Protein AF-0000000085019873 (afdb_homodimer)

Organism: Micromonas commoda (strain RCC299 / NOUM17 / CCMP2709) (NCBI:txid296587)

Secondary structure (DSSP, 8-state):
----HHHHHHHHHGGGTTS-HHHHHHHHHHHHHHHHHTTT-B-TTSSBTTHHHHHHHHHHHHTT--HHHHHHHHHTTHHHH-SS--HHHHHHHH-HHHHHHHHHHHHHHHHHHGGGSS-TT---HHHHHHHHHHHHH-THHHHHHHHHHHHHHHTGGGS-HHHHHHHHHHIIIIIHHHHHHTT-HHHHHHHHHHHHHHH-HHHHHHHHHHHHHHHHHHHHHHHHHHHHHHHHHHH-HHHHHHEEEEEEEEEE--HHHHHHHHHHSS-TT-GGGGGG----EEEEEEEEETT--SS--------HHHHHHHHHHHHHHHHHHHHHSPBPTT--EETTTS--TT----EEEEE----GGGTT--TT--S---S----EEEEEEEHHHHHHHHHGGGG-HHHHHHHHHH-S---TTHHHHHHHHHT-------HHHHHHHHHHHHTTTTS-HHHHHHHIIIIISS-EEEEE-TTS-EEEEETT-BHHHHHHHTT-GGGEEEEEETTEE--TTPBP-TT-BEEEEETTTTT--TTTT--HHHHHHHHHHHHHHHHHHHHHHHHH--SHHHHHHHHHHHHHTT------/----HHHHHHHHHGGGTTS-HHHHHHHHHHHHHHHHHTTT-B-TTSSBTTHHHHHHHHHHHHTT--HHHHHHHHHTTHHHH-SS--HHHHHHHH-HHHHHHHHHHHHHHHHHHGGGSS-SS---HHHHHHHHHHHHH-THHHHHHHHHHHHHHHTGGGS-HHHHHHHHHHIIIIIHHHHHHTT-HHHHHHHHHHHHHHH-HHHHHHHHHHHHHHHHHHHHHHHHHHHHHHHHHHH-HHHHHHEEEEEEEEEE--HHHHHHHHHHSS-TT-GGGGGG----EEEEEEEEETT--SS--------HHHHHHHHHHHHHHHHHHHHHSPBPTT--EETTTS--TT----EEEEE----GGGTT--TT--S---S----EEEEEEEHHHHHHHHHGGGG-HHHHHHHHHH-SS--SSHHHHHHHHHT-------HHHHHHHHHHHHTTTTS-HHHHHHHIIIIISS-EEEEE-TTS-EEEEETT-BHHHHHHHTT-GGGEEEEEETTEE--TTPBP-TT-BEEEEETTTTT--TTTT--HHHHHHHHHHHHHHHHHHHHHHHHH--SHHHHHHHHHHHHHTT------

Radius of gyration: 35.86 Å; Cα contacts (8 Å, |Δi|>4): 1802; chains: 2; bounding box: 101×108×88 Å

Nearest PDB structures (foldseek):
  6s2t-assembly1_A  TM=8.062E-01  e=3.334E-24  Thermus thermophilus
  6s2u-assembly1_A  TM=7.457E-01  e=1.665E-24  Thermus thermophilus
  6s2v-assembly1_A  TM=8.146E-01  e=9.047E-24  Thermus thermophilus
  7qpr-assembly1_A  TM=5.699E-01  e=3.482E-24  Acinetobacter baumannii
  7qpr-assembly2_B  TM=5.809E-01  e=1.028E-22  Acinetobacter baumannii

Foldseek 3Di:
DDDALVNLLVVQVVLQVLADPVLSVLLSVLSNVLCVLQPPPADLVGHRPLNLLSQLLSLLSNLPAGSLLSSLSSCLCRCVPGPPDHLVNCCVRFRDVSSLLSVLLNLLVVLQPVPVPDDQDCSPLVSVLSNLVSCLVPVSSLVSVLSSLLSCLVVVVSDDLVVLQSSLVCLLQPNLLVCVLLLQVQSSLSSPLSSCCSNPVVLSVLLVVVQVVLCVQQVVLLVVLQVVLLVVCVPDPLLVVFFVDKHKDKDWDRSSVLVCVLPVPDDPDDSVSSVVDNATIEIEIATHTPPVPVRDLQPPDQDPVNLVSQVVSQVVSVVSVCVQFPWDPPAWDACSVPPDLLRQGWIKTKTWRDGPVVVDDDPPPPDDPSRDIDIYMYTYGYPLSVSCNNSGNSSDNLNSLLVVLPRPPPDDPCVVVSVVSVVCVVPPCSVLSVVLVVLCVVCPVPDDSNLSSCQCSQWPSADWAWEAEPVGDIDITGAFFFQLQVCVVVPNNLFFDWKDWPRHTDDRLHGDHHHIYIDTDGPVRVPPPVQPPDPPVRNVVVVVVVVVVSLVVLVVSLVSGDRSSSNSVSVVVCVVVVNDPPPD/DDDALVNLLVVQVVLQVLADPVLSVLLSVLSNVLCVLQPPPADLVGHRPLNLLSQLLSLCSNLPAGSLLSSLSSCLCRCVPGPPDHLVNCCVRFNDVSSLLSVLLNLLVVLVPVPVPDDQDPSPLQSVLSNLVSCLVPVSSLVSVLSSLLSCLVVVVSDDLSVLQSSLVCLLQPNLLVCVLLLQVQSSLSSPLSSCCSNPVVVSVLLVVVQVVLCVQQVVLLVVLQVVLLVVCVPDPLLVVFFVDKHKDKDWDRSSVLVCVLPVPDDPDDSVSSVVDNATIEIEIATHTPPVPVRDLQPPDQDPVNLVSFVVSQVVSVVSVCVQFPWDPPAWDACSVPPDLLRQGWIKTKTWRDGPVVPDDDPPPPDPPSRDIDIYMYTYGYPLSVSCNNSGNSSDNLNSLLVVLPRPPVPDPCVVVSVVSVVCVVPPCSVLSVVLVVLCVVCPVPDDSNLSSVQCSQWPSADWAWEAEPVGDIDITGAFFFQLQVCVVVPNNLFFDWKDWPRHTDDRLHGDHHHIHIDTAGPVRVPPPVQPPDDPVRNVVVVVVVVVVSLVVLVVSLVSGDRSSSNSVSVVVCVVVVNDPPPD

InterPro domains:
  IPR003607 HD/PDEase domain [SM00471] (45-162)
  IPR003607 HD/PDEase domain [cd00077] (47-175)
  IPR004095 TGS [PF02824] (465-522)
  IPR006674 HD domain [PS51831] (49-153)
  IPR007685 RelA/SpoT [PF04607] (251-396)
  IPR007685 RelA/SpoT [SM00954] (250-403)
  IPR007685 RelA/SpoT [cd05399] (223-390)
  IPR012675 Beta-grasp domain superfamily [G3DSA:3.10.20.30] (458-526)
  IPR012676 TGS-like [SSF81271] (452-522)
  IPR043519 Nucleotidyltransferase superfamily [G3DSA:3.30.460.10] (201-382)
  IPR043519 Nucleotidyltransferase superfamily [SSF81301] (190-469)

pLDDT: mean 79.36, std 18.25, range [31.19, 98.44]

Structure (mmCIF, N/CA/C/O backbone):
data_AF-0000000085019873-model_v1
#
loop_
_entity.id
_entity.type
_entity.pdbx_description
1 polymer 'GTP diphosphokinase'
#
loop_
_atom_site.group_PDB
_atom_site.id
_atom_site.type_symbol
_atom_site.label_atom_id
_atom_site.label_alt_id
_atom_site.label_comp_id
_atom_site.label_asym_id
_atom_site.label_entity_id
_atom_site.label_seq_id
_atom_site.pdbx_PDB_ins_code
_atom_site.Cartn_x
_atom_site.Cartn_y
_atom_site.Cartn_z
_atom_site.occupancy
_atom_site.B_iso_or_equiv
_atom_site.auth_seq_id
_atom_site.auth_comp_id
_atom_site.auth_asym_id
_atom_site.auth_atom_id
_atom_site.pdbx_PDB_model_num
ATOM 1 N N . SER A 1 1 ? -27.859 44.031 27.969 1 41.75 1 SER A N 1
ATOM 2 C CA . SER A 1 1 ? -27.375 43.312 29.141 1 41.75 1 SER A CA 1
ATOM 3 C C . SER A 1 1 ? -25.922 43.688 29.453 1 41.75 1 SER A C 1
ATOM 5 O O . SER A 1 1 ? -25.109 43.844 28.547 1 41.75 1 SER A O 1
ATOM 7 N N . HIS A 1 2 ? -25.625 44.25 30.547 1 56.72 2 HIS A N 1
ATOM 8 C CA . HIS A 1 2 ? -24.375 44.875 30.984 1 56.72 2 HIS A CA 1
ATOM 9 C C . HIS A 1 2 ? -23.25 43.812 31.047 1 56.72 2 HIS A C 1
ATOM 11 O O . HIS A 1 2 ? -23.344 42.844 31.797 1 56.72 2 HIS A O 1
ATOM 17 N N . VAL A 1 3 ? -22.547 43.688 29.922 1 72.75 3 VAL A N 1
ATOM 18 C CA . VAL A 1 3 ? -21.406 42.75 29.828 1 72.75 3 VAL A CA 1
ATOM 19 C C . VAL A 1 3 ? -20.25 43.281 30.703 1 72.75 3 VAL A C 1
ATOM 21 O O . VAL A 1 3 ? -19.75 44.375 30.469 1 72.75 3 VAL A O 1
ATOM 24 N N . ASP A 1 4 ? -20.109 42.75 31.984 1 84.94 4 ASP A N 1
ATOM 25 C CA . ASP A 1 4 ? -18.938 43.094 32.781 1 84.94 4 ASP A CA 1
ATOM 26 C C . ASP A 1 4 ? -17.875 42.031 32.719 1 84.94 4 ASP A C 1
ATOM 28 O O . ASP A 1 4 ? -18.031 41.031 32 1 84.94 4 ASP A O 1
ATOM 32 N N . ALA A 1 5 ? -16.812 42.25 33.312 1 88.12 5 ALA A N 1
ATOM 33 C CA . ALA A 1 5 ? -15.641 41.375 33.219 1 88.12 5 ALA A CA 1
ATOM 34 C C . ALA A 1 5 ? -15.953 40 33.781 1 88.12 5 ALA A C 1
ATOM 36 O O . ALA A 1 5 ? -15.492 38.969 33.25 1 88.12 5 ALA A O 1
ATOM 37 N N . ASP A 1 6 ? -16.734 39.938 34.844 1 89.81 6 ASP A N 1
ATOM 38 C CA . ASP A 1 6 ? -17.078 38.656 35.469 1 89.81 6 ASP A CA 1
ATOM 39 C C . ASP A 1 6 ? -17.969 37.812 34.562 1 89.81 6 ASP A C 1
ATOM 41 O O . ASP A 1 6 ? -17.828 36.594 34.5 1 89.81 6 ASP A O 1
ATOM 45 N N . PHE A 1 7 ? -18.844 38.469 33.906 1 89.38 7 PHE A N 1
ATOM 46 C CA . PHE A 1 7 ? -19.719 37.781 32.969 1 89.38 7 PHE A CA 1
ATOM 47 C C . PHE A 1 7 ? -18.891 37.156 31.844 1 89.38 7 PHE A C 1
ATOM 49 O O . PHE A 1 7 ? -19.141 36.031 31.438 1 89.38 7 PHE A O 1
ATOM 56 N N . LEU A 1 8 ? -18 37.906 31.328 1 91.88 8 LEU A N 1
ATOM 57 C CA . LEU A 1 8 ? -17.141 37.438 30.25 1 91.88 8 LEU A CA 1
ATOM 58 C C . LEU A 1 8 ? -16.297 36.25 30.688 1 91.88 8 LEU A C 1
ATOM 60 O O . LEU A 1 8 ? -16.141 35.281 29.953 1 91.88 8 LEU A O 1
ATOM 64 N N . TYR A 1 9 ? -15.789 36.344 31.875 1 93.56 9 TYR A N 1
ATOM 65 C CA . TYR A 1 9 ? -15 35.219 32.406 1 93.56 9 TYR A CA 1
ATOM 66 C C . TYR A 1 9 ? -15.859 33.969 32.594 1 93.56 9 TYR A C 1
ATOM 68 O O . TYR A 1 9 ? -15.406 32.875 32.312 1 93.56 9 TYR A O 1
ATOM 76 N N . ASP A 1 10 ? -17.047 34.156 33.031 1 92 10 ASP A N 1
ATOM 77 C CA . ASP A 1 10 ? -17.953 33.031 33.281 1 92 10 ASP A CA 1
ATOM 78 C C . ASP A 1 10 ? -18.281 32.312 31.984 1 92 10 ASP A C 1
ATOM 80 O O . ASP A 1 10 ? -18.516 31.094 32 1 92 10 ASP A O 1
ATOM 84 N N . SER A 1 11 ? -18.25 33 30.953 1 91.94 11 SER A N 1
ATOM 85 C CA . SER A 1 11 ? -18.578 32.406 29.672 1 91.94 11 SER A CA 1
ATOM 86 C C . SER A 1 11 ? -17.531 31.375 29.234 1 91.94 11 SER A C 1
ATOM 88 O O . SER A 1 11 ? -17.797 30.5 28.422 1 91.94 11 SER A O 1
ATOM 90 N N . ILE A 1 12 ? -16.297 31.453 29.734 1 93.81 12 ILE A N 1
ATOM 91 C CA . ILE A 1 12 ? -15.266 30.516 29.312 1 93.81 12 ILE A CA 1
ATOM 92 C C . ILE A 1 12 ? -14.812 29.672 30.516 1 93.81 12 ILE A C 1
ATOM 94 O O . ILE A 1 12 ? -13.992 28.766 30.359 1 93.81 12 ILE A O 1
ATOM 98 N N . ARG A 1 13 ? -15.391 29.922 31.703 1 93.94 13 ARG A N 1
ATOM 99 C CA . ARG A 1 13 ? -14.977 29.281 32.938 1 93.94 13 ARG A CA 1
ATOM 100 C C . ARG A 1 13 ? -15.07 27.766 32.844 1 93.94 13 ARG A C 1
ATOM 102 O O . ARG A 1 13 ? -14.188 27.047 33.312 1 93.94 13 ARG A O 1
ATOM 109 N N . ASP A 1 14 ? -16.078 27.344 32.219 1 93.75 14 ASP A N 1
ATOM 110 C CA . ASP A 1 14 ? -16.312 25.906 32.125 1 93.75 14 ASP A CA 1
ATOM 111 C C . ASP A 1 14 ? -15.219 25.234 31.281 1 93.75 14 ASP A C 1
ATOM 113 O O . ASP A 1 14 ? -14.922 24.047 31.484 1 93.75 14 ASP A O 1
ATOM 117 N N . LYS A 1 15 ? -14.633 25.938 30.391 1 95 15 LYS A N 1
ATOM 118 C CA . LYS A 1 15 ? -13.602 25.406 29.5 1 95 15 LYS A CA 1
ATOM 119 C C . LYS A 1 15 ? -12.242 25.391 30.188 1 95 15 LYS A C 1
ATOM 121 O O . LYS A 1 15 ? -11.305 24.75 29.719 1 95 15 LYS A O 1
ATOM 126 N N . LEU A 1 16 ? -12.164 25.984 31.359 1 95 16 LEU A N 1
ATOM 127 C CA . LEU A 1 16 ? -10.875 26.172 32.031 1 95 16 LEU A CA 1
ATOM 128 C C . LEU A 1 16 ? -10.688 25.156 33.156 1 95 16 LEU A C 1
ATOM 130 O O . LEU A 1 16 ? -9.773 25.297 33.969 1 95 16 LEU A O 1
ATOM 134 N N . GLY A 1 17 ? -11.531 24.188 33.188 1 91.88 17 GLY A N 1
ATOM 135 C CA . GLY A 1 17 ? -11.523 23.219 34.281 1 91.88 17 GLY A CA 1
ATOM 136 C C . GLY A 1 17 ? -10.219 22.438 34.375 1 91.88 17 GLY A C 1
ATOM 137 O O . GLY A 1 17 ? -9.883 21.906 35.438 1 91.88 17 GLY A O 1
ATOM 138 N N . TYR A 1 18 ? -9.469 22.359 33.344 1 87.88 18 TYR A N 1
ATOM 139 C CA . TYR A 1 18 ? -8.227 21.594 33.312 1 87.88 18 TYR A CA 1
ATOM 140 C C . TYR A 1 18 ? -7.09 22.391 33.938 1 87.88 18 TYR A C 1
ATOM 142 O O . TYR A 1 18 ? -6.031 21.844 34.25 1 87.88 18 TYR A O 1
ATOM 150 N N . LEU A 1 19 ? -7.273 23.641 34.25 1 90.62 19 LEU A N 1
ATOM 151 C CA . LEU A 1 19 ? -6.262 24.5 34.875 1 90.62 19 LEU A CA 1
ATOM 152 C C . LEU A 1 19 ? -6.359 24.469 36.375 1 90.62 19 LEU A C 1
ATOM 154 O O . LEU A 1 19 ? -7.426 24.188 36.938 1 90.62 19 LEU A O 1
ATOM 158 N N . THR A 1 20 ? -5.281 24.75 37.062 1 89.12 20 THR A N 1
ATOM 159 C CA . THR A 1 20 ? -5.277 24.844 38.531 1 89.12 20 THR A CA 1
ATOM 160 C C . THR A 1 20 ? -6.023 26.094 38.969 1 89.12 20 THR A C 1
ATOM 162 O O . THR A 1 20 ? -6.312 26.984 38.188 1 89.12 20 THR A O 1
ATOM 165 N N . ASP A 1 21 ? -6.281 26.188 40.219 1 91.31 21 ASP A N 1
ATOM 166 C CA . ASP A 1 21 ? -6.988 27.344 40.781 1 91.31 21 ASP A CA 1
ATOM 167 C C . ASP A 1 21 ? -6.191 28.625 40.594 1 91.31 21 ASP A C 1
ATOM 169 O O . ASP A 1 21 ? -6.762 29.688 40.281 1 91.31 21 ASP A O 1
ATOM 173 N N . TYR A 1 22 ? -5.012 28.516 40.812 1 89.25 22 TYR A N 1
ATOM 174 C CA . TYR A 1 22 ? -4.145 29.672 40.625 1 89.25 22 TYR A CA 1
ATOM 175 C C . TYR A 1 22 ? -4.191 30.156 39.188 1 89.25 22 TYR A C 1
ATOM 177 O O . TYR A 1 22 ? -4.344 31.344 38.906 1 89.25 22 TYR A O 1
ATOM 185 N N . GLU A 1 23 ? -4.07 29.234 38.281 1 91.88 23 GLU A N 1
ATOM 186 C CA . GLU A 1 23 ? -4.07 29.562 36.875 1 91.88 23 GLU A CA 1
ATOM 187 C C . GLU A 1 23 ? -5.398 30.188 36.438 1 91.88 23 GLU A C 1
ATOM 189 O O . GLU A 1 23 ? -5.422 31.125 35.656 1 91.88 23 GLU A O 1
ATOM 194 N N . ARG A 1 24 ? -6.422 29.703 36.938 1 95.31 24 ARG A N 1
ATOM 195 C CA . ARG A 1 24 ? -7.746 30.234 36.656 1 95.31 24 ARG A CA 1
ATOM 196 C C . ARG A 1 24 ? -7.887 31.672 37.156 1 95.31 24 ARG A C 1
ATOM 198 O O . ARG A 1 24 ? -8.508 32.5 36.5 1 95.31 24 ARG A O 1
ATOM 205 N N . SER A 1 25 ? -7.32 31.891 38.281 1 94.44 25 SER A N 1
ATOM 206 C CA . SER A 1 25 ? -7.348 33.25 38.844 1 94.44 25 SER A CA 1
ATOM 207 C C . SER A 1 25 ? -6.582 34.219 37.969 1 94.44 25 SER A C 1
ATOM 209 O O . SER A 1 25 ? -7.004 35.344 37.781 1 94.44 25 SER A O 1
ATOM 211 N N . GLU A 1 26 ? -5.484 33.781 37.438 1 94.56 26 GLU A N 1
ATOM 212 C CA . GLU A 1 26 ? -4.703 34.625 36.531 1 94.56 26 GLU A CA 1
ATOM 213 C C . GLU A 1 26 ? -5.488 34.938 35.281 1 94.56 26 GLU A C 1
ATOM 215 O O . GLU A 1 26 ? -5.434 36.062 34.781 1 94.56 26 GLU A O 1
ATOM 220 N N . VAL A 1 27 ? -6.199 33.938 34.812 1 96.81 27 VAL A N 1
ATOM 221 C CA . VAL A 1 27 ? -7.012 34.125 33.625 1 96.81 27 VAL A CA 1
ATOM 222 C C . VAL A 1 27 ? -8.125 35.125 33.906 1 96.81 27 VAL A C 1
ATOM 224 O O . VAL A 1 27 ? -8.453 35.969 33.062 1 96.81 27 VAL A O 1
ATOM 227 N N . LYS A 1 28 ? -8.641 35.062 35.062 1 96.69 28 LYS A N 1
ATOM 228 C CA . LYS A 1 28 ? -9.672 36 35.5 1 96.69 28 LYS A CA 1
ATOM 229 C C . LYS A 1 28 ? -9.141 37.438 35.531 1 96.69 28 LYS A C 1
ATOM 231 O O . LYS A 1 28 ? -9.789 38.344 35.031 1 96.69 28 LYS A O 1
ATOM 236 N N . ASP A 1 29 ? -8 37.594 36.094 1 95.75 29 ASP A N 1
ATOM 237 C CA . ASP A 1 29 ? -7.359 38.906 36.125 1 95.75 29 ASP A CA 1
ATOM 238 C C . ASP A 1 29 ? -7.105 39.438 34.719 1 95.75 29 ASP A C 1
ATOM 240 O O . ASP A 1 29 ? -7.285 40.625 34.469 1 95.75 29 ASP A O 1
ATOM 244 N N . ALA A 1 30 ? -6.656 38.562 33.875 1 96.69 30 ALA A N 1
ATOM 245 C CA . ALA A 1 30 ? -6.406 38.969 32.5 1 96.69 30 ALA A CA 1
ATOM 246 C C . ALA A 1 30 ? -7.699 39.375 31.797 1 96.69 30 ALA A C 1
ATOM 248 O O . ALA A 1 30 ? -7.707 40.281 30.953 1 96.69 30 ALA A O 1
ATOM 249 N N . THR A 1 31 ? -8.773 38.719 32.125 1 96.62 31 THR A N 1
ATOM 250 C CA . THR A 1 31 ? -10.07 39.094 31.562 1 96.62 31 THR A CA 1
ATOM 251 C C . THR A 1 31 ? -10.477 40.5 31.969 1 96.62 31 THR A C 1
ATOM 253 O O . THR A 1 31 ? -10.992 41.25 31.156 1 96.62 31 THR A O 1
ATOM 256 N N . ARG A 1 32 ? -10.203 40.781 33.156 1 95.06 32 ARG A N 1
ATOM 257 C CA . ARG A 1 32 ? -10.492 42.125 33.656 1 95.06 32 ARG A CA 1
ATOM 258 C C . ARG A 1 32 ? -9.641 43.188 32.969 1 95.06 32 ARG A C 1
ATOM 260 O O . ARG A 1 32 ? -10.125 44.25 32.594 1 95.06 32 ARG A O 1
ATOM 267 N N . MET A 1 33 ? -8.422 42.844 32.812 1 94.56 33 MET A N 1
ATOM 268 C CA . MET A 1 33 ? -7.52 43.75 32.125 1 94.56 33 MET A CA 1
ATOM 269 C C . MET A 1 33 ? -7.98 44 30.688 1 94.56 33 MET A C 1
ATOM 271 O O . MET A 1 33 ? -7.98 45.125 30.203 1 94.56 33 MET A O 1
ATOM 275 N N . ALA A 1 34 ? -8.344 42.938 29.969 1 95.12 34 ALA A N 1
ATOM 276 C CA . ALA A 1 34 ? -8.828 43.062 28.609 1 95.12 34 ALA A CA 1
ATOM 277 C C . ALA A 1 34 ? -10.117 43.875 28.547 1 95.12 34 ALA A C 1
ATOM 279 O O . ALA A 1 34 ? -10.289 44.688 27.641 1 95.12 34 ALA A O 1
ATOM 280 N N . PHE A 1 35 ? -11 43.625 29.484 1 93.69 35 PHE A N 1
ATOM 281 C CA . PHE A 1 35 ? -12.273 44.344 29.562 1 93.69 35 PHE A CA 1
ATOM 282 C C . PHE A 1 35 ? -12.039 45.844 29.719 1 93.69 35 PHE A C 1
ATOM 284 O O . PHE A 1 35 ? -12.641 46.656 29 1 93.69 35 PHE A O 1
ATOM 291 N N . ASN A 1 36 ? -11.172 46.188 30.609 1 92.94 36 ASN A N 1
ATOM 292 C CA . ASN A 1 36 ? -10.867 47.594 30.859 1 92.94 36 ASN A CA 1
ATOM 293 C C . ASN A 1 36 ? -10.164 48.25 29.656 1 92.94 36 ASN A C 1
ATOM 295 O O . ASN A 1 36 ? -10.43 49.406 29.328 1 92.94 36 ASN A O 1
ATOM 299 N N . ALA A 1 37 ? -9.328 47.469 29.062 1 92.56 37 ALA A N 1
ATOM 300 C CA . ALA A 1 37 ? -8.547 48 27.953 1 92.56 37 ALA A CA 1
ATOM 301 C C . ALA A 1 37 ? -9.438 48.312 26.75 1 92.56 37 ALA A C 1
ATOM 303 O O . ALA A 1 37 ? -9.203 49.281 26.016 1 92.56 37 ALA A O 1
ATOM 304 N N . HIS A 1 38 ? -10.422 47.531 26.453 1 91.19 38 HIS A N 1
ATOM 305 C CA . HIS A 1 38 ? -11.242 47.656 25.25 1 91.19 38 HIS A CA 1
ATOM 306 C C . HIS A 1 38 ? -12.57 48.344 25.562 1 91.19 38 HIS A C 1
ATOM 308 O O . HIS A 1 38 ? -13.508 48.281 24.766 1 91.19 38 HIS A O 1
ATOM 314 N N . ASP A 1 39 ? -12.625 48.938 26.688 1 87.88 39 ASP A N 1
ATOM 315 C CA . ASP A 1 39 ? -13.859 49.594 27.094 1 87.88 39 ASP A CA 1
ATOM 316 C C . ASP A 1 39 ? -14.273 50.656 26.062 1 87.88 39 ASP A C 1
ATOM 318 O O . ASP A 1 39 ? -13.461 51.469 25.672 1 87.88 39 ASP A O 1
ATOM 322 N N . GLY A 1 40 ? -15.477 50.562 25.578 1 85.88 40 GLY A N 1
ATOM 323 C CA . GLY A 1 40 ? -16.016 51.531 24.641 1 85.88 40 GLY A CA 1
ATOM 324 C C . GLY A 1 40 ? -15.734 51.156 23.188 1 85.88 40 GLY A C 1
ATOM 325 O O . GLY A 1 40 ? -16.297 51.75 22.266 1 85.88 40 GLY A O 1
ATOM 326 N N . GLN A 1 41 ? -14.898 50.25 22.953 1 88.94 41 GLN A N 1
ATOM 327 C CA . GLN A 1 41 ? -14.586 49.844 21.594 1 88.94 41 GLN A CA 1
ATOM 328 C C . GLN A 1 41 ? -15.602 48.812 21.094 1 88.94 41 GLN A C 1
ATOM 330 O O . GLN A 1 41 ? -16.047 47.938 21.859 1 88.94 41 GLN A O 1
ATOM 335 N N . LYS A 1 42 ? -15.984 48.938 19.844 1 89.31 42 LYS A N 1
ATOM 336 C CA . LYS A 1 42 ? -16.938 48.031 19.266 1 89.31 42 LYS A CA 1
ATOM 337 C C . LYS A 1 42 ? -16.344 47.344 18.031 1 89.31 42 LYS A C 1
ATOM 339 O O . LYS A 1 42 ? -15.477 47.875 17.359 1 89.31 42 LYS A O 1
ATOM 344 N N . ARG A 1 43 ? -16.828 46.125 17.719 1 89 43 ARG A N 1
ATOM 345 C CA . ARG A 1 43 ? -16.484 45.406 16.5 1 89 43 ARG A CA 1
ATOM 346 C C . ARG A 1 43 ? -17.312 45.938 15.32 1 89 43 ARG A C 1
ATOM 348 O O . ARG A 1 43 ? -18.281 46.656 15.508 1 89 43 ARG A O 1
ATOM 355 N N . LYS A 1 44 ? -16.859 45.562 14.188 1 82.44 44 LYS A N 1
ATOM 356 C CA . LYS A 1 44 ? -17.609 45.938 12.992 1 82.44 44 LYS A CA 1
ATOM 357 C C . LYS A 1 44 ? -19.016 45.344 13.016 1 82.44 44 LYS A C 1
ATOM 359 O O . LYS A 1 44 ? -19.922 45.875 12.367 1 82.44 44 LYS A O 1
ATOM 364 N N . SER A 1 45 ? -19.219 44.375 13.734 1 83.31 45 SER A N 1
ATOM 365 C CA . SER A 1 45 ? -20.531 43.719 13.883 1 83.31 45 SER A CA 1
ATOM 366 C C . SER A 1 45 ? -21.422 44.5 14.844 1 83.31 45 SER A C 1
ATOM 368 O O . SER A 1 45 ? -22.625 44.281 14.891 1 83.31 45 SER A O 1
ATOM 370 N N . GLY A 1 46 ? -20.781 45.438 15.688 1 85.25 46 GLY A N 1
ATOM 371 C CA . GLY A 1 46 ? -21.531 46.219 16.656 1 85.25 46 GLY A CA 1
ATOM 372 C C . GLY A 1 46 ? -21.375 45.75 18.078 1 85.25 46 GLY A C 1
ATOM 373 O O . GLY A 1 46 ? -21.672 46.469 19.031 1 85.25 46 GLY A O 1
ATOM 374 N N . GLU A 1 47 ? -20.859 44.562 18.234 1 87.75 47 GLU A N 1
ATOM 375 C CA . GLU A 1 47 ? -20.625 44.031 19.562 1 87.75 47 GLU A CA 1
ATOM 376 C C . GLU A 1 47 ? -19.406 44.656 20.219 1 87.75 47 GLU A C 1
ATOM 378 O O . GLU A 1 47 ? -18.531 45.156 19.531 1 87.75 47 GLU A O 1
ATOM 383 N N . PRO A 1 48 ? -19.484 44.594 21.547 1 90.56 48 PRO A N 1
ATOM 384 C CA . PRO A 1 48 ? -18.25 45.062 22.203 1 90.56 48 PRO A CA 1
ATOM 385 C C . PRO A 1 48 ? -17.016 44.312 21.75 1 90.56 48 PRO A C 1
ATOM 387 O O . PRO A 1 48 ? -17.047 43.094 21.594 1 90.56 48 PRO A O 1
ATOM 390 N N . PHE A 1 49 ? -16 44.969 21.547 1 91.81 49 PHE A N 1
ATOM 391 C CA . PHE A 1 49 ? -14.789 44.375 20.984 1 91.81 49 PHE A CA 1
ATOM 392 C C . PHE A 1 49 ? -14.234 43.281 21.891 1 91.81 49 PHE A C 1
ATOM 394 O O . PHE A 1 49 ? -13.68 42.281 21.406 1 91.81 49 PHE A O 1
ATOM 401 N N . VAL A 1 50 ? -14.391 43.438 23.203 1 92.69 50 VAL A N 1
ATOM 402 C CA . VAL A 1 50 ? -13.805 42.531 24.188 1 92.69 50 VAL A CA 1
ATOM 403 C C . VAL A 1 50 ? -14.375 41.125 24.016 1 92.69 50 VAL A C 1
ATOM 405 O O . VAL A 1 50 ? -13.75 40.125 24.438 1 92.69 50 VAL A O 1
ATOM 408 N N . THR A 1 51 ? -15.5 41 23.344 1 93.5 51 THR A N 1
ATOM 409 C CA . THR A 1 51 ? -16.078 39.688 23.109 1 93.5 51 THR A CA 1
ATOM 410 C C . THR A 1 51 ? -15.172 38.844 22.203 1 93.5 51 THR A C 1
ATOM 412 O O . THR A 1 51 ? -15.133 37.625 22.312 1 93.5 51 THR A O 1
ATOM 415 N N . HIS A 1 52 ? -14.414 39.531 21.344 1 94.25 52 HIS A N 1
ATOM 416 C CA . HIS A 1 52 ? -13.508 38.844 20.422 1 94.25 52 HIS A CA 1
ATOM 417 C C . HIS A 1 52 ? -12.344 38.188 21.188 1 94.25 52 HIS A C 1
ATOM 419 O O . HIS A 1 52 ? -12.125 36.969 21.078 1 94.25 52 HIS A O 1
ATOM 425 N N . PRO A 1 53 ? -11.617 38.938 22 1 95.69 53 PRO A N 1
ATOM 426 C CA . PRO A 1 53 ? -10.531 38.312 22.75 1 95.69 53 PRO A CA 1
ATOM 427 C C . PRO A 1 53 ? -11.031 37.188 23.672 1 95.69 53 PRO A C 1
ATOM 429 O O . PRO A 1 53 ? -10.328 36.188 23.859 1 95.69 53 PRO A O 1
ATOM 432 N N . VAL A 1 54 ? -12.211 37.344 24.219 1 96.31 54 VAL A N 1
ATOM 433 C CA . VAL A 1 54 ? -12.758 36.312 25.078 1 96.31 54 VAL A CA 1
ATOM 434 C C . VAL A 1 54 ? -13.07 35.062 24.266 1 96.31 54 VAL A C 1
ATOM 436 O O . VAL A 1 54 ? -12.828 33.938 24.719 1 96.31 54 VAL A O 1
ATOM 439 N N . ALA A 1 55 ? -13.609 35.25 23.109 1 96.38 55 ALA A N 1
ATOM 440 C CA . ALA A 1 55 ? -13.867 34.125 22.219 1 96.38 55 ALA A CA 1
ATOM 441 C C . ALA A 1 55 ? -12.57 33.406 21.828 1 96.38 55 ALA A C 1
ATOM 443 O O . ALA A 1 55 ? -12.523 32.188 21.734 1 96.38 55 ALA A O 1
ATOM 444 N N . VAL A 1 56 ? -11.547 34.188 21.516 1 97.5 56 VAL A N 1
ATOM 445 C CA . VAL A 1 56 ? -10.234 33.625 21.188 1 97.5 56 VAL A CA 1
ATOM 446 C C . VAL A 1 56 ? -9.711 32.781 22.344 1 97.5 56 VAL A C 1
ATOM 448 O O . VAL A 1 56 ? -9.219 31.688 22.141 1 97.5 56 VAL A O 1
ATOM 451 N N . ALA A 1 57 ? -9.836 33.344 23.531 1 97.56 57 ALA A N 1
ATOM 452 C CA . ALA A 1 57 ? -9.43 32.594 24.734 1 97.56 57 ALA A CA 1
ATOM 453 C C . ALA A 1 57 ? -10.227 31.297 24.859 1 97.56 57 ALA A C 1
ATOM 455 O O . ALA A 1 57 ? -9.68 30.266 25.281 1 97.56 57 ALA A O 1
ATOM 456 N N . GLY A 1 58 ? -11.477 31.406 24.578 1 96.88 58 GLY A N 1
ATOM 457 C CA . GLY A 1 58 ? -12.297 30.219 24.578 1 96.88 58 GLY A CA 1
ATOM 458 C C . GLY A 1 58 ? -11.812 29.156 23.625 1 96.88 58 GLY A C 1
ATOM 459 O O . GLY A 1 58 ? -11.812 27.953 23.953 1 96.88 58 GLY A O 1
ATOM 460 N N . ILE A 1 59 ? -11.445 29.5 22.391 1 96.94 59 ILE A N 1
ATOM 461 C CA . ILE A 1 59 ? -10.922 28.578 21.391 1 96.94 59 ILE A CA 1
ATOM 462 C C . ILE A 1 59 ? -9.648 27.922 21.906 1 96.94 59 ILE A C 1
ATOM 464 O O . ILE A 1 59 ? -9.453 26.719 21.734 1 96.94 59 ILE A O 1
ATOM 468 N N . LEU A 1 60 ? -8.781 28.688 22.531 1 97 60 LEU A N 1
ATOM 469 C CA . LEU A 1 60 ? -7.539 28.172 23.094 1 97 60 LEU A CA 1
ATOM 470 C C . LEU A 1 60 ? -7.82 27.203 24.234 1 97 60 LEU A C 1
ATOM 472 O O . LEU A 1 60 ? -7.141 26.188 24.375 1 97 60 LEU A O 1
ATOM 476 N N . ALA A 1 61 ? -8.805 27.531 25.016 1 95.88 61 ALA A N 1
ATOM 477 C CA . ALA A 1 61 ? -9.195 26.672 26.141 1 95.88 61 ALA A CA 1
ATOM 478 C C . ALA A 1 61 ? -9.773 25.359 25.641 1 95.88 61 ALA A C 1
ATOM 480 O O . ALA A 1 61 ? -9.555 24.312 26.25 1 95.88 61 ALA A O 1
ATOM 481 N N . ASP A 1 62 ? -10.461 25.469 24.594 1 93.88 62 ASP A N 1
ATOM 482 C CA . ASP A 1 62 ? -11 24.266 23.984 1 93.88 62 ASP A CA 1
ATOM 483 C C . ASP A 1 62 ? -9.883 23.312 23.562 1 93.88 62 ASP A C 1
ATOM 485 O O . ASP A 1 62 ? -10.062 22.094 23.578 1 93.88 62 ASP A O 1
ATOM 489 N N . GLN A 1 63 ? -8.781 23.859 23.234 1 92.38 63 GLN A N 1
ATOM 490 C CA . GLN A 1 63 ? -7.621 23.062 22.875 1 92.38 63 GLN A CA 1
ATOM 491 C C . GLN A 1 63 ? -6.777 22.719 24.094 1 92.38 63 GLN A C 1
ATOM 493 O O . GLN A 1 63 ? -5.703 22.125 23.969 1 92.38 63 GLN A O 1
ATOM 498 N N . ARG A 1 64 ? -7.223 23.188 25.25 1 90.69 64 ARG A N 1
ATOM 499 C CA . ARG A 1 64 ? -6.59 22.953 26.547 1 90.69 64 ARG A CA 1
ATOM 500 C C . ARG A 1 64 ? -5.176 23.516 26.578 1 90.69 64 ARG A C 1
ATOM 502 O O . ARG A 1 64 ? -4.242 22.844 27.016 1 90.69 64 ARG A O 1
ATOM 509 N N . MET A 1 65 ? -5.004 24.625 26.031 1 92.69 65 MET A N 1
ATOM 510 C CA . MET A 1 65 ? -3.719 25.312 26.078 1 92.69 65 MET A CA 1
ATOM 511 C C . MET A 1 65 ? -3.387 25.766 27.5 1 92.69 65 MET A C 1
ATOM 513 O O . MET A 1 65 ? -4.281 25.891 28.344 1 92.69 65 MET A O 1
ATOM 517 N N . ASP A 1 66 ? -2.105 25.969 27.766 1 90.75 66 ASP A N 1
ATOM 518 C CA . ASP A 1 66 ? -1.695 26.422 29.094 1 90.75 66 ASP A CA 1
ATOM 519 C C . ASP A 1 66 ? -2.25 27.812 29.391 1 90.75 66 ASP A C 1
ATOM 521 O O . ASP A 1 66 ? -2.658 28.531 28.484 1 90.75 66 ASP A O 1
ATOM 525 N N . HIS A 1 67 ? -2.252 28.156 30.672 1 93 67 HIS A N 1
ATOM 526 C CA . HIS A 1 67 ? -2.904 29.391 31.109 1 93 67 HIS A CA 1
ATOM 527 C C . HIS A 1 67 ? -2.234 30.609 30.484 1 93 67 HIS A C 1
ATOM 529 O O . HIS A 1 67 ? -2.904 31.609 30.188 1 93 67 HIS A O 1
ATOM 535 N N . GLU A 1 68 ? -0.912 30.562 30.312 1 94.81 68 GLU A N 1
ATOM 536 C CA . GLU A 1 68 ? -0.218 31.703 29.719 1 94.81 68 GLU A CA 1
ATOM 537 C C . GLU A 1 68 ? -0.697 31.969 28.281 1 94.81 68 GLU A C 1
ATOM 539 O O . GLU A 1 68 ? -0.867 33.125 27.875 1 94.81 68 GLU A O 1
ATOM 544 N N . THR A 1 69 ? -0.921 30.891 27.562 1 95.5 69 THR A N 1
ATOM 545 C CA . THR A 1 69 ? -1.422 31.016 26.203 1 95.5 69 THR A CA 1
ATOM 546 C C . THR A 1 69 ? -2.842 31.578 26.188 1 95.5 69 THR A C 1
ATOM 548 O O . THR A 1 69 ? -3.18 32.406 25.359 1 95.5 69 THR A O 1
ATOM 551 N N . VAL A 1 70 ? -3.631 31.109 27.078 1 97.06 70 VAL A N 1
ATOM 552 C CA . VAL A 1 70 ? -5.004 31.594 27.188 1 97.06 70 VAL A CA 1
ATOM 553 C C . VAL A 1 70 ? -5 33.094 27.531 1 97.06 70 VAL A C 1
ATOM 555 O O . VAL A 1 70 ? -5.75 33.875 26.938 1 97.06 70 VAL A O 1
ATOM 558 N N . ILE A 1 71 ? -4.152 33.469 28.453 1 97.25 71 ILE A N 1
ATOM 559 C CA . ILE A 1 71 ? -4.016 34.875 28.844 1 97.25 71 ILE A CA 1
ATOM 560 C C . ILE A 1 71 ? -3.564 35.719 27.641 1 97.25 71 ILE A C 1
ATOM 562 O O . ILE A 1 71 ? -4.09 36.781 27.406 1 97.25 71 ILE A O 1
ATOM 566 N N . ALA A 1 72 ? -2.609 35.188 26.938 1 96.62 72 ALA A N 1
ATOM 567 C CA . ALA A 1 72 ? -2.148 35.875 25.734 1 96.62 72 ALA A CA 1
ATOM 568 C C . ALA A 1 72 ? -3.289 36.062 24.734 1 96.62 72 ALA A C 1
ATOM 570 O O . ALA A 1 72 ? -3.355 37.062 24.047 1 96.62 72 ALA A O 1
ATOM 571 N N . GLY A 1 73 ? -4.152 35.094 24.609 1 97.5 73 GLY A N 1
ATOM 572 C CA . GLY A 1 73 ? -5.328 35.219 23.75 1 97.5 73 GLY A CA 1
ATOM 573 C C . GLY A 1 73 ? -6.25 36.375 24.172 1 97.5 73 GLY A C 1
ATOM 574 O O . GLY A 1 73 ? -6.781 37.094 23.328 1 97.5 73 GLY A O 1
ATOM 575 N N . LEU A 1 74 ? -6.367 36.562 25.453 1 97.25 74 LEU A N 1
ATOM 576 C CA . LEU A 1 74 ? -7.211 37.625 26 1 97.25 74 LEU A CA 1
ATOM 577 C C . LEU A 1 74 ? -6.602 39 25.734 1 97.25 74 LEU A C 1
ATOM 579 O O . LEU A 1 74 ? -7.324 39.969 25.531 1 97.25 74 LEU A O 1
ATOM 583 N N . LEU A 1 75 ? -5.301 39.062 25.672 1 96.5 75 LEU A N 1
ATOM 584 C CA . LEU A 1 75 ? -4.625 40.344 25.672 1 96.5 75 LEU A CA 1
ATOM 585 C C . LEU A 1 75 ? -3.994 40.625 24.312 1 96.5 75 LEU A C 1
ATOM 587 O O . LEU A 1 75 ? -3.348 41.656 24.109 1 96.5 75 LEU A O 1
ATOM 591 N N . HIS A 1 76 ? -4.176 39.75 23.281 1 93.88 76 HIS A N 1
ATOM 592 C CA . HIS A 1 76 ? -3.406 39.75 22.047 1 93.88 76 HIS A CA 1
ATOM 593 C C . HIS A 1 76 ? -3.637 41.062 21.281 1 93.88 76 HIS A C 1
ATOM 595 O O . HIS A 1 76 ? -2.75 41.531 20.562 1 93.88 76 HIS A O 1
ATOM 601 N N . ASP A 1 77 ? -4.75 41.719 21.375 1 91.38 77 ASP A N 1
ATOM 602 C CA . ASP A 1 77 ? -5.074 42.906 20.625 1 91.38 77 ASP A CA 1
ATOM 603 C C . ASP A 1 77 ? -5.043 44.156 21.531 1 91.38 77 ASP A C 1
ATOM 605 O O . ASP A 1 77 ? -5.367 45.25 21.094 1 91.38 77 ASP A O 1
ATOM 609 N N . THR A 1 78 ? -4.727 44.062 22.75 1 89.38 78 THR A N 1
ATOM 610 C CA . THR A 1 78 ? -4.848 45.156 23.719 1 89.38 78 THR A CA 1
ATOM 611 C C . THR A 1 78 ? -3.762 46.188 23.484 1 89.38 78 THR A C 1
ATOM 613 O O . THR A 1 78 ? -4.023 47.406 23.547 1 89.38 78 THR A O 1
ATOM 616 N N . VAL A 1 79 ? -2.578 45.75 23.203 1 86.25 79 VAL A N 1
ATOM 617 C CA . VAL A 1 79 ? -1.46 46.656 23.078 1 86.25 79 VAL A CA 1
ATOM 618 C C . VAL A 1 79 ? -1.604 47.469 21.797 1 86.25 79 VAL A C 1
ATOM 620 O O . VAL A 1 79 ? -1.248 48.656 21.75 1 86.25 79 VAL A O 1
ATOM 623 N N . GLU A 1 80 ? -2.109 46.875 20.781 1 80.75 80 GLU A N 1
ATOM 624 C CA . GLU A 1 80 ? -2.273 47.531 19.484 1 80.75 80 GLU A CA 1
ATOM 625 C C . GLU A 1 80 ? -3.453 48.5 19.516 1 80.75 80 GLU A C 1
ATOM 627 O O . GLU A 1 80 ? -3.387 49.562 18.922 1 80.75 80 GLU A O 1
ATOM 632 N N . ASP A 1 81 ? -4.449 48.219 20.172 1 79.44 81 ASP A N 1
ATOM 633 C CA . ASP A 1 81 ? -5.719 48.906 20.031 1 79.44 81 ASP A CA 1
ATOM 634 C C . ASP A 1 81 ? -5.887 49.969 21.109 1 79.44 81 ASP A C 1
ATOM 636 O O . ASP A 1 81 ? -6.734 50.844 21 1 79.44 81 ASP A O 1
ATOM 640 N N . THR A 1 82 ? -5.051 49.719 22.172 1 80.5 82 THR A N 1
ATOM 641 C CA . THR A 1 82 ? -5.305 50.625 23.312 1 80.5 82 THR A CA 1
ATOM 642 C C . THR A 1 82 ? -3.994 51.156 23.875 1 80.5 82 THR A C 1
ATOM 644 O O . THR A 1 82 ? -2.945 50.531 23.75 1 80.5 82 THR A O 1
ATOM 647 N N . ASP A 1 83 ? -4.02 52.312 24.5 1 80.31 83 ASP A N 1
ATOM 648 C CA . ASP A 1 83 ? -2.846 52.906 25.141 1 80.31 83 ASP A CA 1
ATOM 649 C C . ASP A 1 83 ? -2.725 52.469 26.594 1 80.31 83 ASP A C 1
ATOM 651 O O . ASP A 1 83 ? -1.663 52.594 27.203 1 80.31 83 ASP A O 1
ATOM 655 N N . ALA A 1 84 ? -3.686 51.844 27.031 1 82.06 84 ALA A N 1
ATOM 656 C CA . ALA A 1 84 ? -3.768 51.531 28.469 1 82.06 84 ALA A CA 1
ATOM 657 C C . ALA A 1 84 ? -2.875 50.344 28.828 1 82.06 84 ALA A C 1
ATOM 659 O O . ALA A 1 84 ? -2.461 50.219 29.984 1 82.06 84 ALA A O 1
ATOM 660 N N . VAL A 1 85 ? -2.662 49.531 27.938 1 90.81 85 VAL A N 1
ATOM 661 C CA . VAL A 1 85 ? -1.896 48.312 28.203 1 90.81 85 VAL A CA 1
ATOM 662 C C . VAL A 1 85 ? -0.631 48.312 27.359 1 90.81 85 VAL A C 1
ATOM 664 O O . VAL A 1 85 ? -0.686 48.562 26.141 1 90.81 85 VAL A O 1
ATOM 667 N N . THR A 1 86 ? 0.473 48.125 27.984 1 93 86 THR A N 1
ATOM 668 C CA . THR A 1 86 ? 1.756 48.031 27.297 1 93 86 THR A CA 1
ATOM 669 C C . THR A 1 86 ? 2.385 46.656 27.484 1 93 86 THR A C 1
ATOM 671 O O . THR A 1 86 ? 1.93 45.875 28.312 1 93 86 THR A O 1
ATOM 674 N N . PHE A 1 87 ? 3.375 46.375 26.703 1 93.44 87 PHE A N 1
ATOM 675 C CA . PHE A 1 87 ? 4.09 45.125 26.828 1 93.44 87 PHE A CA 1
ATOM 676 C C . PHE A 1 87 ? 4.715 45 28.219 1 93.44 87 PHE A C 1
ATOM 678 O O . PHE A 1 87 ? 4.746 43.906 28.781 1 93.44 87 PHE A O 1
ATOM 685 N N . GLU A 1 88 ? 5.172 46.125 28.703 1 92.75 88 GLU A N 1
ATOM 686 C CA . GLU A 1 88 ? 5.801 46.125 30.031 1 92.75 88 GLU A CA 1
ATOM 687 C C . GLU A 1 88 ? 4.793 45.781 31.125 1 92.75 88 GLU A C 1
ATOM 689 O O . GLU A 1 88 ? 5.105 45.062 32.062 1 92.75 88 GLU A O 1
ATOM 694 N N . SER A 1 89 ? 3.611 46.375 31.016 1 93.38 89 SER A N 1
ATOM 695 C CA . SER A 1 89 ? 2.576 46.094 32 1 93.38 89 SER A CA 1
ATOM 696 C C . SER A 1 89 ? 2.154 44.625 31.984 1 93.38 89 SER A C 1
ATOM 698 O O . SER A 1 89 ? 1.878 44.031 33.031 1 93.38 89 SER A O 1
ATOM 700 N N . ILE A 1 90 ? 2.111 44.031 30.797 1 94.81 90 ILE A N 1
ATOM 701 C CA . ILE A 1 90 ? 1.765 42.625 30.625 1 94.81 90 ILE A CA 1
ATOM 702 C C . ILE A 1 90 ? 2.842 41.75 31.266 1 94.81 90 ILE A C 1
ATOM 704 O O . ILE A 1 90 ? 2.529 40.781 31.984 1 94.81 90 ILE A O 1
ATOM 708 N N . GLN A 1 91 ? 4.082 42.062 31.016 1 93.12 91 GLN A N 1
ATOM 709 C CA . GLN A 1 91 ? 5.191 41.312 31.562 1 93.12 91 GLN A CA 1
ATOM 710 C C . GLN A 1 91 ? 5.18 41.344 33.094 1 93.12 91 GLN A C 1
ATOM 712 O O . GLN A 1 91 ? 5.426 40.344 33.75 1 93.12 91 GLN A O 1
ATOM 717 N N . GLU A 1 92 ? 4.973 42.562 33.625 1 92.19 92 GLU A N 1
ATOM 718 C CA . GLU A 1 92 ? 4.969 42.75 35.062 1 92.19 92 GLU A CA 1
ATOM 719 C C . GLU A 1 92 ? 3.848 41.938 35.719 1 92.19 92 GLU A C 1
ATOM 721 O O . GLU A 1 92 ? 4.043 41.344 36.781 1 92.19 92 GLU A O 1
ATOM 726 N N . ARG A 1 93 ? 2.752 41.906 35.062 1 92.44 93 ARG A N 1
ATOM 727 C CA . ARG A 1 93 ? 1.58 41.281 35.688 1 92.44 93 ARG A CA 1
ATOM 728 C C . ARG A 1 93 ? 1.514 39.812 35.406 1 92.44 93 ARG A C 1
ATOM 730 O O . ARG A 1 93 ? 1.104 39.031 36.281 1 92.44 93 ARG A O 1
ATOM 737 N N . PHE A 1 94 ? 1.86 39.375 34.219 1 94.19 94 PHE A N 1
ATOM 738 C CA . PHE A 1 94 ? 1.572 38 33.844 1 94.19 94 PHE A CA 1
ATOM 739 C C . PHE A 1 94 ? 2.852 37.281 33.438 1 94.19 94 PHE A C 1
ATOM 741 O O . PHE A 1 94 ? 2.836 36.062 33.219 1 94.19 94 PHE A O 1
ATOM 748 N N . GLY A 1 95 ? 4.004 38 33.312 1 90.81 95 GLY A N 1
ATOM 749 C CA . GLY A 1 95 ? 5.281 37.344 33.094 1 90.81 95 GLY A CA 1
ATOM 750 C C . GLY A 1 95 ? 5.809 37.5 31.672 1 90.81 95 GLY A C 1
ATOM 751 O O . GLY A 1 95 ? 5.098 38 30.797 1 90.81 95 GLY A O 1
ATOM 752 N N . PRO A 1 96 ? 7.035 37.062 31.469 1 90.06 96 PRO A N 1
ATOM 753 C CA . PRO A 1 96 ? 7.715 37.281 30.188 1 90.06 96 PRO A CA 1
ATOM 754 C C . PRO A 1 96 ? 7.148 36.438 29.062 1 90.06 96 PRO A C 1
ATOM 756 O O . PRO A 1 96 ? 7.156 36.844 27.906 1 90.06 96 PRO A O 1
ATOM 759 N N . ALA A 1 97 ? 6.656 35.281 29.438 1 89.44 97 ALA A N 1
ATOM 760 C CA . ALA A 1 97 ? 6.129 34.406 28.406 1 89.44 97 ALA A CA 1
ATOM 761 C C . ALA A 1 97 ? 4.895 35 27.75 1 89.44 97 ALA A C 1
ATOM 763 O O . ALA A 1 97 ? 4.77 35 26.516 1 89.44 97 ALA A O 1
ATOM 764 N N . VAL A 1 98 ? 3.992 35.531 28.531 1 94.44 98 VAL A N 1
ATOM 765 C CA . VAL A 1 98 ? 2.781 36.156 28 1 94.44 98 VAL A CA 1
ATOM 766 C C . VAL A 1 98 ? 3.15 37.344 27.141 1 94.44 98 VAL A C 1
ATOM 768 O O . VAL A 1 98 ? 2.586 37.562 26.062 1 94.44 98 VAL A O 1
ATOM 771 N N . ARG A 1 99 ? 4.094 38.094 27.641 1 93.12 99 ARG A N 1
ATOM 772 C CA . ARG A 1 99 ? 4.566 39.25 26.859 1 93.12 99 ARG A CA 1
ATOM 773 C C . ARG A 1 99 ? 5.082 38.812 25.5 1 93.12 99 ARG A C 1
ATOM 775 O O . ARG A 1 99 ? 4.746 39.438 24.484 1 93.12 99 ARG A O 1
ATOM 782 N N . ARG A 1 100 ? 5.879 37.844 25.516 1 90.25 100 ARG A N 1
ATOM 783 C CA . ARG A 1 100 ? 6.488 37.344 24.281 1 90.25 100 ARG A CA 1
ATOM 784 C C . ARG A 1 100 ? 5.426 36.906 23.281 1 90.25 100 ARG A C 1
ATOM 786 O O . ARG A 1 100 ? 5.523 37.188 22.094 1 90.25 100 ARG A O 1
ATOM 793 N N . ILE A 1 101 ? 4.438 36.219 23.719 1 92.88 101 ILE A N 1
ATOM 794 C CA . ILE A 1 101 ? 3.381 35.719 22.844 1 92.88 101 ILE A CA 1
ATOM 795 C C . ILE A 1 101 ? 2.574 36.875 22.297 1 92.88 101 ILE A C 1
ATOM 797 O O . ILE A 1 101 ? 2.318 36.938 21.094 1 92.88 101 ILE A O 1
ATOM 801 N N . VAL A 1 102 ? 2.227 37.812 23.156 1 93.94 102 VAL A N 1
ATOM 802 C CA . VAL A 1 102 ? 1.42 38.969 22.734 1 93.94 102 VAL A CA 1
ATOM 803 C C . VAL A 1 102 ? 2.219 39.844 21.766 1 93.94 102 VAL A C 1
ATOM 805 O O . VAL A 1 102 ? 1.686 40.312 20.766 1 93.94 102 VAL A O 1
ATOM 808 N N . GLU A 1 103 ? 3.441 40.031 22.109 1 89.81 103 GLU A N 1
ATOM 809 C CA . GLU A 1 103 ? 4.316 40.812 21.234 1 89.81 103 GLU A CA 1
ATOM 810 C C . GLU A 1 103 ? 4.484 40.156 19.875 1 89.81 103 GLU A C 1
ATOM 812 O O . GLU A 1 103 ? 4.438 40.812 18.844 1 89.81 103 GLU A O 1
ATOM 817 N N . GLY A 1 104 ? 4.746 38.906 19.938 1 87.38 104 GLY A N 1
ATOM 818 C CA . GLY A 1 104 ? 4.863 38.156 18.703 1 87.38 104 GLY A CA 1
ATOM 819 C C . GLY A 1 104 ? 3.611 38.219 17.844 1 87.38 104 GLY A C 1
ATOM 820 O O . GLY A 1 104 ? 3.693 38.375 16.625 1 87.38 104 GLY A O 1
ATOM 821 N N . GLU A 1 105 ? 2.498 38.062 18.469 1 88.06 105 GLU A N 1
ATOM 822 C CA . GLU A 1 105 ? 1.224 38.094 17.766 1 88.06 105 GLU A CA 1
ATOM 823 C C . GLU A 1 105 ? 0.967 39.5 17.172 1 88.06 105 GLU A C 1
ATOM 825 O O . GLU A 1 105 ? 0.437 39.625 16.078 1 88.06 105 GLU A O 1
ATOM 830 N N . THR A 1 106 ? 1.253 40.531 17.922 1 84.44 106 THR A N 1
ATOM 831 C CA . THR A 1 106 ? 1.082 41.906 17.484 1 84.44 106 THR A CA 1
ATOM 832 C C . THR A 1 106 ? 1.932 42.188 16.25 1 84.44 106 THR A C 1
ATOM 834 O O . THR A 1 106 ? 1.49 42.875 15.328 1 84.44 106 THR A O 1
ATOM 837 N N . LYS A 1 107 ? 3.061 41.75 16.312 1 74.88 107 LYS A N 1
ATOM 838 C CA . LYS A 1 107 ? 3.953 41.906 15.164 1 74.88 107 LYS A CA 1
ATOM 839 C C . LYS A 1 107 ? 3.377 41.25 13.914 1 74.88 107 LYS A C 1
ATOM 841 O O . LYS A 1 107 ? 3.492 41.812 12.812 1 74.88 107 LYS A O 1
ATOM 846 N N . VAL A 1 108 ? 2.676 40.156 14.172 1 70.19 108 VAL A N 1
ATOM 847 C CA . VAL A 1 108 ? 2.088 39.406 13.078 1 70.19 108 VAL A CA 1
ATOM 848 C C . VAL A 1 108 ? 0.85 40.125 12.555 1 70.19 108 VAL A C 1
ATOM 850 O O . VAL A 1 108 ? 0.618 40.156 11.344 1 70.19 108 VAL A O 1
ATOM 853 N N . SER A 1 109 ? 0.035 40.719 13.445 1 65.38 109 SER A N 1
ATOM 854 C CA . SER A 1 109 ? -1.224 41.375 13.086 1 65.38 109 SER A CA 1
ATOM 855 C C . SER A 1 109 ? -0.98 42.688 12.359 1 65.38 109 SER A C 1
ATOM 857 O O . SER A 1 109 ? -1.772 43.094 11.508 1 65.38 109 SER A O 1
ATOM 859 N N . LYS A 1 110 ? -0.089 43.531 12.836 1 58.56 110 LYS A N 1
ATOM 860 C CA . LYS A 1 110 ? 0.23 44.812 12.203 1 58.56 110 LYS A CA 1
ATOM 861 C C . LYS A 1 110 ? 0.657 44.594 10.75 1 58.56 110 LYS A C 1
ATOM 863 O O . LYS A 1 110 ? 0.343 45.438 9.891 1 58.56 110 LYS A O 1
ATOM 868 N N . VAL A 1 111 ? 1.299 43.562 10.633 1 48.62 111 VAL A N 1
ATOM 869 C CA . VAL A 1 111 ? 1.756 43.25 9.281 1 48.62 111 VAL A CA 1
ATOM 870 C C . VAL A 1 111 ? 0.558 42.938 8.391 1 48.62 111 VAL A C 1
ATOM 872 O O . VAL A 1 111 ? 0.517 43.344 7.227 1 48.62 111 VAL A O 1
ATOM 875 N N . SER A 1 112 ? -0.542 42.344 8.984 1 46.62 112 SER A N 1
ATOM 876 C CA . SER A 1 112 ? -1.735 41.938 8.234 1 46.62 112 SER A CA 1
ATOM 877 C C . SER A 1 112 ? -2.617 43.156 7.945 1 46.62 112 SER A C 1
ATOM 879 O O . SER A 1 112 ? -3.271 43.219 6.902 1 46.62 112 SER A O 1
ATOM 881 N N . SER A 1 113 ? -2.797 44.344 8.906 1 43.88 113 SER A N 1
ATOM 882 C CA . SER A 1 113 ? -3.68 45.5 8.812 1 43.88 113 SER A CA 1
ATOM 883 C C . SER A 1 113 ? -3.074 46.594 7.926 1 43.88 113 SER A C 1
ATOM 885 O O . SER A 1 113 ? -3.801 47.312 7.262 1 43.88 113 SER A O 1
ATOM 887 N N . SER A 1 114 ? -1.856 47.062 8.109 1 36.69 114 SER A N 1
ATOM 888 C CA . SER A 1 114 ? -1.301 48.219 7.402 1 36.69 114 SER A CA 1
ATOM 889 C C . SER A 1 114 ? -1.52 48.094 5.898 1 36.69 114 SER A C 1
ATOM 891 O O . SER A 1 114 ? -1.449 49.094 5.18 1 36.69 114 SER A O 1
ATOM 893 N N . GLN A 1 115 ? -1.447 47 5.336 1 39.25 115 GLN A N 1
ATOM 894 C CA . GLN A 1 115 ? -1.39 46.938 3.881 1 39.25 115 GLN A CA 1
ATOM 895 C C . GLN A 1 115 ? -2.785 47.031 3.27 1 39.25 115 GLN A C 1
ATOM 897 O O . GLN A 1 115 ? -2.963 46.781 2.074 1 39.25 115 GLN A O 1
ATOM 902 N N . ALA A 1 116 ? -3.838 47.312 3.984 1 33.75 116 ALA A N 1
ATOM 903 C CA . ALA A 1 116 ? -5.109 47.531 3.295 1 33.75 116 ALA A CA 1
ATOM 904 C C . ALA A 1 116 ? -4.988 48.625 2.252 1 33.75 116 ALA A C 1
ATOM 906 O O . ALA A 1 116 ? -5.898 48.844 1.442 1 33.75 116 ALA A O 1
ATOM 907 N N . LEU A 1 117 ? -4.398 49.719 2.479 1 31.19 117 LEU A N 1
ATOM 908 C CA . LEU A 1 117 ? -4.445 50.75 1.468 1 31.19 117 LEU A CA 1
ATOM 909 C C . LEU A 1 117 ? -3.764 50.312 0.181 1 31.19 117 LEU A C 1
ATOM 911 O O . LEU A 1 117 ? -4.023 50.875 -0.891 1 31.19 117 LEU A O 1
ATOM 915 N N . ALA A 1 118 ? -2.449 50.031 0.125 1 32.06 118 ALA A N 1
ATOM 916 C CA . ALA A 1 118 ? -1.853 49.938 -1.203 1 32.06 118 ALA A CA 1
ATOM 917 C C . ALA A 1 118 ? -2.357 48.688 -1.929 1 32.06 118 ALA A C 1
ATOM 919 O O . ALA A 1 118 ? -2.834 47.75 -1.296 1 32.06 118 ALA A O 1
ATOM 920 N N . ALA A 1 119 ? -2.232 48.375 -3.273 1 31.78 119 ALA A N 1
ATOM 921 C CA . ALA A 1 119 ? -2.807 47.5 -4.281 1 31.78 119 ALA A CA 1
ATOM 922 C C . ALA A 1 119 ? -2.828 46.062 -3.791 1 31.78 119 ALA A C 1
ATOM 924 O O . ALA A 1 119 ? -1.971 45.656 -3.006 1 31.78 119 ALA A O 1
ATOM 925 N N . ALA A 1 120 ? -3.877 45 -4.246 1 33.81 120 ALA A N 1
ATOM 926 C CA . ALA A 1 120 ? -4.523 43.719 -4.027 1 33.81 120 ALA A CA 1
ATOM 927 C C . ALA A 1 120 ? -3.512 42.656 -3.582 1 33.81 120 ALA A C 1
ATOM 929 O O . ALA A 1 120 ? -3.844 41.75 -2.805 1 33.81 120 ALA A O 1
ATOM 930 N N . ALA A 1 121 ? -2.676 42.188 -4.492 1 35.88 121 ALA A N 1
ATOM 931 C CA . ALA A 1 121 ? -2.061 40.875 -4.699 1 35.88 121 ALA A CA 1
ATOM 932 C C . ALA A 1 121 ? -1.126 40.531 -3.545 1 35.88 121 ALA A C 1
ATOM 934 O O . ALA A 1 121 ? -0.588 39.406 -3.492 1 35.88 121 ALA A O 1
ATOM 935 N N . ASN A 1 122 ? -0.236 41.406 -2.992 1 39.09 122 ASN A N 1
ATOM 936 C CA . ASN A 1 122 ? 1.01 41.125 -2.287 1 39.09 122 ASN A CA 1
ATOM 937 C C . ASN A 1 122 ? 0.775 40.906 -0.792 1 39.09 122 ASN A C 1
ATOM 939 O O . ASN A 1 122 ? 0.623 41.875 -0.047 1 39.09 122 ASN A O 1
ATOM 943 N N . VAL A 1 123 ? -0.21 40.188 -0.266 1 48.53 123 VAL A N 1
ATOM 944 C CA . VAL A 1 123 ? 0.064 39.812 1.123 1 48.53 123 VAL A CA 1
ATOM 945 C C . VAL A 1 123 ? 1.537 40.062 1.438 1 48.53 123 VAL A C 1
ATOM 947 O O . VAL A 1 123 ? 2.42 39.531 0.778 1 48.53 123 VAL A O 1
ATOM 950 N N . GLN A 1 124 ? 1.868 41.156 2.094 1 59.94 124 GLN A N 1
ATOM 951 C CA . GLN A 1 124 ? 3.234 41.688 2.125 1 59.94 124 GLN A CA 1
ATOM 952 C C . GLN A 1 124 ? 4.207 40.625 2.637 1 59.94 124 GLN A C 1
ATOM 954 O O . GLN A 1 124 ? 4.039 40.094 3.738 1 59.94 124 GLN A O 1
ATOM 959 N N . ALA A 1 125 ? 4.789 39.969 1.92 1 71.56 125 ALA A N 1
ATOM 960 C CA . ALA A 1 125 ? 5.855 39 2.135 1 71.56 125 ALA A CA 1
ATOM 961 C C . ALA A 1 125 ? 6.613 39.281 3.426 1 71.56 125 ALA A C 1
ATOM 963 O O . ALA A 1 125 ? 7.012 38.375 4.145 1 71.56 125 ALA A O 1
ATOM 964 N N . ASP A 1 126 ? 6.535 40.531 3.801 1 71.88 126 ASP A N 1
ATOM 965 C CA . ASP A 1 126 ? 7.266 40.938 5 1 71.88 126 ASP A CA 1
ATOM 966 C C . ASP A 1 126 ? 6.512 40.531 6.262 1 71.88 126 ASP A C 1
ATOM 968 O O . ASP A 1 126 ? 7.121 40.062 7.238 1 71.88 126 ASP A O 1
ATOM 972 N N . ASP A 1 127 ? 5.219 40.688 6.16 1 69.75 127 ASP A N 1
ATOM 973 C CA . ASP A 1 127 ? 4.398 40.312 7.309 1 69.75 127 ASP A CA 1
ATOM 974 C C . ASP A 1 127 ? 4.418 38.812 7.539 1 69.75 127 ASP A C 1
ATOM 976 O O . ASP A 1 127 ? 4.527 38.375 8.68 1 69.75 127 ASP A O 1
ATOM 980 N N . LEU A 1 128 ? 4.324 38.188 6.508 1 76 128 LEU A N 1
ATOM 981 C CA . LEU A 1 128 ? 4.344 36.719 6.609 1 76 128 LEU A CA 1
ATOM 982 C C . LEU A 1 128 ? 5.703 36.219 7.098 1 76 128 LEU A C 1
ATOM 984 O O . LEU A 1 128 ? 5.781 35.281 7.879 1 76 128 LEU A O 1
ATOM 988 N N . LYS A 1 129 ? 6.656 36.812 6.613 1 77.81 129 LYS A N 1
ATOM 989 C CA . LYS A 1 129 ? 8 36.469 7.062 1 77.81 129 LYS A CA 1
ATOM 990 C C . LYS A 1 129 ? 8.141 36.656 8.57 1 77.81 129 LYS A C 1
ATOM 992 O O . LYS A 1 129 ? 8.664 35.781 9.266 1 77.81 129 LYS A O 1
ATOM 997 N N . GLU A 1 130 ? 7.668 37.75 8.977 1 75.69 130 GLU A N 1
ATOM 998 C CA . GLU A 1 130 ? 7.742 38.031 10.406 1 75.69 130 GLU A CA 1
ATOM 999 C C . GLU A 1 130 ? 6.926 37.031 11.211 1 75.69 130 GLU A C 1
ATOM 1001 O O . GLU A 1 130 ? 7.312 36.656 12.32 1 75.69 130 GLU A O 1
ATOM 1006 N N . MET A 1 131 ? 5.863 36.719 10.695 1 76.88 131 MET A N 1
ATOM 1007 C CA . MET A 1 131 ? 5.035 35.719 11.352 1 76.88 131 MET A CA 1
ATOM 1008 C C . MET A 1 131 ? 5.785 34.406 11.484 1 76.88 131 MET A C 1
ATOM 1010 O O . MET A 1 131 ? 5.777 33.781 12.555 1 76.88 131 MET A O 1
ATOM 1014 N N . PHE A 1 132 ? 6.379 34.031 10.477 1 78.44 132 PHE A N 1
ATOM 1015 C CA . PHE A 1 132 ? 7.113 32.781 10.477 1 78.44 132 PHE A CA 1
ATOM 1016 C C . PHE A 1 132 ? 8.266 32.812 11.477 1 78.44 132 PHE A C 1
ATOM 1018 O O . PHE A 1 132 ? 8.523 31.828 12.172 1 78.44 132 PHE A O 1
ATOM 1025 N N . LEU A 1 133 ? 8.875 33.906 11.539 1 78.81 133 LEU A N 1
ATOM 1026 C CA . LEU A 1 133 ? 10 34.062 12.445 1 78.81 133 LEU A CA 1
ATOM 1027 C C . LEU A 1 133 ? 9.531 34.062 13.898 1 78.81 133 LEU A C 1
ATOM 1029 O O . LEU A 1 133 ? 10.188 33.469 14.766 1 78.81 133 LEU A O 1
ATOM 1033 N N . ALA A 1 134 ? 8.422 34.688 14.102 1 76.19 134 ALA A N 1
ATOM 1034 C CA . ALA A 1 134 ? 7.871 34.75 15.453 1 76.19 134 ALA A CA 1
ATOM 1035 C C . ALA A 1 134 ? 7.516 33.344 15.953 1 76.19 134 ALA A C 1
ATOM 1037 O O . ALA A 1 134 ? 7.68 33.031 17.141 1 76.19 134 ALA A O 1
ATOM 1038 N N . MET A 1 135 ? 7.098 32.594 15.133 1 78.75 135 MET A N 1
ATOM 1039 C CA . MET A 1 135 ? 6.676 31.266 15.516 1 78.75 135 MET A CA 1
ATOM 1040 C C . MET A 1 135 ? 7.879 30.406 15.891 1 78.75 135 MET A C 1
ATOM 1042 O O . MET A 1 135 ? 7.75 29.453 16.672 1 78.75 135 MET A O 1
ATOM 1046 N N . THR A 1 136 ? 8.984 30.656 15.312 1 79.38 136 THR A N 1
ATOM 1047 C CA . THR A 1 136 ? 10.18 29.875 15.617 1 79.38 136 THR A CA 1
ATOM 1048 C C . THR A 1 136 ? 10.656 30.141 17.047 1 79.38 136 THR A C 1
ATOM 1050 O O . THR A 1 136 ? 11.32 29.297 17.641 1 79.38 136 THR A O 1
ATOM 1053 N N . GLN A 1 137 ? 10.312 31.281 17.5 1 77.69 137 GLN A N 1
ATOM 1054 C CA . GLN A 1 137 ? 10.703 31.625 18.875 1 77.69 137 GLN A CA 1
ATOM 1055 C C . GLN A 1 137 ? 9.758 30.984 19.891 1 77.69 137 GLN A C 1
ATOM 1057 O O . GLN A 1 137 ? 10.211 30.438 20.891 1 77.69 137 GLN A O 1
ATOM 1062 N N . ASP A 1 138 ? 8.562 31.109 19.688 1 85.75 138 ASP A N 1
ATOM 1063 C CA . ASP A 1 138 ? 7.52 30.516 20.5 1 85.75 138 ASP A CA 1
ATOM 1064 C C . ASP A 1 138 ? 6.316 30.109 19.656 1 85.75 138 ASP A C 1
ATOM 1066 O O . ASP A 1 138 ? 5.582 30.953 19.156 1 85.75 138 ASP A O 1
ATOM 1070 N N . VAL A 1 139 ? 6.133 28.812 19.594 1 87.5 139 VAL A N 1
ATOM 1071 C CA . VAL A 1 139 ? 5.109 28.281 18.688 1 87.5 139 VAL A CA 1
ATOM 1072 C C . VAL A 1 139 ? 3.727 28.719 19.172 1 87.5 139 VAL A C 1
ATOM 1074 O O . VAL A 1 139 ? 2.783 28.797 18.375 1 87.5 139 VAL A O 1
ATOM 1077 N N . ARG A 1 140 ? 3.604 29.094 20.438 1 91.06 140 ARG A N 1
ATOM 1078 C CA . ARG A 1 140 ? 2.316 29.516 20.984 1 91.06 140 ARG A CA 1
ATOM 1079 C C . ARG A 1 140 ? 1.827 30.797 20.328 1 91.06 140 ARG A C 1
ATOM 1081 O O . ARG A 1 140 ? 0.63 31.094 20.328 1 91.06 140 ARG A O 1
ATOM 1088 N N . VAL A 1 141 ? 2.742 31.562 19.719 1 90.88 141 VAL A N 1
ATOM 1089 C CA . VAL A 1 141 ? 2.381 32.781 18.984 1 90.88 141 VAL A CA 1
ATOM 1090 C C . VAL A 1 141 ? 1.445 32.406 17.828 1 90.88 141 VAL A C 1
ATOM 1092 O O . VAL A 1 141 ? 0.411 33.062 17.641 1 90.88 141 VAL A O 1
ATOM 1095 N N . ILE A 1 142 ? 1.804 31.406 17.141 1 89 142 ILE A N 1
ATOM 1096 C CA . ILE A 1 142 ? 1.007 31.016 15.984 1 89 142 ILE A CA 1
ATOM 1097 C C . ILE A 1 142 ? -0.296 30.359 16.453 1 89 142 ILE A C 1
ATOM 1099 O O . ILE A 1 142 ? -1.331 30.5 15.789 1 89 142 ILE A O 1
ATOM 1103 N N . ILE A 1 143 ? -0.245 29.672 17.5 1 93.19 143 ILE A N 1
ATOM 1104 C CA . ILE A 1 143 ? -1.452 29.047 18.016 1 93.19 143 ILE A CA 1
ATOM 1105 C C . ILE A 1 143 ? -2.486 30.109 18.375 1 93.19 143 ILE A C 1
ATOM 1107 O O . ILE A 1 143 ? -3.668 29.969 18.047 1 93.19 143 ILE A O 1
ATOM 1111 N N . VAL A 1 144 ? -2.02 31.141 19.016 1 95.31 144 VAL A N 1
ATOM 1112 C CA . VAL A 1 144 ? -2.9 32.25 19.359 1 95.31 144 VAL A CA 1
ATOM 1113 C C . VAL A 1 144 ? -3.416 32.906 18.078 1 95.31 144 VAL A C 1
ATOM 1115 O O . VAL A 1 144 ? -4.598 33.25 17.969 1 95.31 144 VAL A O 1
ATOM 1118 N N . LYS A 1 145 ? -2.549 33.062 17.156 1 93.31 145 LYS A N 1
ATOM 1119 C CA . LYS A 1 145 ? -2.951 33.688 15.883 1 93.31 145 LYS A CA 1
ATOM 1120 C C . LYS A 1 145 ? -4.012 32.844 15.188 1 93.31 145 LYS A C 1
ATOM 1122 O O . LYS A 1 145 ? -4.934 33.375 14.57 1 93.31 145 LYS A O 1
ATOM 1127 N N . LEU A 1 146 ? -3.797 31.547 15.18 1 94.56 146 LEU A N 1
ATOM 1128 C CA . LEU A 1 146 ? -4.766 30.656 14.562 1 94.56 146 LEU A CA 1
ATOM 1129 C C . LEU A 1 146 ? -6.121 30.766 15.258 1 94.56 146 LEU A C 1
ATOM 1131 O O . LEU A 1 146 ? -7.164 30.719 14.602 1 94.56 146 LEU A O 1
ATOM 1135 N N . ALA A 1 147 ? -6.086 30.828 16.547 1 97.12 147 ALA A N 1
ATOM 1136 C CA . ALA A 1 147 ? -7.328 31.016 17.281 1 97.12 147 ALA A CA 1
ATOM 1137 C C . ALA A 1 147 ? -7.996 32.344 16.906 1 97.12 147 ALA A C 1
ATOM 1139 O O . ALA A 1 147 ? -9.211 32.406 16.734 1 97.12 147 ALA A O 1
ATOM 1140 N N . ASP A 1 148 ? -7.223 33.375 16.844 1 95.69 148 ASP A N 1
ATOM 1141 C CA . ASP A 1 148 ? -7.688 34.688 16.406 1 95.69 148 ASP A CA 1
ATOM 1142 C C . ASP A 1 148 ? -8.32 34.625 15.023 1 95.69 148 ASP A C 1
ATOM 1144 O O . ASP A 1 148 ? -9.453 35.062 14.82 1 95.69 148 ASP A O 1
ATOM 1148 N N . ARG A 1 149 ? -7.562 34.031 14.117 1 94.56 149 ARG A N 1
ATOM 1149 C CA . ARG A 1 149 ? -8.047 33.875 12.75 1 94.56 149 ARG A CA 1
ATOM 1150 C C . ARG A 1 149 ? -9.336 33.062 12.695 1 94.56 149 ARG A C 1
ATOM 1152 O O . ARG A 1 149 ? -10.234 33.375 11.906 1 94.56 149 ARG A O 1
ATOM 1159 N N . LEU A 1 150 ? -9.391 32.031 13.438 1 97.5 150 LEU A N 1
ATOM 1160 C CA . LEU A 1 150 ? -10.578 31.172 13.445 1 97.5 150 LEU A CA 1
ATOM 1161 C C . LEU A 1 150 ? -11.805 31.969 13.875 1 97.5 150 LEU A C 1
ATOM 1163 O O . LEU A 1 150 ? -12.859 31.875 13.242 1 97.5 150 LEU A O 1
ATOM 1167 N N . HIS A 1 151 ? -11.695 32.719 14.953 1 96.56 151 HIS A N 1
ATOM 1168 C CA . HIS A 1 151 ? -12.836 33.531 15.383 1 96.56 151 HIS A CA 1
ATOM 1169 C C . HIS A 1 151 ? -13.211 34.562 14.328 1 96.56 151 HIS A C 1
ATOM 1171 O O . HIS A 1 151 ? -14.391 34.875 14.125 1 96.56 151 HIS A O 1
ATOM 1177 N N . ASN A 1 152 ? -12.203 35.219 13.727 1 94.19 152 ASN A N 1
ATOM 1178 C CA . ASN A 1 152 ? -12.469 36.156 12.656 1 94.19 152 ASN A CA 1
ATOM 1179 C C . ASN A 1 152 ? -13.242 35.5 11.508 1 94.19 152 ASN A C 1
ATOM 1181 O O . ASN A 1 152 ? -14.156 36.125 10.945 1 94.19 152 ASN A O 1
ATOM 1185 N N . MET A 1 153 ? -12.828 34.312 11.211 1 96.31 153 MET A N 1
ATOM 1186 C CA . MET A 1 153 ? -13.508 33.625 10.125 1 96.31 153 MET A CA 1
ATOM 1187 C C . MET A 1 153 ? -14.945 33.281 10.508 1 96.31 153 MET A C 1
ATOM 1189 O O . MET A 1 153 ? -15.844 33.344 9.664 1 96.31 153 MET A O 1
ATOM 1193 N N . ARG A 1 154 ? -15.156 32.938 11.766 1 95.44 154 ARG A N 1
ATOM 1194 C CA . ARG A 1 154 ? -16.484 32.625 12.258 1 95.44 154 ARG A CA 1
ATOM 1195 C C . ARG A 1 154 ? -17.406 33.844 12.164 1 95.44 154 ARG A C 1
ATOM 1197 O O . ARG A 1 154 ? -18.625 33.719 12.055 1 95.44 154 ARG A O 1
ATOM 1204 N N . THR A 1 155 ? -16.828 35 12.188 1 93.81 155 THR A N 1
ATOM 1205 C CA . THR A 1 155 ? -17.609 36.219 12.203 1 93.81 155 THR A CA 1
ATOM 1206 C C . THR A 1 155 ? -17.375 37.031 10.938 1 93.81 155 THR A C 1
ATOM 1208 O O . THR A 1 155 ? -17.578 38.25 10.922 1 93.81 155 THR A O 1
ATOM 1211 N N . LEU A 1 156 ? -16.922 36.438 9.898 1 92.94 156 LEU A N 1
ATOM 1212 C CA . LEU A 1 156 ? -16.453 37.125 8.688 1 92.94 156 LEU A CA 1
ATOM 1213 C C . LEU A 1 156 ? -17.625 37.75 7.945 1 92.94 156 LEU A C 1
ATOM 1215 O O . LEU A 1 156 ? -17.422 38.656 7.129 1 92.94 156 LEU A O 1
ATOM 1219 N N . GLY A 1 157 ? -18.797 37.438 8.18 1 90.62 157 GLY A N 1
ATOM 1220 C CA . GLY A 1 157 ? -19.984 37.875 7.477 1 90.62 157 GLY A CA 1
ATOM 1221 C C . GLY A 1 157 ? -20.234 39.375 7.617 1 90.62 157 GLY A C 1
ATOM 1222 O O . GLY A 1 157 ? -20.859 40 6.758 1 90.62 157 GLY A O 1
ATOM 1223 N N . ALA A 1 158 ? -19.688 40 8.641 1 88.88 158 ALA A N 1
ATOM 1224 C CA . ALA A 1 158 ? -19.938 41.406 8.953 1 88.88 158 ALA A CA 1
ATOM 1225 C C . ALA A 1 158 ? -19.062 42.312 8.078 1 88.88 158 ALA A C 1
ATOM 1227 O O . ALA A 1 158 ? -19.344 43.531 7.961 1 88.88 158 ALA A O 1
ATOM 1228 N N . LEU A 1 159 ? -18.109 41.781 7.387 1 90.75 159 LEU A N 1
ATOM 1229 C CA . LEU A 1 159 ? -17.188 42.594 6.598 1 90.75 159 LEU A CA 1
ATOM 1230 C C . LEU A 1 159 ? -17.688 42.75 5.164 1 90.75 159 LEU A C 1
ATOM 1232 O O . LEU A 1 159 ? -18.609 42.031 4.746 1 90.75 159 LEU A O 1
ATOM 1236 N N . LYS A 1 160 ? -17.016 43.594 4.512 1 91.56 160 LYS A N 1
ATOM 1237 C CA . LYS A 1 160 ? -17.328 43.781 3.1 1 91.56 160 LYS A CA 1
ATOM 1238 C C . LYS A 1 160 ? -16.875 42.594 2.266 1 91.56 160 LYS A C 1
ATOM 1240 O O . LYS A 1 160 ? -15.883 41.938 2.588 1 91.56 160 LYS A O 1
ATOM 1245 N N . PRO A 1 161 ? -17.562 42.344 1.208 1 90.44 161 PRO A N 1
ATOM 1246 C CA . PRO A 1 161 ? -17.312 41.156 0.405 1 90.44 161 PRO A CA 1
ATOM 1247 C C . PRO A 1 161 ? -15.875 41.062 -0.097 1 90.44 161 PRO A C 1
ATOM 1249 O O . PRO A 1 161 ? -15.266 40 -0.073 1 90.44 161 PRO A O 1
ATOM 1252 N N . GLU A 1 162 ? -15.375 42.125 -0.529 1 90.38 162 GLU A N 1
ATOM 1253 C CA . GLU A 1 162 ? -14.016 42.125 -1.056 1 90.38 162 GLU A CA 1
ATOM 1254 C C . GLU A 1 162 ? -13.008 41.719 0.014 1 90.38 162 GLU A C 1
ATOM 1256 O O . GLU A 1 162 ? -12.086 40.938 -0.261 1 90.38 162 GLU A O 1
ATOM 1261 N N . LYS A 1 163 ? -13.211 42.219 1.143 1 90.75 163 LYS A N 1
ATOM 1262 C CA . LYS A 1 163 ? -12.32 41.875 2.252 1 90.75 163 LYS A CA 1
ATOM 1263 C C . LYS A 1 163 ? -12.516 40.438 2.68 1 90.75 163 LYS A C 1
ATOM 1265 O O . LYS A 1 163 ? -11.555 39.75 3.07 1 90.75 163 LYS A O 1
ATOM 1270 N N . ARG A 1 164 ? -13.742 40.031 2.566 1 94 164 ARG A N 1
ATOM 1271 C CA . ARG A 1 164 ? -14.047 38.656 2.926 1 94 164 ARG A CA 1
ATOM 1272 C C . ARG A 1 164 ? -13.266 37.656 2.049 1 94 164 ARG A C 1
ATOM 1274 O O . ARG A 1 164 ? -12.656 36.719 2.555 1 94 164 ARG A O 1
ATOM 1281 N N . VAL A 1 165 ? -13.266 37.906 0.822 1 93.69 165 VAL A N 1
ATOM 1282 C CA . VAL A 1 165 ? -12.609 37.031 -0.137 1 93.69 165 VAL A CA 1
ATOM 1283 C C . VAL A 1 165 ? -11.102 37.062 0.086 1 93.69 165 VAL A C 1
ATOM 1285 O O . VAL A 1 165 ? -10.445 36 0.043 1 93.69 165 VAL A O 1
ATOM 1288 N N . LYS A 1 166 ? -10.617 38.219 0.291 1 89.44 166 LYS A N 1
ATOM 1289 C CA . LYS A 1 166 ? -9.18 38.344 0.507 1 89.44 166 LYS A CA 1
ATOM 1290 C C . LYS A 1 166 ? -8.727 37.562 1.739 1 89.44 166 LYS A C 1
ATOM 1292 O O . LYS A 1 166 ? -7.758 36.812 1.681 1 89.44 166 LYS A O 1
ATOM 1297 N N . ILE A 1 167 ? -9.453 37.688 2.836 1 91.62 167 ILE A N 1
ATOM 1298 C CA . ILE A 1 167 ? -9.125 37.031 4.098 1 91.62 167 ILE A CA 1
ATOM 1299 C C . ILE A 1 167 ? -9.273 35.531 3.943 1 91.62 167 ILE A C 1
ATOM 1301 O O . ILE A 1 167 ? -8.453 34.75 4.457 1 91.62 167 ILE A O 1
ATOM 1305 N N . ALA A 1 168 ? -10.273 35.188 3.244 1 95.19 168 ALA A N 1
ATOM 1306 C CA . ALA A 1 168 ? -10.531 33.781 3.023 1 95.19 168 ALA A CA 1
ATOM 1307 C C . ALA A 1 168 ? -9.414 33.125 2.215 1 95.19 168 ALA A C 1
ATOM 1309 O O . ALA A 1 168 ? -8.953 32.031 2.541 1 95.19 168 ALA A O 1
ATOM 1310 N N . ARG A 1 169 ? -8.984 33.719 1.229 1 90.44 169 ARG A N 1
ATOM 1311 C CA . ARG A 1 169 ? -7.91 33.219 0.39 1 90.44 169 ARG A CA 1
ATOM 1312 C C . ARG A 1 169 ? -6.602 33.094 1.169 1 90.44 169 ARG A C 1
ATOM 1314 O O . ARG A 1 169 ? -5.863 32.125 1.036 1 90.44 169 ARG A O 1
ATOM 1321 N N . GLU A 1 170 ? -6.344 34.094 1.938 1 85.38 170 GLU A N 1
ATOM 1322 C CA . GLU A 1 170 ? -5.164 34.062 2.799 1 85.38 170 GLU A CA 1
ATOM 1323 C C . GLU A 1 170 ? -5.223 32.906 3.783 1 85.38 170 GLU A C 1
ATOM 1325 O O . GLU A 1 170 ? -4.211 32.25 4.047 1 85.38 170 GLU A O 1
ATOM 1330 N N . THR A 1 171 ? -6.391 32.75 4.301 1 92.62 171 THR A N 1
ATOM 1331 C CA . THR A 1 171 ? -6.602 31.672 5.266 1 92.62 171 THR A CA 1
ATOM 1332 C C . THR A 1 171 ? -6.324 30.312 4.633 1 92.62 171 THR A C 1
ATOM 1334 O O . THR A 1 171 ? -5.68 29.453 5.242 1 92.62 171 THR A O 1
ATOM 1337 N N . LEU A 1 172 ? -6.754 30.078 3.408 1 89.44 172 LEU A N 1
ATOM 1338 C CA . LEU A 1 172 ? -6.551 28.828 2.707 1 89.44 172 LEU A CA 1
ATOM 1339 C C . LEU A 1 172 ? -5.078 28.625 2.354 1 89.44 172 LEU A C 1
ATOM 1341 O O . LEU A 1 172 ? -4.582 27.5 2.352 1 89.44 172 LEU A O 1
ATOM 1345 N N . LEU A 1 173 ? -4.453 29.641 2.09 1 83.38 173 LEU A N 1
ATOM 1346 C CA . LEU A 1 173 ? -3.092 29.562 1.565 1 83.38 173 LEU A CA 1
ATOM 1347 C C . LEU A 1 173 ? -2.08 29.438 2.699 1 83.38 173 LEU A C 1
ATOM 1349 O O . LEU A 1 173 ? -1.056 28.766 2.551 1 83.38 173 LEU A O 1
ATOM 1353 N N . VAL A 1 174 ? -2.357 30.094 3.824 1 84.56 174 VAL A N 1
ATOM 1354 C CA . VAL A 1 174 ? -1.311 30.234 4.832 1 84.56 174 VAL A CA 1
ATOM 1355 C C . VAL A 1 174 ? -1.755 29.562 6.137 1 84.56 174 VAL A C 1
ATOM 1357 O O . VAL A 1 174 ? -1.084 28.672 6.641 1 84.56 174 VAL A O 1
ATOM 1360 N N . PHE A 1 175 ? -2.924 30 6.645 1 89.81 175 PHE A N 1
ATOM 1361 C CA . PHE A 1 175 ? -3.273 29.672 8.023 1 89.81 175 PHE A CA 1
ATOM 1362 C C . PHE A 1 175 ? -3.715 28.219 8.125 1 89.81 175 PHE A C 1
ATOM 1364 O O . PHE A 1 175 ? -3.346 27.516 9.07 1 89.81 175 PHE A O 1
ATOM 1371 N N . ALA A 1 176 ? -4.531 27.797 7.156 1 92.31 176 ALA A N 1
ATOM 1372 C CA . ALA A 1 176 ? -4.965 26.406 7.199 1 92.31 176 ALA A CA 1
ATOM 1373 C C . ALA A 1 176 ? -3.773 25.453 7.082 1 92.31 176 ALA A C 1
ATOM 1375 O O . ALA A 1 176 ? -3.641 24.516 7.875 1 92.31 176 ALA A O 1
ATOM 1376 N N . PRO A 1 177 ? -2.895 25.656 6.211 1 87.38 177 PRO A N 1
ATOM 1377 C CA . PRO A 1 177 ? -1.709 24.797 6.133 1 87.38 177 PRO A CA 1
ATOM 1378 C C . PRO A 1 177 ? -0.851 24.859 7.395 1 87.38 177 PRO A C 1
ATOM 1380 O O . PRO A 1 177 ? -0.233 23.859 7.773 1 87.38 177 PRO A O 1
ATOM 1383 N N . LEU A 1 178 ? -0.75 26 8 1 86.25 178 LEU A N 1
ATOM 1384 C CA . LEU A 1 178 ? -0.005 26.125 9.25 1 86.25 178 LEU A CA 1
ATOM 1385 C C . LEU A 1 178 ? -0.648 25.281 10.352 1 86.25 178 LEU A C 1
ATOM 1387 O O . LEU A 1 178 ? 0.052 24.641 11.133 1 86.25 178 LEU A O 1
ATOM 1391 N N . ALA A 1 179 ? -1.993 25.438 10.383 1 91.94 179 ALA A N 1
ATOM 1392 C CA . ALA A 1 179 ? -2.711 24.609 11.344 1 91.94 179 ALA A CA 1
ATOM 1393 C C . ALA A 1 179 ? -2.445 23.125 11.086 1 91.94 179 ALA A C 1
ATOM 1395 O O . ALA A 1 179 ? -2.303 22.344 12.023 1 91.94 179 ALA A O 1
ATOM 1396 N N . LYS A 1 180 ? -2.389 22.75 9.875 1 89.06 180 LYS A N 1
ATOM 1397 C CA . LYS A 1 180 ? -2.078 21.375 9.5 1 89.06 180 LYS A CA 1
ATOM 1398 C C . LYS A 1 180 ? -0.685 20.984 9.969 1 89.06 180 LYS A C 1
ATOM 1400 O O . LYS A 1 180 ? -0.496 19.891 10.5 1 89.06 180 LYS A O 1
ATOM 1405 N N . LEU A 1 181 ? 0.24 21.812 9.742 1 83.5 181 LEU A N 1
ATOM 1406 C CA . LEU A 1 181 ? 1.616 21.531 10.133 1 83.5 181 LEU A CA 1
ATOM 1407 C C . LEU A 1 181 ? 1.72 21.328 11.641 1 83.5 181 LEU A C 1
ATOM 1409 O O . LEU A 1 181 ? 2.551 20.547 12.117 1 83.5 181 LEU A O 1
ATOM 1413 N N . LEU A 1 182 ? 0.872 22.078 12.336 1 87.75 182 LEU A N 1
ATOM 1414 C CA . LEU A 1 182 ? 0.869 21.953 13.789 1 87.75 182 LEU A CA 1
ATOM 1415 C C . LEU A 1 182 ? 0.048 20.75 14.242 1 87.75 182 LEU A C 1
ATOM 1417 O O . LEU A 1 182 ? 0.033 20.406 15.43 1 87.75 182 LEU A O 1
ATOM 1421 N N . GLY A 1 183 ? -0.633 20.141 13.289 1 88.19 183 GLY A N 1
ATOM 1422 C CA . GLY A 1 183 ? -1.459 18.984 13.594 1 88.19 183 GLY A CA 1
ATOM 1423 C C . GLY A 1 183 ? -2.811 19.359 14.172 1 88.19 183 GLY A C 1
ATOM 1424 O O . GLY A 1 183 ? -3.527 18.484 14.688 1 88.19 183 GLY A O 1
ATOM 1425 N N . MET A 1 184 ? -3.154 20.578 14.164 1 93 184 MET A N 1
ATOM 1426 C CA . MET A 1 184 ? -4.438 21.016 14.695 1 93 184 MET A CA 1
ATOM 1427 C C . MET A 1 184 ? -5.543 20.875 13.656 1 93 184 MET A C 1
ATOM 1429 O O . MET A 1 184 ? -6.082 21.875 13.18 1 93 184 MET A O 1
ATOM 1433 N N . TYR A 1 185 ? -5.91 19.641 13.531 1 92.06 185 TYR A N 1
ATOM 1434 C CA . TYR A 1 185 ? -6.785 19.312 12.406 1 92.06 185 TYR A CA 1
ATOM 1435 C C . TYR A 1 185 ? -8.195 19.844 12.633 1 92.06 185 TYR A C 1
ATOM 1437 O O . TYR A 1 185 ? -8.883 20.219 11.688 1 92.06 185 TYR A O 1
ATOM 1445 N N . ASN A 1 186 ? -8.641 19.938 13.875 1 93.31 186 ASN A N 1
ATOM 1446 C CA . ASN A 1 186 ? -9.945 20.547 14.125 1 93.31 186 ASN A CA 1
ATOM 1447 C C . ASN A 1 186 ? -9.984 22 13.656 1 93.31 186 ASN A C 1
ATOM 1449 O O . ASN A 1 186 ? -10.945 22.422 13.008 1 93.31 186 ASN A O 1
ATOM 1453 N N . VAL A 1 187 ? -8.945 22.688 14.016 1 95.38 187 VAL A N 1
ATOM 1454 C CA . VAL A 1 187 ? -8.844 24.078 13.617 1 95.38 187 VAL A CA 1
ATOM 1455 C C . VAL A 1 187 ? -8.664 24.172 12.102 1 95.38 187 VAL A C 1
ATOM 1457 O O . VAL A 1 187 ? -9.328 24.969 11.438 1 95.38 187 VAL A O 1
ATOM 1460 N N . LYS A 1 188 ? -7.789 23.359 11.578 1 94.5 188 LYS A N 1
ATOM 1461 C CA . LYS A 1 188 ? -7.508 23.328 10.148 1 94.5 188 LYS A CA 1
ATOM 1462 C C . LYS A 1 188 ? -8.781 23.094 9.344 1 94.5 188 LYS A C 1
ATOM 1464 O O . LYS A 1 188 ? -9.078 23.828 8.398 1 94.5 188 LYS A O 1
ATOM 1469 N N . ASN A 1 189 ? -9.539 22.141 9.734 1 94.12 189 ASN A N 1
ATOM 1470 C CA . ASN A 1 189 ? -10.75 21.797 9.008 1 94.12 189 ASN A CA 1
ATOM 1471 C C . ASN A 1 189 ? -11.773 22.922 9.031 1 94.12 189 ASN A C 1
ATOM 1473 O O . ASN A 1 189 ? -12.406 23.219 8.023 1 94.12 189 ASN A O 1
ATOM 1477 N N . GLU A 1 190 ? -11.914 23.5 10.148 1 95.69 190 GLU A N 1
ATOM 1478 C CA . GLU A 1 190 ? -12.883 24.578 10.25 1 95.69 190 GLU A CA 1
ATOM 1479 C C . GLU A 1 190 ? -12.438 25.797 9.453 1 95.69 190 GLU A C 1
ATOM 1481 O O . GLU A 1 190 ? -13.25 26.453 8.781 1 95.69 190 GLU A O 1
ATOM 1486 N N . LEU A 1 191 ? -11.156 26.109 9.531 1 96.81 191 LEU A N 1
ATOM 1487 C CA . LEU A 1 191 ? -10.617 27.203 8.742 1 96.81 191 LEU A CA 1
ATOM 1488 C C . LEU A 1 191 ? -10.836 26.969 7.25 1 96.81 191 LEU A C 1
ATOM 1490 O O . LEU A 1 191 ? -11.258 27.859 6.523 1 96.81 191 LEU A O 1
ATOM 1494 N N . GLU A 1 192 ? -10.594 25.781 6.848 1 95.06 192 GLU A N 1
ATOM 1495 C CA . GLU A 1 192 ? -10.75 25.438 5.438 1 95.06 192 GLU A CA 1
ATOM 1496 C C . GLU A 1 192 ? -12.211 25.547 5.004 1 95.06 192 GLU A C 1
ATOM 1498 O O . GLU A 1 192 ? -12.508 26.094 3.943 1 95.06 192 GLU A O 1
ATOM 1503 N N . GLU A 1 193 ? -13.008 25.078 5.809 1 94.25 193 GLU A N 1
ATOM 1504 C CA . GLU A 1 193 ? -14.43 25.094 5.473 1 94.25 193 GLU A CA 1
ATOM 1505 C C . GLU A 1 193 ? -14.953 26.531 5.367 1 94.25 193 GLU A C 1
ATOM 1507 O O . GLU A 1 193 ? -15.609 26.875 4.391 1 94.25 193 GLU A O 1
ATOM 1512 N N . LEU A 1 194 ? -14.695 27.281 6.367 1 95.81 194 LEU A N 1
ATOM 1513 C CA . LEU A 1 194 ? -15.156 28.672 6.383 1 95.81 194 LEU A CA 1
ATOM 1514 C C . LEU A 1 194 ? -14.539 29.469 5.238 1 95.81 194 LEU A C 1
ATOM 1516 O O . LEU A 1 194 ? -15.234 30.219 4.555 1 95.81 194 LEU A O 1
ATOM 1520 N N . ALA A 1 195 ? -13.289 29.266 5.039 1 96.06 195 ALA A N 1
ATOM 1521 C CA . ALA A 1 195 ? -12.594 30 3.986 1 96.06 195 ALA A CA 1
ATOM 1522 C C . ALA A 1 195 ? -13.109 29.609 2.607 1 96.06 195 ALA A C 1
ATOM 1524 O O . ALA A 1 195 ? -13.258 30.453 1.723 1 96.06 195 ALA A O 1
ATOM 1525 N N . PHE A 1 196 ? -13.352 28.344 2.412 1 94.19 196 PHE A N 1
ATOM 1526 C CA . PHE A 1 196 ? -13.883 27.844 1.15 1 94.19 196 PHE A CA 1
ATOM 1527 C C . PHE A 1 196 ? -15.234 28.469 0.844 1 94.19 196 PHE A C 1
ATOM 1529 O O . PHE A 1 196 ? -15.5 28.875 -0.292 1 94.19 196 PHE A O 1
ATOM 1536 N N . ARG A 1 197 ? -16.016 28.641 1.78 1 94.31 197 ARG A N 1
ATOM 1537 C CA . ARG A 1 197 ? -17.344 29.203 1.64 1 94.31 197 ARG A CA 1
ATOM 1538 C C . ARG A 1 197 ? -17.281 30.641 1.143 1 94.31 197 ARG A C 1
ATOM 1540 O O . ARG A 1 197 ? -18.109 31.062 0.321 1 94.31 197 ARG A O 1
ATOM 1547 N N . TYR A 1 198 ? -16.328 31.359 1.64 1 94.94 198 TYR A N 1
ATOM 1548 C CA . TYR A 1 198 ? -16.25 32.781 1.304 1 94.94 198 TYR A CA 1
ATOM 1549 C C . TYR A 1 198 ? -15.398 33 0.059 1 94.94 198 TYR A C 1
ATOM 1551 O O . TYR A 1 198 ? -15.656 33.906 -0.723 1 94.94 198 TYR A O 1
ATOM 1559 N N . ALA A 1 199 ? -14.398 32.188 -0.147 1 93 199 ALA A N 1
ATOM 1560 C CA . ALA A 1 199 ? -13.484 32.344 -1.275 1 93 199 ALA A CA 1
ATOM 1561 C C . ALA A 1 199 ? -14.141 31.922 -2.582 1 93 199 ALA A C 1
ATOM 1563 O O . ALA A 1 199 ? -13.898 32.531 -3.635 1 93 199 ALA A O 1
ATOM 1564 N N . ALA A 1 200 ? -14.914 30.859 -2.545 1 90.88 200 ALA A N 1
ATOM 1565 C CA . ALA A 1 200 ? -15.602 30.328 -3.721 1 90.88 200 ALA A CA 1
ATOM 1566 C C . ALA A 1 200 ? -17 29.828 -3.367 1 90.88 200 ALA A C 1
ATOM 1568 O O . ALA A 1 200 ? -17.266 28.625 -3.418 1 90.88 200 ALA A O 1
ATOM 1569 N N . PRO A 1 201 ? -17.891 30.75 -3.225 1 91.5 201 PRO A N 1
ATOM 1570 C CA . PRO A 1 201 ? -19.219 30.406 -2.717 1 91.5 201 PRO A CA 1
ATOM 1571 C C . PRO A 1 201 ? -19.969 29.453 -3.641 1 91.5 201 PRO A C 1
ATOM 1573 O O . PRO A 1 201 ? -20.625 28.516 -3.168 1 91.5 201 PRO A O 1
ATOM 1576 N N . GLU A 1 202 ? -19.875 29.641 -4.926 1 89.25 202 GLU A N 1
ATOM 1577 C CA . GLU A 1 202 ? -20.609 28.781 -5.867 1 89.25 202 GLU A CA 1
ATOM 1578 C C . GLU A 1 202 ? -20.062 27.359 -5.867 1 89.25 202 GLU A C 1
ATOM 1580 O O . GLU A 1 202 ? -20.812 26.391 -5.801 1 89.25 202 GLU A O 1
ATOM 1585 N N . THR A 1 203 ? -18.75 27.281 -5.996 1 87.31 203 THR A N 1
ATOM 1586 C CA . THR A 1 203 ? -18.109 25.969 -5.969 1 87.31 203 THR A CA 1
ATOM 1587 C C . THR A 1 203 ? -18.375 25.266 -4.645 1 87.31 203 THR A C 1
ATOM 1589 O O . THR A 1 203 ? -18.547 24.047 -4.605 1 87.31 203 THR A O 1
ATOM 1592 N N . HIS A 1 204 ? -18.359 26.031 -3.619 1 91.44 204 HIS A N 1
ATOM 1593 C CA . HIS A 1 204 ? -18.656 25.484 -2.297 1 91.44 204 HIS A CA 1
ATOM 1594 C C . HIS A 1 204 ? -20.062 24.891 -2.242 1 91.44 204 HIS A C 1
ATOM 1596 O O . HIS A 1 204 ? -20.25 23.781 -1.73 1 91.44 204 HIS A O 1
ATOM 1602 N N . ALA A 1 205 ? -20.969 25.609 -2.729 1 91 205 ALA A N 1
ATOM 1603 C CA . ALA A 1 205 ? -22.359 25.156 -2.699 1 91 205 ALA A CA 1
ATOM 1604 C C . ALA A 1 205 ? -22.547 23.875 -3.504 1 91 205 ALA A C 1
ATOM 1606 O O . ALA A 1 205 ? -23.25 22.953 -3.08 1 91 205 ALA A O 1
ATOM 1607 N N . GLU A 1 206 ? -21.953 23.828 -4.566 1 86.56 206 GLU A N 1
ATOM 1608 C CA . GLU A 1 206 ? -22.031 22.625 -5.406 1 86.56 206 GLU A CA 1
ATOM 1609 C C . GLU A 1 206 ? -21.375 21.438 -4.723 1 86.56 206 GLU A C 1
ATOM 1611 O O . GLU A 1 206 ? -21.906 20.328 -4.758 1 86.56 206 GLU A O 1
ATOM 1616 N N . THR A 1 207 ? -20.234 21.656 -4.219 1 86.94 207 THR A N 1
ATOM 1617 C CA . THR A 1 207 ? -19.516 20.609 -3.514 1 86.94 207 THR A CA 1
ATOM 1618 C C . THR A 1 207 ? -20.312 20.109 -2.311 1 86.94 207 THR A C 1
ATOM 1620 O O . THR A 1 207 ? -20.375 18.922 -2.039 1 86.94 207 THR A O 1
ATOM 1623 N N . ALA A 1 208 ? -20.922 21.078 -1.646 1 89.5 208 ALA A N 1
ATOM 1624 C CA . ALA A 1 208 ? -21.703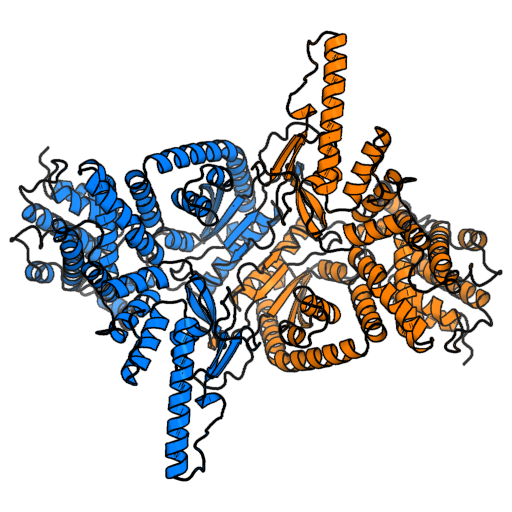 20.75 -0.46 1 89.5 208 ALA A CA 1
ATOM 1625 C C . ALA A 1 208 ? -22.906 19.891 -0.825 1 89.5 208 ALA A C 1
ATOM 1627 O O . ALA A 1 208 ? -23.266 18.953 -0.099 1 89.5 208 ALA A O 1
ATOM 1628 N N . ARG A 1 209 ? -23.5 20.219 -1.846 1 88.88 209 ARG A N 1
ATOM 1629 C CA . ARG A 1 209 ? -24.656 19.453 -2.305 1 88.88 209 ARG A CA 1
ATOM 1630 C C . ARG A 1 209 ? -24.266 18.016 -2.641 1 88.88 209 ARG A C 1
ATOM 1632 O O . ARG A 1 209 ? -24.938 17.062 -2.232 1 88.88 209 ARG A O 1
ATOM 1639 N N . TRP A 1 210 ? -23.25 17.922 -3.348 1 84.25 210 TRP A N 1
ATOM 1640 C CA . TRP A 1 210 ? -22.766 16.594 -3.729 1 84.25 210 TRP A CA 1
ATOM 1641 C C . TRP A 1 210 ? -22.359 15.797 -2.502 1 84.25 210 TRP A C 1
ATOM 1643 O O . TRP A 1 210 ? -22.672 14.609 -2.387 1 84.25 210 TRP A O 1
ATOM 1653 N N . PHE A 1 211 ? -21.641 16.438 -1.673 1 87.62 211 PHE A N 1
ATOM 1654 C CA . PHE A 1 211 ? -21.172 15.805 -0.444 1 87.62 211 PHE A CA 1
ATOM 1655 C C . PHE A 1 211 ? -22.344 15.305 0.392 1 87.62 211 PHE A C 1
ATOM 1657 O O . PHE A 1 211 ? -22.297 14.195 0.928 1 87.62 211 PHE A O 1
ATOM 1664 N N . ASP A 1 212 ? -23.281 16.125 0.456 1 89.31 212 ASP A N 1
ATOM 1665 C CA . ASP A 1 212 ? -24.453 15.773 1.242 1 89.31 212 ASP A CA 1
ATOM 1666 C C . ASP A 1 212 ? -25.219 14.602 0.611 1 89.31 212 ASP A C 1
ATOM 1668 O O . ASP A 1 212 ? -25.688 13.703 1.315 1 89.31 212 ASP A O 1
ATOM 1672 N N . GLU A 1 213 ? -25.312 14.633 -0.573 1 87.06 213 GLU A N 1
ATOM 1673 C CA . GLU A 1 213 ? -26 13.562 -1.297 1 87.06 213 GLU A CA 1
ATOM 1674 C C . GLU A 1 213 ? -25.266 12.234 -1.124 1 87.06 213 GLU A C 1
ATOM 1676 O O . GLU A 1 213 ? -25.891 11.211 -0.837 1 87.06 213 GLU A O 1
ATOM 1681 N N . LEU A 1 214 ? -24.031 12.281 -1.325 1 84.31 214 LEU A N 1
ATOM 1682 C CA . LEU A 1 214 ? -23.219 11.07 -1.211 1 84.31 214 LEU A CA 1
ATOM 1683 C C . LEU A 1 214 ? -23.25 10.531 0.214 1 84.31 214 LEU A C 1
ATOM 1685 O O . LEU A 1 214 ? -23.328 9.312 0.418 1 84.31 214 LEU A O 1
ATOM 1689 N N . THR A 1 215 ? -23.125 11.398 1.134 1 89.56 215 THR A N 1
ATOM 1690 C CA . THR A 1 215 ? -23.141 10.992 2.537 1 89.56 215 THR A CA 1
ATOM 1691 C C . THR A 1 215 ? -24.453 10.305 2.889 1 89.56 215 THR A C 1
ATOM 1693 O O . THR A 1 215 ? -24.469 9.289 3.578 1 89.56 215 THR A O 1
ATOM 1696 N N . LYS A 1 216 ? -25.531 10.859 2.416 1 88.69 216 LYS A N 1
ATOM 1697 C CA . LYS A 1 216 ? -26.844 10.281 2.684 1 88.69 216 LYS A CA 1
ATOM 1698 C C . LYS A 1 216 ? -26.984 8.914 2.029 1 88.69 216 LYS A C 1
ATOM 1700 O O . LYS A 1 216 ? -27.516 7.984 2.633 1 88.69 216 LYS A O 1
ATOM 1705 N N . ARG A 1 217 ? -26.484 8.805 0.924 1 84.81 217 ARG A N 1
ATOM 1706 C CA . ARG A 1 217 ? -26.578 7.559 0.168 1 84.81 217 ARG A CA 1
ATOM 1707 C C . ARG A 1 217 ? -25.719 6.473 0.803 1 84.81 217 ARG A C 1
ATOM 1709 O O . ARG A 1 217 ? -26.094 5.297 0.801 1 84.81 217 ARG A O 1
ATOM 1716 N N . GLN A 1 218 ? -24.609 6.832 1.344 1 87.44 218 GLN A N 1
ATOM 1717 C CA . GLN A 1 218 ? -23.641 5.867 1.857 1 87.44 218 GLN A CA 1
ATOM 1718 C C . GLN A 1 218 ? -23.875 5.578 3.336 1 87.44 218 GLN A C 1
ATOM 1720 O O . GLN A 1 218 ? -23.375 4.59 3.873 1 87.44 218 GLN A O 1
ATOM 1725 N N . ASP A 1 219 ? -24.672 6.375 3.988 1 91 219 ASP A N 1
ATOM 1726 C CA . ASP A 1 219 ? -24.828 6.352 5.438 1 91 219 ASP A CA 1
ATOM 1727 C C . ASP A 1 219 ? -25.344 4.996 5.914 1 91 219 ASP A C 1
ATOM 1729 O O . ASP A 1 219 ? -24.859 4.453 6.906 1 91 219 ASP A O 1
ATOM 1733 N N . PRO A 1 220 ? -26.297 4.398 5.23 1 89.56 220 PRO A N 1
ATOM 1734 C CA . PRO A 1 220 ? -26.797 3.111 5.719 1 89.56 220 PRO A CA 1
ATOM 1735 C C . PRO A 1 220 ? -25.719 2.033 5.746 1 89.56 220 PRO A C 1
ATOM 1737 O O . PRO A 1 220 ? -25.641 1.256 6.699 1 89.56 220 PRO A O 1
ATOM 1740 N N . VAL A 1 221 ? -24.953 1.99 4.758 1 86.69 221 VAL A N 1
ATOM 1741 C CA . VAL A 1 221 ? -23.891 0.998 4.68 1 86.69 221 VAL A CA 1
ATOM 1742 C C . VAL A 1 221 ? -22.844 1.278 5.754 1 86.69 221 VAL A C 1
ATOM 1744 O O . VAL A 1 221 ? -22.344 0.355 6.406 1 86.69 221 VAL A O 1
ATOM 1747 N N . VAL A 1 222 ? -22.5 2.5 5.965 1 93.12 222 VAL A N 1
ATOM 1748 C CA . VAL A 1 222 ? -21.469 2.893 6.922 1 93.12 222 VAL A CA 1
ATOM 1749 C C . VAL A 1 222 ? -21.938 2.584 8.344 1 93.12 222 VAL A C 1
ATOM 1751 O O . VAL A 1 222 ? -21.156 2.088 9.164 1 93.12 222 VAL A O 1
ATOM 1754 N N . ARG A 1 223 ? -23.125 2.912 8.633 1 94 223 ARG A N 1
ATOM 1755 C CA . ARG A 1 223 ? -23.656 2.664 9.961 1 94 223 ARG A CA 1
ATOM 1756 C C . ARG A 1 223 ? -23.734 1.169 10.258 1 94 223 ARG A C 1
ATOM 1758 O O . ARG A 1 223 ? -23.422 0.737 11.375 1 94 223 ARG A O 1
ATOM 1765 N N . ARG A 1 224 ? -24.125 0.466 9.305 1 92.94 224 ARG A N 1
ATOM 1766 C CA . ARG A 1 224 ? -24.141 -0.983 9.469 1 92.94 224 ARG A CA 1
ATOM 1767 C C . ARG A 1 224 ? -22.75 -1.534 9.711 1 92.94 224 ARG A C 1
ATOM 1769 O O . ARG A 1 224 ? -22.547 -2.391 10.578 1 92.94 224 ARG A O 1
ATOM 1776 N N . ALA A 1 225 ? -21.859 -1.121 8.883 1 93.69 225 ALA A N 1
ATOM 1777 C CA . ALA A 1 225 ? -20.469 -1.546 9.055 1 93.69 225 ALA A CA 1
ATOM 1778 C C . ALA A 1 225 ? -19.953 -1.185 10.438 1 93.69 225 ALA A C 1
ATOM 1780 O O . ALA A 1 225 ? -19.25 -1.976 11.07 1 93.69 225 ALA A O 1
ATOM 1781 N N . ALA A 1 226 ? -20.266 0.025 10.906 1 96.69 226 ALA A N 1
ATOM 1782 C CA . ALA A 1 226 ? -19.844 0.474 12.227 1 96.69 226 ALA A CA 1
ATOM 1783 C C . ALA A 1 226 ? -20.406 -0.429 13.32 1 96.69 226 ALA A C 1
ATOM 1785 O O . ALA A 1 226 ? -19.688 -0.796 14.266 1 96.69 226 ALA A O 1
ATOM 1786 N N . GLU A 1 227 ? -21.625 -0.742 13.203 1 96.12 227 GLU A N 1
ATOM 1787 C CA . GLU A 1 227 ? -22.281 -1.591 14.195 1 96.12 227 GLU A CA 1
ATOM 1788 C C . GLU A 1 227 ? -21.672 -2.994 14.203 1 96.12 227 GLU A C 1
ATOM 1790 O O . GLU A 1 227 ? -21.453 -3.574 15.266 1 96.12 227 GLU A O 1
ATOM 1795 N N . GLU A 1 228 ? -21.453 -3.512 13.047 1 94.69 228 GLU A N 1
ATOM 1796 C CA . GLU A 1 228 ? -20.859 -4.844 12.93 1 94.69 228 GLU A CA 1
ATOM 1797 C C . GLU A 1 228 ? -19.469 -4.891 13.547 1 94.69 228 GLU A C 1
ATOM 1799 O O . GLU A 1 228 ? -19.141 -5.816 14.297 1 94.69 228 GLU A O 1
ATOM 1804 N N . LEU A 1 229 ? -18.672 -3.949 13.211 1 96.25 229 LEU A N 1
ATOM 1805 C CA . LEU A 1 229 ? -17.312 -3.904 13.742 1 96.25 229 LEU A CA 1
ATOM 1806 C C . LEU A 1 229 ? -17.328 -3.668 15.25 1 96.25 229 LEU A C 1
ATOM 1808 O O . LEU A 1 229 ? -16.516 -4.238 15.984 1 96.25 229 LEU A O 1
ATOM 1812 N N . GLN A 1 230 ? -18.25 -2.811 15.75 1 97.5 230 GLN A N 1
ATOM 1813 C CA . GLN A 1 230 ? -18.375 -2.568 17.188 1 97.5 230 GLN A CA 1
ATOM 1814 C C . GLN A 1 230 ? -18.672 -3.863 17.938 1 97.5 230 GLN A C 1
ATOM 1816 O O . GLN A 1 230 ? -18.078 -4.141 18.969 1 97.5 230 GLN A O 1
ATOM 1821 N N . ALA A 1 231 ? -19.594 -4.586 17.406 1 95.81 231 ALA A N 1
ATOM 1822 C CA . ALA A 1 231 ? -19.969 -5.848 18.031 1 95.81 231 ALA A CA 1
ATOM 1823 C C . ALA A 1 231 ? -18.797 -6.812 18.094 1 95.81 231 ALA A C 1
ATOM 1825 O O . ALA A 1 231 ? -18.594 -7.504 19.094 1 95.81 231 ALA A O 1
ATOM 1826 N N . LEU A 1 232 ? -18.047 -6.887 17.078 1 93.38 232 LEU A N 1
ATOM 1827 C CA . LEU A 1 232 ? -16.875 -7.758 17.031 1 93.38 232 LEU A CA 1
ATOM 1828 C C . LEU A 1 232 ? -15.828 -7.32 18.047 1 93.38 232 LEU A C 1
ATOM 1830 O O . LEU A 1 232 ? -15.219 -8.156 18.719 1 93.38 232 LEU A O 1
ATOM 1834 N N . CYS A 1 233 ? -15.562 -6.023 18.109 1 95 233 CYS A N 1
ATOM 1835 C CA . CYS A 1 233 ? -14.594 -5.488 19.062 1 95 233 CYS A CA 1
ATOM 1836 C C . CYS A 1 233 ? -15.016 -5.77 20.5 1 95 233 CYS A C 1
ATOM 1838 O O . CYS A 1 233 ? -14.18 -6.094 21.344 1 95 233 CYS A O 1
ATOM 1840 N N . ASP A 1 234 ? -16.312 -5.688 20.719 1 94.75 234 ASP A N 1
ATOM 1841 C CA . ASP A 1 234 ? -16.844 -5.891 22.062 1 94.75 234 ASP A CA 1
ATOM 1842 C C . ASP A 1 234 ? -16.688 -7.344 22.5 1 94.75 234 ASP A C 1
ATOM 1844 O O . ASP A 1 234 ? -16.578 -7.633 23.688 1 94.75 234 ASP A O 1
ATOM 1848 N N . LYS A 1 235 ? -16.578 -8.227 21.562 1 92.31 235 LYS A N 1
ATOM 1849 C CA . LYS A 1 235 ? -16.516 -9.656 21.875 1 92.31 235 LYS A CA 1
ATOM 1850 C C . LYS A 1 235 ? -15.078 -10.141 21.953 1 92.31 235 LYS A C 1
ATOM 1852 O O . LYS A 1 235 ? -14.805 -11.219 22.469 1 92.31 235 LYS A O 1
ATOM 1857 N N . ASP A 1 236 ? -14.234 -9.344 21.422 1 91.38 236 ASP A N 1
ATOM 1858 C CA . ASP A 1 236 ? -12.836 -9.766 21.359 1 91.38 236 ASP A CA 1
ATOM 1859 C C . ASP A 1 236 ? -12.203 -9.734 22.75 1 91.38 236 ASP A C 1
ATOM 1861 O O . ASP A 1 236 ? -12.141 -8.68 23.391 1 91.38 236 ASP A O 1
ATOM 1865 N N . GLU A 1 237 ? -11.609 -10.812 23.234 1 88.25 237 GLU A N 1
ATOM 1866 C CA . GLU A 1 237 ? -11.086 -10.945 24.594 1 88.25 237 GLU A CA 1
ATOM 1867 C C . GLU A 1 237 ? -9.812 -10.117 24.766 1 88.25 237 GLU A C 1
ATOM 1869 O O . GLU A 1 237 ? -9.578 -9.562 25.844 1 88.25 237 GLU A O 1
ATOM 1874 N N . PHE A 1 238 ? -9.031 -10.078 23.844 1 87.38 238 PHE A N 1
ATOM 1875 C CA . PHE A 1 238 ? -7.793 -9.312 23.969 1 87.38 238 PHE A CA 1
ATOM 1876 C C . PHE A 1 238 ? -8.086 -7.828 24.125 1 87.38 238 PHE A C 1
ATOM 1878 O O . PHE A 1 238 ? -7.504 -7.16 24.984 1 87.38 238 PHE A O 1
ATOM 1885 N N . LEU A 1 239 ? -8.953 -7.32 23.281 1 92.81 239 LEU A N 1
ATOM 1886 C CA . LEU A 1 239 ? -9.289 -5.902 23.344 1 92.81 239 LEU A CA 1
ATOM 1887 C C . LEU A 1 239 ? -9.977 -5.57 24.656 1 92.81 239 LEU A C 1
ATOM 1889 O O . LEU A 1 239 ? -9.742 -4.504 25.234 1 92.81 239 LEU A O 1
ATOM 1893 N N . LYS A 1 240 ? -10.758 -6.477 25.172 1 93 240 LYS A N 1
ATOM 1894 C CA . LYS A 1 240 ? -11.43 -6.27 26.453 1 93 240 LYS A CA 1
ATOM 1895 C C . LYS A 1 240 ? -10.414 -6.133 27.594 1 93 240 LYS A C 1
ATOM 1897 O O . LYS A 1 240 ? -10.641 -5.383 28.547 1 93 240 LYS A O 1
ATOM 1902 N N . GLN A 1 241 ? -9.391 -6.863 27.453 1 90.19 241 GLN A N 1
ATOM 1903 C CA . GLN A 1 241 ? -8.375 -6.844 28.5 1 90.19 241 GLN A CA 1
ATOM 1904 C C . GLN A 1 241 ? -7.488 -5.609 28.391 1 90.19 241 GLN A C 1
ATOM 1906 O O . GLN A 1 241 ? -7.094 -5.023 29.391 1 90.19 241 GLN A O 1
ATOM 1911 N N . ALA A 1 242 ? -7.199 -5.23 27.219 1 90.88 242 ALA A N 1
ATOM 1912 C CA . ALA A 1 242 ? -6.215 -4.176 26.984 1 90.88 242 ALA A CA 1
ATOM 1913 C C . ALA A 1 242 ? -6.879 -2.803 26.969 1 90.88 242 ALA A C 1
ATOM 1915 O O . ALA A 1 242 ? -6.23 -1.792 27.266 1 90.88 242 ALA A O 1
ATOM 1916 N N . CYS A 1 243 ? -8.172 -2.748 26.656 1 94.06 243 CYS A N 1
ATOM 1917 C CA . CYS A 1 243 ? -8.859 -1.474 26.469 1 94.06 243 CYS A CA 1
ATOM 1918 C C . CYS A 1 243 ? -10.047 -1.358 27.422 1 94.06 243 CYS A C 1
ATOM 1920 O O . CYS A 1 243 ? -10.742 -2.342 27.656 1 94.06 243 CYS A O 1
ATOM 1922 N N . SER A 1 244 ? -10.266 -0.175 27.922 1 93.31 244 SER A N 1
ATOM 1923 C CA . SER A 1 244 ? -11.461 0.093 28.719 1 93.31 244 SER A CA 1
ATOM 1924 C C . SER A 1 244 ? -12.68 0.283 27.828 1 93.31 244 SER A C 1
ATOM 1926 O O . SER A 1 244 ? -13.812 -0.002 28.234 1 93.31 244 SER A O 1
ATOM 1928 N N . LYS A 1 245 ? -12.336 0.824 26.656 1 94.38 245 LYS A N 1
ATOM 1929 C CA . LYS A 1 245 ? -13.414 1.112 25.719 1 94.38 245 LYS A CA 1
ATOM 1930 C C . LYS A 1 245 ? -12.891 1.135 24.281 1 94.38 245 LYS A C 1
ATOM 1932 O O . LYS A 1 245 ? -11.773 1.584 24.031 1 94.38 245 LYS A O 1
ATOM 1937 N N . VAL A 1 246 ? -13.711 0.562 23.344 1 97.06 246 VAL A N 1
ATOM 1938 C CA . VAL A 1 246 ? -13.453 0.688 21.906 1 97.06 246 VAL A CA 1
ATOM 1939 C C . VAL A 1 246 ? -14.641 1.373 21.234 1 97.06 246 VAL A C 1
ATOM 1941 O O . VAL A 1 246 ? -15.789 0.96 21.406 1 97.06 246 VAL A O 1
ATOM 1944 N N . GLU A 1 247 ? -14.352 2.443 20.531 1 97.75 247 GLU A N 1
ATOM 1945 C CA . GLU A 1 247 ? -15.391 3.189 19.844 1 97.75 247 GLU A CA 1
ATOM 1946 C C . GLU A 1 247 ? -15.211 3.121 18.328 1 97.75 247 GLU A C 1
ATOM 1948 O O . GLU A 1 247 ? -14.125 3.4 17.812 1 97.75 247 GLU A O 1
ATOM 1953 N N . VAL A 1 248 ? -16.25 2.67 17.672 1 98.12 248 VAL A N 1
ATOM 1954 C CA . VAL A 1 248 ? -16.281 2.713 16.219 1 98.12 248 VAL A CA 1
ATOM 1955 C C . VAL A 1 248 ? -17.25 3.793 15.758 1 98.12 248 VAL A C 1
ATOM 1957 O O . VAL A 1 248 ? -18.469 3.672 15.953 1 98.12 248 VAL A O 1
ATOM 1960 N N . LEU A 1 249 ? -16.734 4.836 15.117 1 97.06 249 LEU A N 1
ATOM 1961 C CA . LEU A 1 249 ? -17.547 6.008 14.789 1 97.06 249 LEU A CA 1
ATOM 1962 C C . LEU A 1 249 ? -17.594 6.234 13.289 1 97.06 249 LEU A C 1
ATOM 1964 O O . LEU A 1 249 ? -16.562 6.305 12.625 1 97.06 249 LEU A O 1
ATOM 1968 N N . PRO A 1 250 ? -18.828 6.309 12.742 1 95.75 250 PRO A N 1
ATOM 1969 C CA . PRO A 1 250 ? -18.938 6.742 11.344 1 95.75 250 PRO A CA 1
ATOM 1970 C C . PRO A 1 250 ? -18.562 8.211 11.148 1 95.75 250 PRO A C 1
ATOM 1972 O O . PRO A 1 250 ? -18.922 9.055 11.969 1 95.75 250 PRO A O 1
ATOM 1975 N N . ARG A 1 251 ? -17.75 8.453 10.219 1 92.38 251 ARG A N 1
ATOM 1976 C CA . ARG A 1 251 ? -17.297 9.797 9.875 1 92.38 251 ARG A CA 1
ATOM 1977 C C . ARG A 1 251 ? -17.328 10.016 8.367 1 92.38 251 ARG A C 1
ATOM 1979 O O . ARG A 1 251 ? -17.547 9.078 7.602 1 92.38 251 ARG A O 1
ATOM 1986 N N . ALA A 1 252 ? -17.297 11.234 8 1 90 252 ALA A N 1
ATOM 1987 C CA . ALA A 1 252 ? -17.094 11.609 6.605 1 90 252 ALA A CA 1
ATOM 1988 C C . ALA A 1 252 ? -15.742 12.289 6.414 1 90 252 ALA A C 1
ATOM 1990 O O . ALA A 1 252 ? -15.203 12.891 7.348 1 90 252 ALA A O 1
ATOM 1991 N N . LYS A 1 253 ? -15.211 12.117 5.246 1 88.62 253 LYS A N 1
ATOM 1992 C CA . LYS A 1 253 ? -13.961 12.797 4.91 1 88.62 253 LYS A CA 1
ATOM 1993 C C . LYS A 1 253 ? -14.141 14.312 4.938 1 88.62 253 LYS A C 1
ATOM 1995 O O . LYS A 1 253 ? -15.266 14.812 4.902 1 88.62 253 LYS A O 1
ATOM 2000 N N . GLU A 1 254 ? -12.992 14.953 5.043 1 86.12 254 GLU A N 1
ATOM 2001 C CA . GLU A 1 254 ? -13.016 16.406 5.098 1 86.12 254 GLU A CA 1
ATOM 2002 C C . GLU A 1 254 ? -13.523 17 3.785 1 86.12 254 GLU A C 1
ATOM 2004 O O . GLU A 1 254 ? -13.078 16.609 2.705 1 86.12 254 GLU A O 1
ATOM 2009 N N . PHE A 1 255 ? -14.352 17.891 3.975 1 84 255 PHE A N 1
ATOM 2010 C CA . PHE A 1 255 ? -15.078 18.484 2.863 1 84 255 PHE A CA 1
ATOM 2011 C C . PHE A 1 255 ? -14.117 19.156 1.883 1 84 255 PHE A C 1
ATOM 2013 O O . PHE A 1 255 ? -14.148 18.859 0.685 1 84 255 PHE A O 1
ATOM 2020 N N . TYR A 1 256 ? -13.359 20 2.385 1 86.62 256 TYR A N 1
ATOM 2021 C CA . TYR A 1 256 ? -12.438 20.734 1.521 1 86.62 256 TYR A CA 1
ATOM 2022 C C . TYR A 1 256 ? -11.406 19.812 0.903 1 86.62 256 TYR A C 1
ATOM 2024 O O . TYR A 1 256 ? -10.977 20.016 -0.235 1 86.62 256 TYR A O 1
ATOM 2032 N N . GLY A 1 257 ? -10.977 18.844 1.594 1 81.19 257 GLY A N 1
ATOM 2033 C CA . GLY A 1 257 ? -10.062 17.844 1.058 1 81.19 257 GLY A CA 1
ATOM 2034 C C . GLY A 1 257 ? -10.617 17.125 -0.161 1 81.19 257 GLY A C 1
ATOM 2035 O O . GLY A 1 257 ? -9.875 16.844 -1.105 1 81.19 257 GLY A O 1
ATOM 2036 N N . LEU A 1 258 ? -11.805 16.875 -0.088 1 77.81 258 LEU A N 1
ATOM 2037 C CA . LEU A 1 258 ? -12.469 16.219 -1.212 1 77.81 258 LEU A CA 1
ATOM 2038 C C . LEU A 1 258 ? -12.438 17.109 -2.451 1 77.81 258 LEU A C 1
ATOM 2040 O O . LEU A 1 258 ? -12.227 16.609 -3.564 1 77.81 258 LEU A O 1
ATOM 2044 N N . PHE A 1 259 ? -12.758 18.344 -2.201 1 80.38 259 PHE A N 1
ATOM 2045 C CA . PHE A 1 259 ? -12.719 19.312 -3.293 1 80.38 259 PHE A CA 1
ATOM 2046 C C . PHE A 1 259 ? -11.336 19.375 -3.916 1 80.38 259 PHE A C 1
ATOM 2048 O O . PHE A 1 259 ? -11.195 19.359 -5.141 1 80.38 259 PHE A O 1
ATOM 2055 N N . ARG A 1 260 ? -10.383 19.422 -3.1 1 80.06 260 ARG A N 1
ATOM 2056 C CA . ARG A 1 260 ? -9 19.5 -3.58 1 80.06 260 ARG A CA 1
ATOM 2057 C C . ARG A 1 260 ? -8.633 18.266 -4.383 1 80.06 260 ARG A C 1
ATOM 2059 O O . ARG A 1 260 ? -7.934 18.359 -5.395 1 80.06 260 ARG A O 1
ATOM 2066 N N . ARG A 1 261 ? -8.977 17.141 -3.945 1 72.88 261 ARG A N 1
ATOM 2067 C CA . ARG A 1 261 ? -8.688 15.883 -4.621 1 72.88 261 ARG A CA 1
ATOM 2068 C C . ARG A 1 261 ? -9.352 15.828 -5.988 1 72.88 261 ARG A C 1
ATOM 2070 O O . ARG A 1 261 ? -8.797 15.273 -6.938 1 72.88 261 ARG A O 1
ATOM 2077 N N . ALA A 1 262 ? -10.562 16.219 -5.973 1 71.5 262 ALA A N 1
ATOM 2078 C CA . ALA A 1 262 ? -11.32 16.203 -7.223 1 71.5 262 ALA A CA 1
ATOM 2079 C C . ALA A 1 262 ? -10.664 17.125 -8.258 1 71.5 262 ALA A C 1
ATOM 2081 O O . ALA A 1 262 ? -10.734 16.844 -9.461 1 71.5 262 ALA A O 1
ATOM 2082 N N . ASN A 1 263 ? -10.031 18.109 -7.777 1 64.19 263 ASN A N 1
ATOM 2083 C CA . ASN A 1 263 ? -9.5 19.094 -8.703 1 64.19 263 ASN A CA 1
ATOM 2084 C C . ASN A 1 263 ? -7.996 18.953 -8.883 1 64.19 263 ASN A C 1
ATOM 2086 O O . ASN A 1 263 ? -7.363 19.75 -9.578 1 64.19 263 ASN A O 1
ATOM 2090 N N . GLY A 1 264 ? -7.281 18.281 -8.047 1 57.28 264 GLY A N 1
ATOM 2091 C CA . GLY A 1 264 ? -5.836 18.141 -8.117 1 57.28 264 GLY A CA 1
ATOM 2092 C C . GLY A 1 264 ? -5.363 17.531 -9.43 1 57.28 264 GLY A C 1
ATOM 2093 O O . GLY A 1 264 ? -4.223 17.766 -9.844 1 57.28 264 GLY A O 1
ATOM 2094 N N . GLY A 1 265 ? -5.844 16.391 -9.938 1 45.19 265 GLY A N 1
ATOM 2095 C CA . GLY A 1 265 ? -5.273 15.867 -11.172 1 45.19 265 GLY A CA 1
ATOM 2096 C C . GLY A 1 265 ? -5.535 16.766 -12.375 1 45.19 265 GLY A C 1
ATOM 2097 O O . GLY A 1 265 ? -4.691 16.859 -13.266 1 45.19 265 GLY A O 1
ATOM 2098 N N . SER A 1 266 ? -6.695 16.906 -12.82 1 40.69 266 SER A N 1
ATOM 2099 C CA . SER A 1 266 ? -7.105 17.562 -14.062 1 40.69 266 SER A CA 1
ATOM 2100 C C . SER A 1 266 ? -7.309 19.062 -13.852 1 40.69 266 SER A C 1
ATOM 2102 O O . SER A 1 266 ? -7.379 19.531 -12.719 1 40.69 266 SER A O 1
ATOM 2104 N N . LYS A 1 267 ? -7.711 19.859 -14.953 1 39.53 267 LYS A N 1
ATOM 2105 C CA . LYS A 1 267 ? -8.031 21.281 -15.07 1 39.53 267 LYS A CA 1
ATOM 2106 C C . LYS A 1 267 ? -9 21.719 -13.984 1 39.53 267 LYS A C 1
ATOM 2108 O O . LYS A 1 267 ? -10.047 21.094 -13.789 1 39.53 267 LYS A O 1
ATOM 2113 N N . PRO A 1 268 ? -8.711 22.656 -13.133 1 42.12 268 PRO A N 1
ATOM 2114 C CA . PRO A 1 268 ? -9.594 23.375 -12.219 1 42.12 268 PRO A CA 1
ATOM 2115 C C . PRO A 1 268 ? -10.945 23.719 -12.844 1 42.12 268 PRO A C 1
ATOM 2117 O O . PRO A 1 268 ? -11.016 24.031 -14.031 1 42.12 268 PRO A O 1
ATOM 2120 N N . GLY A 1 269 ? -12.148 23.281 -12.156 1 44.03 269 GLY A N 1
ATOM 2121 C CA . GLY A 1 269 ? -13.438 23.859 -12.523 1 44.03 269 GLY A CA 1
ATOM 2122 C C . GLY A 1 269 ? -14.406 22.844 -13.086 1 44.03 269 GLY A C 1
ATOM 2123 O O . GLY A 1 269 ? -15.562 23.156 -13.375 1 44.03 269 GLY A O 1
ATOM 2124 N N . GLU A 1 270 ? -13.875 21.75 -13.562 1 48.03 270 GLU A N 1
ATOM 2125 C CA . GLU A 1 270 ? -14.898 21 -14.281 1 48.03 270 GLU A CA 1
ATOM 2126 C C . GLU A 1 270 ? -15.672 20.078 -13.344 1 48.03 270 GLU A C 1
ATOM 2128 O O . GLU A 1 270 ? -15.07 19.281 -12.625 1 48.03 270 GLU A O 1
ATOM 2133 N N . ILE A 1 271 ? -16.953 20.438 -12.953 1 49.69 271 ILE A N 1
ATOM 2134 C CA . ILE A 1 271 ? -17.969 19.719 -12.203 1 49.69 271 ILE A CA 1
ATOM 2135 C C . ILE A 1 271 ? -17.828 18.219 -12.453 1 49.69 271 ILE A C 1
ATOM 2137 O O . ILE A 1 271 ? -18.078 17.406 -11.562 1 49.69 271 ILE A O 1
ATOM 2141 N N . ASP A 1 272 ? -17.312 17.906 -13.492 1 57.59 272 ASP A N 1
ATOM 2142 C CA . ASP A 1 272 ? -17.219 16.516 -13.922 1 57.59 272 ASP A CA 1
ATOM 2143 C C . ASP A 1 272 ? -16.219 15.734 -13.078 1 57.59 272 ASP A C 1
ATOM 2145 O O . ASP A 1 272 ? -16.422 14.562 -12.773 1 57.59 272 ASP A O 1
ATOM 2149 N N . ASN A 1 273 ? -15.352 16.5 -12.438 1 63.5 273 ASN A N 1
ATOM 2150 C CA . ASN A 1 273 ? -14.328 15.836 -11.641 1 63.5 273 ASN A CA 1
ATOM 2151 C C . ASN A 1 273 ? -14.836 15.523 -10.234 1 63.5 273 ASN A C 1
ATOM 2153 O O . ASN A 1 273 ? -14.469 14.5 -9.656 1 63.5 273 ASN A O 1
ATOM 2157 N N . LEU A 1 274 ? -15.844 16.375 -9.758 1 70.94 274 LEU A N 1
ATOM 2158 C CA . LEU A 1 274 ? -16.391 16.172 -8.414 1 70.94 274 LEU A CA 1
ATOM 2159 C C . LEU A 1 274 ? -17.203 14.891 -8.336 1 70.94 274 LEU A C 1
ATOM 2161 O O . LEU A 1 274 ? -17.172 14.195 -7.32 1 70.94 274 LEU A O 1
ATOM 2165 N N . ARG A 1 275 ? -17.766 14.594 -9.398 1 66.75 275 ARG A N 1
ATOM 2166 C CA . ARG A 1 275 ? -18.625 13.414 -9.422 1 66.75 275 ARG A CA 1
ATOM 2167 C C . ARG A 1 275 ? -17.781 12.133 -9.445 1 66.75 275 ARG A C 1
ATOM 2169 O O . ARG A 1 275 ? -18.281 11.055 -9.148 1 66.75 275 ARG A O 1
ATOM 2176 N N . ARG A 1 276 ? -16.578 12.414 -9.656 1 69.56 276 ARG A N 1
ATOM 2177 C CA . ARG A 1 276 ? -15.688 11.258 -9.68 1 69.56 276 ARG A CA 1
ATOM 2178 C C . ARG A 1 276 ? -15.273 10.852 -8.273 1 69.56 276 ARG A C 1
ATOM 2180 O O . ARG A 1 276 ? -14.82 9.727 -8.055 1 69.56 276 ARG A O 1
ATOM 2187 N N . VAL A 1 277 ? -15.555 11.781 -7.41 1 74.19 277 VAL A N 1
ATOM 2188 C CA . VAL A 1 277 ? -15.227 11.477 -6.02 1 74.19 277 VAL A CA 1
ATOM 2189 C C . VAL A 1 277 ? -16.359 10.688 -5.379 1 74.19 277 VAL A C 1
ATOM 2191 O O . VAL A 1 277 ? -17.5 11.18 -5.297 1 74.19 277 VAL A O 1
ATOM 2194 N N . ASN A 1 278 ? -16.172 9.438 -5.066 1 75.12 278 ASN A N 1
ATOM 2195 C CA . ASN A 1 278 ? -17.188 8.586 -4.469 1 75.12 278 ASN A CA 1
ATOM 2196 C C . ASN A 1 278 ? -16.75 8.039 -3.113 1 75.12 278 ASN A C 1
ATOM 2198 O O . ASN A 1 278 ? -17.438 7.23 -2.506 1 75.12 278 ASN A O 1
ATOM 2202 N N . GLU A 1 279 ? -15.664 8.508 -2.682 1 79.25 279 GLU A N 1
ATOM 2203 C CA . GLU A 1 279 ? -15.109 8.023 -1.423 1 79.25 279 GLU A CA 1
ATOM 2204 C C . GLU A 1 279 ? -15.211 9.078 -0.329 1 79.25 279 GLU A C 1
ATOM 2206 O O . GLU A 1 279 ? -14.234 9.773 -0.042 1 79.25 279 GLU A O 1
ATOM 2211 N N . VAL A 1 280 ? -16.391 9.148 0.315 1 87 280 VAL A N 1
ATOM 2212 C CA . VAL A 1 280 ? -16.516 10.148 1.374 1 87 280 VAL A CA 1
ATOM 2213 C C . VAL A 1 280 ? -16.672 9.445 2.723 1 87 280 VAL A C 1
ATOM 2215 O O . VAL A 1 280 ? -16.422 10.047 3.771 1 87 280 VAL A O 1
ATOM 2218 N N . ALA A 1 281 ? -17.016 8.164 2.641 1 89.5 281 ALA A N 1
ATOM 2219 C CA . ALA A 1 281 ? -17.328 7.43 3.863 1 89.5 281 ALA A CA 1
ATOM 2220 C C . ALA A 1 281 ? -16.047 7.016 4.594 1 89.5 281 ALA A C 1
ATOM 2222 O O . ALA A 1 281 ? -15.07 6.602 3.969 1 89.5 281 ALA A O 1
ATOM 2223 N N . GLN A 1 282 ? -16.078 7.172 5.902 1 94.31 282 GLN A N 1
ATOM 2224 C CA . GLN A 1 282 ? -14.961 6.781 6.754 1 94.31 282 GLN A CA 1
ATOM 2225 C C . GLN A 1 282 ? -15.445 6.188 8.07 1 94.31 282 GLN A C 1
ATOM 2227 O O . GLN A 1 282 ? -16.531 6.531 8.547 1 94.31 282 GLN A O 1
ATOM 2232 N N . LEU A 1 283 ? -14.695 5.238 8.602 1 97.19 283 LEU A N 1
ATOM 2233 C CA . LEU A 1 283 ? -14.883 4.758 9.969 1 97.19 283 LEU A CA 1
ATOM 2234 C C . LEU A 1 283 ? -13.656 5.055 10.82 1 97.19 283 LEU A C 1
ATOM 2236 O O . LEU A 1 283 ? -12.523 4.902 10.359 1 97.19 283 LEU A O 1
ATOM 2240 N N . ARG A 1 284 ? -13.906 5.516 12.008 1 97.69 284 ARG A N 1
ATOM 2241 C CA . ARG A 1 284 ? -12.828 5.73 12.961 1 97.69 284 ARG A CA 1
ATOM 2242 C C . ARG A 1 284 ? -12.945 4.773 14.148 1 97.69 284 ARG A C 1
ATOM 2244 O O . ARG A 1 284 ? -14 4.688 14.773 1 97.69 284 ARG A O 1
ATOM 2251 N N . VAL A 1 285 ? -11.906 4.043 14.32 1 98.44 285 VAL A N 1
ATOM 2252 C CA . VAL A 1 285 ? -11.828 3.166 15.484 1 98.44 285 VAL A CA 1
ATOM 2253 C C . VAL A 1 285 ? -10.906 3.781 16.531 1 98.44 285 VAL A C 1
ATOM 2255 O O . VAL A 1 285 ? -9.711 3.947 16.297 1 98.44 285 VAL A O 1
ATOM 2258 N N . ILE A 1 286 ? -11.453 4.113 17.656 1 98.06 286 ILE A N 1
ATOM 2259 C CA . ILE A 1 286 ? -10.68 4.703 18.75 1 98.06 286 ILE A CA 1
ATOM 2260 C C . ILE A 1 286 ? -10.602 3.721 19.922 1 98.06 286 ILE A C 1
ATOM 2262 O O . ILE A 1 286 ? -11.625 3.334 20.484 1 98.06 286 ILE A O 1
ATOM 2266 N N . LEU A 1 287 ? -9.422 3.367 20.25 1 97.62 287 LEU A N 1
ATOM 2267 C CA . LEU A 1 287 ? -9.195 2.398 21.312 1 97.62 287 LEU A CA 1
ATOM 2268 C C . LEU A 1 287 ? -8.727 3.094 22.594 1 97.62 287 LEU A C 1
ATOM 2270 O O . LEU A 1 287 ? -7.648 3.693 22.609 1 97.62 287 LEU A O 1
ATOM 2274 N N . HIS A 1 288 ? -9.477 2.986 23.625 1 95.38 288 HIS A N 1
ATOM 2275 C CA . HIS A 1 288 ? -9.125 3.549 24.922 1 95.38 288 HIS A CA 1
ATOM 2276 C C . HIS A 1 288 ? -8.383 2.529 25.781 1 95.38 288 HIS A C 1
ATOM 2278 O O . HIS A 1 288 ? -9 1.626 26.359 1 95.38 288 HIS A O 1
ATOM 2284 N N . LEU A 1 289 ? -7.109 2.707 25.906 1 92.31 289 LEU A N 1
ATOM 2285 C CA . LEU A 1 289 ? -6.305 1.762 26.672 1 92.31 289 LEU A CA 1
ATOM 2286 C C . LEU A 1 289 ? -6.629 1.849 28.156 1 92.31 289 LEU A C 1
ATOM 2288 O O . LEU A 1 289 ? -6.93 2.93 28.672 1 92.31 289 LEU A O 1
ATOM 2292 N N . ARG A 1 290 ? -6.594 0.663 28.75 1 87.56 290 ARG A N 1
ATOM 2293 C CA . ARG A 1 290 ? -6.793 0.661 30.188 1 87.56 290 ARG A CA 1
ATOM 2294 C C . ARG A 1 290 ? -5.656 1.383 30.906 1 87.56 290 ARG A C 1
ATOM 2296 O O . ARG A 1 290 ? -4.488 1.216 30.547 1 87.56 290 ARG A O 1
ATOM 2303 N N . GLY A 1 291 ? -5.949 2.137 31.891 1 70.44 291 GLY A N 1
ATOM 2304 C CA . GLY A 1 291 ? -4.984 2.941 32.625 1 70.44 291 GLY A CA 1
ATOM 2305 C C . GLY A 1 291 ? -4.875 4.363 32.094 1 70.44 291 GLY A C 1
ATOM 2306 O O . GLY A 1 291 ? -4.188 5.195 32.688 1 70.44 291 GLY A O 1
ATOM 2307 N N . ASP A 1 292 ? -5.262 4.453 30.906 1 60.19 292 ASP A N 1
ATOM 2308 C CA . ASP A 1 292 ? -5.273 5.816 30.391 1 60.19 292 ASP A CA 1
ATOM 2309 C C . ASP A 1 292 ? -6.125 6.727 31.281 1 60.19 292 ASP A C 1
ATOM 2311 O O . ASP A 1 292 ? -7.312 6.469 31.484 1 60.19 292 ASP A O 1
ATOM 2315 N N . ASP A 1 293 ? -5.875 6.645 32.625 1 49.75 293 ASP A N 1
ATOM 2316 C CA . ASP A 1 293 ? -6.652 7.547 33.469 1 49.75 293 ASP A CA 1
ATOM 2317 C C . ASP A 1 293 ? -6.844 8.898 32.781 1 49.75 293 ASP A C 1
ATOM 2319 O O . ASP A 1 293 ? -5.879 9.516 32.312 1 49.75 293 ASP A O 1
ATOM 2323 N N . GLU A 1 294 ? -7.969 9.062 32.25 1 47.09 294 GLU A N 1
ATOM 2324 C CA . GLU A 1 294 ? -8.352 10.367 31.734 1 47.09 294 GLU A CA 1
ATOM 2325 C C . GLU A 1 294 ? -7.727 11.492 32.562 1 47.09 294 GLU A C 1
ATOM 2327 O O . GLU A 1 294 ? -7.719 12.648 32.156 1 47.09 294 GLU A O 1
ATOM 2332 N N . SER A 1 295 ? -7.672 11.211 33.875 1 39.53 295 SER A N 1
ATOM 2333 C CA . SER A 1 295 ? -7.488 12.336 34.781 1 39.53 295 SER A CA 1
ATOM 2334 C C . SER A 1 295 ? -6.152 13.031 34.531 1 39.53 295 SER A C 1
ATOM 2336 O O . SER A 1 295 ? -6.039 14.25 34.719 1 39.53 295 SER A O 1
ATOM 2338 N N . ASP A 1 296 ? -5 12.336 34.938 1 37.41 296 ASP A N 1
ATOM 2339 C CA . ASP A 1 296 ? -3.756 13.086 35.125 1 37.41 296 ASP A CA 1
ATOM 2340 C C . ASP A 1 296 ? -3.146 13.453 33.75 1 37.41 296 ASP A C 1
ATOM 2342 O O . ASP A 1 296 ? -2.977 12.586 32.906 1 37.41 296 ASP A O 1
ATOM 2346 N N . GLY A 1 297 ? -3.377 14.445 33.188 1 37.66 297 GLY A N 1
ATOM 2347 C CA . GLY A 1 297 ? -2.838 15.32 32.156 1 37.66 297 GLY A CA 1
ATOM 2348 C C . GLY A 1 297 ? -1.413 14.969 31.766 1 37.66 297 GLY A C 1
ATOM 2349 O O . GLY A 1 297 ? -0.777 15.695 31.016 1 37.66 297 GLY A O 1
ATOM 2350 N N . GLU A 1 298 ? -0.694 14.414 32.688 1 36.44 298 GLU A N 1
ATOM 2351 C CA . GLU A 1 298 ? 0.72 14.375 32.312 1 36.44 298 GLU A CA 1
ATOM 2352 C C . GLU A 1 298 ? 0.992 13.328 31.25 1 36.44 298 GLU A C 1
ATOM 2354 O O . GLU A 1 298 ? 0.88 12.125 31.516 1 36.44 298 GLU A O 1
ATOM 2359 N N . TYR A 1 299 ? 0.589 13.578 30.109 1 40.47 299 TYR A N 1
ATOM 2360 C CA . TYR A 1 299 ? 1.02 12.828 28.938 1 40.47 299 TYR A CA 1
ATOM 2361 C C . TYR A 1 299 ? 2.467 12.375 29.078 1 40.47 299 TYR A C 1
ATOM 2363 O O . TYR A 1 299 ? 3.395 13.125 28.781 1 40.47 299 TYR A O 1
ATOM 2371 N N . ALA A 1 300 ? 2.924 11.844 30.234 1 39.31 300 ALA A N 1
ATOM 2372 C CA . ALA A 1 300 ? 4.281 11.305 30.312 1 39.31 300 ALA A CA 1
ATOM 2373 C C . ALA A 1 300 ? 4.602 10.461 29.078 1 39.31 300 ALA A C 1
ATOM 2375 O O . ALA A 1 300 ? 3.699 9.93 28.422 1 39.31 300 ALA A O 1
ATOM 2376 N N . ALA A 1 301 ? 5.785 10.648 28.594 1 44.94 301 ALA A N 1
ATOM 2377 C CA . ALA A 1 301 ? 6.469 9.812 27.609 1 44.94 301 ALA A CA 1
ATOM 2378 C C . ALA A 1 301 ? 6.039 8.352 27.734 1 44.94 301 ALA A C 1
ATOM 2380 O O . ALA A 1 301 ? 6.105 7.773 28.828 1 44.94 301 ALA A O 1
ATOM 2381 N N . MET A 1 302 ? 5.07 7.914 26.891 1 53.31 302 MET A N 1
ATOM 2382 C CA . MET A 1 302 ? 4.617 6.527 26.922 1 53.31 302 MET A CA 1
ATOM 2383 C C . MET A 1 302 ? 5.785 5.574 27.141 1 53.31 302 MET A C 1
ATOM 2385 O O . MET A 1 302 ? 6.812 5.68 26.469 1 53.31 302 MET A O 1
ATOM 2389 N N . SER A 1 303 ? 5.797 4.895 28.266 1 60.72 303 SER A N 1
ATOM 2390 C CA . SER A 1 303 ? 6.758 3.814 28.453 1 60.72 303 SER A CA 1
ATOM 2391 C C . SER A 1 303 ? 6.805 2.893 27.234 1 60.72 303 SER A C 1
ATOM 2393 O O . SER A 1 303 ? 5.879 2.881 26.422 1 60.72 303 SER A O 1
ATOM 2395 N N . GLU A 1 304 ? 7.898 2.439 26.922 1 66 304 GLU A N 1
ATOM 2396 C CA . GLU A 1 304 ? 8.086 1.466 25.844 1 66 304 GLU A CA 1
ATOM 2397 C C . GLU A 1 304 ? 7 0.394 25.891 1 66 304 GLU A C 1
ATOM 2399 O O . GLU A 1 304 ? 6.492 -0.017 24.844 1 66 304 GLU A O 1
ATOM 2404 N N . ALA A 1 305 ? 6.672 0.04 27.062 1 67.31 305 ALA A N 1
ATOM 2405 C CA . ALA A 1 305 ? 5.648 -0.988 27.234 1 67.31 305 ALA A CA 1
ATOM 2406 C C . ALA A 1 305 ? 4.293 -0.5 26.719 1 67.31 305 ALA A C 1
ATOM 2408 O O . ALA A 1 305 ? 3.559 -1.248 26.078 1 67.31 305 ALA A O 1
ATOM 2409 N N . ARG A 1 306 ? 4.023 0.722 27.047 1 75.56 306 ARG A N 1
ATOM 2410 C CA . ARG A 1 306 ? 2.74 1.276 26.625 1 75.56 306 ARG A CA 1
ATOM 2411 C C . ARG A 1 306 ? 2.688 1.449 25.109 1 75.56 306 ARG A C 1
ATOM 2413 O O . ARG A 1 306 ? 1.64 1.245 24.5 1 75.56 306 ARG A O 1
ATOM 2420 N N . ARG A 1 307 ? 3.781 1.817 24.594 1 77.12 307 ARG A N 1
ATOM 2421 C CA . ARG A 1 307 ? 3.861 1.95 23.156 1 77.12 307 ARG A CA 1
ATOM 2422 C C . ARG A 1 307 ? 3.611 0.611 22.469 1 77.12 307 ARG A C 1
ATOM 2424 O O . ARG A 1 307 ? 2.934 0.552 21.438 1 77.12 307 ARG A O 1
ATOM 2431 N N . MET A 1 308 ? 4.113 -0.41 23.062 1 77.69 308 MET A N 1
ATOM 2432 C CA . MET A 1 308 ? 3.943 -1.746 22.5 1 77.69 308 MET A CA 1
ATOM 2433 C C . MET A 1 308 ? 2.48 -2.174 22.547 1 77.69 308 MET A C 1
ATOM 2435 O O . MET A 1 308 ? 1.961 -2.734 21.578 1 77.69 308 MET A O 1
ATOM 2439 N N . VAL A 1 309 ? 1.87 -1.87 23.609 1 83.75 309 VAL A N 1
ATOM 2440 C CA . VAL A 1 309 ? 0.466 -2.242 23.75 1 83.75 309 VAL A CA 1
ATOM 2441 C C . VAL A 1 309 ? -0.387 -1.426 22.781 1 83.75 309 VAL A C 1
ATOM 2443 O O . VAL A 1 309 ? -1.333 -1.946 22.188 1 83.75 309 VAL A O 1
ATOM 2446 N N . SER A 1 310 ? -0.033 -0.106 22.656 1 89.38 310 SER A N 1
ATOM 2447 C CA . SER A 1 310 ? -0.753 0.778 21.75 1 89.38 310 SER A CA 1
ATOM 2448 C C . SER A 1 310 ? -0.733 0.24 20.312 1 89.38 310 SER A C 1
ATOM 2450 O O . SER A 1 310 ? -1.763 0.222 19.641 1 89.38 310 SER A O 1
ATOM 2452 N N . SER A 1 311 ? 0.425 -0.16 19.969 1 88.75 311 SER A N 1
ATOM 2453 C CA . SER A 1 311 ? 0.553 -0.716 18.625 1 88.75 311 SER A CA 1
ATOM 2454 C C . SER A 1 311 ? -0.21 -2.029 18.5 1 88.75 311 SER A C 1
ATOM 2456 O O . SER A 1 311 ? -0.937 -2.238 17.531 1 88.75 311 SER A O 1
ATOM 2458 N N . ARG A 1 312 ? -0.101 -2.91 19.5 1 88.06 312 ARG A N 1
ATOM 2459 C CA . ARG A 1 312 ? -0.7 -4.238 19.453 1 88.06 312 ARG A CA 1
ATOM 2460 C C . ARG A 1 312 ? -2.217 -4.152 19.328 1 88.06 312 ARG A C 1
ATOM 2462 O O . ARG A 1 312 ? -2.822 -4.895 18.547 1 88.06 312 ARG A O 1
ATOM 2469 N N . VAL A 1 313 ? -2.805 -3.275 20.078 1 93.81 313 VAL A N 1
ATOM 2470 C CA . VAL A 1 313 ? -4.262 -3.186 20.062 1 93.81 313 VAL A CA 1
ATOM 2471 C C . VAL A 1 313 ? -4.73 -2.662 18.703 1 93.81 313 VAL A C 1
ATOM 2473 O O . VAL A 1 313 ? -5.789 -3.064 18.203 1 93.81 313 VAL A O 1
ATOM 2476 N N . CYS A 1 314 ? -3.986 -1.726 18.125 1 96.44 314 CYS A N 1
ATOM 2477 C CA . CYS A 1 314 ? -4.352 -1.192 16.812 1 96.44 314 CYS A CA 1
ATOM 2478 C C . CYS A 1 314 ? -4.246 -2.268 15.742 1 96.44 314 CYS A C 1
ATOM 2480 O O . CYS A 1 314 ? -5.117 -2.375 14.883 1 96.44 314 CYS A O 1
ATOM 2482 N N . TYR A 1 315 ? -3.205 -3.082 15.836 1 94.38 315 TYR A N 1
ATOM 2483 C CA . TYR A 1 315 ? -3.031 -4.141 14.844 1 94.38 315 TYR A CA 1
ATOM 2484 C C . TYR A 1 315 ? -4.086 -5.227 15.016 1 94.38 315 TYR A C 1
ATOM 2486 O O . TYR A 1 315 ? -4.523 -5.84 14.039 1 94.38 315 TYR A O 1
ATOM 2494 N N . GLN A 1 316 ? -4.43 -5.473 16.219 1 93.12 316 GLN A N 1
ATOM 2495 C CA . GLN A 1 316 ? -5.527 -6.406 16.453 1 93.12 316 GLN A CA 1
ATOM 2496 C C . GLN A 1 316 ? -6.816 -5.91 15.812 1 93.12 316 GLN A C 1
ATOM 2498 O O . GLN A 1 316 ? -7.527 -6.684 15.164 1 93.12 316 GLN A O 1
ATOM 2503 N N . ALA A 1 317 ? -7.086 -4.648 16.031 1 96.19 317 ALA A N 1
ATOM 2504 C CA . ALA A 1 317 ? -8.266 -4.07 15.398 1 96.19 317 ALA A CA 1
ATOM 2505 C C . ALA A 1 317 ? -8.172 -4.176 13.875 1 96.19 317 ALA A C 1
ATOM 2507 O O . ALA A 1 317 ? -9.164 -4.465 13.203 1 96.19 317 ALA A O 1
ATOM 2508 N N . LEU A 1 318 ? -7.02 -3.91 13.367 1 95.81 318 LEU A N 1
ATOM 2509 C CA . LEU A 1 318 ? -6.797 -4.02 11.93 1 95.81 318 LEU A CA 1
ATOM 2510 C C . LEU A 1 318 ? -7.09 -5.438 11.445 1 95.81 318 LEU A C 1
ATOM 2512 O O . LEU A 1 318 ? -7.719 -5.617 10.398 1 95.81 318 LEU A O 1
ATOM 2516 N N . SER A 1 319 ? -6.578 -6.445 12.164 1 92.44 319 SER A N 1
ATOM 2517 C CA . SER A 1 319 ? -6.816 -7.836 11.797 1 92.44 319 SER A CA 1
ATOM 2518 C C . SER A 1 319 ? -8.305 -8.148 11.742 1 92.44 319 SER A C 1
ATOM 2520 O O . SER A 1 319 ? -8.758 -8.891 10.867 1 92.44 319 SER A O 1
ATOM 2522 N N . MET A 1 320 ? -9.016 -7.621 12.609 1 93.12 320 MET A N 1
ATOM 2523 C CA . MET A 1 320 ? -10.461 -7.836 12.664 1 93.12 320 MET A CA 1
ATOM 2524 C C . MET A 1 320 ? -11.148 -7.172 11.477 1 93.12 320 MET A C 1
ATOM 2526 O O . MET A 1 320 ? -12.055 -7.754 10.875 1 93.12 320 MET A O 1
ATOM 2530 N N . VAL A 1 321 ? -10.695 -5.961 11.164 1 94.94 321 VAL A N 1
ATOM 2531 C CA . VAL A 1 321 ? -11.25 -5.242 10.023 1 94.94 321 VAL A CA 1
ATOM 2532 C C . VAL A 1 321 ? -11.031 -6.062 8.75 1 94.94 321 VAL A C 1
ATOM 2534 O O . VAL A 1 321 ? -11.961 -6.25 7.961 1 94.94 321 VAL A O 1
ATOM 2537 N N . HIS A 1 322 ? -9.859 -6.539 8.555 1 90.19 322 HIS A N 1
ATOM 2538 C CA . HIS A 1 322 ? -9.508 -7.254 7.332 1 90.19 322 HIS A CA 1
ATOM 2539 C C . HIS A 1 322 ? -10.156 -8.633 7.297 1 90.19 322 HIS A C 1
ATOM 2541 O O . HIS A 1 322 ? -10.281 -9.234 6.23 1 90.19 322 HIS A O 1
ATOM 2547 N N . ALA A 1 323 ? -10.516 -9.156 8.43 1 86.81 323 ALA A N 1
ATOM 2548 C CA . ALA A 1 323 ? -11.258 -10.414 8.484 1 86.81 323 ALA A CA 1
ATOM 2549 C C . ALA A 1 323 ? -12.703 -10.219 8.031 1 86.81 323 ALA A C 1
ATOM 2551 O O . ALA A 1 323 ? -13.312 -11.125 7.469 1 86.81 323 ALA A O 1
ATOM 2552 N N . LEU A 1 324 ? -13.211 -9.031 8.297 1 87.25 324 LEU A N 1
ATOM 2553 C CA . LEU A 1 324 ? -14.602 -8.727 7.973 1 87.25 324 LEU A CA 1
ATOM 2554 C C . LEU A 1 324 ? -14.75 -8.359 6.5 1 87.25 324 LEU A C 1
ATOM 2556 O O . LEU A 1 324 ? -15.727 -8.75 5.852 1 87.25 324 LEU A O 1
ATOM 2560 N N . TRP A 1 325 ? -13.82 -7.5 6.105 1 86 325 TRP A N 1
ATOM 2561 C CA . TRP A 1 325 ? -13.945 -6.93 4.766 1 86 325 TRP A CA 1
ATOM 2562 C C . TRP A 1 325 ? -12.633 -7.027 4.004 1 86 325 TRP A C 1
ATOM 2564 O O . TRP A 1 325 ? -11.562 -6.777 4.562 1 86 325 TRP A O 1
ATOM 2574 N N . PRO A 1 326 ? -12.672 -7.391 2.752 1 80.38 326 PRO A N 1
ATOM 2575 C CA . PRO A 1 326 ? -11.43 -7.469 1.97 1 80.38 326 PRO A CA 1
ATOM 2576 C C . PRO A 1 326 ? -10.742 -6.113 1.816 1 80.38 326 PRO A C 1
ATOM 2578 O O . PRO A 1 326 ? -11.367 -5.148 1.374 1 80.38 326 PRO A O 1
ATOM 2581 N N . PRO A 1 327 ? -9.492 -6.047 2.182 1 86.06 327 PRO A N 1
ATOM 2582 C CA . PRO A 1 327 ? -8.758 -4.793 2.002 1 86.06 327 PRO A CA 1
ATOM 2583 C C . PRO A 1 327 ? -8.367 -4.539 0.547 1 86.06 327 PRO A C 1
ATOM 2585 O O . PRO A 1 327 ? -8.117 -5.484 -0.204 1 86.06 327 PRO A O 1
ATOM 2588 N N . VAL A 1 328 ? -8.383 -3.283 0.191 1 79.06 328 VAL A N 1
ATOM 2589 C CA . VAL A 1 328 ? -7.859 -2.883 -1.11 1 79.06 328 VAL A CA 1
ATOM 2590 C C . VAL A 1 328 ? -6.332 -2.934 -1.089 1 79.06 328 VAL A C 1
ATOM 2592 O O . VAL A 1 328 ? -5.695 -2.279 -0.26 1 79.06 328 VAL A O 1
ATOM 2595 N N . PRO A 1 329 ? -5.723 -3.711 -1.934 1 74.94 329 PRO A N 1
ATOM 2596 C CA . PRO A 1 329 ? -4.266 -3.846 -1.92 1 74.94 329 PRO A CA 1
ATOM 2597 C C . PRO A 1 329 ? -3.547 -2.512 -2.111 1 74.94 329 PRO A C 1
ATOM 2599 O O . PRO A 1 329 ? -3.969 -1.692 -2.932 1 74.94 329 PRO A O 1
ATOM 2602 N N . GLY A 1 330 ? -2.51 -2.279 -1.375 1 74.94 330 GLY A N 1
ATOM 2603 C CA . GLY A 1 330 ? -1.663 -1.105 -1.522 1 74.94 330 GLY A CA 1
ATOM 2604 C C . GLY A 1 330 ? -2.23 0.128 -0.846 1 74.94 330 GLY A C 1
ATOM 2605 O O . GLY A 1 330 ? -1.629 1.202 -0.896 1 74.94 330 GLY A O 1
ATOM 2606 N N . ARG A 1 331 ? -3.363 -0.005 -0.196 1 84.38 331 ARG A N 1
ATOM 2607 C CA . ARG A 1 331 ? -3.992 1.178 0.385 1 84.38 331 ARG A CA 1
ATOM 2608 C C . ARG A 1 331 ? -3.936 1.135 1.908 1 84.38 331 ARG A C 1
ATOM 2610 O O . ARG A 1 331 ? -4.742 1.777 2.584 1 84.38 331 ARG A O 1
ATOM 2617 N N . MET A 1 332 ? -3.096 0.369 2.4 1 87.94 332 MET A N 1
ATOM 2618 C CA . MET A 1 332 ? -2.834 0.38 3.836 1 87.94 332 MET A CA 1
ATOM 2619 C C . MET A 1 332 ? -1.609 1.229 4.16 1 87.94 332 MET A C 1
ATOM 2621 O O . MET A 1 332 ? -0.584 1.131 3.482 1 87.94 332 MET A O 1
ATOM 2625 N N . LYS A 1 333 ? -1.751 2.088 5.113 1 87.69 333 LYS A N 1
ATOM 2626 C CA . LYS A 1 333 ? -0.666 2.955 5.562 1 87.69 333 LYS A CA 1
ATOM 2627 C C . LYS A 1 333 ? -0.478 2.855 7.074 1 87.69 333 LYS A C 1
ATOM 2629 O O . LYS A 1 333 ? -1.44 2.979 7.836 1 87.69 333 LYS A O 1
ATOM 2634 N N . ASP A 1 334 ? 0.738 2.648 7.426 1 90.12 334 ASP A N 1
ATOM 2635 C CA . ASP A 1 334 ? 1.065 2.553 8.844 1 90.12 334 ASP A CA 1
ATOM 2636 C C . ASP A 1 334 ? 1.746 3.828 9.336 1 90.12 334 ASP A C 1
ATOM 2638 O O . ASP A 1 334 ? 2.975 3.891 9.422 1 90.12 334 ASP A O 1
ATOM 2642 N N . TYR A 1 335 ? 0.974 4.762 9.883 1 88.81 335 TYR A N 1
ATOM 2643 C CA . TYR A 1 335 ? 1.521 6.012 10.406 1 88.81 335 TYR A CA 1
ATOM 2644 C C . TYR A 1 335 ? 1.94 5.852 11.867 1 88.81 335 TYR A C 1
ATOM 2646 O O . TYR A 1 335 ? 2.494 6.777 12.461 1 88.81 335 TYR A O 1
ATOM 2654 N N . ILE A 1 336 ? 1.651 4.742 12.43 1 90.75 336 ILE A N 1
ATOM 2655 C CA . ILE A 1 336 ? 2.135 4.508 13.789 1 90.75 336 ILE A CA 1
ATOM 2656 C C . ILE A 1 336 ? 3.639 4.25 13.766 1 90.75 336 ILE A C 1
ATOM 2658 O O . ILE A 1 336 ? 4.387 4.836 14.547 1 90.75 336 ILE A O 1
ATOM 2662 N N . ALA A 1 337 ? 3.986 3.428 12.82 1 85.69 337 ALA A N 1
ATOM 2663 C CA . ALA A 1 337 ? 5.406 3.105 12.688 1 85.69 337 ALA A CA 1
ATOM 2664 C C . ALA A 1 337 ? 6.172 4.262 12.055 1 85.69 337 ALA A C 1
ATOM 2666 O O . ALA A 1 337 ? 7.332 4.508 12.398 1 85.69 337 ALA A O 1
ATOM 2667 N N . THR A 1 338 ? 5.516 4.902 11.102 1 79.25 338 THR A N 1
ATOM 2668 C CA . THR A 1 338 ? 6.117 6.059 10.453 1 79.25 338 THR A CA 1
ATOM 2669 C C . THR A 1 338 ? 5.191 7.27 10.547 1 79.25 338 THR A C 1
ATOM 2671 O O . THR A 1 338 ? 4.504 7.605 9.578 1 79.25 338 THR A O 1
ATOM 2674 N N . PRO A 1 339 ? 5.254 7.938 11.609 1 80.75 339 PRO A N 1
ATOM 2675 C CA . PRO A 1 339 ? 4.352 9.07 11.828 1 80.75 339 PRO A CA 1
ATOM 2676 C C . PRO A 1 339 ? 4.574 10.203 10.828 1 80.75 339 PRO A C 1
ATOM 2678 O O . PRO A 1 339 ? 5.656 10.312 10.242 1 80.75 339 PRO A O 1
ATOM 2681 N N . LYS A 1 340 ? 3.59 11 10.633 1 78.25 340 LYS A N 1
ATOM 2682 C CA . LYS A 1 340 ? 3.736 12.219 9.844 1 78.25 340 LYS A CA 1
ATOM 2683 C C . LYS A 1 340 ? 4.594 13.25 10.57 1 78.25 340 LYS A C 1
ATOM 2685 O O . LYS A 1 340 ? 4.898 13.078 11.758 1 78.25 340 LYS A O 1
ATOM 2690 N N . LEU A 1 341 ? 4.938 14.312 9.914 1 72.19 341 LEU A N 1
ATOM 2691 C CA . LEU A 1 341 ? 5.82 15.344 10.445 1 72.19 341 LEU A CA 1
ATOM 2692 C C . LEU A 1 341 ? 5.188 16.016 11.664 1 72.19 341 LEU A C 1
ATOM 2694 O O . LEU A 1 341 ? 5.895 16.438 12.586 1 72.19 341 LEU A O 1
ATOM 2698 N N . ASN A 1 342 ? 3.846 16.062 11.664 1 78.56 342 ASN A N 1
ATOM 2699 C CA . ASN A 1 342 ? 3.156 16.75 12.75 1 78.56 342 ASN A CA 1
ATOM 2700 C C . ASN A 1 342 ? 2.846 15.812 13.906 1 78.56 342 ASN A C 1
ATOM 2702 O O . ASN A 1 342 ? 2.113 16.172 14.828 1 78.56 342 ASN A O 1
ATOM 2706 N N . GLY A 1 343 ? 3.352 14.555 13.797 1 80.25 343 GLY A N 1
ATOM 2707 C CA . GLY A 1 343 ? 3.188 13.602 14.883 1 80.25 343 GLY A CA 1
ATOM 2708 C C . GLY A 1 343 ? 1.946 12.742 14.734 1 80.25 343 GLY A C 1
ATOM 2709 O O . GLY A 1 343 ? 1.696 11.867 15.562 1 80.25 343 GLY A O 1
ATOM 2710 N N . TYR A 1 344 ? 1.255 12.906 13.68 1 88.62 344 TYR A N 1
ATOM 2711 C CA . TYR A 1 344 ? 0.046 12.133 13.43 1 88.62 344 TYR A CA 1
ATOM 2712 C C . TYR A 1 344 ? 0.353 10.641 13.383 1 88.62 344 TYR A C 1
ATOM 2714 O O . TYR A 1 344 ? 1.288 10.211 12.703 1 88.62 344 TYR A O 1
ATOM 2722 N N . ARG A 1 345 ? -0.438 9.898 14.195 1 91.12 345 ARG A N 1
ATOM 2723 C CA . ARG A 1 345 ? -0.301 8.445 14.219 1 91.12 345 ARG A CA 1
ATOM 2724 C C . ARG A 1 345 ? -1.659 7.762 14.094 1 91.12 345 ARG A C 1
ATOM 2726 O O . ARG A 1 345 ? -2.621 8.156 14.758 1 91.12 345 ARG A O 1
ATOM 2733 N N . ALA A 1 346 ? -1.707 6.828 13.234 1 96.25 346 ALA A N 1
ATOM 2734 C CA . ALA A 1 346 ? -2.883 5.98 13.039 1 96.25 346 ALA A CA 1
ATOM 2735 C C . ALA A 1 346 ? -2.613 4.895 12 1 96.25 346 ALA A C 1
ATOM 2737 O O . ALA A 1 346 ? -1.669 5 11.211 1 96.25 346 ALA A O 1
ATOM 2738 N N . LEU A 1 347 ? -3.324 3.814 12.062 1 96.25 347 LEU A N 1
ATOM 2739 C CA . LEU A 1 347 ? -3.371 2.881 10.945 1 96.25 347 LEU A CA 1
ATOM 2740 C C . LEU A 1 347 ? -4.5 3.236 9.984 1 96.25 347 LEU A C 1
ATOM 2742 O O . LEU A 1 347 ? -5.633 3.467 10.414 1 96.25 347 LEU A O 1
ATOM 2746 N N . HIS A 1 348 ? -4.172 3.385 8.719 1 95.25 348 HIS A N 1
ATOM 2747 C CA . HIS A 1 348 ? -5.168 3.604 7.676 1 95.25 348 HIS A CA 1
ATOM 2748 C C . HIS A 1 348 ? -5.332 2.365 6.801 1 95.25 348 HIS A C 1
ATOM 2750 O O . HIS A 1 348 ? -4.348 1.697 6.473 1 95.25 348 HIS A O 1
ATOM 2756 N N . THR A 1 349 ? -6.539 2.047 6.516 1 93.56 349 THR A N 1
ATOM 2757 C CA . THR A 1 349 ? -6.801 0.999 5.539 1 93.56 349 THR A CA 1
ATOM 2758 C C . THR A 1 349 ? -8.094 1.286 4.773 1 93.56 349 THR A C 1
ATOM 2760 O O . THR A 1 349 ? -8.93 2.062 5.23 1 93.56 349 THR A O 1
ATOM 2763 N N . VAL A 1 350 ? -8.18 0.844 3.58 1 89.81 350 VAL A N 1
ATOM 2764 C CA . VAL A 1 350 ? -9.383 0.939 2.77 1 89.81 350 VAL A CA 1
ATOM 2765 C C . VAL A 1 350 ? -9.922 -0.46 2.475 1 89.81 350 VAL A C 1
ATOM 2767 O O . VAL A 1 350 ? -9.172 -1.344 2.053 1 89.81 350 VAL A O 1
ATOM 2770 N N . VAL A 1 351 ? -11.172 -0.682 2.773 1 88.19 351 VAL A N 1
ATOM 2771 C CA . VAL A 1 351 ? -11.797 -1.986 2.574 1 88.19 351 VAL A CA 1
ATOM 2772 C C . VAL A 1 351 ? -13.078 -1.827 1.77 1 88.19 351 VAL A C 1
ATOM 2774 O O . VAL A 1 351 ? -13.547 -0.707 1.548 1 88.19 351 VAL A O 1
ATOM 2777 N N . LEU A 1 352 ? -13.57 -2.908 1.28 1 80.88 352 LEU A N 1
ATOM 2778 C CA . LEU A 1 352 ? -14.891 -2.973 0.667 1 80.88 352 LEU A CA 1
ATOM 2779 C C . LEU A 1 352 ? -15.891 -3.654 1.596 1 80.88 352 LEU A C 1
ATOM 2781 O O . LEU A 1 352 ? -15.82 -4.867 1.804 1 80.88 352 LEU A O 1
ATOM 2785 N N . PRO A 1 353 ? -16.75 -2.838 2.137 1 82.44 353 PRO A N 1
ATOM 2786 C CA . PRO A 1 353 ? -17.703 -3.404 3.102 1 82.44 353 PRO A CA 1
ATOM 2787 C C . PRO A 1 353 ? -18.781 -4.25 2.439 1 82.44 353 PRO A C 1
ATOM 2789 O O . PRO A 1 353 ? -19.953 -3.863 2.428 1 82.44 353 PRO A O 1
ATOM 2792 N N . ILE A 1 354 ? -18.375 -5.371 1.856 1 70.81 354 ILE A N 1
ATOM 2793 C CA . ILE A 1 354 ? -19.297 -6.27 1.183 1 70.81 354 ILE A CA 1
ATOM 2794 C C . ILE A 1 354 ? -19.766 -7.355 2.152 1 70.81 354 ILE A C 1
ATOM 2796 O O . ILE A 1 354 ? -18.984 -7.809 3 1 70.81 354 ILE A O 1
ATOM 2800 N N . GLY A 1 355 ? -21.031 -7.383 2.688 1 58.44 355 GLY A N 1
ATOM 2801 C CA . GLY A 1 355 ? -21.547 -8.359 3.629 1 58.44 355 GLY A CA 1
ATOM 2802 C C . GLY A 1 355 ? -21.125 -9.781 3.312 1 58.44 355 GLY A C 1
ATOM 2803 O O . GLY A 1 355 ? -20.828 -10.102 2.16 1 58.44 355 GLY A O 1
ATOM 2804 N N . SER A 1 356 ? -20.578 -10.594 4.383 1 51.66 356 SER A N 1
ATOM 2805 C CA . SER A 1 356 ? -20.172 -12 4.289 1 51.66 356 SER A CA 1
ATOM 2806 C C . SER A 1 356 ? -21.141 -12.797 3.42 1 51.66 356 SER A C 1
ATOM 2808 O O . SER A 1 356 ? -20.734 -13.734 2.73 1 51.66 356 SER A O 1
ATOM 2810 N N . ASP A 1 357 ? -22.406 -12.469 3.596 1 46.34 357 ASP A N 1
ATOM 2811 C CA . ASP A 1 357 ? -23.406 -13.258 2.885 1 46.34 357 ASP A CA 1
ATOM 2812 C C . ASP A 1 357 ? -23.219 -13.141 1.373 1 46.34 357 ASP A C 1
ATOM 2814 O O . ASP A 1 357 ? -23.812 -13.914 0.612 1 46.34 357 ASP A O 1
ATOM 2818 N N . GLN A 1 358 ? -22.562 -12.18 1.02 1 42.38 358 GLN A N 1
ATOM 2819 C CA . GLN A 1 358 ? -22.484 -11.922 -0.414 1 42.38 358 GLN A CA 1
ATOM 2820 C C . GLN A 1 358 ? -21.188 -12.484 -0.992 1 42.38 358 GLN A C 1
ATOM 2822 O O . GLN A 1 358 ? -20.984 -12.492 -2.209 1 42.38 358 GLN A O 1
ATOM 2827 N N . GLN A 1 359 ? -20.219 -12.867 -0.268 1 38.09 359 GLN A N 1
ATOM 2828 C CA . GLN A 1 359 ? -18.875 -13.367 -0.561 1 38.09 359 GLN A CA 1
ATOM 2829 C C . GLN A 1 359 ? -18.922 -14.805 -1.073 1 38.09 359 GLN A C 1
ATOM 2831 O O . GLN A 1 359 ? -19.312 -15.719 -0.338 1 38.09 359 GLN A O 1
ATOM 2836 N N . GLY A 1 360 ? -19.656 -15.211 -2.23 1 38 360 GLY A N 1
ATOM 2837 C CA . GLY A 1 360 ? -19.656 -16.469 -2.959 1 38 360 GLY A CA 1
ATOM 2838 C C . GLY A 1 360 ? -20.734 -16.547 -4.016 1 38 360 GLY A C 1
ATOM 2839 O O . GLY A 1 360 ? -20.953 -17.609 -4.617 1 38 360 GLY A O 1
ATOM 2840 N N . SER A 1 361 ? -21.828 -15.828 -3.848 1 33.06 361 SER A N 1
ATOM 2841 C CA . SER A 1 361 ? -22.891 -16.172 -4.789 1 33.06 361 SER A CA 1
ATOM 2842 C C . SER A 1 361 ? -22.531 -15.75 -6.207 1 33.06 361 SER A C 1
ATOM 2844 O O . SER A 1 361 ? -21.906 -14.703 -6.41 1 33.06 361 SER A O 1
ATOM 2846 N N . ALA A 1 362 ? -22.516 -16.719 -7.086 1 34.31 362 ALA A N 1
ATOM 2847 C CA . ALA A 1 362 ? -22.531 -16.531 -8.531 1 34.31 362 ALA A CA 1
ATOM 2848 C C . ALA A 1 362 ? -23.219 -15.219 -8.898 1 34.31 362 ALA A C 1
ATOM 2850 O O . ALA A 1 362 ? -24.141 -14.781 -8.203 1 34.31 362 ALA A O 1
ATOM 2851 N N . PRO A 1 363 ? -22.562 -14.422 -9.836 1 36.53 363 PRO A N 1
ATOM 2852 C CA . PRO A 1 363 ? -23.234 -13.25 -10.406 1 36.53 363 PRO A CA 1
ATOM 2853 C C . PRO A 1 363 ? -24.75 -13.461 -10.578 1 36.53 363 PRO A C 1
ATOM 2855 O O . PRO A 1 363 ? -25.422 -12.633 -11.188 1 36.53 363 PRO A O 1
ATOM 2858 N N . GLU A 1 364 ? -25.297 -14.57 -10.344 1 33.88 364 GLU A N 1
ATOM 2859 C CA . GLU A 1 364 ? -26.625 -14.773 -10.922 1 33.88 364 GLU A CA 1
ATOM 2860 C C . GLU A 1 364 ? -27.625 -13.734 -10.406 1 33.88 364 GLU A C 1
ATOM 2862 O O . GLU A 1 364 ? -28.75 -13.648 -10.891 1 33.88 364 GLU A O 1
ATOM 2867 N N . ARG A 1 365 ? -27.75 -13.594 -9.133 1 31.62 365 ARG A N 1
ATOM 2868 C CA . ARG A 1 365 ? -29.031 -12.938 -8.883 1 31.62 365 ARG A CA 1
ATOM 2869 C C . ARG A 1 365 ? -29 -11.477 -9.344 1 31.62 365 ARG A C 1
ATOM 2871 O O . ARG A 1 365 ? -28.172 -10.695 -8.875 1 31.62 365 ARG A O 1
ATOM 2878 N N . GLN A 1 366 ? -29.375 -11.164 -10.469 1 34.25 366 GLN A N 1
ATOM 2879 C CA . GLN A 1 366 ? -29.75 -9.977 -11.234 1 34.25 366 GLN A CA 1
ATOM 2880 C C . GLN A 1 366 ? -30.406 -8.938 -10.344 1 34.25 366 GLN A C 1
ATOM 2882 O O . GLN A 1 366 ? -30.984 -7.957 -10.836 1 34.25 366 GLN A O 1
ATOM 2887 N N . GLY A 1 367 ? -30.797 -9.297 -9.125 1 35.88 367 GLY A N 1
ATOM 2888 C CA . GLY A 1 367 ? -31.625 -8.219 -8.617 1 35.88 367 GLY A CA 1
ATOM 2889 C C . GLY A 1 367 ? -30.828 -6.988 -8.219 1 35.88 367 GLY A C 1
ATOM 2890 O O . GLY A 1 367 ? -29.609 -7.039 -8.141 1 35.88 367 GLY A O 1
ATOM 2891 N N . PRO A 1 368 ? -31.422 -5.805 -8.305 1 37.03 368 PRO A N 1
ATOM 2892 C CA . PRO A 1 368 ? -30.812 -4.527 -7.93 1 37.03 368 PRO A CA 1
ATOM 2893 C C . PRO A 1 368 ? -29.984 -4.621 -6.645 1 37.03 368 PRO A C 1
ATOM 2895 O O . PRO A 1 368 ? -30.484 -5.133 -5.633 1 37.03 368 PRO A O 1
ATOM 2898 N N . ILE A 1 369 ? -28.859 -5.078 -6.656 1 44.44 369 ILE A N 1
ATOM 2899 C CA . ILE A 1 369 ? -28.062 -5.012 -5.434 1 44.44 369 ILE A CA 1
ATOM 2900 C C . ILE A 1 369 ? -28.406 -3.738 -4.664 1 44.44 369 ILE A C 1
ATOM 2902 O O . ILE A 1 369 ? -28.156 -2.629 -5.145 1 44.44 369 ILE A O 1
ATOM 2906 N N . GLU A 1 370 ? -29.297 -3.752 -3.811 1 50.78 370 GLU A N 1
ATOM 2907 C CA . GLU A 1 370 ? -29.797 -2.623 -3.027 1 50.78 370 GLU A CA 1
ATOM 2908 C C . GLU A 1 370 ? -28.656 -1.901 -2.316 1 50.78 370 GLU A C 1
ATOM 2910 O O . GLU A 1 370 ? -28.797 -0.738 -1.934 1 50.78 370 GLU A O 1
ATOM 2915 N N . THR A 1 371 ? -27.484 -2.584 -2.088 1 60.03 371 THR A N 1
ATOM 2916 C CA . THR A 1 371 ? -26.562 -1.838 -1.245 1 60.03 371 THR A CA 1
ATOM 2917 C C . THR A 1 371 ? -25.359 -1.357 -2.057 1 60.03 371 THR A C 1
ATOM 2919 O O . THR A 1 371 ? -24.766 -2.129 -2.812 1 60.03 371 THR A O 1
ATOM 2922 N N . GLU A 1 372 ? -25.234 -0.02 -2.104 1 67.88 372 GLU A N 1
ATOM 2923 C CA . GLU A 1 372 ? -24.125 0.654 -2.793 1 67.88 372 GLU A CA 1
ATOM 2924 C C . GLU A 1 372 ? -22.781 0.133 -2.32 1 67.88 372 GLU A C 1
ATOM 2926 O O . GLU A 1 372 ? -22.594 -0.135 -1.131 1 67.88 372 GLU A O 1
ATOM 2931 N N . VAL A 1 373 ? -21.953 -0.314 -3.211 1 72.62 373 VAL A N 1
ATOM 2932 C CA . VAL A 1 373 ? -20.609 -0.766 -2.873 1 72.62 373 VAL A CA 1
ATOM 2933 C C . VAL A 1 373 ? -19.609 0.349 -3.152 1 72.62 373 VAL A C 1
ATOM 2935 O O . VAL A 1 373 ? -19.578 0.916 -4.246 1 72.62 373 VAL A O 1
ATOM 2938 N N . PHE A 1 374 ? -18.922 0.749 -2.15 1 78.12 374 PHE A N 1
ATOM 2939 C CA . PHE A 1 374 ? -17.906 1.784 -2.256 1 78.12 374 PHE A CA 1
ATOM 2940 C C . PHE A 1 374 ? -16.75 1.517 -1.287 1 78.12 374 PHE A C 1
ATOM 2942 O O . PHE A 1 374 ? -16.938 0.81 -0.292 1 78.12 374 PHE A O 1
ATOM 2949 N N . PRO A 1 375 ? -15.57 2 -1.633 1 81.69 375 PRO A N 1
ATOM 2950 C CA . PRO A 1 375 ? -14.461 1.857 -0.688 1 81.69 375 PRO A CA 1
ATOM 2951 C C . PRO A 1 375 ? -14.695 2.609 0.62 1 81.69 375 PRO A C 1
ATOM 2953 O O . PRO A 1 375 ? -15.211 3.732 0.605 1 81.69 375 PRO A O 1
ATOM 2956 N N . LEU A 1 376 ? -14.43 1.97 1.621 1 89.88 376 LEU A N 1
ATOM 2957 C CA . LEU A 1 376 ? -14.57 2.533 2.959 1 89.88 376 LEU A CA 1
ATOM 2958 C C . LEU A 1 376 ? -13.219 2.676 3.641 1 89.88 376 LEU A C 1
ATOM 2960 O O . LEU A 1 376 ? -12.5 1.69 3.811 1 89.88 376 LEU A O 1
ATOM 2964 N N . GLU A 1 377 ? -12.852 3.885 3.988 1 93 377 GLU A N 1
ATOM 2965 C CA . GLU A 1 377 ? -11.586 4.125 4.672 1 93 377 GLU A CA 1
ATOM 2966 C C . GLU A 1 377 ? -11.734 3.977 6.184 1 93 377 GLU A C 1
ATOM 2968 O O . GLU A 1 377 ? -12.711 4.461 6.766 1 93 377 GLU A O 1
ATOM 2973 N N . LEU A 1 378 ? -10.82 3.273 6.75 1 96.75 378 LEU A N 1
ATOM 2974 C CA . LEU A 1 378 ? -10.797 3.145 8.203 1 96.75 378 LEU A CA 1
ATOM 2975 C C . LEU A 1 378 ? -9.523 3.746 8.781 1 96.75 378 LEU A C 1
ATOM 2977 O O . LEU A 1 378 ? -8.438 3.576 8.219 1 96.75 378 LEU A O 1
ATOM 2981 N N . GLN A 1 379 ? -9.688 4.473 9.828 1 97.69 379 GLN A N 1
ATOM 2982 C CA . GLN A 1 379 ? -8.586 4.961 10.641 1 97.69 379 GLN A CA 1
ATOM 2983 C C . GLN A 1 379 ? -8.617 4.352 12.039 1 97.69 379 GLN A C 1
ATOM 2985 O O . GLN A 1 379 ? -9.609 4.484 12.758 1 97.69 379 GLN A O 1
ATOM 2990 N N . ILE A 1 380 ? -7.578 3.674 12.398 1 98.25 380 ILE A N 1
ATOM 2991 C CA . ILE A 1 380 ? -7.484 2.988 13.68 1 98.25 380 ILE A CA 1
ATOM 2992 C C . ILE A 1 380 ? -6.414 3.646 14.547 1 98.25 380 ILE A C 1
ATOM 2994 O O . ILE A 1 380 ? -5.25 3.736 14.141 1 98.25 380 ILE A O 1
ATOM 2998 N N . ARG A 1 381 ? -6.785 4.055 15.703 1 97.56 381 ARG A N 1
ATOM 2999 C CA . ARG A 1 381 ? -5.824 4.73 16.562 1 97.56 381 ARG A CA 1
ATOM 3000 C C . ARG A 1 381 ? -6.262 4.66 18.031 1 97.56 381 ARG A C 1
ATOM 3002 O O . ARG A 1 381 ? -7.434 4.426 18.328 1 97.56 381 ARG A O 1
ATOM 3009 N N . THR A 1 382 ? -5.367 4.785 18.938 1 96.06 382 THR A N 1
ATOM 3010 C CA . THR A 1 382 ? -5.688 4.867 20.359 1 96.06 382 THR A CA 1
ATOM 3011 C C . THR A 1 382 ? -6.254 6.238 20.703 1 96.06 382 THR A C 1
ATOM 3013 O O . THR A 1 382 ? -6.195 7.164 19.891 1 96.06 382 THR A O 1
ATOM 3016 N N . TYR A 1 383 ? -6.789 6.344 21.844 1 93.88 383 TYR A N 1
ATOM 3017 C CA . TYR A 1 383 ? -7.355 7.617 22.281 1 93.88 383 TYR A CA 1
ATOM 3018 C C . TYR A 1 383 ? -6.293 8.711 22.297 1 93.88 383 TYR A C 1
ATOM 3020 O O . TYR A 1 383 ? -6.555 9.844 21.891 1 93.88 383 TYR A O 1
ATOM 3028 N N . ASP A 1 384 ? -5.125 8.406 22.75 1 89.31 384 ASP A N 1
ATOM 3029 C CA . ASP A 1 384 ? -4.031 9.375 22.766 1 89.31 384 ASP A CA 1
ATOM 3030 C C . ASP A 1 384 ? -3.668 9.82 21.359 1 89.31 384 ASP A C 1
ATOM 3032 O O . ASP A 1 384 ? -3.438 11.008 21.109 1 89.31 384 ASP A O 1
ATOM 3036 N N . MET A 1 385 ? -3.588 8.828 20.5 1 92.5 385 MET A N 1
ATOM 3037 C CA . MET A 1 385 ? -3.314 9.156 19.094 1 92.5 385 MET A 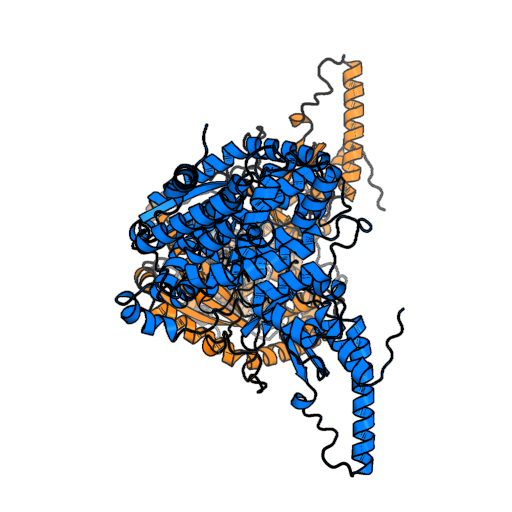CA 1
ATOM 3038 C C . MET A 1 385 ? -4.418 10.031 18.516 1 92.5 385 MET A C 1
ATOM 3040 O O . MET A 1 385 ? -4.156 10.898 17.672 1 92.5 385 MET A O 1
ATOM 3044 N N . HIS A 1 386 ? -5.621 9.773 18.969 1 94.25 386 HIS A N 1
ATOM 3045 C CA . HIS A 1 386 ? -6.773 10.539 18.5 1 94.25 386 HIS A CA 1
ATOM 3046 C C . HIS A 1 386 ? -6.684 12 18.938 1 94.25 386 HIS A C 1
ATOM 3048 O O . HIS A 1 386 ? -6.949 12.906 18.141 1 94.25 386 HIS A O 1
ATOM 3054 N N . ARG A 1 387 ? -6.355 12.203 20.094 1 90.56 387 ARG A N 1
ATOM 3055 C CA . ARG A 1 387 ? -6.191 13.562 20.594 1 90.56 387 ARG A CA 1
ATOM 3056 C C . ARG A 1 387 ? -5.125 14.32 19.812 1 90.56 387 ARG A C 1
ATOM 3058 O O . ARG A 1 387 ? -5.32 15.484 19.453 1 90.56 387 ARG A O 1
ATOM 3065 N N . MET A 1 388 ? -4.062 13.617 19.594 1 89.81 388 MET A N 1
ATOM 3066 C CA . MET A 1 388 ? -2.98 14.211 18.812 1 89.81 388 MET A CA 1
ATOM 3067 C C . MET A 1 388 ? -3.438 14.508 17.391 1 89.81 388 MET A C 1
ATOM 3069 O O . MET A 1 388 ? -3.037 15.516 16.812 1 89.81 388 MET A O 1
ATOM 3073 N N . ALA A 1 389 ? -4.242 13.664 16.875 1 93.12 389 ALA A N 1
ATOM 3074 C CA . ALA A 1 389 ? -4.738 13.836 15.516 1 93.12 389 ALA A CA 1
ATOM 3075 C C . ALA A 1 389 ? -5.652 15.047 15.406 1 93.12 389 ALA A C 1
ATOM 3077 O O . ALA A 1 389 ? -5.676 15.727 14.375 1 93.12 389 ALA A O 1
ATOM 3078 N N . GLU A 1 390 ? -6.332 15.359 16.453 1 92.31 390 GLU A N 1
ATOM 3079 C CA . GLU A 1 390 ? -7.312 16.438 16.438 1 92.31 390 GLU A CA 1
ATOM 3080 C C . GLU A 1 390 ? -6.676 17.766 16.844 1 92.31 390 GLU A C 1
ATOM 3082 O O . GLU A 1 390 ? -6.996 18.812 16.266 1 92.31 390 GLU A O 1
ATOM 3087 N N . SER A 1 391 ? -5.723 17.688 17.828 1 91.38 391 SER A N 1
ATOM 3088 C CA . SER A 1 391 ? -5.254 18.938 18.438 1 91.38 391 SER A CA 1
ATOM 3089 C C . SER A 1 391 ? -3.766 19.156 18.172 1 91.38 391 SER A C 1
ATOM 3091 O O . SER A 1 391 ? -3.219 20.203 18.5 1 91.38 391 SER A O 1
ATOM 3093 N N . GLY A 1 392 ? -3.129 18.172 17.672 1 89.94 392 GLY A N 1
ATOM 3094 C CA . GLY A 1 392 ? -1.734 18.297 17.281 1 89.94 392 GLY A CA 1
ATOM 3095 C C . GLY A 1 392 ? -0.824 18.703 18.422 1 89.94 392 GLY A C 1
ATOM 3096 O O . GLY A 1 392 ? -0.846 18.078 19.484 1 89.94 392 GLY A O 1
ATOM 3097 N N . ILE A 1 393 ? -0.1 19.75 18.25 1 85 393 ILE A N 1
ATOM 3098 C CA . ILE A 1 393 ? 0.925 20.203 19.172 1 85 393 ILE A CA 1
ATOM 3099 C C . ILE A 1 393 ? 0.28 20.609 20.5 1 85 393 ILE A C 1
ATOM 3101 O O . ILE A 1 393 ? 0.912 20.516 21.562 1 85 393 ILE A O 1
ATOM 3105 N N . ALA A 1 394 ? -0.939 21 20.453 1 86.62 394 ALA A N 1
ATOM 3106 C CA . ALA A 1 394 ? -1.66 21.406 21.656 1 86.62 394 ALA A CA 1
ATOM 3107 C C . ALA A 1 394 ? -1.926 20.203 22.562 1 86.62 394 ALA A C 1
ATOM 3109 O O . ALA A 1 394 ? -2.211 20.359 23.75 1 86.62 394 ALA A O 1
ATOM 3110 N N . ALA A 1 395 ? -1.817 19.031 22.016 1 86.12 395 ALA A N 1
ATOM 3111 C CA . ALA A 1 395 ? -2.057 17.812 22.797 1 86.12 395 ALA A CA 1
ATOM 3112 C C . ALA A 1 395 ? -0.744 17.109 23.125 1 86.12 395 ALA A C 1
ATOM 3114 O O . ALA A 1 395 ? -0.736 16.109 23.859 1 86.12 395 ALA A O 1
ATOM 3115 N N . ASP A 1 396 ? 0.313 17.641 22.703 1 80.12 396 ASP A N 1
ATOM 3116 C CA . ASP A 1 396 ? 1.611 17.016 22.938 1 80.12 396 ASP A CA 1
ATOM 3117 C C . ASP A 1 396 ? 2.055 17.188 24.375 1 80.12 396 ASP A C 1
ATOM 3119 O O . ASP A 1 396 ? 2.33 18.297 24.828 1 80.12 396 ASP A O 1
ATOM 3123 N N . GLY A 1 397 ? 2.188 16.125 25.016 1 73.81 397 GLY A N 1
ATOM 3124 C CA . GLY A 1 397 ? 2.52 16.156 26.438 1 73.81 397 GLY A CA 1
ATOM 3125 C C . GLY A 1 397 ? 3.889 16.75 26.719 1 73.81 397 GLY A C 1
ATOM 3126 O O . GLY A 1 397 ? 4.062 17.484 27.688 1 73.81 397 GLY A O 1
ATOM 3127 N N . GLU A 1 398 ? 4.824 16.438 25.906 1 72.12 398 GLU A N 1
ATOM 3128 C CA . GLU A 1 398 ? 6.184 16.922 26.094 1 72.12 398 GLU A CA 1
ATOM 3129 C C . GLU A 1 398 ? 6.254 18.438 25.875 1 72.12 398 GLU A C 1
ATOM 3131 O O . GLU A 1 398 ? 6.891 19.156 26.656 1 72.12 398 GLU A O 1
ATOM 3136 N N . VAL A 1 399 ? 5.59 18.922 24.953 1 75 399 VAL A N 1
ATOM 3137 C CA . VAL A 1 399 ? 5.574 20.344 24.625 1 75 399 VAL A CA 1
ATOM 3138 C C . VAL A 1 399 ? 4.852 21.109 25.734 1 75 399 VAL A C 1
ATOM 3140 O O . VAL A 1 399 ? 5.316 22.172 26.156 1 75 399 VAL A O 1
ATOM 3143 N N . LYS A 1 400 ? 3.855 20.578 26.188 1 76.88 400 LYS A N 1
ATOM 3144 C CA . LYS A 1 400 ? 3.078 21.234 27.234 1 76.88 400 LYS A CA 1
ATOM 3145 C C . LYS A 1 400 ? 3.867 21.297 28.531 1 76.88 400 LYS A C 1
ATOM 3147 O O . LYS A 1 400 ? 3.797 22.281 29.266 1 76.88 400 LYS A O 1
ATOM 3152 N N . ALA A 1 401 ? 4.52 20.203 28.734 1 73 401 ALA A N 1
ATOM 3153 C CA . ALA A 1 401 ? 5.352 20.172 29.922 1 73 401 ALA A CA 1
ATOM 3154 C C . ALA A 1 401 ? 6.441 21.234 29.859 1 73 401 ALA A C 1
ATOM 3156 O O . ALA A 1 401 ? 6.762 21.875 30.859 1 73 401 ALA A O 1
ATOM 3157 N N . ALA A 1 402 ? 6.926 21.469 28.734 1 72.94 402 ALA A N 1
ATOM 3158 C CA . ALA A 1 402 ? 7.961 22.469 28.531 1 72.94 402 ALA A CA 1
ATOM 3159 C C . ALA A 1 402 ? 7.406 23.875 28.75 1 72.94 402 ALA A C 1
ATOM 3161 O O . ALA A 1 402 ? 8.078 24.734 29.328 1 72.94 402 ALA A O 1
ATOM 3162 N N . TRP A 1 403 ? 6.234 24.141 28.312 1 75.81 403 TRP A N 1
ATOM 3163 C CA . TRP A 1 403 ? 5.578 25.438 28.484 1 75.81 403 TRP A CA 1
ATOM 3164 C C . TRP A 1 403 ? 5.316 25.719 29.969 1 75.81 403 TRP A C 1
ATOM 3166 O O . TRP A 1 403 ? 5.484 26.844 30.422 1 75.81 403 TRP A O 1
ATOM 3176 N N . ARG A 1 404 ? 5.004 24.734 30.609 1 70.75 404 ARG A N 1
ATOM 3177 C CA . ARG A 1 404 ? 4.668 24.891 32.031 1 70.75 404 ARG A CA 1
ATOM 3178 C C . ARG A 1 404 ? 5.926 25.078 32.875 1 70.75 404 ARG A C 1
ATOM 3180 O O . ARG A 1 404 ? 5.898 25.766 33.875 1 70.75 404 ARG A O 1
ATOM 3187 N N . ALA A 1 405 ? 6.926 24.438 32.406 1 66.12 405 ALA A N 1
ATOM 3188 C CA . ALA A 1 405 ? 8.18 24.516 33.156 1 66.12 405 ALA A CA 1
ATOM 3189 C C . ALA A 1 405 ? 8.742 25.938 33.125 1 66.12 405 ALA A C 1
ATOM 3191 O O . ALA A 1 405 ? 9.391 26.391 34.062 1 66.12 405 ALA A O 1
ATOM 3192 N N . THR A 1 406 ? 8.5 26.656 32.062 1 60.88 406 THR A N 1
ATOM 3193 C CA . THR A 1 406 ? 9.055 28 31.891 1 60.88 406 THR A CA 1
ATOM 3194 C C . THR A 1 406 ? 8.109 29.047 32.469 1 60.88 406 THR A C 1
ATOM 3196 O O . THR A 1 406 ? 8.461 30.219 32.594 1 60.88 406 THR A O 1
ATOM 3199 N N . ALA A 1 407 ? 6.977 28.641 32.812 1 58.06 407 ALA A N 1
ATOM 3200 C CA . ALA A 1 407 ? 5.992 29.594 33.312 1 58.06 407 ALA A CA 1
ATOM 3201 C C . ALA A 1 407 ? 6.402 30.125 34.688 1 58.06 407 ALA A C 1
ATOM 3203 O O . ALA A 1 407 ? 6.953 29.391 35.5 1 58.06 407 ALA A O 1
ATOM 3204 N N . LYS A 1 408 ? 6.777 31.422 34.688 1 49.81 408 LYS A N 1
ATOM 3205 C CA . LYS A 1 408 ? 7.27 32.156 35.875 1 49.81 408 LYS A CA 1
ATOM 3206 C C . LYS A 1 408 ? 6.77 31.5 37.156 1 49.81 408 LYS A C 1
ATOM 3208 O O . LYS A 1 408 ? 7.559 31.219 38.062 1 49.81 408 LYS A O 1
ATOM 3213 N N . ARG A 1 409 ? 5.492 32.125 37.625 1 42.06 409 ARG A N 1
ATOM 3214 C CA . ARG A 1 409 ? 5.047 32.188 39 1 42.06 409 ARG A CA 1
ATOM 3215 C C . ARG A 1 409 ? 4.594 30.828 39.5 1 42.06 409 ARG A C 1
ATOM 3217 O O . ARG A 1 409 ? 3.924 30.734 40.531 1 42.06 409 ARG A O 1
ATOM 3224 N N . THR A 1 410 ? 4.34 29.906 38.688 1 36.78 410 THR A N 1
ATOM 3225 C CA . THR A 1 410 ? 3.754 28.906 39.562 1 36.78 410 THR A CA 1
ATOM 3226 C C . THR A 1 410 ? 4.719 28.531 40.688 1 36.78 410 THR A C 1
ATOM 3228 O O . THR A 1 410 ? 5.832 28.062 40.438 1 36.78 410 THR A O 1
ATOM 3231 N N . ALA A 1 411 ? 4.691 29.094 41.906 1 33.09 411 ALA A N 1
ATOM 3232 C CA . ALA A 1 411 ? 5.418 29.141 43.188 1 33.09 411 ALA A CA 1
ATOM 3233 C C . ALA A 1 411 ? 6.188 27.844 43.406 1 33.09 411 ALA A C 1
ATOM 3235 O O . ALA A 1 411 ? 5.969 26.844 42.719 1 33.09 411 ALA A O 1
ATOM 3236 N N . ARG A 1 412 ? 6.48 27.516 44.969 1 32.78 412 ARG A N 1
ATOM 3237 C CA . ARG A 1 412 ? 7.297 26.688 45.812 1 32.78 412 ARG A CA 1
ATOM 3238 C C . ARG A 1 412 ? 7.117 25.203 45.5 1 32.78 412 ARG A C 1
ATOM 3240 O O . ARG A 1 412 ? 8.031 24.406 45.719 1 32.78 412 ARG A O 1
ATOM 3247 N N . LYS A 1 413 ? 5.891 24.703 45.562 1 32.66 413 LYS A N 1
ATOM 3248 C CA . LYS A 1 413 ? 5.648 23.266 45.594 1 32.66 413 LYS A CA 1
ATOM 3249 C C . LYS A 1 413 ? 5.953 22.641 44.25 1 32.66 413 LYS A C 1
ATOM 3251 O O . LYS A 1 413 ? 6.336 21.469 44.156 1 32.66 413 LYS A O 1
ATOM 3256 N N . LEU A 1 414 ? 5.633 23.234 43.156 1 35.66 414 LEU A N 1
ATOM 3257 C CA . LEU A 1 414 ? 5.922 22.594 41.875 1 35.66 414 LEU A CA 1
ATOM 3258 C C . LEU A 1 414 ? 7.406 22.688 41.531 1 35.66 414 LEU A C 1
ATOM 3260 O O . LEU A 1 414 ? 7.848 22.188 40.5 1 35.66 414 LEU A O 1
ATOM 3264 N N . ARG A 1 415 ? 8.266 23.5 42.094 1 34.44 415 ARG A N 1
ATOM 3265 C CA . ARG A 1 415 ? 9.711 23.547 41.938 1 34.44 415 ARG A CA 1
ATOM 3266 C C . ARG A 1 415 ? 10.32 22.156 42 1 34.44 415 ARG A C 1
ATOM 3268 O O . ARG A 1 415 ? 11.328 21.875 41.312 1 34.44 415 ARG A O 1
ATOM 3275 N N . LYS A 1 416 ? 9.984 21.406 43.125 1 33.66 416 LYS A N 1
ATOM 3276 C CA . LYS A 1 416 ? 10.617 20.109 43.281 1 33.66 416 LYS A CA 1
ATOM 3277 C C . LYS A 1 416 ? 10.344 19.219 42.062 1 33.66 416 LYS A C 1
ATOM 3279 O O . LYS A 1 416 ? 11.234 18.5 41.594 1 33.66 416 LYS A O 1
ATOM 3284 N N . LEU A 1 417 ? 9.125 19.156 41.719 1 33.41 417 LEU A N 1
ATOM 3285 C CA . LEU A 1 417 ? 8.812 18.297 40.562 1 33.41 417 LEU A CA 1
ATOM 3286 C C . LEU A 1 417 ? 9.375 18.859 39.281 1 33.41 417 LEU A C 1
ATOM 3288 O O . LEU A 1 417 ? 9.469 18.156 38.281 1 33.41 417 LEU A O 1
ATOM 3292 N N . ARG A 1 418 ? 9.719 20.203 39.094 1 38.34 418 ARG A N 1
ATOM 3293 C CA . ARG A 1 418 ? 10.203 21.047 38 1 38.34 418 ARG A CA 1
ATOM 3294 C C . ARG A 1 418 ? 11.648 20.688 37.656 1 38.34 418 ARG A C 1
ATOM 3296 O O . ARG A 1 418 ? 12.062 20.828 36.5 1 38.34 418 ARG A O 1
ATOM 3303 N N . ARG A 1 419 ? 12.508 20.547 38.656 1 32.84 419 ARG A N 1
ATOM 3304 C CA . ARG A 1 419 ? 13.891 20.188 38.344 1 32.84 419 ARG A CA 1
ATOM 3305 C C . ARG A 1 419 ? 13.945 19 37.375 1 32.84 419 ARG A C 1
ATOM 3307 O O . ARG A 1 419 ? 14.82 18.938 36.5 1 32.84 419 ARG A O 1
ATOM 3314 N N . ARG A 1 420 ? 13.047 18.125 37.625 1 33.97 420 ARG A N 1
ATOM 3315 C CA . ARG A 1 420 ? 13.211 16.969 36.75 1 33.97 420 ARG A CA 1
ATOM 3316 C C . ARG A 1 420 ? 12.812 17.312 35.312 1 33.97 420 ARG A C 1
ATOM 3318 O O . ARG A 1 420 ? 13.375 16.766 34.375 1 33.97 420 ARG A O 1
ATOM 3325 N N . ALA A 1 421 ? 11.812 18.094 35.25 1 33.97 421 ALA A N 1
ATOM 3326 C CA . ALA A 1 421 ? 11.352 18.422 33.906 1 33.97 421 ALA A CA 1
ATOM 3327 C C . ALA A 1 421 ? 12.234 19.5 33.281 1 33.97 421 ALA A C 1
ATOM 3329 O O . ALA A 1 421 ? 12.398 19.531 32.062 1 33.97 421 ALA A O 1
ATOM 3330 N N . ALA A 1 422 ? 12.766 20.594 33.906 1 35.25 422 ALA A N 1
ATOM 3331 C CA . ALA A 1 422 ? 13.57 21.703 33.438 1 35.25 422 ALA A CA 1
ATOM 3332 C C . ALA A 1 422 ? 14.852 21.219 32.75 1 35.25 422 ALA A C 1
ATOM 3334 O O . ALA A 1 422 ? 15.398 21.875 31.875 1 35.25 422 ALA A O 1
ATOM 3335 N N . ASP A 1 423 ? 15.555 20.344 33.438 1 35.88 423 ASP A N 1
ATOM 3336 C CA . ASP A 1 423 ? 16.734 19.875 32.719 1 35.88 423 ASP A CA 1
ATOM 3337 C C . ASP A 1 423 ? 16.391 19.359 31.328 1 35.88 423 ASP A C 1
ATOM 3339 O O . ASP A 1 423 ? 17.266 18.938 30.578 1 35.88 423 ASP A O 1
ATOM 3343 N N . ALA A 1 424 ? 15.141 19.094 31.172 1 33.31 424 ALA A N 1
ATOM 3344 C CA . ALA A 1 424 ? 14.742 18.844 29.797 1 33.31 424 ALA A CA 1
ATOM 3345 C C . ALA A 1 424 ? 14.641 20.156 29.016 1 33.31 424 ALA A C 1
ATOM 3347 O O . ALA A 1 424 ? 13.539 20.594 28.672 1 33.31 424 ALA A O 1
ATOM 3348 N N . ASP A 1 425 ? 15.031 21.234 29.391 1 36.34 425 ASP A N 1
ATOM 3349 C CA . ASP A 1 425 ? 15.227 22.406 28.547 1 36.34 425 ASP A CA 1
ATOM 3350 C C . ASP A 1 425 ? 15.438 21.984 27.094 1 36.34 425 ASP A C 1
ATOM 3352 O O . ASP A 1 425 ? 16.016 22.75 26.297 1 36.34 425 ASP A O 1
ATOM 3356 N N . GLY A 1 426 ? 15.5 20.812 26.812 1 37.41 426 GLY A N 1
ATOM 3357 C CA . GLY A 1 426 ? 15.648 20.453 25.422 1 37.41 426 GLY A CA 1
ATOM 3358 C C . GLY A 1 426 ? 14.5 20.938 24.547 1 37.41 426 GLY A C 1
ATOM 3359 O O . GLY A 1 426 ? 13.336 20.719 24.891 1 37.41 426 GLY A O 1
ATOM 3360 N N . ASP A 1 427 ? 14.5 22.188 23.953 1 42.56 427 ASP A N 1
ATOM 3361 C CA . ASP A 1 427 ? 13.648 22.703 22.891 1 42.56 427 ASP A CA 1
ATOM 3362 C C . ASP A 1 427 ? 12.891 21.562 22.188 1 42.56 427 ASP A C 1
ATOM 3364 O O . ASP A 1 427 ? 13.5 20.656 21.625 1 42.56 427 ASP A O 1
ATOM 3368 N N . VAL A 1 428 ? 11.867 21.156 22.891 1 48.12 428 VAL A N 1
ATOM 3369 C CA . VAL A 1 428 ? 11.055 20.25 22.078 1 48.12 428 VAL A CA 1
ATOM 3370 C C . VAL A 1 428 ? 11.156 20.641 20.609 1 48.12 428 VAL A C 1
ATOM 3372 O O . VAL A 1 428 ? 10.742 21.734 20.219 1 48.12 428 VAL A O 1
ATOM 3375 N N . LYS A 1 429 ? 12.195 20.25 20 1 52.78 429 LYS A N 1
ATOM 3376 C CA . LYS A 1 429 ? 12.555 20.531 18.609 1 52.78 429 LYS A CA 1
ATOM 3377 C C . LYS A 1 429 ? 11.469 20.031 17.656 1 52.78 429 LYS A C 1
ATOM 3379 O O . LYS A 1 429 ? 11.312 18.828 17.469 1 52.78 429 LYS A O 1
ATOM 3384 N N . VAL A 1 430 ? 10.328 21 17.5 1 63.62 430 VAL A N 1
ATOM 3385 C CA . VAL A 1 430 ? 9.469 20.766 16.344 1 63.62 430 VAL A CA 1
ATOM 3386 C C . VAL A 1 430 ? 10.297 20.875 15.062 1 63.62 430 VAL A C 1
ATOM 3388 O O . VAL A 1 430 ? 10.773 21.953 14.711 1 63.62 430 VAL A O 1
ATOM 3391 N N . GLU A 1 431 ? 10.586 19.75 14.555 1 65.75 431 GLU A N 1
ATOM 3392 C CA . GLU A 1 431 ? 11.547 19.656 13.461 1 65.75 431 GLU A CA 1
ATOM 3393 C C . GLU A 1 431 ? 11.273 20.688 12.383 1 65.75 431 GLU A C 1
ATOM 3395 O O . GLU A 1 431 ? 12.195 21.359 11.914 1 65.75 431 GLU A O 1
ATOM 3400 N N . TRP A 1 432 ? 10.062 20.953 12.125 1 65.31 432 TRP A N 1
ATOM 3401 C CA . TRP A 1 432 ? 9.773 21.844 11.008 1 65.31 432 TRP A CA 1
ATOM 3402 C C . TRP A 1 432 ? 10.008 23.297 11.398 1 65.31 432 TRP A C 1
ATOM 3404 O O . TRP A 1 432 ? 10.32 24.125 10.539 1 65.31 432 TRP A O 1
ATOM 3414 N N . LEU A 1 433 ? 9.914 23.578 12.641 1 73 433 LEU A N 1
ATOM 3415 C CA . LEU A 1 433 ? 10.227 24.938 13.086 1 73 433 LEU A CA 1
ATOM 3416 C C . LEU A 1 433 ? 11.727 25.203 12.969 1 73 433 LEU A C 1
ATOM 3418 O O . LEU A 1 433 ? 12.125 26.328 12.633 1 73 433 LEU A O 1
ATOM 3422 N N . SER A 1 434 ? 12.422 24.125 13.188 1 73.75 434 SER A N 1
ATOM 3423 C CA . SER A 1 434 ? 13.867 24.266 13.039 1 73.75 434 SER A CA 1
ATOM 3424 C C . SER A 1 434 ? 14.25 24.547 11.586 1 73.75 434 SER A C 1
ATOM 3426 O O . SER A 1 434 ? 15.188 25.297 11.32 1 73.75 434 SER A O 1
ATOM 3428 N N . ASN A 1 435 ? 13.516 24 10.758 1 73 435 ASN A N 1
ATOM 3429 C CA . ASN A 1 435 ? 13.773 24.25 9.344 1 73 435 ASN A CA 1
ATOM 3430 C C . ASN A 1 435 ? 13.562 25.719 8.992 1 73 435 ASN A C 1
ATOM 3432 O O . ASN A 1 435 ? 14.367 26.312 8.273 1 73 435 ASN A O 1
ATOM 3436 N N . ILE A 1 436 ? 12.555 26.25 9.477 1 74.06 436 ILE A N 1
ATOM 3437 C CA . ILE A 1 436 ? 12.25 27.656 9.188 1 74.06 436 ILE A CA 1
ATOM 3438 C C . ILE A 1 436 ? 13.352 28.547 9.742 1 74.06 436 ILE A C 1
ATOM 3440 O O . ILE A 1 436 ? 13.789 29.484 9.07 1 74.06 436 ILE A O 1
ATOM 3444 N N . ARG A 1 437 ? 13.812 28.203 10.844 1 75.81 437 ARG A N 1
ATOM 3445 C CA . ARG A 1 437 ? 14.875 28.984 11.469 1 75.81 437 ARG A CA 1
ATOM 3446 C C . ARG A 1 437 ? 16.156 28.906 10.648 1 75.81 437 ARG A C 1
ATOM 3448 O O . ARG A 1 437 ? 16.844 29.922 10.461 1 75.81 437 ARG A O 1
ATOM 3455 N N . GLU A 1 438 ? 16.391 27.797 10.242 1 75.69 438 GLU A N 1
ATOM 3456 C CA . GLU A 1 438 ? 17.609 27.578 9.461 1 75.69 438 GLU A CA 1
ATOM 3457 C C . GLU A 1 438 ? 17.562 28.375 8.148 1 75.69 438 GLU A C 1
ATOM 3459 O O . GLU A 1 438 ? 18.562 28.953 7.734 1 75.69 438 GLU A O 1
ATOM 3464 N N . TRP A 1 439 ? 16.453 28.406 7.594 1 74.62 439 TRP A N 1
ATOM 3465 C CA . TRP A 1 439 ? 16.312 29.141 6.336 1 74.62 439 TRP A CA 1
ATOM 3466 C C . TRP A 1 439 ? 16.469 30.641 6.559 1 74.62 439 TRP A C 1
ATOM 3468 O O . TRP A 1 439 ? 17.047 31.344 5.727 1 74.62 439 TRP A O 1
ATOM 3478 N N . GLN A 1 440 ? 15.914 31.078 7.605 1 73.38 440 GLN A N 1
ATOM 3479 C CA . GLN A 1 440 ? 16.047 32.5 7.93 1 73.38 440 GLN A CA 1
ATOM 3480 C C . GLN A 1 440 ? 17.516 32.906 8.094 1 73.38 440 GLN A C 1
ATOM 3482 O O . GLN A 1 440 ? 17.938 33.938 7.617 1 73.38 440 GLN A O 1
ATOM 3487 N N . GLU A 1 441 ? 18.156 32.031 8.734 1 76.5 441 GLU A N 1
ATOM 3488 C CA . GLU A 1 441 ? 19.578 32.312 8.992 1 76.5 441 GLU A CA 1
ATOM 3489 C C . GLU A 1 441 ? 20.406 32.188 7.715 1 76.5 441 GLU A C 1
ATOM 3491 O O . GLU A 1 441 ? 21.266 33.031 7.438 1 76.5 441 GLU A O 1
ATOM 3496 N N . GLU A 1 442 ? 20.031 31.234 7.043 1 72.94 442 GLU A N 1
ATOM 3497 C CA . GLU A 1 442 ? 20.844 30.891 5.875 1 72.94 442 GLU A CA 1
ATOM 3498 C C . GLU A 1 442 ? 20.609 31.875 4.734 1 72.94 442 GLU A C 1
ATOM 3500 O O . GLU A 1 442 ? 21.531 32.156 3.969 1 72.94 442 GLU A O 1
ATOM 3505 N N . PHE A 1 443 ? 19.391 32.344 4.695 1 69.19 443 PHE A N 1
ATOM 3506 C CA . PHE A 1 443 ? 19.062 33.125 3.514 1 69.19 443 PHE A CA 1
ATOM 3507 C C . PHE A 1 443 ? 18.969 34.625 3.861 1 69.19 443 PHE A C 1
ATOM 3509 O O . PHE A 1 443 ? 18.469 35.406 3.07 1 69.19 443 PHE A O 1
ATOM 3516 N N . LEU A 1 444 ? 19.438 34.906 5.016 1 64.62 444 LEU A N 1
ATOM 3517 C CA . LEU A 1 444 ? 19.453 36.281 5.438 1 64.62 444 LEU A CA 1
ATOM 3518 C C . LEU A 1 444 ? 20.203 37.156 4.434 1 64.62 444 LEU A C 1
ATOM 3520 O O . LEU A 1 444 ? 21.344 36.875 4.094 1 64.62 444 LEU A O 1
ATOM 3524 N N . GLY A 1 445 ? 19.469 38.062 3.943 1 62.44 445 GLY A N 1
ATOM 3525 C CA . GLY A 1 445 ? 20.109 39 3.029 1 62.44 445 GLY A CA 1
ATOM 3526 C C . GLY A 1 445 ? 20.141 38.5 1.598 1 62.44 445 GLY A C 1
ATOM 3527 O O . GLY A 1 445 ? 20.562 39.219 0.693 1 62.44 445 GLY A O 1
ATOM 3528 N N . VAL A 1 446 ? 19.672 37.281 1.395 1 66.44 446 VAL A N 1
ATOM 3529 C CA . VAL A 1 446 ? 19.781 36.688 0.069 1 66.44 446 VAL A CA 1
ATOM 3530 C C . VAL A 1 446 ? 18.422 36.688 -0.611 1 66.44 446 VAL A C 1
ATOM 3532 O O . VAL A 1 446 ? 18.328 36.875 -1.827 1 66.44 446 VAL A O 1
ATOM 3535 N N . ILE A 1 447 ? 17.391 36.594 0.18 1 73.31 447 ILE A N 1
ATOM 3536 C CA . ILE A 1 447 ? 16.078 36.469 -0.448 1 73.31 447 ILE A CA 1
ATOM 3537 C C . ILE A 1 447 ? 15.141 37.531 0.095 1 73.31 447 ILE A C 1
ATOM 3539 O O . ILE A 1 447 ? 15.328 38.031 1.208 1 73.31 447 ILE A O 1
ATOM 3543 N N . THR A 1 448 ? 14.25 37.875 -0.791 1 77.12 448 THR A N 1
ATOM 3544 C CA . THR A 1 448 ? 13.211 38.812 -0.391 1 77.12 448 THR A CA 1
ATOM 3545 C C . THR A 1 448 ? 12.195 38.156 0.533 1 77.12 448 THR A C 1
ATOM 3547 O O . THR A 1 448 ? 12.195 36.906 0.673 1 77.12 448 THR A O 1
ATOM 3550 N N . ALA A 1 449 ? 11.453 38.938 1.206 1 75.38 449 ALA A N 1
ATOM 3551 C CA . ALA A 1 449 ? 10.391 38.406 2.064 1 75.38 449 ALA A CA 1
ATOM 3552 C C . ALA A 1 449 ? 9.422 37.531 1.276 1 75.38 449 ALA A C 1
ATOM 3554 O O . ALA A 1 449 ? 8.945 36.531 1.787 1 75.38 449 ALA A O 1
ATOM 3555 N N . GLU A 1 450 ? 9.203 37.969 0.127 1 77.19 450 GLU A N 1
ATOM 3556 C CA . GLU A 1 450 ? 8.312 37.219 -0.745 1 77.19 450 GLU A CA 1
ATOM 3557 C C . GLU A 1 450 ? 8.875 35.812 -1.032 1 77.19 450 GLU A C 1
ATOM 3559 O O . GLU A 1 450 ? 8.141 34.844 -1.003 1 77.19 450 GLU A O 1
ATOM 3564 N N . GLU A 1 451 ? 10.078 35.812 -1.308 1 77.12 451 GLU A N 1
ATOM 3565 C CA . GLU A 1 451 ? 10.742 34.531 -1.61 1 77.12 451 GLU A CA 1
ATOM 3566 C C . GLU A 1 451 ? 10.781 33.625 -0.386 1 77.12 451 GLU A C 1
ATOM 3568 O O . GLU A 1 451 ? 10.648 32.406 -0.508 1 77.12 451 GLU A O 1
ATOM 3573 N N . PHE A 1 452 ? 11.008 34.25 0.63 1 78.19 452 PHE A N 1
ATOM 3574 C CA . PHE A 1 452 ? 11.016 33.5 1.873 1 78.19 452 PHE A CA 1
ATOM 3575 C C . PHE A 1 452 ? 9.664 32.844 2.115 1 78.19 452 PHE A C 1
ATOM 3577 O O . PHE A 1 452 ? 9.586 31.656 2.408 1 78.19 452 PHE A O 1
ATOM 3584 N N . VAL A 1 453 ? 8.672 33.625 1.963 1 75.75 453 VAL A N 1
ATOM 3585 C CA . VAL A 1 453 ? 7.316 33.125 2.166 1 75.75 453 VAL A CA 1
ATOM 3586 C C . VAL A 1 453 ? 7.016 32 1.161 1 75.75 453 VAL A C 1
ATOM 3588 O O . VAL A 1 453 ? 6.398 31 1.51 1 75.75 453 VAL A O 1
ATOM 3591 N N . ASP A 1 454 ? 7.434 32.188 0.077 1 76.06 454 ASP A N 1
ATOM 3592 C CA . ASP A 1 454 ? 7.238 31.172 -0.964 1 76.06 454 ASP A CA 1
ATOM 3593 C C . ASP A 1 454 ? 7.945 29.875 -0.609 1 76.06 454 ASP A C 1
ATOM 3595 O O . ASP A 1 454 ? 7.438 28.781 -0.889 1 76.06 454 ASP A O 1
ATOM 3599 N N . THR A 1 455 ? 9.047 30.016 -0.103 1 76.88 455 THR A N 1
ATOM 3600 C CA . THR A 1 455 ? 9.828 28.844 0.304 1 76.88 455 THR A CA 1
ATOM 3601 C C . THR A 1 455 ? 9.109 28.078 1.411 1 76.88 455 THR A C 1
ATOM 3603 O O . THR A 1 455 ? 8.977 26.859 1.335 1 76.88 455 THR A O 1
ATOM 3606 N N . VAL A 1 456 ? 8.68 28.828 2.354 1 76.88 456 VAL A N 1
ATOM 3607 C CA . VAL A 1 456 ? 8.016 28.188 3.484 1 76.88 456 VAL A CA 1
ATOM 3608 C C . VAL A 1 456 ? 6.727 27.516 3.018 1 76.88 456 VAL A C 1
ATOM 3610 O O . VAL A 1 456 ? 6.465 26.359 3.354 1 76.88 456 VAL A O 1
ATOM 3613 N N . THR A 1 457 ? 5.996 28.234 2.273 1 76.81 457 THR A N 1
ATOM 3614 C CA . THR A 1 457 ? 4.707 27.719 1.824 1 76.81 457 THR A CA 1
ATOM 3615 C C . THR A 1 457 ? 4.895 26.547 0.86 1 76.81 457 THR A C 1
ATOM 3617 O O . THR A 1 457 ? 4.176 25.547 0.937 1 76.81 457 THR A O 1
ATOM 3620 N N . GLY A 1 458 ? 5.785 26.641 0.005 1 74 458 GLY A N 1
ATOM 3621 C CA . GLY A 1 458 ? 6.012 25.625 -1 1 74 458 GLY A CA 1
ATOM 3622 C C . GLY A 1 458 ? 6.734 24.406 -0.455 1 74 458 GLY A C 1
ATOM 3623 O O . GLY A 1 458 ? 6.324 23.266 -0.707 1 74 458 GLY A O 1
ATOM 3624 N N . ASP A 1 459 ? 7.77 24.672 0.25 1 77.44 459 ASP A N 1
ATOM 3625 C CA . ASP A 1 459 ? 8.664 23.594 0.641 1 77.44 459 ASP A CA 1
ATOM 3626 C C . ASP A 1 459 ? 8.203 22.938 1.948 1 77.44 459 ASP A C 1
ATOM 3628 O O . ASP A 1 459 ? 8.562 21.797 2.242 1 77.44 459 ASP A O 1
ATOM 3632 N N . LEU A 1 460 ? 7.461 23.656 2.65 1 76.31 460 LEU A N 1
ATOM 3633 C CA . LEU A 1 460 ? 7.121 23.109 3.959 1 76.31 460 LEU A CA 1
ATOM 3634 C C . LEU A 1 460 ? 5.637 22.766 4.039 1 76.31 460 LEU A C 1
ATOM 3636 O O . LEU A 1 460 ? 5.258 21.734 4.598 1 76.31 460 LEU A O 1
ATOM 3640 N N . LEU A 1 461 ? 4.855 23.594 3.506 1 71.31 461 LEU A N 1
ATOM 3641 C CA . LEU A 1 461 ? 3.422 23.469 3.742 1 71.31 461 LEU A CA 1
ATOM 3642 C C . LEU A 1 461 ? 2.773 22.594 2.662 1 71.31 461 LEU A C 1
ATOM 3644 O O . LEU A 1 461 ? 1.645 22.141 2.83 1 71.31 461 LEU A O 1
ATOM 3648 N N . GLY A 1 462 ? 3.496 22.312 1.59 1 69 462 GLY A N 1
ATOM 3649 C CA . GLY A 1 462 ? 2.953 21.5 0.509 1 69 462 GLY A CA 1
ATOM 3650 C C . GLY A 1 462 ? 3.041 20 0.778 1 69 462 GLY A C 1
ATOM 3651 O O . GLY A 1 462 ? 3.326 19.594 1.902 1 69 462 GLY A O 1
ATOM 3652 N N . ARG A 1 463 ? 2.615 19.266 -0.275 1 72.62 463 ARG A N 1
ATOM 3653 C CA . ARG A 1 463 ? 2.736 17.812 -0.206 1 72.62 463 ARG A CA 1
ATOM 3654 C C . ARG A 1 463 ? 4.188 17.406 -0.007 1 72.62 463 ARG A C 1
ATOM 3656 O O . ARG A 1 463 ? 5.105 18.062 -0.495 1 72.62 463 ARG A O 1
ATOM 3663 N N . ARG A 1 464 ? 4.312 16.281 0.658 1 77.19 464 ARG A N 1
ATOM 3664 C CA . ARG A 1 464 ? 5.68 15.914 1.017 1 77.19 464 ARG A CA 1
ATOM 3665 C C . ARG A 1 464 ? 5.965 14.461 0.639 1 77.19 464 ARG A C 1
ATOM 3667 O O . ARG A 1 464 ? 5.043 13.688 0.387 1 77.19 464 ARG A O 1
ATOM 3674 N N . VAL A 1 465 ? 7.246 14.18 0.457 1 80.94 465 VAL A N 1
ATOM 3675 C CA . VAL A 1 465 ? 7.75 12.82 0.269 1 80.94 465 VAL A CA 1
ATOM 3676 C C . VAL A 1 465 ? 8.727 12.469 1.393 1 80.94 465 VAL A C 1
ATOM 3678 O O . VAL A 1 465 ? 9.492 13.32 1.843 1 80.94 465 VAL A O 1
ATOM 3681 N N . PHE A 1 466 ? 8.594 11.266 1.82 1 76.94 466 PHE A N 1
ATOM 3682 C CA . PHE A 1 466 ? 9.477 10.797 2.883 1 76.94 466 PHE A CA 1
ATOM 3683 C C . PHE A 1 466 ? 10.578 9.906 2.316 1 76.94 466 PHE A C 1
ATOM 3685 O O . PHE A 1 466 ? 10.297 8.898 1.664 1 76.94 466 PHE A O 1
ATOM 3692 N N . VAL A 1 467 ? 11.773 10.328 2.559 1 84.12 467 VAL A N 1
ATOM 3693 C CA . VAL A 1 467 ? 12.906 9.539 2.09 1 84.12 467 VAL A CA 1
ATOM 3694 C C . VAL A 1 467 ? 13.828 9.211 3.264 1 84.12 467 VAL A C 1
ATOM 3696 O O . VAL A 1 467 ? 13.688 9.789 4.348 1 84.12 467 VAL A O 1
ATOM 3699 N N . PHE A 1 468 ? 14.68 8.258 3.092 1 76.06 468 PHE A N 1
ATOM 3700 C CA . PHE A 1 468 ? 15.555 7.812 4.168 1 76.06 468 PHE A CA 1
ATOM 3701 C C . PHE A 1 468 ? 17.016 8.086 3.826 1 76.06 468 PHE A C 1
ATOM 3703 O O . PHE A 1 468 ? 17.406 7.992 2.662 1 76.06 468 PHE A O 1
ATOM 3710 N N . THR A 1 469 ? 17.688 8.445 4.895 1 79.94 469 THR A N 1
ATOM 3711 C CA . THR A 1 469 ? 19.141 8.445 4.777 1 79.94 469 THR A CA 1
ATOM 3712 C C . THR A 1 469 ? 19.688 7.031 4.918 1 79.94 469 THR A C 1
ATOM 3714 O O . THR A 1 469 ? 19 6.137 5.418 1 79.94 469 THR A O 1
ATOM 3717 N N . PRO A 1 470 ? 20.828 6.879 4.445 1 71.75 470 PRO A N 1
ATOM 3718 C CA . PRO A 1 470 ? 21.438 5.555 4.598 1 71.75 470 PRO A CA 1
ATOM 3719 C C . PRO A 1 470 ? 21.547 5.121 6.059 1 71.75 470 PRO A C 1
ATOM 3721 O O . PRO A 1 470 ? 21.609 3.924 6.348 1 71.75 470 PRO A O 1
ATOM 3724 N N . SER A 1 471 ? 21.531 6.129 6.938 1 67.69 471 SER A N 1
ATOM 3725 C CA . SER A 1 471 ? 21.641 5.844 8.367 1 67.69 471 SER A CA 1
ATOM 3726 C C . SER A 1 471 ? 20.266 5.586 8.977 1 67.69 471 SER A C 1
ATOM 3728 O O . SER A 1 471 ? 20.156 5.324 10.172 1 67.69 471 SER A O 1
ATOM 3730 N N . GLY A 1 472 ? 19.281 5.727 8.141 1 64.12 472 GLY A N 1
ATOM 3731 C CA . GLY A 1 472 ? 17.953 5.426 8.625 1 64.12 472 GLY A CA 1
ATOM 3732 C C . GLY A 1 472 ? 17.172 6.66 9.031 1 64.12 472 GLY A C 1
ATOM 3733 O O . GLY A 1 472 ? 16.031 6.559 9.492 1 64.12 472 GLY A O 1
ATOM 3734 N N . GLY A 1 473 ? 17.875 7.758 8.953 1 68.06 473 GLY A N 1
ATOM 3735 C CA . GLY A 1 473 ? 17.156 8.984 9.25 1 68.06 473 GLY A CA 1
ATOM 3736 C C . GLY A 1 473 ? 16.062 9.289 8.25 1 68.06 473 GLY A C 1
ATOM 3737 O O . GLY A 1 473 ? 16.219 9.023 7.051 1 68.06 473 GLY A O 1
ATOM 3738 N N . VAL A 1 474 ? 14.938 9.68 8.766 1 70.5 474 VAL A N 1
ATOM 3739 C CA . VAL A 1 474 ? 13.812 10.039 7.902 1 70.5 474 VAL A CA 1
ATOM 3740 C C . VAL A 1 474 ? 13.906 11.508 7.52 1 70.5 474 VAL A C 1
ATOM 3742 O O . VAL A 1 474 ? 14.188 12.359 8.367 1 70.5 474 VAL A O 1
ATOM 3745 N N . MET A 1 475 ? 13.836 11.734 6.223 1 78.31 475 MET A N 1
ATOM 3746 C CA . MET A 1 475 ? 13.812 13.102 5.715 1 78.31 475 MET A CA 1
ATOM 3747 C C . MET A 1 475 ? 12.5 13.391 4.984 1 78.31 475 MET A C 1
ATOM 3749 O O . MET A 1 475 ? 12.016 12.547 4.223 1 78.31 475 MET A O 1
ATOM 3753 N N . ASN A 1 476 ? 11.992 14.5 5.34 1 77.25 476 ASN A N 1
ATOM 3754 C CA . ASN A 1 476 ? 10.773 14.945 4.684 1 77.25 476 ASN A CA 1
ATOM 3755 C C . ASN A 1 476 ? 11.055 16.047 3.666 1 77.25 476 ASN A C 1
ATOM 3757 O O . ASN A 1 476 ? 11.523 17.125 4.027 1 77.25 476 ASN A O 1
ATOM 3761 N N . LEU A 1 477 ? 10.773 15.758 2.389 1 85.19 477 LEU A N 1
ATOM 3762 C CA . LEU A 1 477 ? 11 16.719 1.31 1 85.19 477 LEU A CA 1
ATOM 3763 C C . LEU A 1 477 ? 9.695 17.016 0.576 1 85.19 477 LEU A C 1
ATOM 3765 O O . LEU A 1 477 ? 8.734 16.266 0.669 1 85.19 477 LEU A O 1
ATOM 3769 N N . PRO A 1 478 ? 9.703 18.188 -0.004 1 83.31 478 PRO A N 1
ATOM 3770 C CA . PRO A 1 478 ? 8.523 18.453 -0.825 1 83.31 478 PRO A CA 1
ATOM 3771 C C . PRO A 1 478 ? 8.312 17.422 -1.93 1 83.31 478 PRO A C 1
ATOM 3773 O O . PRO A 1 478 ? 9.281 16.906 -2.484 1 83.31 478 PRO A O 1
ATOM 3776 N N . HIS A 1 479 ? 7.051 17.172 -2.186 1 85.38 479 HIS A N 1
ATOM 3777 C CA . HIS A 1 479 ? 6.727 16.266 -3.273 1 85.38 479 HIS A CA 1
ATOM 3778 C C . HIS A 1 479 ? 7.383 16.703 -4.578 1 85.38 479 HIS A C 1
ATOM 3780 O O . HIS A 1 479 ? 7.355 17.891 -4.926 1 85.38 479 HIS A O 1
ATOM 3786 N N . GLY A 1 480 ? 8.008 15.812 -5.289 1 87.75 480 GLY A N 1
ATOM 3787 C CA . GLY A 1 480 ? 8.68 16.109 -6.547 1 87.75 480 GLY A CA 1
ATOM 3788 C C . GLY A 1 480 ? 10.148 16.453 -6.379 1 87.75 480 GLY A C 1
ATOM 3789 O O . GLY A 1 480 ? 10.867 16.609 -7.367 1 87.75 480 GLY A O 1
ATOM 3790 N N . ALA A 1 481 ? 10.57 16.516 -5.168 1 93.06 481 ALA A N 1
ATOM 3791 C CA . ALA A 1 481 ? 11.977 16.812 -4.906 1 93.06 481 ALA A CA 1
ATOM 3792 C C . ALA A 1 481 ? 12.891 15.812 -5.602 1 93.06 481 ALA A C 1
ATOM 3794 O O . ALA A 1 481 ? 12.562 14.633 -5.699 1 93.06 481 ALA A O 1
ATOM 3795 N N . THR A 1 482 ? 14.008 16.328 -6.051 1 95.44 482 THR A N 1
ATOM 3796 C CA . THR A 1 482 ? 15 15.508 -6.738 1 95.44 482 THR A CA 1
ATOM 3797 C C . THR A 1 482 ? 16.156 15.172 -5.805 1 95.44 482 THR A C 1
ATOM 3799 O O . THR A 1 482 ? 16.188 15.609 -4.656 1 95.44 482 THR A O 1
ATOM 3802 N N . VAL A 1 483 ? 17.062 14.438 -6.395 1 94.81 483 VAL A N 1
ATOM 3803 C CA . VAL A 1 483 ? 18.281 14.078 -5.672 1 94.81 483 VAL A CA 1
ATOM 3804 C C . VAL A 1 483 ? 19.062 15.336 -5.316 1 94.81 483 VAL A C 1
ATOM 3806 O O . VAL A 1 483 ? 19.656 15.422 -4.238 1 94.81 483 VAL A O 1
ATOM 3809 N N . VAL A 1 484 ? 19.031 16.297 -6.168 1 95.38 484 VAL A N 1
ATOM 3810 C CA . VAL A 1 484 ? 19.703 17.562 -5.914 1 95.38 484 VAL A CA 1
ATOM 3811 C C . VAL A 1 484 ? 19.094 18.234 -4.691 1 95.38 484 VAL A C 1
ATOM 3813 O O . VAL A 1 484 ? 19.812 18.75 -3.832 1 95.38 484 VAL A O 1
ATOM 3816 N N . ASP A 1 485 ? 17.828 18.219 -4.645 1 94.25 485 ASP A N 1
ATOM 3817 C CA . ASP A 1 485 ? 17.125 18.828 -3.518 1 94.25 485 ASP A CA 1
ATOM 3818 C C . ASP A 1 485 ? 17.531 18.172 -2.199 1 94.25 485 ASP A C 1
ATOM 3820 O O . ASP A 1 485 ? 17.781 18.859 -1.209 1 94.25 485 ASP A O 1
ATOM 3824 N N . TYR A 1 486 ? 17.547 16.906 -2.264 1 93.62 486 TYR A N 1
ATOM 3825 C CA . TYR A 1 486 ? 17.984 16.172 -1.083 1 93.62 486 TYR A CA 1
ATOM 3826 C C . TYR A 1 486 ? 19.391 16.547 -0.682 1 93.62 486 TYR A C 1
ATOM 3828 O O . TYR A 1 486 ? 19.688 16.75 0.501 1 93.62 486 TYR A O 1
ATOM 3836 N N . ALA A 1 487 ? 20.25 16.578 -1.624 1 93.5 487 ALA A N 1
ATOM 3837 C CA . ALA A 1 487 ? 21.656 16.891 -1.37 1 93.5 487 ALA A CA 1
ATOM 3838 C C . ALA A 1 487 ? 21.812 18.25 -0.7 1 93.5 487 ALA A C 1
ATOM 3840 O O . ALA A 1 487 ? 22.641 18.406 0.193 1 93.5 487 ALA A O 1
ATOM 3841 N N . PHE A 1 488 ? 21.109 19.109 -1.099 1 90.38 488 PHE A N 1
ATOM 3842 C CA . PHE A 1 488 ? 21.219 20.453 -0.528 1 90.38 488 PHE A CA 1
ATOM 3843 C C . PHE A 1 488 ? 20.484 20.547 0.797 1 90.38 488 PHE A C 1
ATOM 3845 O O . PHE A 1 488 ? 20.797 21.391 1.639 1 90.38 488 PHE A O 1
ATOM 3852 N N . TYR A 1 489 ? 19.5 19.703 0.904 1 84.62 489 TYR A N 1
ATOM 3853 C CA . TYR A 1 489 ? 18.812 19.625 2.184 1 84.62 489 TYR A CA 1
ATOM 3854 C C . TYR A 1 489 ? 19.719 19.078 3.271 1 84.62 489 TYR A C 1
ATOM 3856 O O . TYR A 1 489 ? 19.641 19.484 4.434 1 84.62 489 TYR A O 1
ATOM 3864 N N . THR A 1 490 ? 20.578 18.141 2.879 1 82.56 490 THR A N 1
ATOM 3865 C CA . THR A 1 490 ? 21.484 17.516 3.83 1 82.56 490 THR A CA 1
ATOM 3866 C C . THR A 1 490 ? 22.844 18.219 3.836 1 82.56 490 THR A C 1
ATOM 3868 O O . THR A 1 490 ? 23.812 17.703 4.391 1 82.56 490 THR A O 1
ATOM 3871 N N . ASP A 1 491 ? 22.984 19.25 3.16 1 82.5 491 ASP A N 1
ATOM 3872 C CA . ASP A 1 491 ? 24.188 20.078 3.088 1 82.5 491 ASP A CA 1
ATOM 3873 C C . ASP A 1 491 ? 25.344 19.328 2.416 1 82.5 491 ASP A C 1
ATOM 3875 O O . ASP A 1 491 ? 26.5 19.5 2.789 1 82.5 491 ASP A O 1
ATOM 3879 N N . ALA A 1 492 ? 25.031 18.438 1.57 1 86.69 492 ALA A N 1
ATOM 3880 C CA . ALA A 1 492 ? 26.031 17.688 0.821 1 86.69 492 ALA A CA 1
ATOM 3881 C C . ALA A 1 492 ? 26.031 18.078 -0.652 1 86.69 492 ALA A C 1
ATOM 3883 O O . ALA A 1 492 ? 26.828 17.578 -1.439 1 86.69 492 ALA A O 1
ATOM 3884 N N . GLY A 1 493 ? 25.234 19.016 -0.978 1 89.44 493 GLY A N 1
ATOM 3885 C CA . GLY A 1 493 ? 24.969 19.328 -2.371 1 89.44 493 GLY A CA 1
ATOM 3886 C C . GLY A 1 493 ? 26.156 19.969 -3.078 1 89.44 493 GLY A C 1
ATOM 3887 O O . GLY A 1 493 ? 26.391 19.703 -4.254 1 89.44 493 GLY A O 1
ATOM 3888 N N . LEU A 1 494 ? 26.859 20.719 -2.365 1 87.56 494 LEU A N 1
ATOM 3889 C CA . LEU A 1 494 ? 27.953 21.469 -2.975 1 87.56 494 LEU A CA 1
ATOM 3890 C C . LEU A 1 494 ? 29.078 20.531 -3.398 1 87.56 494 LEU A C 1
ATOM 3892 O O . LEU A 1 494 ? 29.781 20.797 -4.371 1 87.56 494 LEU A O 1
ATOM 3896 N N . ASP A 1 495 ? 29.219 19.406 -2.736 1 88.56 495 ASP A N 1
ATOM 3897 C CA . ASP A 1 495 ? 30.344 18.516 -2.996 1 88.56 495 ASP A CA 1
ATOM 3898 C C . ASP A 1 495 ? 29.859 17.203 -3.613 1 88.56 495 ASP A C 1
ATOM 3900 O O . ASP A 1 495 ? 30.625 16.25 -3.727 1 88.56 495 ASP A O 1
ATOM 3904 N N . MET A 1 496 ? 28.625 17.203 -3.945 1 90.69 496 MET A N 1
ATOM 3905 C CA . MET A 1 496 ? 28.062 15.977 -4.48 1 90.69 496 MET A CA 1
ATOM 3906 C C . MET A 1 496 ? 28.656 15.641 -5.84 1 90.69 496 MET A C 1
ATOM 3908 O O . MET A 1 496 ? 28.734 16.5 -6.727 1 90.69 496 MET A O 1
ATOM 3912 N N . VAL A 1 497 ? 29.141 14.352 -6.02 1 87.5 497 VAL A N 1
ATOM 3913 C CA . VAL A 1 497 ? 29.688 13.914 -7.297 1 87.5 497 VAL A CA 1
ATOM 3914 C C . VAL A 1 497 ? 28.859 12.75 -7.844 1 87.5 497 VAL A C 1
ATOM 3916 O O . VAL A 1 497 ? 28.859 12.5 -9.055 1 87.5 497 VAL A O 1
ATOM 3919 N N . GLU A 1 498 ? 28.281 12.086 -6.926 1 89.56 498 GLU A N 1
ATOM 3920 C CA . GLU A 1 498 ? 27.438 10.953 -7.285 1 89.56 498 GLU A CA 1
ATOM 3921 C C . GLU A 1 498 ? 26.281 10.789 -6.301 1 89.56 498 GLU A C 1
ATOM 3923 O O . GLU A 1 498 ? 26.344 11.297 -5.18 1 89.56 498 GLU A O 1
ATOM 3928 N N . ALA A 1 499 ? 25.203 10.242 -6.824 1 90.62 499 ALA A N 1
ATOM 3929 C CA . ALA A 1 499 ? 24.062 9.977 -5.953 1 90.62 499 ALA A CA 1
ATOM 3930 C C . ALA A 1 499 ? 23.484 8.586 -6.219 1 90.62 499 ALA A C 1
ATOM 3932 O O . ALA A 1 499 ? 23.469 8.125 -7.359 1 90.62 499 ALA A O 1
ATOM 3933 N N . LYS A 1 500 ? 23.094 7.957 -5.168 1 86 500 LYS A N 1
ATOM 3934 C CA . LYS A 1 500 ? 22.438 6.66 -5.27 1 86 500 LYS A CA 1
ATOM 3935 C C . LYS A 1 500 ? 21.062 6.691 -4.613 1 86 500 LYS A C 1
ATOM 3937 O O . LYS A 1 500 ? 20.875 7.336 -3.582 1 86 500 LYS A O 1
ATOM 3942 N N . VAL A 1 501 ? 20.109 6.09 -5.27 1 85.44 501 VAL A N 1
ATOM 3943 C CA . VAL A 1 501 ? 18.781 5.863 -4.699 1 85.44 501 VAL A CA 1
ATOM 3944 C C . VAL A 1 501 ? 18.531 4.367 -4.566 1 85.44 501 VAL A C 1
ATOM 3946 O O . VAL A 1 501 ? 18.594 3.629 -5.551 1 85.44 501 VAL A O 1
ATOM 3949 N N . ASN A 1 502 ? 18.328 4.008 -3.35 1 74.69 502 ASN A N 1
ATOM 3950 C CA . ASN A 1 502 ? 18.156 2.592 -3.057 1 74.69 502 ASN A CA 1
ATOM 3951 C C . ASN A 1 502 ? 19.328 1.762 -3.557 1 74.69 502 ASN A C 1
ATOM 3953 O O . ASN A 1 502 ? 19.141 0.711 -4.172 1 74.69 502 ASN A O 1
ATOM 3957 N N . GLY A 1 503 ? 20.5 2.371 -3.5 1 72.88 503 GLY A N 1
ATOM 3958 C CA . GLY A 1 503 ? 21.734 1.681 -3.793 1 72.88 503 GLY A CA 1
ATOM 3959 C C . GLY A 1 503 ? 22.141 1.762 -5.254 1 72.88 503 GLY A C 1
ATOM 3960 O O . GLY A 1 503 ? 23.203 1.28 -5.641 1 72.88 503 GLY A O 1
ATOM 3961 N N . VAL A 1 504 ? 21.312 2.295 -6.062 1 75.44 504 VAL A N 1
ATOM 3962 C CA . VAL A 1 504 ? 21.578 2.381 -7.496 1 75.44 504 VAL A CA 1
ATOM 3963 C C . VAL A 1 504 ? 21.953 3.816 -7.867 1 75.44 504 VAL A C 1
ATOM 3965 O O . VAL A 1 504 ? 21.281 4.766 -7.438 1 75.44 504 VAL A O 1
ATOM 3968 N N . ALA A 1 505 ? 23 3.896 -8.641 1 82.88 505 ALA A N 1
ATOM 3969 C CA . ALA A 1 505 ? 23.406 5.223 -9.109 1 82.88 505 ALA A CA 1
ATOM 3970 C C . ALA A 1 505 ? 22.328 5.84 -10.008 1 82.88 505 ALA A C 1
ATOM 3972 O O . ALA A 1 505 ? 21.766 5.156 -10.867 1 82.88 505 ALA A O 1
ATOM 3973 N N . VAL A 1 506 ? 22.047 7.055 -9.773 1 88.31 506 VAL A N 1
ATOM 3974 C CA . VAL A 1 506 ? 21 7.727 -10.531 1 88.31 506 VAL A CA 1
ATOM 3975 C C . VAL A 1 506 ? 21.484 9.102 -10.992 1 88.31 506 VAL A C 1
ATOM 3977 O O . VAL A 1 506 ? 22.516 9.594 -10.516 1 88.31 506 VAL A O 1
ATOM 3980 N N . ASP A 1 507 ? 20.719 9.641 -11.93 1 91.19 507 ASP A N 1
ATOM 3981 C CA . ASP A 1 507 ? 20.969 11.016 -12.328 1 91.19 507 ASP A CA 1
ATOM 3982 C C . ASP A 1 507 ? 20.562 11.992 -11.227 1 91.19 507 ASP A C 1
ATOM 3984 O O . ASP A 1 507 ? 19.703 11.68 -10.398 1 91.19 507 ASP A O 1
ATOM 3988 N N . PHE A 1 508 ? 21.125 13.156 -11.266 1 92.62 508 PHE A N 1
ATOM 3989 C CA . PHE A 1 508 ? 20.953 14.133 -10.203 1 92.62 508 PHE A CA 1
ATOM 3990 C C . PHE A 1 508 ? 19.531 14.703 -10.211 1 92.62 508 PHE A C 1
ATOM 3992 O O . PHE A 1 508 ? 19.047 15.203 -9.195 1 92.62 508 PHE A O 1
ATOM 3999 N N . ASP A 1 509 ? 18.859 14.641 -11.328 1 93.75 509 ASP A N 1
ATOM 4000 C CA . ASP A 1 509 ? 17.516 15.227 -11.406 1 93.75 509 ASP A CA 1
ATOM 4001 C C . ASP A 1 509 ? 16.453 14.172 -11.164 1 93.75 509 ASP A C 1
ATOM 4003 O O . ASP A 1 509 ? 15.258 14.414 -11.398 1 93.75 509 ASP A O 1
ATOM 4007 N N . THR A 1 510 ? 16.828 13 -10.711 1 93.12 510 THR A N 1
ATOM 4008 C CA . THR A 1 510 ? 15.883 11.922 -10.422 1 93.12 510 THR A CA 1
ATOM 4009 C C . THR A 1 510 ? 14.914 12.336 -9.32 1 93.12 510 THR A C 1
ATOM 4011 O O . THR A 1 510 ? 15.328 12.703 -8.219 1 93.12 510 THR A O 1
ATOM 4014 N N . PRO A 1 511 ? 13.617 12.305 -9.633 1 94.19 511 PRO A N 1
ATOM 4015 C CA . PRO A 1 511 ? 12.641 12.586 -8.57 1 94.19 511 PRO A CA 1
ATOM 4016 C C . PRO A 1 511 ? 12.609 11.5 -7.496 1 94.19 511 PRO A C 1
ATOM 4018 O O . PRO A 1 511 ? 12.742 10.312 -7.809 1 94.19 511 PRO A O 1
ATOM 4021 N N . LEU A 1 512 ? 12.453 11.914 -6.336 1 91 512 LEU A N 1
ATOM 4022 C CA . LEU A 1 512 ? 12.453 11 -5.203 1 91 512 LEU A CA 1
ATOM 4023 C C . LEU A 1 512 ? 11.031 10.57 -4.859 1 91 512 LEU A C 1
ATOM 4025 O O . LEU A 1 512 ? 10.078 11.336 -5.043 1 91 512 LEU A O 1
ATOM 4029 N N . HIS A 1 513 ? 10.914 9.336 -4.426 1 83.94 513 HIS A N 1
ATOM 4030 C CA . HIS A 1 513 ? 9.641 8.758 -4.008 1 83.94 513 HIS A CA 1
ATOM 4031 C C . HIS A 1 513 ? 9.695 8.289 -2.559 1 83.94 513 HIS A C 1
ATOM 4033 O O . HIS A 1 513 ? 10.781 8.18 -1.977 1 83.94 513 HIS A O 1
ATOM 4039 N N . ASN A 1 514 ? 8.508 8.117 -2.057 1 72.81 514 ASN A N 1
ATOM 4040 C CA . ASN A 1 514 ? 8.406 7.691 -0.666 1 72.81 514 ASN A CA 1
ATOM 4041 C C . ASN A 1 514 ? 9.227 6.43 -0.408 1 72.81 514 ASN A C 1
ATOM 4043 O O . ASN A 1 514 ? 9.172 5.477 -1.188 1 72.81 514 ASN A O 1
ATOM 4047 N N . ALA A 1 515 ? 10.055 6.508 0.571 1 70.44 515 ALA A N 1
ATOM 4048 C CA . ALA A 1 515 ? 10.812 5.387 1.124 1 70.44 515 ALA A CA 1
ATOM 4049 C C . ALA A 1 515 ? 12.109 5.16 0.349 1 70.44 515 ALA A C 1
ATOM 4051 O O . ALA A 1 515 ? 12.812 4.176 0.582 1 70.44 515 ALA A O 1
ATOM 4052 N N . ASP A 1 516 ? 12.359 6.031 -0.562 1 80.5 516 ASP A N 1
ATOM 4053 C CA . ASP A 1 516 ? 13.664 5.961 -1.21 1 80.5 516 ASP A CA 1
ATOM 4054 C C . ASP A 1 516 ? 14.789 6.152 -0.197 1 80.5 516 ASP A C 1
ATOM 4056 O O . ASP A 1 516 ? 14.68 6.977 0.713 1 80.5 516 ASP A O 1
ATOM 4060 N N . VAL A 1 517 ? 15.773 5.359 -0.344 1 78.5 517 VAL A N 1
ATOM 4061 C CA . VAL A 1 517 ? 17.016 5.602 0.386 1 78.5 517 VAL A CA 1
ATOM 4062 C C . VAL A 1 517 ? 18 6.359 -0.502 1 78.5 517 VAL A C 1
ATOM 4064 O O . VAL A 1 517 ? 18.391 5.867 -1.562 1 78.5 517 VAL A O 1
ATOM 4067 N N . VAL A 1 518 ? 18.297 7.48 -0.027 1 88.31 518 VAL A N 1
ATOM 4068 C CA . VAL A 1 518 ? 19.125 8.344 -0.876 1 88.31 518 VAL A CA 1
ATOM 4069 C C . VAL A 1 518 ? 20.516 8.484 -0.284 1 88.31 518 VAL A C 1
ATOM 4071 O O . VAL A 1 518 ? 20.672 8.82 0.891 1 88.31 518 VAL A O 1
ATOM 4074 N N . GLU A 1 519 ? 21.516 8.172 -1.052 1 86.44 519 GLU A N 1
ATOM 4075 C CA . GLU A 1 519 ? 22.922 8.305 -0.68 1 86.44 519 GLU A CA 1
ATOM 4076 C C . GLU A 1 519 ? 23.641 9.297 -1.587 1 86.44 519 GLU A C 1
ATOM 4078 O O . GLU A 1 519 ? 23.594 9.18 -2.812 1 86.44 519 GLU A O 1
ATOM 4083 N N . ILE A 1 520 ? 24.281 10.227 -0.926 1 90.56 520 ILE A N 1
ATOM 4084 C CA . ILE A 1 520 ? 25.062 11.227 -1.667 1 90.56 520 ILE A CA 1
ATOM 4085 C C . ILE A 1 520 ? 26.547 10.961 -1.49 1 90.56 520 ILE A C 1
ATOM 4087 O O . ILE A 1 520 ? 27.031 10.82 -0.365 1 90.56 520 ILE A O 1
ATOM 4091 N N . ILE A 1 521 ? 27.203 10.844 -2.568 1 87.31 521 ILE A N 1
ATOM 4092 C CA . ILE A 1 521 ? 28.641 10.68 -2.549 1 87.31 521 ILE A CA 1
ATOM 4093 C C . ILE A 1 521 ? 29.328 12.016 -2.855 1 87.31 521 ILE A C 1
ATOM 4095 O O . ILE A 1 521 ? 29.047 12.641 -3.881 1 87.31 521 ILE A O 1
ATOM 4099 N N . THR A 1 522 ? 30.141 12.406 -1.978 1 86.62 522 THR A N 1
ATOM 4100 C CA . THR A 1 522 ? 30.812 13.695 -2.109 1 86.62 522 THR A CA 1
ATOM 4101 C C . THR A 1 522 ? 32.281 13.5 -2.506 1 86.62 522 THR A C 1
ATOM 4103 O O . THR A 1 522 ? 32.812 12.398 -2.414 1 86.62 522 THR A O 1
ATOM 4106 N N . GLN A 1 523 ? 32.875 14.547 -3.086 1 72.69 523 GLN A N 1
ATOM 4107 C CA . GLN A 1 523 ? 34.25 14.547 -3.529 1 72.69 523 GLN A CA 1
ATOM 4108 C C . GLN A 1 523 ? 35.188 14.125 -2.402 1 72.69 523 GLN A C 1
ATOM 4110 O O . GLN A 1 523 ? 36.156 13.383 -2.629 1 72.69 523 GLN A O 1
ATOM 4115 N N . ALA A 1 524 ? 34.938 14.656 -1.227 1 60.03 524 ALA A N 1
ATOM 4116 C CA . ALA A 1 524 ? 35.781 14.234 -0.116 1 60.03 524 ALA A CA 1
ATOM 4117 C C . ALA A 1 524 ? 35.656 12.734 0.143 1 60.03 524 ALA A C 1
ATOM 4119 O O . ALA A 1 524 ? 36.625 12.039 0.36 1 60.03 524 ALA A O 1
ATOM 4120 N N . ALA A 1 525 ? 34.625 12.211 0.002 1 49.66 525 ALA A N 1
ATOM 4121 C CA . ALA A 1 525 ? 34.344 10.812 0.312 1 49.66 525 ALA A CA 1
ATOM 4122 C C . ALA A 1 525 ? 34.688 9.906 -0.866 1 49.66 525 ALA A C 1
ATOM 4124 O O . ALA A 1 525 ? 35 8.727 -0.679 1 49.66 525 ALA A O 1
ATOM 4125 N N . GLY A 1 526 ? 34.562 10.352 -2.055 1 48.03 526 GLY A N 1
ATOM 4126 C CA . GLY A 1 526 ? 34.844 9.539 -3.234 1 48.03 526 GLY A CA 1
ATOM 4127 C C . GLY A 1 526 ? 36.344 9.383 -3.516 1 48.03 526 GLY A C 1
ATOM 4128 O O . GLY A 1 526 ? 36.719 8.734 -4.488 1 48.03 526 GLY A O 1
ATOM 4129 N N . GLY A 1 527 ? 37.219 9.781 -2.539 1 45.47 527 GLY A N 1
ATOM 4130 C CA . GLY A 1 527 ? 38.656 9.625 -2.656 1 45.47 527 GLY A CA 1
ATOM 4131 C C . GLY A 1 527 ? 39.281 10.516 -3.717 1 45.47 527 GLY A C 1
ATOM 4132 O O . GLY A 1 527 ? 40.438 10.328 -4.105 1 45.47 527 GLY A O 1
ATOM 4133 N N . TYR A 1 528 ? 38.656 11.258 -4.371 1 44.47 528 TYR A N 1
ATOM 4134 C CA . TYR A 1 528 ? 39.344 11.953 -5.457 1 44.47 528 TYR A CA 1
ATOM 4135 C C . TYR A 1 528 ? 40.156 13.125 -4.93 1 44.47 528 TYR A C 1
ATOM 4137 O O . TYR A 1 528 ? 39.625 14.227 -4.746 1 44.47 528 TYR A O 1
ATOM 4145 N N . ASN A 1 529 ? 40.875 12.891 -4.023 1 44.88 529 ASN A N 1
ATOM 4146 C CA . ASN A 1 529 ? 41.844 13.938 -3.729 1 44.88 529 ASN A CA 1
ATOM 4147 C C . ASN A 1 529 ? 42.656 14.297 -4.961 1 44.88 529 ASN A C 1
ATOM 4149 O O . ASN A 1 529 ? 43.688 13.656 -5.246 1 44.88 529 ASN A O 1
ATOM 4153 N N . LEU A 1 530 ? 42.156 14.906 -5.754 1 46.06 530 LEU A N 1
ATOM 4154 C CA . LEU A 1 530 ? 42.844 15.273 -6.988 1 46.06 530 LEU A CA 1
ATOM 4155 C C . LEU A 1 530 ? 44.125 16.047 -6.691 1 46.06 530 LEU A C 1
ATOM 4157 O O . LEU A 1 530 ? 44.969 16.219 -7.57 1 46.06 530 LEU A O 1
ATOM 4161 N N . LEU A 1 531 ? 44.219 16.562 -5.465 1 49.56 531 LEU A N 1
ATOM 4162 C CA . LEU A 1 531 ? 45.344 17.453 -5.219 1 49.56 531 LEU A CA 1
ATOM 4163 C C . LEU A 1 531 ? 46.5 16.703 -4.539 1 49.56 531 LEU A C 1
ATOM 4165 O O . LEU A 1 531 ? 47.562 17.266 -4.297 1 49.56 531 LEU A O 1
ATOM 4169 N N . ASP A 1 532 ? 46.312 15.477 -4.207 1 47.75 532 ASP A N 1
ATOM 4170 C CA . ASP A 1 532 ? 47.438 14.852 -3.523 1 47.75 532 ASP A CA 1
ATOM 4171 C C . ASP A 1 532 ? 48.562 14.578 -4.496 1 47.75 532 ASP A C 1
ATOM 4173 O O . ASP A 1 532 ? 48.375 13.914 -5.52 1 47.75 532 ASP A O 1
ATOM 4177 N N . GLY A 1 533 ? 49.75 15.203 -4.297 1 51.97 533 GLY A N 1
ATOM 4178 C CA . GLY A 1 533 ? 51.031 15.047 -4.953 1 51.97 533 GLY A CA 1
ATOM 4179 C C . GLY A 1 533 ? 51.281 16.062 -6.055 1 51.97 533 GLY A C 1
ATOM 4180 O O . GLY A 1 533 ? 52.312 16.016 -6.738 1 51.97 533 GLY A O 1
ATOM 4181 N N . ALA A 1 534 ? 50.344 16.781 -6.371 1 50.62 534 ALA A N 1
ATOM 4182 C CA . ALA A 1 534 ? 50.625 17.703 -7.469 1 50.62 534 ALA A CA 1
ATOM 4183 C C . ALA A 1 534 ? 51.438 18.891 -6.973 1 50.62 534 ALA A C 1
ATOM 4185 O O . ALA A 1 534 ? 51.312 19.297 -5.816 1 50.62 534 ALA A O 1
ATOM 4186 N N . GLY A 1 535 ? 52.406 19.234 -7.516 1 56.53 535 GLY A N 1
ATOM 4187 C CA . GLY A 1 535 ? 53.188 20.438 -7.223 1 56.53 535 GLY A CA 1
ATOM 4188 C C . GLY A 1 535 ? 52.344 21.672 -7.055 1 56.53 535 GLY A C 1
ATOM 4189 O O . GLY A 1 535 ? 51.156 21.672 -7.398 1 56.53 535 GLY A O 1
ATOM 4190 N N . GLU A 1 536 ? 52.812 22.688 -6.438 1 55.25 536 GLU A N 1
ATOM 4191 C CA . GLU A 1 536 ? 52.094 23.906 -6.082 1 55.25 536 GLU A CA 1
ATOM 4192 C C . GLU A 1 536 ? 51.344 24.484 -7.277 1 55.25 536 GLU A C 1
ATOM 4194 O O . GLU A 1 536 ? 50.156 24.859 -7.156 1 55.25 536 GLU A O 1
ATOM 4199 N N . SER A 1 537 ? 52.062 24.656 -8.328 1 59.28 537 SER A N 1
ATOM 4200 C CA . SER A 1 537 ? 51.438 25.203 -9.531 1 59.28 537 SER A CA 1
ATOM 4201 C C . SER A 1 537 ? 50.375 24.281 -10.094 1 59.28 537 SER A C 1
ATOM 4203 O O . SER A 1 537 ? 49.312 24.734 -10.516 1 59.28 537 SER A O 1
ATOM 4205 N N . THR A 1 538 ? 50.625 23.062 -10.031 1 60.66 538 THR A N 1
ATOM 4206 C CA . THR A 1 538 ? 49.688 22.062 -10.523 1 60.66 538 THR A CA 1
ATOM 4207 C C . THR A 1 538 ? 48.5 21.938 -9.586 1 60.66 538 THR A C 1
ATOM 4209 O O . THR A 1 538 ? 47.375 21.75 -10.039 1 60.66 538 THR A O 1
ATOM 4212 N N . ALA A 1 539 ? 48.844 22.203 -8.383 1 62.25 539 ALA A N 1
ATOM 4213 C CA . ALA A 1 539 ? 47.781 22.156 -7.387 1 62.25 539 ALA A CA 1
ATOM 4214 C C . ALA A 1 539 ? 46.812 23.312 -7.562 1 62.25 539 ALA A C 1
ATOM 4216 O O . ALA A 1 539 ? 45.594 23.141 -7.453 1 62.25 539 ALA A O 1
ATOM 4217 N N . ALA A 1 540 ? 47.406 24.438 -7.793 1 66.75 540 ALA A N 1
ATOM 4218 C CA . ALA A 1 540 ? 46.594 25.609 -8.016 1 66.75 540 ALA A CA 1
ATOM 4219 C C . ALA A 1 540 ? 45.75 25.453 -9.281 1 66.75 540 ALA A C 1
ATOM 4221 O O . ALA A 1 540 ? 44.562 25.828 -9.305 1 66.75 540 ALA A O 1
ATOM 4222 N N . ALA A 1 541 ? 46.375 24.984 -10.273 1 67.56 541 ALA A N 1
ATOM 4223 C CA . ALA A 1 541 ? 45.656 24.75 -11.523 1 67.56 541 ALA A CA 1
ATOM 4224 C C . ALA A 1 541 ? 44.562 23.703 -11.344 1 67.56 541 ALA A C 1
ATOM 4226 O O . AL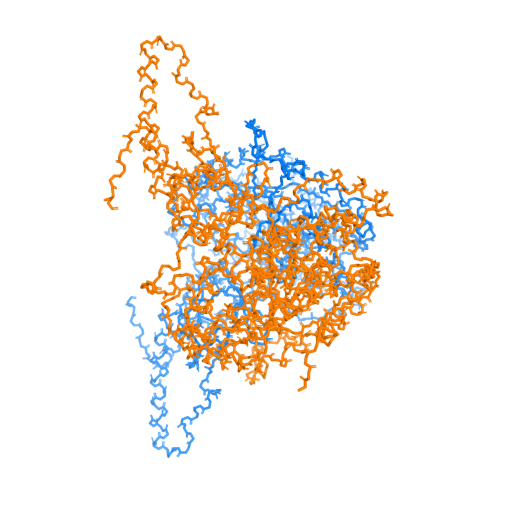A A 1 541 ? 43.469 23.844 -11.859 1 67.56 541 ALA A O 1
ATOM 4227 N N . LEU A 1 542 ? 44.906 22.75 -10.656 1 66.62 542 LEU A N 1
ATOM 4228 C CA . LEU A 1 542 ? 43.938 21.688 -10.391 1 66.62 542 LEU A CA 1
ATOM 4229 C C . LEU A 1 542 ? 42.812 22.203 -9.516 1 66.62 542 LEU A C 1
ATOM 4231 O O . LEU A 1 542 ? 41.625 21.859 -9.734 1 66.62 542 LEU A O 1
ATOM 4235 N N . ALA A 1 543 ? 43.281 22.984 -8.594 1 70.56 543 ALA A N 1
ATOM 4236 C CA . ALA A 1 543 ? 42.25 23.609 -7.738 1 70.56 543 ALA A CA 1
ATOM 4237 C C . ALA A 1 543 ? 41.312 24.484 -8.547 1 70.56 543 ALA A C 1
ATOM 4239 O O . ALA A 1 543 ? 40.094 24.484 -8.312 1 70.56 543 ALA A O 1
ATOM 4240 N N . GLY A 1 544 ? 41.969 25.219 -9.406 1 73.31 544 GLY A N 1
ATOM 4241 C CA . GLY A 1 544 ? 41.156 26.047 -10.289 1 73.31 544 GLY A CA 1
ATOM 4242 C C . GLY A 1 544 ? 40.219 25.25 -11.164 1 73.31 544 GLY A C 1
ATOM 4243 O O . GLY A 1 544 ? 39.031 25.609 -11.336 1 73.31 544 GLY A O 1
ATOM 4244 N N . ALA A 1 545 ? 40.719 24.25 -11.617 1 74 545 ALA A N 1
ATOM 4245 C CA . ALA A 1 545 ? 39.906 23.375 -12.461 1 74 545 ALA A CA 1
ATOM 4246 C C . ALA A 1 545 ? 38.781 22.734 -11.672 1 74 545 ALA A C 1
ATOM 4248 O O . ALA A 1 545 ? 37.656 22.641 -12.164 1 74 545 ALA A O 1
ATOM 4249 N N . VAL A 1 546 ? 39.094 22.328 -10.555 1 75 546 VAL A N 1
ATOM 4250 C CA . VAL A 1 546 ? 38.094 21.734 -9.68 1 75 546 VAL A CA 1
ATOM 4251 C C . VAL A 1 546 ? 37 22.766 -9.352 1 75 546 VAL A C 1
ATOM 4253 O O . VAL A 1 546 ? 35.812 22.453 -9.32 1 75 546 VAL A O 1
ATOM 4256 N N . ALA A 1 547 ? 37.5 23.938 -9.125 1 78.56 547 ALA A N 1
ATOM 4257 C CA . ALA A 1 547 ? 36.562 25.016 -8.805 1 78.56 547 ALA A CA 1
ATOM 4258 C C . ALA A 1 547 ? 35.625 25.281 -9.984 1 78.56 547 ALA A C 1
ATOM 4260 O O . ALA A 1 547 ? 34.438 25.5 -9.789 1 78.56 547 ALA A O 1
ATOM 4261 N N . LYS A 1 548 ? 36.219 25.312 -11.125 1 81.94 548 LYS A N 1
ATOM 4262 C CA . LYS A 1 548 ? 35.406 25.547 -12.312 1 81.94 548 LYS A CA 1
ATOM 4263 C C . LYS A 1 548 ? 34.406 24.422 -12.523 1 81.94 548 LYS A C 1
ATOM 4265 O O . LYS A 1 548 ? 33.281 24.656 -12.93 1 81.94 548 LYS A O 1
ATOM 4270 N N . GLN A 1 549 ? 34.844 23.281 -12.297 1 82.12 549 GLN A N 1
ATOM 4271 C CA . GLN A 1 549 ? 33.969 22.141 -12.43 1 82.12 549 GLN A CA 1
ATOM 4272 C C . GLN A 1 549 ? 32.812 22.203 -11.406 1 82.12 549 GLN A C 1
ATOM 4274 O O . GLN A 1 549 ? 31.688 21.859 -11.719 1 82.12 549 GLN A O 1
ATOM 4279 N N . LYS A 1 550 ? 33.188 22.578 -10.281 1 85.75 550 LYS A N 1
ATOM 4280 C CA . LYS A 1 550 ? 32.188 22.719 -9.219 1 85.75 550 LYS A CA 1
ATOM 4281 C C . LYS A 1 550 ? 31.141 23.75 -9.578 1 85.75 550 LYS A C 1
ATOM 4283 O O . LYS A 1 550 ? 29.953 23.547 -9.367 1 85.75 550 LYS A O 1
ATOM 4288 N N . ILE A 1 551 ? 31.656 24.812 -10.125 1 88.38 551 ILE A N 1
ATOM 4289 C CA . ILE A 1 551 ? 30.766 25.891 -10.531 1 88.38 551 ILE A CA 1
ATOM 4290 C C . ILE A 1 551 ? 29.828 25.391 -11.641 1 88.38 551 ILE A C 1
ATOM 4292 O O . ILE A 1 551 ? 28.625 25.641 -11.617 1 88.38 551 ILE A O 1
ATOM 4296 N N . SER A 1 552 ? 30.406 24.703 -12.531 1 88.44 552 SER A N 1
ATOM 4297 C CA . SER A 1 552 ? 29.625 24.156 -13.633 1 88.44 552 SER A CA 1
ATOM 4298 C C . SER A 1 552 ? 28.562 23.172 -13.117 1 88.44 552 SER A C 1
ATOM 4300 O O . SER A 1 552 ? 27.422 23.188 -13.594 1 88.44 552 SER A O 1
ATOM 4302 N N . LEU A 1 553 ? 28.875 22.438 -12.25 1 89.44 553 LEU A N 1
ATOM 4303 C CA . LEU A 1 553 ? 27.953 21.469 -11.672 1 89.44 553 LEU A CA 1
ATOM 4304 C C . LEU A 1 553 ? 26.828 22.156 -10.922 1 89.44 553 LEU A C 1
ATOM 4306 O O . LEU A 1 553 ? 25.672 21.75 -11.016 1 89.44 553 LEU A O 1
ATOM 4310 N N . GLN A 1 554 ? 27.203 23.109 -10.25 1 90.44 554 GLN A N 1
ATOM 4311 C CA . GLN A 1 554 ? 26.219 23.844 -9.477 1 90.44 554 GLN A CA 1
ATOM 4312 C C . GLN A 1 554 ? 25.219 24.562 -10.383 1 90.44 554 GLN A C 1
ATOM 4314 O O . GLN A 1 554 ? 24.031 24.672 -10.047 1 90.44 554 GLN A O 1
ATOM 4319 N N . LYS A 1 555 ? 25.719 25.016 -11.508 1 91.94 555 LYS A N 1
ATOM 4320 C CA . LYS A 1 555 ? 24.812 25.609 -12.484 1 91.94 555 LYS A CA 1
ATOM 4321 C C . LYS A 1 555 ? 23.797 24.578 -12.977 1 91.94 555 LYS A C 1
ATOM 4323 O O . LYS A 1 555 ? 22.609 24.891 -13.125 1 91.94 555 LYS A O 1
ATOM 4328 N N . LYS A 1 556 ? 24.266 23.5 -13.141 1 92.69 556 LYS A N 1
ATOM 4329 C CA . LYS A 1 556 ? 23.375 22.422 -13.562 1 92.69 556 LYS A CA 1
ATOM 4330 C C . LYS A 1 556 ? 22.375 22.062 -12.461 1 92.69 556 LYS A C 1
ATOM 4332 O O . LYS A 1 556 ? 21.203 21.797 -12.742 1 92.69 556 LYS A O 1
ATOM 4337 N N . PHE A 1 557 ? 22.859 22.094 -11.289 1 93.88 557 PHE A N 1
ATOM 4338 C CA . PHE A 1 557 ? 22.016 21.75 -10.156 1 93.88 557 PHE A CA 1
ATOM 4339 C C . PHE A 1 557 ? 20.875 22.75 -10.008 1 93.88 557 PHE A C 1
ATOM 4341 O O . PHE A 1 557 ? 19.781 22.391 -9.57 1 93.88 557 PHE A O 1
ATOM 4348 N N . LEU A 1 558 ? 21.188 23.938 -10.328 1 92.75 558 LEU A N 1
ATOM 4349 C CA . LEU A 1 558 ? 20.156 24.969 -10.227 1 92.75 558 LEU A CA 1
ATOM 4350 C C . LEU A 1 558 ? 18.969 24.641 -11.117 1 92.75 558 LEU A C 1
ATOM 4352 O O . LEU A 1 558 ? 17.812 24.859 -10.727 1 92.75 558 LEU A O 1
ATOM 4356 N N . ASP A 1 559 ? 19.266 24.031 -12.227 1 92.38 559 ASP A N 1
ATOM 4357 C CA . ASP A 1 559 ? 18.203 23.656 -13.156 1 92.38 559 ASP A CA 1
ATOM 4358 C C . ASP A 1 559 ? 17.484 22.391 -12.703 1 92.38 559 ASP A C 1
ATOM 4360 O O . ASP A 1 559 ? 16.312 22.172 -13.023 1 92.38 559 ASP A O 1
ATOM 4364 N N . MET A 1 560 ? 18.203 21.656 -12.023 1 93.38 560 MET A N 1
ATOM 4365 C CA . MET A 1 560 ? 17.703 20.344 -11.648 1 93.38 560 MET A CA 1
ATOM 4366 C C . MET A 1 560 ? 16.922 20.422 -10.336 1 93.38 560 MET A C 1
ATOM 4368 O O . MET A 1 560 ? 16.078 19.562 -10.055 1 93.38 560 MET A O 1
ATOM 4372 N N . ALA A 1 561 ? 17.188 21.422 -9.555 1 93.62 561 ALA A N 1
ATOM 4373 C CA . ALA A 1 561 ? 16.547 21.562 -8.25 1 93.62 561 ALA A CA 1
ATOM 4374 C C . ALA A 1 561 ? 15.094 21.969 -8.398 1 93.62 561 ALA A C 1
ATOM 4376 O O . ALA A 1 561 ? 14.75 22.781 -9.266 1 93.62 561 ALA A O 1
ATOM 4377 N N . ARG A 1 562 ? 14.297 21.391 -7.59 1 90.88 562 ARG A N 1
ATOM 4378 C CA . ARG A 1 562 ? 12.875 21.703 -7.609 1 90.88 562 ARG A CA 1
ATOM 4379 C C . ARG A 1 562 ? 12.484 22.562 -6.41 1 90.88 562 ARG A C 1
ATOM 4381 O O . ARG A 1 562 ? 11.602 23.422 -6.512 1 90.88 562 ARG A O 1
ATOM 4388 N N . THR A 1 563 ? 13.141 22.391 -5.293 1 88.5 563 THR A N 1
ATOM 4389 C CA . THR A 1 563 ? 12.805 23.125 -4.082 1 88.5 563 THR A CA 1
ATOM 4390 C C . THR A 1 563 ? 13.43 24.516 -4.109 1 88.5 563 THR A C 1
ATOM 4392 O O . THR A 1 563 ? 14.555 24.688 -4.594 1 88.5 563 THR A O 1
ATOM 4395 N N . ARG A 1 564 ? 12.75 25.422 -3.592 1 84.62 564 ARG A N 1
ATOM 4396 C CA . ARG A 1 564 ? 13.242 26.797 -3.562 1 84.62 564 ARG A CA 1
ATOM 4397 C C . ARG A 1 564 ? 14.453 26.922 -2.641 1 84.62 564 ARG A C 1
ATOM 4399 O O . ARG A 1 564 ? 15.398 27.656 -2.943 1 84.62 564 ARG A O 1
ATOM 4406 N N . SER A 1 565 ? 14.414 26.234 -1.6 1 85.44 565 SER A N 1
ATOM 4407 C CA . SER A 1 565 ? 15.531 26.281 -0.664 1 85.44 565 SER A CA 1
ATOM 4408 C C . SER A 1 565 ? 16.828 25.828 -1.325 1 85.44 565 SER A C 1
ATOM 4410 O O . SER A 1 565 ? 17.875 26.453 -1.152 1 85.44 565 SER A O 1
ATOM 4412 N N . ALA A 1 566 ? 16.719 24.812 -2.055 1 89.69 566 ALA A N 1
ATOM 4413 C CA . ALA A 1 566 ? 17.906 24.312 -2.75 1 89.69 566 ALA A CA 1
ATOM 4414 C C . ALA A 1 566 ? 18.391 25.328 -3.789 1 89.69 566 ALA A C 1
ATOM 4416 O O . ALA A 1 566 ? 19.594 25.562 -3.91 1 89.69 566 ALA A O 1
ATOM 4417 N N . LYS A 1 567 ? 17.484 25.844 -4.484 1 89.44 567 LYS A N 1
ATOM 4418 C CA . LYS A 1 567 ? 17.844 26.828 -5.512 1 89.44 567 LYS A CA 1
ATOM 4419 C C . LYS A 1 567 ? 18.547 28.031 -4.902 1 89.44 567 LYS A C 1
ATOM 4421 O O . LYS A 1 567 ? 19.531 28.531 -5.449 1 89.44 567 LYS A O 1
ATOM 4426 N N . TYR A 1 568 ? 18.062 28.422 -3.818 1 85.69 568 TYR A N 1
ATOM 4427 C CA . TYR A 1 568 ? 18.656 29.609 -3.193 1 85.69 568 TYR A CA 1
ATOM 4428 C C . TYR A 1 568 ? 20.031 29.297 -2.627 1 85.69 568 TYR A C 1
ATOM 4430 O O . TYR A 1 568 ? 20.938 30.141 -2.656 1 85.69 568 TYR A O 1
ATOM 4438 N N . LYS A 1 569 ? 20.172 28.125 -2.107 1 88.62 569 LYS A N 1
ATOM 4439 C CA . LYS A 1 569 ? 21.484 27.719 -1.632 1 88.62 569 LYS A CA 1
ATOM 4440 C C . LYS A 1 569 ? 22.5 27.672 -2.777 1 88.62 569 LYS A C 1
ATOM 4442 O O . LYS A 1 569 ? 23.656 28.078 -2.613 1 88.62 569 LYS A O 1
ATOM 4447 N N . ILE A 1 570 ? 22.047 27.25 -3.842 1 91 570 ILE A N 1
ATOM 4448 C CA . ILE A 1 570 ? 22.891 27.156 -5.023 1 91 570 ILE A CA 1
ATOM 4449 C C . ILE A 1 570 ? 23.219 28.562 -5.52 1 91 570 ILE A C 1
ATOM 4451 O O . ILE A 1 570 ? 24.375 28.875 -5.832 1 91 570 ILE A O 1
ATOM 4455 N N . LYS A 1 571 ? 22.25 29.359 -5.578 1 87.38 571 LYS A N 1
ATOM 4456 C CA . LYS A 1 571 ? 22.453 30.75 -6.02 1 87.38 571 LYS A CA 1
ATOM 4457 C C . LYS A 1 571 ? 23.422 31.484 -5.098 1 87.38 571 LYS A C 1
ATOM 4459 O O . LYS A 1 571 ? 24.25 32.281 -5.559 1 87.38 571 LYS A O 1
ATOM 4464 N N . LYS A 1 572 ? 23.188 31.234 -3.871 1 86.62 572 LYS A N 1
ATOM 4465 C CA . LYS A 1 572 ? 24.094 31.844 -2.898 1 86.62 572 LYS A CA 1
ATOM 4466 C C . LYS A 1 572 ? 25.531 31.453 -3.164 1 86.62 572 LYS A C 1
ATOM 4468 O O . LYS A 1 572 ? 26.422 32.312 -3.182 1 86.62 572 LYS A O 1
ATOM 4473 N N . PHE A 1 573 ? 25.812 30.281 -3.398 1 88 573 PHE A N 1
ATOM 4474 C CA . PHE A 1 573 ? 27.141 29.797 -3.688 1 88 573 PHE A CA 1
ATOM 4475 C C . PHE A 1 573 ? 27.688 30.422 -4.969 1 88 573 PHE A C 1
ATOM 4477 O O . PHE A 1 573 ? 28.844 30.875 -5.004 1 88 573 PHE A O 1
ATOM 4484 N N . LEU A 1 574 ? 26.859 30.422 -5.918 1 88.69 574 LEU A N 1
ATOM 4485 C CA . LEU A 1 574 ? 27.281 30.953 -7.207 1 88.69 574 LEU A CA 1
ATOM 4486 C C . LEU A 1 574 ? 27.578 32.438 -7.102 1 88.69 574 LEU A C 1
ATOM 4488 O O . LEU A 1 574 ? 28.547 32.938 -7.703 1 88.69 574 LEU A O 1
ATOM 4492 N N . ALA A 1 575 ? 26.781 33.094 -6.301 1 85.38 575 ALA A N 1
ATOM 4493 C CA . ALA A 1 575 ? 27.016 34.5 -6.078 1 85.38 575 ALA A CA 1
ATOM 4494 C C . ALA A 1 575 ? 28.344 34.75 -5.352 1 85.38 575 ALA A C 1
ATOM 4496 O O . ALA A 1 575 ? 29.078 35.688 -5.66 1 85.38 575 ALA A O 1
ATOM 4497 N N . GLU A 1 576 ? 28.562 33.875 -4.504 1 86.25 576 GLU A N 1
ATOM 4498 C CA . GLU A 1 576 ? 29.797 33.969 -3.75 1 86.25 576 GLU A CA 1
ATOM 4499 C C . GLU A 1 576 ? 31.016 33.719 -4.648 1 86.25 576 GLU A C 1
ATOM 4501 O O . GLU A 1 576 ? 32.125 34.219 -4.367 1 86.25 576 GLU A O 1
ATOM 4506 N N . GLN A 1 577 ? 30.812 33 -5.707 1 84.62 577 GLN A N 1
ATOM 4507 C CA . GLN A 1 577 ? 31.891 32.719 -6.652 1 84.62 577 GLN A CA 1
ATOM 4508 C C . GLN A 1 577 ? 31.953 33.75 -7.762 1 84.62 577 GLN A C 1
ATOM 4510 O O . GLN A 1 577 ? 32.75 33.625 -8.695 1 84.62 577 GLN A O 1
ATOM 4515 N N . GLY A 1 578 ? 31.094 34.688 -7.672 1 79.75 578 GLY A N 1
ATOM 4516 C CA . GLY A 1 578 ? 31.125 35.781 -8.625 1 79.75 578 GLY A CA 1
ATOM 4517 C C . GLY A 1 578 ? 30.344 35.5 -9.891 1 79.75 578 GLY A C 1
ATOM 4518 O O . GLY A 1 578 ? 30.531 36.188 -10.906 1 79.75 578 GLY A O 1
ATOM 4519 N N . VAL A 1 579 ? 29.625 34.375 -9.812 1 75.31 579 VAL A N 1
ATOM 4520 C CA . VAL A 1 579 ? 28.828 34.062 -10.992 1 75.31 579 VAL A CA 1
ATOM 4521 C C . VAL A 1 579 ? 27.562 34.875 -11.016 1 75.31 579 VAL A C 1
ATOM 4523 O O . VAL A 1 579 ? 26.812 34.906 -10.031 1 75.31 579 VAL A O 1
ATOM 4526 N N . LYS A 1 580 ? 27.344 35.875 -11.945 1 63.72 580 LYS A N 1
ATOM 4527 C CA . LYS A 1 580 ? 26.141 36.656 -12.133 1 63.72 580 LYS A CA 1
ATOM 4528 C C . LYS A 1 580 ? 25.047 35.844 -12.812 1 63.72 580 LYS A C 1
ATOM 4530 O O . LYS A 1 580 ? 25.219 35.344 -13.922 1 63.72 580 LYS A O 1
ATOM 4535 N N . LEU A 1 581 ? 24.016 35.156 -12.125 1 62.56 581 LEU A N 1
ATOM 4536 C CA . LEU A 1 581 ? 22.891 34.438 -12.695 1 62.56 581 LEU A CA 1
ATOM 4537 C C . LEU A 1 581 ? 21.906 35.406 -13.352 1 62.56 581 LEU A C 1
ATOM 4539 O O . LEU A 1 581 ? 21.516 36.406 -12.75 1 62.56 581 LEU A O 1
ATOM 4543 N N . GLY A 1 582 ? 22.062 35.844 -14.594 1 44.78 582 GLY A N 1
ATOM 4544 C CA . GLY A 1 582 ? 21.172 36.75 -15.289 1 44.78 582 GLY A CA 1
ATOM 4545 C C . GLY A 1 582 ? 19.719 36.469 -15.039 1 44.78 582 GLY A C 1
ATOM 4546 O O . GLY A 1 582 ? 19.328 35.312 -14.781 1 44.78 582 GLY A O 1
ATOM 4547 N N . ASP A 1 583 ? 18.969 37.469 -14.523 1 42.59 583 ASP A N 1
ATOM 4548 C CA . ASP A 1 583 ? 17.516 37.531 -14.461 1 42.59 583 ASP A CA 1
ATOM 4549 C C . ASP A 1 583 ? 16.875 36.875 -15.688 1 42.59 583 ASP A C 1
ATOM 4551 O O . ASP A 1 583 ? 16.922 37.438 -16.781 1 42.59 583 ASP A O 1
ATOM 4555 N N . GLU A 1 584 ? 17.188 35.719 -16.281 1 32.94 584 GLU A N 1
ATOM 4556 C CA . GLU A 1 584 ? 16.203 35.375 -17.312 1 32.94 584 GLU A CA 1
ATOM 4557 C C . GLU A 1 584 ? 14.875 34.938 -16.688 1 32.94 584 GLU A C 1
ATOM 4559 O O . GLU A 1 584 ? 14.859 34.25 -15.664 1 32.94 584 GLU A O 1
ATOM 4564 N N . SER B 1 1 ? 25.766 -52.156 -12 1 41.59 1 SER B N 1
ATOM 4565 C CA . SER B 1 1 ? 24.953 -52.562 -10.844 1 41.59 1 SER B CA 1
ATOM 4566 C C . SER B 1 1 ? 23.516 -52.875 -11.25 1 41.59 1 SER B C 1
ATOM 4568 O O . SER B 1 1 ? 22.953 -52.156 -12.086 1 41.59 1 SER B O 1
ATOM 4570 N N . HIS B 1 2 ? 23.047 -54.062 -11.125 1 56.44 2 HIS B N 1
ATOM 4571 C CA . HIS B 1 2 ? 21.797 -54.625 -11.609 1 56.44 2 HIS B CA 1
ATOM 4572 C C . HIS B 1 2 ? 20.594 -53.938 -11 1 56.44 2 HIS B C 1
ATOM 4574 O O . HIS B 1 2 ? 20.422 -53.938 -9.781 1 56.44 2 HIS B O 1
ATOM 4580 N N . VAL B 1 3 ? 20.141 -52.875 -11.688 1 72.75 3 VAL B N 1
ATOM 4581 C CA . VAL B 1 3 ? 18.969 -52.094 -11.258 1 72.75 3 VAL B CA 1
ATOM 4582 C C . VAL B 1 3 ? 17.719 -52.969 -11.406 1 72.75 3 VAL B C 1
ATOM 4584 O O . VAL B 1 3 ? 17.391 -53.406 -12.516 1 72.75 3 VAL B O 1
ATOM 4587 N N . ASP B 1 4 ? 17.234 -53.625 -10.266 1 84.81 4 ASP B N 1
ATOM 4588 C CA . ASP B 1 4 ? 15.961 -54.344 -10.344 1 84.81 4 ASP B CA 1
ATOM 4589 C C . ASP B 1 4 ? 14.82 -53.5 -9.773 1 84.81 4 ASP B C 1
ATOM 4591 O O . ASP B 1 4 ? 15.023 -52.344 -9.406 1 84.81 4 ASP B O 1
ATOM 4595 N N . ALA B 1 5 ? 13.68 -54 -9.836 1 88.06 5 ALA B N 1
ATOM 4596 C CA . ALA B 1 5 ? 12.477 -53.281 -9.461 1 88.06 5 ALA B CA 1
ATOM 4597 C C . ALA B 1 5 ? 12.5 -52.906 -7.988 1 88.06 5 ALA B C 1
ATOM 4599 O O . ALA B 1 5 ? 12.07 -51.812 -7.613 1 88.06 5 ALA B O 1
ATOM 4600 N N . ASP B 1 6 ? 13.031 -53.75 -7.156 1 89.69 6 ASP B N 1
ATOM 4601 C CA . ASP B 1 6 ? 13.078 -53.5 -5.719 1 89.69 6 ASP B CA 1
ATOM 4602 C C . ASP B 1 6 ? 14.055 -52.375 -5.391 1 89.69 6 ASP B C 1
ATOM 4604 O O . ASP B 1 6 ? 13.797 -51.562 -4.5 1 89.69 6 ASP B O 1
ATOM 4608 N N . PHE B 1 7 ? 15.117 -52.375 -6.098 1 89.06 7 PHE B N 1
ATOM 4609 C CA . PHE B 1 7 ? 16.094 -51.312 -5.922 1 89.06 7 PHE B CA 1
ATOM 4610 C C . PHE B 1 7 ? 15.477 -49.969 -6.273 1 89.06 7 PHE B C 1
ATOM 4612 O O . PHE B 1 7 ? 15.688 -48.969 -5.566 1 89.06 7 PHE B O 1
ATOM 4619 N N . LEU B 1 8 ? 14.797 -49.906 -7.336 1 91.75 8 LEU B N 1
ATOM 4620 C CA . LEU B 1 8 ? 14.164 -48.688 -7.801 1 91.75 8 LEU B CA 1
ATOM 4621 C C . LEU B 1 8 ? 13.109 -48.219 -6.805 1 91.75 8 LEU B C 1
ATOM 4623 O O . LEU B 1 8 ? 13.023 -47 -6.504 1 91.75 8 LEU B O 1
ATOM 4627 N N . TYR B 1 9 ? 12.359 -49.125 -6.281 1 93.5 9 TYR B N 1
ATOM 4628 C CA . TYR B 1 9 ? 11.359 -48.781 -5.281 1 93.5 9 TYR B CA 1
ATOM 4629 C C . TYR B 1 9 ? 12.016 -48.219 -4.016 1 93.5 9 TYR B C 1
ATOM 4631 O O . TYR B 1 9 ? 11.523 -47.281 -3.41 1 93.5 9 TYR B O 1
ATOM 4639 N N . ASP B 1 10 ? 13.086 -48.812 -3.619 1 91.94 10 ASP B N 1
ATOM 4640 C CA . ASP B 1 10 ? 13.789 -48.438 -2.404 1 91.94 10 ASP B CA 1
ATOM 4641 C C . ASP B 1 10 ? 14.312 -47 -2.52 1 91.94 10 ASP B C 1
ATOM 4643 O O . ASP B 1 10 ? 14.414 -46.281 -1.518 1 91.94 10 ASP B O 1
ATOM 4647 N N . SER B 1 11 ? 14.578 -46.625 -3.67 1 91.81 11 SER B N 1
ATOM 4648 C CA . SER B 1 11 ? 15.117 -45.281 -3.887 1 91.81 11 SER B CA 1
ATOM 4649 C C . SER B 1 11 ? 14.078 -44.219 -3.572 1 91.81 11 SER B C 1
ATOM 4651 O O . SER B 1 11 ? 14.43 -43.062 -3.309 1 91.81 11 SER B O 1
ATOM 4653 N N . ILE B 1 12 ? 12.797 -44.5 -3.605 1 93.81 12 ILE B N 1
ATOM 4654 C CA . ILE B 1 12 ? 11.781 -43.5 -3.348 1 93.81 12 ILE B CA 1
ATOM 4655 C C . ILE B 1 12 ? 10.984 -43.875 -2.098 1 93.81 12 ILE B C 1
ATOM 4657 O O . ILE B 1 12 ? 10.125 -43.094 -1.652 1 93.81 12 ILE B O 1
ATOM 4661 N N . ARG B 1 13 ? 11.312 -45 -1.472 1 93.88 13 ARG B N 1
ATOM 4662 C CA . ARG B 1 13 ? 10.562 -45.531 -0.334 1 93.88 13 ARG B CA 1
ATOM 4663 C C . ARG B 1 13 ? 10.523 -44.531 0.81 1 93.88 13 ARG B C 1
ATOM 4665 O O . ARG B 1 13 ? 9.477 -44.344 1.445 1 93.88 13 ARG B O 1
ATOM 4672 N N . ASP B 1 14 ? 11.578 -43.906 1.014 1 93.69 14 ASP B N 1
ATOM 4673 C CA . ASP B 1 14 ? 11.664 -42.969 2.123 1 93.69 14 ASP B CA 1
ATOM 4674 C C . ASP B 1 14 ? 10.727 -41.781 1.915 1 93.69 14 ASP B C 1
ATOM 4676 O O . ASP B 1 14 ? 10.266 -41.156 2.883 1 93.69 14 ASP B O 1
ATOM 4680 N N . LYS B 1 15 ? 10.422 -41.438 0.697 1 95 15 LYS B N 1
ATOM 4681 C CA . LYS B 1 15 ? 9.562 -40.312 0.37 1 95 15 LYS B CA 1
ATOM 4682 C C . LYS B 1 15 ? 8.086 -40.688 0.488 1 95 15 LYS B C 1
ATOM 4684 O O . LYS B 1 15 ? 7.219 -39.812 0.5 1 95 15 LYS B O 1
ATOM 4689 N N . LEU B 1 16 ? 7.816 -41.969 0.696 1 95 16 LEU B N 1
ATOM 4690 C CA . LEU B 1 16 ? 6.441 -42.438 0.649 1 95 16 LEU B CA 1
ATOM 4691 C C . LEU B 1 16 ? 5.902 -42.688 2.055 1 95 16 LEU B C 1
ATOM 4693 O O . LEU B 1 16 ? 4.852 -43.312 2.221 1 95 16 LEU B O 1
ATOM 4697 N N . GLY B 1 17 ? 6.609 -42.219 3.033 1 91.88 17 GLY B N 1
ATOM 4698 C CA . GLY B 1 17 ? 6.254 -42.469 4.422 1 91.88 17 GLY B CA 1
ATOM 4699 C C . GLY B 1 17 ? 4.887 -41.938 4.793 1 91.88 17 GLY B C 1
ATOM 4700 O O . GLY B 1 17 ? 4.27 -42.375 5.754 1 91.88 17 GLY B O 1
ATOM 4701 N N . TYR B 1 18 ? 4.387 -40.969 4.07 1 87.81 18 TYR B N 1
ATOM 4702 C CA . TYR B 1 18 ? 3.104 -40.344 4.379 1 87.81 18 TYR B CA 1
ATOM 4703 C C . TYR B 1 18 ? 1.946 -41.219 3.871 1 87.81 18 TYR B C 1
ATOM 4705 O O . TYR B 1 18 ? 0.794 -41 4.254 1 87.81 18 TYR B O 1
ATOM 4713 N N . LEU B 1 19 ? 2.189 -42.25 3.125 1 90.69 19 LEU B N 1
ATOM 4714 C CA . LEU B 1 19 ? 1.167 -43.156 2.586 1 90.69 19 LEU B CA 1
ATOM 4715 C C . LEU B 1 19 ? 0.928 -44.312 3.521 1 90.69 19 LEU B C 1
ATOM 4717 O O . LEU B 1 19 ? 1.811 -44.688 4.297 1 90.69 19 LEU B O 1
ATOM 4721 N N . THR B 1 20 ? -0.228 -44.906 3.453 1 89.25 20 THR B N 1
ATOM 4722 C CA . THR B 1 20 ? -0.54 -46.094 4.23 1 89.25 20 THR B CA 1
ATOM 4723 C C . THR B 1 20 ? 0.217 -47.312 3.691 1 89.25 20 THR B C 1
ATOM 4725 O O . THR B 1 20 ? 0.774 -47.25 2.592 1 89.25 20 THR B O 1
ATOM 4728 N N . ASP B 1 21 ? 0.203 -48.375 4.387 1 91.44 21 ASP B N 1
ATOM 4729 C CA . ASP B 1 21 ? 0.889 -49.594 3.973 1 91.44 21 ASP B CA 1
ATOM 4730 C C . ASP B 1 21 ? 0.299 -50.156 2.676 1 91.44 21 ASP B C 1
ATOM 4732 O O . ASP B 1 21 ? 1.031 -50.625 1.808 1 91.44 21 ASP B O 1
ATOM 4736 N N . TYR B 1 22 ? -0.914 -50.125 2.646 1 89.12 22 TYR B N 1
ATOM 4737 C CA . TYR B 1 22 ? -1.585 -50.594 1.438 1 89.12 22 TYR B CA 1
ATOM 4738 C C . TYR B 1 22 ? -1.169 -49.781 0.228 1 89.12 22 TYR B C 1
ATOM 4740 O O . TYR B 1 22 ? -0.836 -50.312 -0.824 1 89.12 22 TYR B O 1
ATOM 4748 N N . GLU B 1 23 ? -1.193 -48.5 0.405 1 91.94 23 GLU B N 1
ATOM 4749 C CA . GLU B 1 23 ? -0.843 -47.594 -0.68 1 91.94 23 GLU B CA 1
ATOM 4750 C C . GLU B 1 23 ? 0.604 -47.781 -1.122 1 91.94 23 GLU B C 1
ATOM 4752 O O . GLU B 1 23 ? 0.904 -47.75 -2.318 1 91.94 23 GLU B O 1
ATOM 4757 N N . ARG B 1 24 ? 1.439 -48 -0.226 1 95.31 24 ARG B N 1
ATOM 4758 C CA . ARG B 1 24 ? 2.848 -48.219 -0.528 1 95.31 24 ARG B CA 1
ATOM 4759 C C . ARG B 1 24 ? 3.029 -49.531 -1.318 1 95.31 24 ARG B C 1
ATOM 4761 O O . ARG B 1 24 ? 3.869 -49.594 -2.217 1 95.31 24 ARG B O 1
ATOM 4768 N N . SER B 1 25 ? 2.248 -50.469 -0.952 1 94.44 25 SER B N 1
ATOM 4769 C CA . SER B 1 25 ? 2.303 -51.75 -1.677 1 94.44 25 SER B CA 1
ATOM 4770 C C . SER B 1 25 ? 1.861 -51.562 -3.125 1 94.44 25 SER B C 1
ATOM 4772 O O . SER B 1 25 ? 2.438 -52.188 -4.031 1 94.44 25 SER B O 1
ATOM 4774 N N . GLU B 1 26 ? 0.867 -50.781 -3.334 1 94.56 26 GLU B N 1
ATOM 4775 C CA . GLU B 1 26 ? 0.405 -50.5 -4.688 1 94.56 26 GLU B CA 1
ATOM 4776 C C . GLU B 1 26 ? 1.482 -49.781 -5.504 1 94.56 26 GLU B C 1
ATOM 4778 O O . GLU B 1 26 ? 1.667 -50.094 -6.688 1 94.56 26 GLU B O 1
ATOM 4783 N N . VAL B 1 27 ? 2.164 -48.906 -4.844 1 96.88 27 VAL B N 1
ATOM 4784 C CA . VAL B 1 27 ? 3.24 -48.188 -5.516 1 96.88 27 VAL B CA 1
ATOM 4785 C C . VAL B 1 27 ? 4.367 -49.156 -5.875 1 96.88 27 VAL B C 1
ATOM 4787 O O . VAL B 1 27 ? 4.961 -49.062 -6.949 1 96.88 27 VAL B O 1
ATOM 4790 N N . LYS B 1 28 ? 4.598 -50.062 -5.012 1 96.62 28 LYS B N 1
ATOM 4791 C CA . LYS B 1 28 ? 5.613 -51.062 -5.273 1 96.62 28 LYS B CA 1
ATOM 4792 C C . LYS B 1 28 ? 5.242 -51.906 -6.488 1 96.62 28 LYS B C 1
ATOM 4794 O O . LYS B 1 28 ? 6.086 -52.188 -7.348 1 96.62 28 LYS B O 1
ATOM 4799 N N . ASP B 1 29 ? 4.031 -52.344 -6.547 1 95.75 29 ASP B N 1
ATOM 4800 C CA . ASP B 1 29 ? 3.539 -53.125 -7.688 1 95.75 29 ASP B CA 1
ATOM 4801 C C . ASP B 1 29 ? 3.666 -52.312 -8.984 1 95.75 29 ASP B C 1
ATOM 4803 O O . ASP B 1 29 ? 4.031 -52.875 -10.023 1 95.75 29 ASP B O 1
ATOM 4807 N N . ALA B 1 30 ? 3.33 -51.062 -8.898 1 96.75 30 ALA B N 1
ATOM 4808 C CA . ALA B 1 30 ? 3.438 -50.219 -10.078 1 96.75 30 ALA B CA 1
ATOM 4809 C C . ALA B 1 30 ? 4.891 -50.062 -10.516 1 96.75 30 ALA B C 1
ATOM 4811 O O . ALA B 1 30 ? 5.184 -49.969 -11.711 1 96.75 30 ALA B O 1
ATOM 4812 N N . THR B 1 31 ? 5.785 -50.031 -9.578 1 96.56 31 THR B N 1
ATOM 4813 C CA . THR B 1 31 ? 7.211 -49.938 -9.891 1 96.56 31 THR B CA 1
ATOM 4814 C C . THR B 1 31 ? 7.664 -51.188 -10.664 1 96.56 31 THR B C 1
ATOM 4816 O O . THR B 1 31 ? 8.422 -51.062 -11.625 1 96.56 31 THR B O 1
ATOM 4819 N N . ARG B 1 32 ? 7.164 -52.281 -10.258 1 95 32 ARG B N 1
ATOM 4820 C CA . ARG B 1 32 ? 7.484 -53.531 -10.945 1 95 32 ARG B CA 1
ATOM 4821 C C . ARG B 1 32 ? 6.926 -53.531 -12.367 1 95 32 ARG B C 1
ATOM 4823 O O . ARG B 1 32 ? 7.598 -53.969 -13.305 1 95 32 ARG B O 1
ATOM 4830 N N . MET B 1 33 ? 5.742 -53.062 -12.453 1 94.56 33 MET B N 1
ATOM 4831 C CA . MET B 1 33 ? 5.125 -53 -13.781 1 94.56 33 MET B CA 1
ATOM 4832 C C . MET B 1 33 ? 5.914 -52.062 -14.695 1 94.56 33 MET B C 1
ATOM 4834 O O . MET B 1 33 ? 6.148 -52.406 -15.859 1 94.56 33 MET B O 1
ATOM 4838 N N . ALA B 1 34 ? 6.297 -50.906 -14.211 1 95.19 34 ALA B N 1
ATOM 4839 C CA . ALA B 1 34 ? 7.082 -49.969 -14.992 1 95.19 34 ALA B CA 1
ATOM 4840 C C . ALA B 1 34 ? 8.438 -50.562 -15.375 1 95.19 34 ALA B C 1
ATOM 4842 O O . ALA B 1 34 ? 8.898 -50.375 -16.5 1 95.19 34 ALA B O 1
ATOM 4843 N N . PHE B 1 35 ? 9.07 -51.25 -14.445 1 93.75 35 PHE B N 1
ATOM 4844 C CA . PHE B 1 35 ? 10.359 -51.875 -14.672 1 93.75 35 PHE B CA 1
ATOM 4845 C C . PHE B 1 35 ? 10.266 -52.875 -15.812 1 93.75 35 PHE B C 1
ATOM 4847 O O . PHE B 1 35 ? 11.102 -52.875 -16.719 1 93.75 35 PHE B O 1
ATOM 4854 N N . ASN B 1 36 ? 9.258 -53.719 -15.758 1 92.94 36 ASN B N 1
ATOM 4855 C CA . ASN B 1 36 ? 9.07 -54.75 -16.781 1 92.94 36 ASN B CA 1
ATOM 4856 C C . ASN B 1 36 ? 8.719 -54.125 -18.125 1 92.94 36 ASN B C 1
ATOM 4858 O O . ASN B 1 36 ? 9.18 -54.594 -19.172 1 92.94 36 ASN B O 1
ATOM 4862 N N . ALA B 1 37 ? 7.965 -53.094 -18.062 1 92.56 37 ALA B N 1
ATOM 4863 C CA . ALA B 1 37 ? 7.512 -52.469 -19.312 1 92.56 37 ALA B CA 1
ATOM 4864 C C . ALA B 1 37 ? 8.672 -51.812 -20.047 1 92.56 37 ALA B C 1
ATOM 4866 O O . ALA B 1 37 ? 8.719 -51.812 -21.266 1 92.56 37 ALA B O 1
ATOM 4867 N N . HIS B 1 38 ? 9.594 -51.188 -19.391 1 91.19 38 HIS B N 1
ATOM 4868 C CA . HIS B 1 38 ? 10.672 -50.438 -20 1 91.19 38 HIS B CA 1
ATOM 4869 C C . HIS B 1 38 ? 11.961 -51.219 -20.062 1 91.19 38 HIS B C 1
ATOM 4871 O O . HIS B 1 38 ? 13.039 -50.688 -20.281 1 91.19 38 HIS B O 1
ATOM 4877 N N . ASP B 1 39 ? 11.836 -52.469 -19.844 1 87.94 39 ASP B N 1
ATOM 4878 C CA . ASP B 1 39 ? 13.016 -53.344 -19.859 1 87.94 39 ASP B CA 1
ATOM 4879 C C . ASP B 1 39 ? 13.758 -53.219 -21.188 1 87.94 39 ASP B C 1
ATOM 4881 O O . ASP B 1 39 ? 13.148 -53.344 -22.266 1 87.94 39 ASP B O 1
ATOM 4885 N N . GLY B 1 40 ? 15.031 -52.906 -21.141 1 86 40 GLY B N 1
ATOM 4886 C CA . GLY B 1 40 ? 15.852 -52.844 -22.328 1 86 40 GLY B CA 1
ATOM 4887 C C . GLY B 1 40 ? 15.867 -51.438 -22.953 1 86 40 GLY B C 1
ATOM 4888 O O . GLY B 1 40 ? 16.672 -51.156 -23.844 1 86 40 GLY B O 1
ATOM 4889 N N . GLN B 1 41 ? 15.008 -50.625 -22.578 1 89 41 GLN B N 1
ATOM 4890 C CA . GLN B 1 41 ? 14.953 -49.25 -23.109 1 89 41 GLN B CA 1
ATOM 4891 C C . GLN B 1 41 ? 15.938 -48.344 -22.375 1 89 41 GLN B C 1
ATOM 4893 O O . GLN B 1 41 ? 16.109 -48.469 -21.156 1 89 41 GLN B O 1
ATOM 4898 N N . LYS B 1 42 ? 16.594 -47.5 -23.094 1 89.31 42 LYS B N 1
ATOM 4899 C CA . LYS B 1 42 ? 17.547 -46.562 -22.5 1 89.31 42 LYS B CA 1
ATOM 4900 C C . LYS B 1 42 ? 17.172 -45.125 -22.812 1 89.31 42 LYS B C 1
ATOM 4902 O O . LYS B 1 42 ? 16.531 -44.844 -23.844 1 89.31 42 LYS B O 1
ATOM 4907 N N . ARG B 1 43 ? 17.578 -44.219 -21.969 1 89.06 43 ARG B N 1
ATOM 4908 C CA . ARG B 1 43 ? 17.438 -42.781 -22.188 1 89.06 43 ARG B CA 1
ATOM 4909 C C . ARG B 1 43 ? 18.547 -42.281 -23.094 1 89.06 43 ARG B C 1
ATOM 4911 O O . ARG B 1 43 ? 19.531 -42.969 -23.359 1 89.06 43 ARG B O 1
ATOM 4918 N N . LYS B 1 44 ? 18.328 -41.094 -23.562 1 82.56 44 LYS B N 1
ATOM 4919 C CA . LYS B 1 44 ? 19.359 -40.5 -24.391 1 82.56 44 LYS B CA 1
ATOM 4920 C C . LYS B 1 44 ? 20.656 -40.312 -23.625 1 82.56 44 LYS B C 1
ATOM 4922 O O . LYS B 1 44 ? 21.734 -40.25 -24.203 1 82.56 44 LYS B O 1
ATOM 4927 N N . SER B 1 45 ? 20.594 -40.281 -22.375 1 83.44 45 SER B N 1
ATOM 4928 C CA . SER B 1 45 ? 21.766 -40.156 -21.5 1 83.44 45 SER B CA 1
ATOM 4929 C C . SER B 1 45 ? 22.5 -41.469 -21.359 1 83.44 45 SER B C 1
ATOM 4931 O O . SER B 1 45 ? 23.641 -41.531 -20.906 1 83.44 45 SER B O 1
ATOM 4933 N N . GLY B 1 46 ? 21.797 -42.625 -21.719 1 85.25 46 GLY B N 1
ATOM 4934 C CA . GLY B 1 46 ? 22.391 -43.938 -21.609 1 85.25 46 GLY B CA 1
ATOM 4935 C C . GLY B 1 46 ? 21.859 -44.75 -20.438 1 85.25 46 GLY B C 1
ATOM 4936 O O . GLY B 1 46 ? 22.016 -45.969 -20.391 1 85.25 46 GLY B O 1
ATOM 4937 N N . GLU B 1 47 ? 21.203 -44.094 -19.562 1 87.81 47 GLU B N 1
ATOM 4938 C CA . GLU B 1 47 ? 20.641 -44.75 -18.406 1 87.81 47 GLU B CA 1
ATOM 4939 C C . GLU B 1 47 ? 19.375 -45.531 -18.781 1 87.81 47 GLU B C 1
ATOM 4941 O O . GLU B 1 47 ? 18.719 -45.219 -19.781 1 87.81 47 GLU B O 1
ATOM 4946 N N . PRO B 1 48 ? 19.141 -46.562 -17.953 1 90.44 48 PRO B N 1
ATOM 4947 C CA . PRO B 1 48 ? 17.859 -47.219 -18.203 1 90.44 48 PRO B CA 1
ATOM 4948 C C . PRO B 1 48 ? 16.672 -46.281 -18.156 1 90.44 48 PRO B C 1
ATOM 4950 O O . PRO B 1 48 ? 16.609 -45.406 -17.281 1 90.44 48 PRO B O 1
ATOM 4953 N N . PHE B 1 49 ? 15.805 -46.406 -19 1 91.81 49 PHE B N 1
ATOM 4954 C CA . PHE B 1 49 ? 14.695 -45.469 -19.156 1 91.81 49 PHE B CA 1
ATOM 4955 C C . PHE B 1 49 ? 13.836 -45.438 -17.891 1 91.81 49 PHE B C 1
ATOM 4957 O O . PHE B 1 49 ? 13.305 -44.406 -17.531 1 91.81 49 PHE B O 1
ATOM 4964 N N . VAL B 1 50 ? 13.719 -46.562 -17.203 1 92.69 50 VAL B N 1
ATOM 4965 C CA . VAL B 1 50 ? 12.836 -46.75 -16.047 1 92.69 50 VAL B CA 1
ATOM 4966 C C . VAL B 1 50 ? 13.266 -45.781 -14.93 1 92.69 50 VAL B C 1
ATOM 4968 O O . VAL B 1 50 ? 12.461 -45.438 -14.062 1 92.69 50 VAL B O 1
ATOM 4971 N N . THR B 1 51 ? 14.492 -45.312 -14.969 1 93.5 51 THR B N 1
ATOM 4972 C CA . THR B 1 51 ? 14.953 -44.375 -13.953 1 93.5 51 THR B CA 1
ATOM 4973 C C . THR B 1 51 ? 14.18 -43.062 -14.031 1 93.5 51 THR B C 1
ATOM 4975 O O . THR B 1 51 ? 13.984 -42.375 -13.023 1 93.5 51 THR B O 1
ATOM 4978 N N . HIS B 1 52 ? 13.711 -42.719 -15.234 1 94.25 52 HIS B N 1
ATOM 4979 C CA . HIS B 1 52 ? 12.953 -41.5 -15.438 1 94.25 52 HIS B CA 1
ATOM 4980 C C . HIS B 1 52 ? 11.594 -41.562 -14.75 1 94.25 52 HIS B C 1
ATOM 4982 O O . HIS B 1 52 ? 11.273 -40.688 -13.922 1 94.25 52 HIS B O 1
ATOM 4988 N N . PRO B 1 53 ? 10.781 -42.562 -15.008 1 95.69 53 PRO B N 1
ATOM 4989 C CA . PRO B 1 53 ? 9.5 -42.625 -14.312 1 95.69 53 PRO B CA 1
ATOM 4990 C C . PRO B 1 53 ? 9.656 -42.719 -12.797 1 95.69 53 PRO B C 1
ATOM 4992 O O . PRO B 1 53 ? 8.828 -42.188 -12.055 1 95.69 53 PRO B O 1
ATOM 4995 N N . VAL B 1 54 ? 10.703 -43.375 -12.328 1 96.31 54 VAL B N 1
ATOM 4996 C CA . VAL B 1 54 ? 10.938 -43.469 -10.898 1 96.31 54 VAL B CA 1
ATOM 4997 C C . VAL B 1 54 ? 11.281 -42.094 -10.328 1 96.31 54 VAL B C 1
ATOM 4999 O O . VAL B 1 54 ? 10.82 -41.719 -9.242 1 96.31 54 VAL B O 1
ATOM 5002 N N . ALA B 1 55 ? 12.078 -41.375 -11.039 1 96.38 55 ALA B N 1
ATOM 5003 C CA . ALA B 1 55 ? 12.406 -40 -10.625 1 96.38 55 ALA B CA 1
ATOM 5004 C C . ALA B 1 55 ? 11.156 -39.125 -10.594 1 96.38 55 ALA B C 1
ATOM 5006 O O . ALA B 1 55 ? 10.992 -38.312 -9.688 1 96.38 55 ALA B O 1
ATOM 5007 N N . VAL B 1 56 ? 10.312 -39.25 -11.578 1 97.5 56 VAL B N 1
ATOM 5008 C CA . VAL B 1 56 ? 9.055 -38.531 -11.648 1 97.5 56 VAL B CA 1
ATOM 5009 C C . VAL B 1 56 ? 8.195 -38.844 -10.43 1 97.5 56 VAL B C 1
ATOM 5011 O O . VAL B 1 56 ? 7.641 -37.938 -9.789 1 97.5 56 VAL B O 1
ATOM 5014 N N . ALA B 1 57 ? 8.109 -40.125 -10.133 1 97.56 57 ALA B N 1
ATOM 5015 C CA . ALA B 1 57 ? 7.375 -40.562 -8.945 1 97.56 57 ALA B CA 1
ATOM 5016 C C . ALA B 1 57 ? 7.969 -39.938 -7.68 1 97.56 57 ALA B C 1
ATOM 5018 O O . ALA B 1 57 ? 7.238 -39.562 -6.758 1 97.56 57 ALA B O 1
ATOM 5019 N N . GLY B 1 58 ? 9.258 -39.906 -7.664 1 96.88 58 GLY B N 1
ATOM 5020 C CA . GLY B 1 58 ? 9.922 -39.281 -6.539 1 96.88 58 GLY B CA 1
ATOM 5021 C C . GLY B 1 58 ? 9.547 -37.812 -6.379 1 96.88 58 GLY B C 1
ATOM 5022 O O . GLY B 1 58 ? 9.344 -37.344 -5.262 1 96.88 58 GLY B O 1
ATOM 5023 N N . ILE B 1 59 ? 9.5 -37.031 -7.457 1 96.88 59 ILE B N 1
ATOM 5024 C CA . ILE B 1 59 ? 9.109 -35.625 -7.445 1 96.88 59 ILE B CA 1
ATOM 5025 C C . ILE B 1 59 ? 7.691 -35.5 -6.906 1 96.88 59 ILE B C 1
ATOM 5027 O O . ILE B 1 59 ? 7.41 -34.594 -6.105 1 96.88 59 ILE B O 1
ATOM 5031 N N . LEU B 1 60 ? 6.801 -36.344 -7.324 1 97 60 LEU B N 1
ATOM 5032 C CA . LEU B 1 60 ? 5.414 -36.344 -6.871 1 97 60 LEU B CA 1
ATOM 5033 C C . LEU B 1 60 ? 5.324 -36.656 -5.383 1 97 60 LEU B C 1
ATOM 5035 O O . LEU B 1 60 ? 4.531 -36.062 -4.6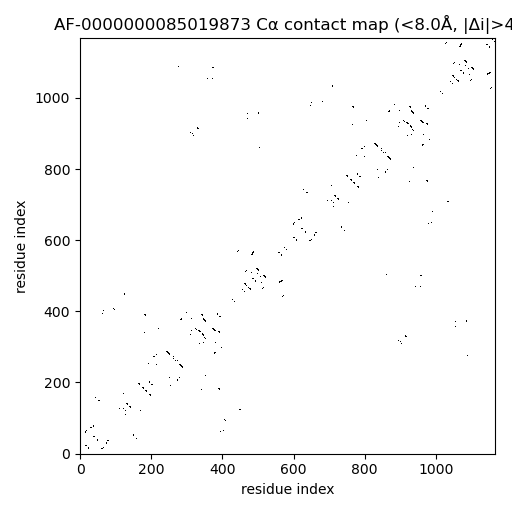6 1 97 60 LEU B O 1
ATOM 5039 N N . ALA B 1 61 ? 6.141 -37.594 -4.957 1 95.88 61 ALA B N 1
ATOM 5040 C CA . ALA B 1 61 ? 6.172 -37.969 -3.551 1 95.88 61 ALA B CA 1
ATOM 5041 C C . ALA B 1 61 ? 6.695 -36.844 -2.684 1 95.88 61 ALA B C 1
ATOM 5043 O O . ALA B 1 61 ? 6.234 -36.656 -1.558 1 95.88 61 ALA B O 1
ATOM 5044 N N . ASP B 1 62 ? 7.613 -36.156 -3.238 1 93.81 62 ASP B N 1
ATOM 5045 C CA . ASP B 1 62 ? 8.141 -35 -2.531 1 93.81 62 ASP B CA 1
ATOM 5046 C C . ASP B 1 62 ? 7.047 -33.969 -2.281 1 93.81 62 ASP B C 1
ATOM 5048 O O . ASP B 1 62 ? 7.086 -33.25 -1.283 1 93.81 62 ASP B O 1
ATOM 5052 N N . GLN B 1 63 ? 6.117 -33.938 -3.145 1 92.38 63 GLN B N 1
ATOM 5053 C CA . GLN B 1 63 ? 4.984 -33.031 -2.994 1 92.38 63 GLN B CA 1
ATOM 5054 C C . GLN B 1 63 ? 3.857 -33.688 -2.199 1 92.38 63 GLN B C 1
ATOM 5056 O O . GLN B 1 63 ? 2.777 -33.125 -2.055 1 92.38 63 GLN B O 1
ATOM 5061 N N . ARG B 1 64 ? 4.086 -34.938 -1.796 1 90.75 64 ARG B N 1
ATOM 5062 C CA . ARG B 1 64 ? 3.162 -35.719 -0.987 1 90.75 64 ARG B CA 1
ATOM 5063 C C . ARG B 1 64 ? 1.847 -35.969 -1.724 1 90.75 64 ARG B C 1
ATOM 5065 O O . ARG B 1 64 ? 0.77 -35.781 -1.148 1 90.75 64 ARG B O 1
ATOM 5072 N N . MET B 1 65 ? 1.916 -36.188 -2.945 1 92.69 65 MET B N 1
ATOM 5073 C CA . MET B 1 65 ? 0.738 -36.5 -3.746 1 92.69 65 MET B CA 1
ATOM 5074 C C . MET B 1 65 ? 0.151 -37.875 -3.336 1 92.69 65 MET B C 1
ATOM 5076 O O . MET B 1 65 ? 0.848 -38.688 -2.754 1 92.69 65 MET B O 1
ATOM 5080 N N . ASP B 1 66 ? -1.117 -38.062 -3.627 1 90.69 66 ASP B N 1
ATOM 5081 C CA . ASP B 1 66 ? -1.759 -39.312 -3.299 1 90.69 66 ASP B CA 1
ATOM 5082 C C . ASP B 1 66 ? -1.137 -40.469 -4.086 1 90.69 66 ASP B C 1
ATOM 5084 O O . ASP B 1 66 ? -0.464 -40.25 -5.094 1 90.69 66 ASP B O 1
ATOM 5088 N N . HIS B 1 67 ? -1.372 -41.688 -3.607 1 93 67 HIS B N 1
ATOM 5089 C CA . HIS B 1 67 ? -0.701 -42.844 -4.172 1 93 67 HIS B CA 1
ATOM 5090 C C . HIS B 1 67 ? -1.081 -43.062 -5.637 1 93 67 HIS B C 1
ATOM 5092 O O . HIS B 1 67 ? -0.257 -43.5 -6.441 1 93 67 HIS B O 1
ATOM 5098 N N . GLU B 1 68 ? -2.332 -42.719 -6 1 94.81 68 GLU B N 1
ATOM 5099 C CA . GLU B 1 68 ? -2.75 -42.906 -7.387 1 94.81 68 GLU B CA 1
ATOM 5100 C C . GLU B 1 68 ? -1.941 -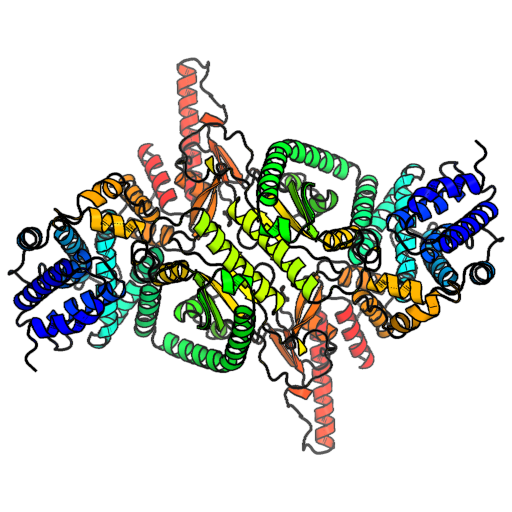42 -8.312 1 94.81 68 GLU B C 1
ATOM 5102 O O . GLU B 1 68 ? -1.562 -42.406 -9.414 1 94.81 68 GLU B O 1
ATOM 5107 N N . THR B 1 69 ? -1.684 -40.812 -7.859 1 95.5 69 THR B N 1
ATOM 5108 C CA . THR B 1 69 ? -0.883 -39.875 -8.641 1 95.5 69 THR B CA 1
ATOM 5109 C C . THR B 1 69 ? 0.556 -40.375 -8.766 1 95.5 69 THR B C 1
ATOM 5111 O O . THR B 1 69 ? 1.16 -40.25 -9.836 1 95.5 69 THR B O 1
ATOM 5114 N N . VAL B 1 70 ? 1.083 -40.844 -7.711 1 97.06 70 VAL B N 1
ATOM 5115 C CA . VAL B 1 70 ? 2.441 -41.375 -7.719 1 97.06 70 VAL B CA 1
ATOM 5116 C C . VAL B 1 70 ? 2.525 -42.562 -8.68 1 97.06 70 VAL B C 1
ATOM 5118 O O . VAL B 1 70 ? 3.469 -42.656 -9.469 1 97.06 70 VAL B O 1
ATOM 5121 N N . ILE B 1 71 ? 1.538 -43.438 -8.633 1 97.31 71 ILE B N 1
ATOM 5122 C CA . ILE B 1 71 ? 1.471 -44.594 -9.531 1 97.31 71 ILE B CA 1
ATOM 5123 C C . ILE B 1 71 ? 1.393 -44.094 -10.977 1 97.31 71 ILE B C 1
ATOM 5125 O O . ILE B 1 71 ? 2.082 -44.625 -11.852 1 97.31 71 ILE B O 1
ATOM 5129 N N . ALA B 1 72 ? 0.571 -43.125 -11.195 1 96.69 72 ALA B N 1
ATOM 5130 C CA . ALA B 1 72 ? 0.466 -42.562 -12.547 1 96.69 72 ALA B CA 1
ATOM 5131 C C . ALA B 1 72 ? 1.812 -42.031 -13.016 1 96.69 72 ALA B C 1
ATOM 5133 O O . ALA B 1 72 ? 2.143 -42.125 -14.203 1 96.69 72 ALA B O 1
ATOM 5134 N N . GLY B 1 73 ? 2.576 -41.438 -12.164 1 97.5 73 GLY B N 1
ATOM 5135 C CA . GLY 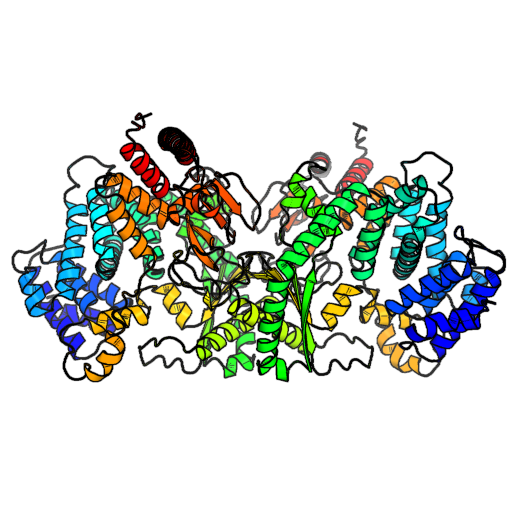B 1 73 ? 3.916 -40.969 -12.492 1 97.5 73 GLY B CA 1
ATOM 5136 C C . GLY B 1 73 ? 4.84 -42.094 -12.922 1 97.5 73 GLY B C 1
ATOM 5137 O O . GLY B 1 73 ? 5.621 -41.938 -13.867 1 97.5 73 GLY B O 1
ATOM 5138 N N . LEU B 1 74 ? 4.688 -43.219 -12.32 1 97.25 74 LEU B N 1
ATOM 5139 C CA . LEU B 1 74 ? 5.5 -44.406 -12.641 1 97.25 74 LEU B CA 1
ATOM 5140 C C . LEU B 1 74 ? 5.117 -44.969 -14.008 1 97.25 74 LEU B C 1
ATOM 5142 O O . LEU B 1 74 ? 5.973 -45.5 -14.727 1 97.25 74 LEU B O 1
ATOM 5146 N N . LEU B 1 75 ? 3.873 -44.812 -14.359 1 96.5 75 LEU B N 1
ATOM 5147 C CA . LEU B 1 75 ? 3.361 -45.531 -15.523 1 96.5 75 LEU B CA 1
ATOM 5148 C C . LEU B 1 75 ? 3.08 -44.562 -16.672 1 96.5 75 LEU B C 1
ATOM 5150 O O . LEU B 1 75 ? 2.607 -45 -17.734 1 96.5 75 LEU B O 1
ATOM 5154 N N . HIS B 1 76 ? 3.389 -43.25 -16.547 1 93.88 76 HIS B N 1
ATOM 5155 C CA . HIS B 1 76 ? 2.916 -42.219 -17.453 1 93.88 76 HIS B CA 1
ATOM 5156 C C . HIS B 1 76 ? 3.451 -42.438 -18.875 1 93.88 76 HIS B C 1
ATOM 5158 O O . HIS B 1 76 ? 2.801 -42.094 -19.859 1 93.88 76 HIS B O 1
ATOM 5164 N N . ASP B 1 77 ? 4.578 -43.062 -19.078 1 91.44 77 ASP B N 1
ATOM 5165 C CA . ASP B 1 77 ? 5.191 -43.25 -20.391 1 91.44 77 ASP B CA 1
ATOM 5166 C C . ASP B 1 77 ? 5.094 -44.688 -20.828 1 91.44 77 ASP B C 1
ATOM 5168 O O . ASP B 1 77 ? 5.617 -45.062 -21.875 1 91.44 77 ASP B O 1
ATOM 5172 N N . THR B 1 78 ? 4.508 -45.562 -20.109 1 89.38 78 THR B N 1
ATOM 5173 C CA . THR B 1 78 ? 4.535 -47 -20.375 1 89.38 78 THR B CA 1
ATOM 5174 C C . THR B 1 78 ? 3.652 -47.344 -21.562 1 89.38 78 THR B C 1
ATOM 5176 O O . THR B 1 78 ? 4.031 -48.156 -22.406 1 89.38 78 THR B O 1
ATOM 5179 N N . VAL B 1 79 ? 2.514 -46.719 -21.641 1 86.25 79 VAL B N 1
ATOM 5180 C CA . VAL B 1 79 ? 1.563 -47.062 -22.688 1 86.25 79 VAL B CA 1
ATOM 5181 C C . VAL B 1 79 ? 2.078 -46.594 -24.047 1 86.25 79 VAL B C 1
ATOM 5183 O O . VAL B 1 79 ? 1.876 -47.25 -25.062 1 86.25 79 VAL B O 1
ATOM 5186 N N . GLU B 1 80 ? 2.721 -45.469 -24.047 1 80.75 80 GLU B N 1
ATOM 5187 C CA . GLU B 1 80 ? 3.238 -44.875 -25.281 1 80.75 80 GLU B CA 1
ATOM 5188 C C . GLU B 1 80 ? 4.484 -45.625 -25.766 1 80.75 80 GLU B C 1
ATOM 5190 O O . GLU B 1 80 ? 4.672 -45.812 -26.953 1 80.75 80 GLU B O 1
ATOM 5195 N N . ASP B 1 81 ? 5.266 -46.062 -24.906 1 79.75 81 ASP B N 1
ATOM 5196 C CA . ASP B 1 81 ? 6.605 -46.531 -25.266 1 79.75 81 ASP B CA 1
ATOM 5197 C C . ASP B 1 81 ? 6.652 -48.031 -25.422 1 79.75 81 ASP B C 1
ATOM 5199 O O . ASP B 1 81 ? 7.605 -48.594 -25.984 1 79.75 81 ASP B O 1
ATOM 5203 N N . THR B 1 82 ? 5.578 -48.625 -24.797 1 80.81 82 THR B N 1
ATOM 5204 C CA . THR B 1 82 ? 5.676 -50.094 -24.781 1 80.81 82 THR B CA 1
ATOM 5205 C C . THR B 1 82 ? 4.344 -50.719 -25.156 1 80.81 82 THR B C 1
ATOM 5207 O O . THR B 1 82 ? 3.285 -50.125 -24.984 1 80.81 82 THR B O 1
ATOM 5210 N N . ASP B 1 83 ? 4.352 -51.938 -25.688 1 80.5 83 ASP B N 1
ATOM 5211 C CA . ASP B 1 83 ? 3.143 -52.688 -26.031 1 80.5 83 ASP B CA 1
ATOM 5212 C C . ASP B 1 83 ? 2.656 -53.531 -24.859 1 80.5 83 ASP B C 1
ATOM 5214 O O . ASP B 1 83 ? 1.513 -54 -24.844 1 80.5 83 ASP B O 1
ATOM 5218 N N . ALA B 1 84 ? 3.418 -53.594 -23.891 1 82.31 84 ALA B N 1
ATOM 5219 C CA . ALA B 1 84 ? 3.154 -54.531 -22.797 1 82.31 84 ALA B CA 1
ATOM 5220 C C . ALA B 1 84 ? 2.076 -54 -21.859 1 82.31 84 ALA B C 1
ATOM 5222 O O . ALA B 1 84 ? 1.408 -54.75 -21.172 1 82.31 84 ALA B O 1
ATOM 5223 N N . VAL B 1 85 ? 1.975 -52.75 -21.797 1 90.88 85 VAL B N 1
ATOM 5224 C CA . VAL B 1 85 ? 1.036 -52.125 -20.875 1 90.88 85 VAL B CA 1
ATOM 5225 C C . VAL B 1 85 ? -0.004 -51.312 -21.641 1 90.88 85 VAL B C 1
ATOM 5227 O O . VAL B 1 85 ? 0.341 -50.562 -22.531 1 90.88 85 VAL B O 1
ATOM 5230 N N . THR B 1 86 ? -1.228 -51.594 -21.359 1 93.06 86 THR B N 1
ATOM 5231 C CA . THR B 1 86 ? -2.328 -50.875 -22 1 93.06 86 THR B CA 1
ATOM 5232 C C . THR B 1 86 ? -3.133 -50.094 -20.953 1 93.06 86 THR B C 1
ATOM 5234 O O . THR B 1 86 ? -2.961 -50.312 -19.75 1 93.06 86 THR B O 1
ATOM 5237 N N . PHE B 1 87 ? -3.955 -49.219 -21.406 1 93.5 87 PHE B N 1
ATOM 5238 C CA . PHE B 1 87 ? -4.816 -48.469 -20.516 1 93.5 87 PHE B CA 1
ATOM 5239 C C . PHE B 1 87 ? -5.742 -49.375 -19.734 1 93.5 87 PHE B C 1
ATOM 5241 O O . PHE B 1 87 ? -6.02 -49.156 -18.562 1 93.5 87 PHE B O 1
ATOM 5248 N N . GLU B 1 88 ? -6.156 -50.406 -20.406 1 92.62 88 GLU B N 1
ATOM 5249 C CA . GLU B 1 88 ? -7.055 -51.375 -19.797 1 92.62 88 GLU B CA 1
ATOM 5250 C C . GLU B 1 88 ? -6.355 -52.156 -18.672 1 92.62 88 GLU B C 1
ATOM 5252 O O . GLU B 1 88 ? -6.945 -52.375 -17.609 1 92.62 88 GLU B O 1
ATOM 5257 N N . SER B 1 89 ? -5.129 -52.562 -18.922 1 93.44 89 SER B N 1
ATOM 5258 C CA . SER B 1 89 ? -4.375 -53.281 -17.906 1 93.44 89 SER B CA 1
ATOM 5259 C C . SER B 1 89 ? -4.117 -52.375 -16.688 1 93.44 89 SER B C 1
ATOM 5261 O O . SER B 1 89 ? -4.148 -52.844 -15.547 1 93.44 89 SER B O 1
ATOM 5263 N N . ILE B 1 90 ? -3.887 -51.062 -16.891 1 94.81 90 ILE B N 1
ATOM 5264 C CA . ILE B 1 90 ? -3.67 -50.125 -15.812 1 94.81 90 ILE B CA 1
ATOM 5265 C C . ILE B 1 90 ? -4.949 -49.969 -15 1 94.81 90 ILE B C 1
ATOM 5267 O O . ILE B 1 90 ? -4.91 -49.969 -13.766 1 94.81 90 ILE B O 1
ATOM 5271 N N . GLN B 1 91 ? -6.059 -49.844 -15.672 1 93.25 91 GLN B N 1
ATOM 5272 C CA . GLN B 1 91 ? -7.34 -49.688 -14.992 1 93.25 91 GLN B CA 1
ATOM 5273 C C . GLN B 1 91 ? -7.66 -50.906 -14.133 1 93.25 91 GLN B C 1
ATOM 5275 O O . GLN B 1 91 ? -8.156 -50.75 -13.016 1 93.25 91 GLN B O 1
ATOM 5280 N N . GLU B 1 92 ? -7.441 -52.062 -14.727 1 92.25 92 GLU B N 1
ATOM 5281 C CA . GLU B 1 92 ? -7.738 -53.312 -14.023 1 92.25 92 GLU B CA 1
ATOM 5282 C C . GLU B 1 92 ? -6.883 -53.469 -12.766 1 92.25 92 GLU B C 1
ATOM 5284 O O . GLU B 1 92 ? -7.375 -53.906 -11.727 1 92.25 92 GLU B O 1
ATOM 5289 N N . ARG B 1 93 ? -5.684 -53.031 -12.875 1 92.62 93 ARG B N 1
ATOM 5290 C CA . ARG B 1 93 ? -4.75 -53.281 -11.781 1 92.62 93 ARG B CA 1
ATOM 5291 C C . ARG B 1 93 ? -4.785 -52.156 -10.758 1 92.62 93 ARG B C 1
ATOM 5293 O O . ARG B 1 93 ? -4.656 -52.375 -9.555 1 92.62 93 ARG B O 1
ATOM 5300 N N . PHE B 1 94 ? -4.91 -50.906 -11.211 1 94.19 94 PHE B N 1
ATOM 5301 C CA . PHE B 1 94 ? -4.695 -49.812 -10.305 1 94.19 94 PHE B CA 1
ATOM 5302 C C . PHE B 1 94 ? -5.93 -48.906 -10.242 1 94.19 94 PHE B C 1
ATOM 5304 O O . PHE B 1 94 ? -5.992 -48 -9.422 1 94.19 94 PHE B O 1
ATOM 5311 N N . GLY B 1 95 ? -6.938 -49.125 -11.133 1 90.81 95 GLY B N 1
ATOM 5312 C CA . GLY B 1 95 ? -8.203 -48.406 -11.023 1 90.81 95 GLY B CA 1
ATOM 5313 C C . GLY B 1 95 ? -8.383 -47.344 -12.094 1 90.81 95 GLY B C 1
ATOM 5314 O O . GLY B 1 95 ? -7.445 -47.031 -12.844 1 90.81 95 GLY B O 1
ATOM 5315 N N . PRO B 1 96 ? -9.57 -46.781 -12.172 1 90.06 96 PRO B N 1
ATOM 5316 C CA . PRO B 1 96 ? -9.914 -45.844 -13.242 1 90.06 96 PRO B CA 1
ATOM 5317 C C . PRO B 1 96 ? -9.211 -44.5 -13.109 1 90.06 96 PRO B C 1
ATOM 5319 O O . PRO B 1 96 ? -8.914 -43.844 -14.117 1 90.06 96 PRO B O 1
ATOM 5322 N N . ALA B 1 97 ? -8.953 -44.156 -11.883 1 89.44 97 ALA B N 1
ATOM 5323 C CA . ALA B 1 97 ? -8.305 -42.844 -11.688 1 89.44 97 ALA B CA 1
ATOM 5324 C C . ALA B 1 97 ? -6.898 -42.844 -12.273 1 89.44 97 ALA B C 1
ATOM 5326 O O . ALA B 1 97 ? -6.512 -41.906 -12.961 1 89.44 97 ALA B O 1
ATOM 5327 N N . VAL B 1 98 ? -6.137 -43.875 -12 1 94.44 98 VAL B N 1
ATOM 5328 C CA . VAL B 1 98 ? -4.777 -43.969 -12.531 1 94.44 98 VAL B CA 1
ATOM 5329 C C . VAL B 1 98 ? -4.816 -44 -14.055 1 94.44 98 VAL B C 1
ATOM 5331 O O . VAL B 1 98 ? -4.008 -43.344 -14.719 1 94.44 98 VAL B O 1
ATOM 5334 N N . ARG B 1 99 ? -5.758 -44.75 -14.57 1 93.12 99 ARG B N 1
ATOM 5335 C CA . ARG B 1 99 ? -5.918 -44.812 -16.016 1 93.12 99 ARG B CA 1
ATOM 5336 C C . ARG B 1 99 ? -6.164 -43.438 -16.594 1 93.12 99 ARG B C 1
ATOM 5338 O O . ARG B 1 99 ? -5.547 -43.031 -17.594 1 93.12 99 ARG B O 1
ATOM 5345 N N . ARG B 1 100 ? -7.055 -42.75 -15.992 1 90.19 100 ARG B N 1
ATOM 5346 C CA . ARG B 1 100 ? -7.426 -41.406 -16.469 1 90.19 100 ARG B CA 1
ATOM 5347 C C . ARG B 1 100 ? -6.223 -40.469 -16.469 1 90.19 100 ARG B C 1
ATOM 5349 O O . ARG B 1 100 ? -6.02 -39.719 -17.422 1 90.19 100 ARG B O 1
ATOM 5356 N N . ILE B 1 101 ? -5.438 -40.5 -15.445 1 92.88 101 ILE B N 1
ATOM 5357 C CA . ILE B 1 101 ? -4.277 -39.625 -15.336 1 92.88 101 ILE B CA 1
ATOM 5358 C C . ILE B 1 101 ? -3.242 -40 -16.391 1 92.88 101 ILE B C 1
ATOM 5360 O O . ILE B 1 101 ? -2.721 -39.125 -17.094 1 92.88 101 ILE B O 1
ATOM 5364 N N . VAL B 1 102 ? -2.988 -41.281 -16.547 1 93.94 102 VAL B N 1
ATOM 5365 C CA . VAL B 1 102 ? -1.989 -41.75 -17.5 1 93.94 102 VAL B CA 1
ATOM 5366 C C . VAL B 1 102 ? -2.455 -41.438 -18.922 1 93.94 102 VAL B C 1
ATOM 5368 O O . VAL B 1 102 ? -1.663 -41 -19.766 1 93.94 102 VAL B O 1
ATOM 5371 N N . GLU B 1 103 ? -3.689 -41.688 -19.172 1 89.75 103 GLU B N 1
ATOM 5372 C CA . GLU B 1 103 ? -4.262 -41.406 -20.484 1 89.75 103 GLU B CA 1
ATOM 5373 C C . GLU B 1 103 ? -4.195 -39.906 -20.781 1 89.75 103 GLU B C 1
ATOM 5375 O O . GLU B 1 103 ? -3.846 -39.5 -21.906 1 89.75 103 GLU B O 1
ATOM 5380 N N . GLY B 1 104 ? -4.605 -39.156 -19.828 1 87.38 104 GLY B N 1
ATOM 5381 C CA . GLY B 1 104 ? -4.527 -37.719 -20 1 87.38 104 GLY B CA 1
ATOM 5382 C C . GLY B 1 104 ? -3.119 -37.219 -20.266 1 87.38 104 GLY B C 1
ATOM 5383 O O . GLY B 1 104 ? -2.91 -36.375 -21.141 1 87.38 104 GLY B O 1
ATOM 5384 N N . GLU B 1 105 ? -2.195 -37.75 -19.531 1 88 105 GLU B N 1
ATOM 5385 C CA . GLU B 1 105 ? -0.798 -37.344 -19.703 1 88 105 GLU B CA 1
ATOM 5386 C C . GLU B 1 105 ? -0.27 -37.781 -21.062 1 88 105 GLU B C 1
ATOM 5388 O O . GLU B 1 105 ? 0.5 -37.062 -21.688 1 88 105 GLU B O 1
ATOM 5393 N N . THR B 1 106 ? -0.598 -38.969 -21.5 1 84.56 106 THR B N 1
ATOM 5394 C CA . THR B 1 106 ? -0.185 -39.5 -22.797 1 84.56 106 THR B CA 1
ATOM 5395 C C . THR B 1 106 ? -0.707 -38.594 -23.938 1 84.56 106 THR B C 1
ATOM 5397 O O . THR B 1 106 ? -0.001 -38.375 -24.906 1 84.56 106 THR B O 1
ATOM 5400 N N . LYS B 1 107 ? -1.865 -38.25 -23.797 1 74.88 107 LYS B N 1
ATOM 5401 C CA . LYS B 1 107 ? -2.461 -37.375 -24.797 1 74.88 107 LYS B CA 1
ATOM 5402 C C . LYS B 1 107 ? -1.699 -36.062 -24.891 1 74.88 107 LYS B C 1
ATOM 5404 O O . LYS B 1 107 ? -1.499 -35.531 -25.984 1 74.88 107 LYS B O 1
ATOM 5409 N N . VAL B 1 108 ? -1.196 -35.688 -23.734 1 70.06 108 VAL B N 1
ATOM 5410 C CA . VAL B 1 108 ? -0.47 -34.406 -23.641 1 70.06 108 VAL B CA 1
ATOM 5411 C C . VAL B 1 108 ? 0.924 -34.562 -24.25 1 70.06 108 VAL B C 1
ATOM 5413 O O . VAL B 1 108 ? 1.417 -33.688 -24.938 1 70.06 108 VAL B O 1
ATOM 5416 N N . SER B 1 109 ? 1.589 -35.719 -24 1 65.19 109 SER B N 1
ATOM 5417 C CA . SER B 1 109 ? 2.957 -35.969 -24.438 1 65.19 109 SER B CA 1
ATOM 5418 C C . SER B 1 109 ? 3.025 -36.188 -25.953 1 65.19 109 SER B C 1
ATOM 5420 O O . SER B 1 109 ? 4.02 -35.844 -26.578 1 65.19 109 SER B O 1
ATOM 5422 N N . LYS B 1 110 ? 2.146 -37 -26.516 1 58.62 110 LYS B N 1
ATOM 5423 C CA . LYS B 1 110 ? 2.113 -37.25 -27.953 1 58.62 110 LYS B CA 1
ATOM 5424 C C . LYS B 1 110 ? 1.999 -35.969 -28.75 1 58.62 110 LYS B C 1
ATOM 5426 O O . LYS B 1 110 ? 2.586 -35.812 -29.812 1 58.62 110 LYS B O 1
ATOM 5431 N N . VAL B 1 111 ? 1.3 -35.125 -28.156 1 48.69 111 VAL B N 1
ATOM 5432 C CA . VAL B 1 111 ? 1.124 -33.844 -28.797 1 48.69 111 VAL B CA 1
ATOM 5433 C C . VAL B 1 111 ? 2.451 -33.094 -28.812 1 48.69 111 VAL B C 1
ATOM 5435 O O . VAL B 1 111 ? 2.791 -32.438 -29.797 1 48.69 111 VAL B O 1
ATOM 5438 N N . SER B 1 112 ? 3.322 -33.312 -27.75 1 46.34 112 SER B N 1
ATOM 5439 C CA . SER B 1 112 ? 4.605 -32.656 -27.625 1 46.34 112 SER B CA 1
ATOM 5440 C C . SER B 1 112 ? 5.652 -33.25 -28.547 1 46.34 112 SER B C 1
ATOM 5442 O O . SER B 1 112 ? 6.527 -32.562 -29.062 1 46.34 112 SER B O 1
ATOM 5444 N N . SER B 1 113 ? 5.738 -34.75 -28.859 1 43.88 113 SER B N 1
ATOM 5445 C CA . SER B 1 113 ? 6.738 -35.5 -29.625 1 43.88 113 SER B CA 1
ATOM 5446 C C . SER B 1 113 ? 6.469 -35.406 -31.125 1 43.88 113 SER B C 1
ATOM 5448 O O . SER B 1 113 ? 7.402 -35.438 -31.922 1 43.88 113 SER B O 1
ATOM 5450 N N . SER B 1 114 ? 5.297 -35.75 -31.656 1 36.59 114 SER B N 1
ATOM 5451 C CA . SER B 1 114 ? 5.043 -35.844 -33.094 1 36.59 114 SER B CA 1
ATOM 5452 C C . SER B 1 114 ? 5.574 -34.656 -33.844 1 36.59 114 SER B C 1
ATOM 5454 O O . SER B 1 114 ? 5.812 -34.719 -35.062 1 36.59 114 SER B O 1
ATOM 5456 N N . GLN B 1 115 ? 5.473 -33.5 -33.375 1 39.09 115 GLN B N 1
ATOM 5457 C CA . GLN B 1 115 ? 5.738 -32.344 -34.188 1 39.09 115 GLN B CA 1
ATOM 5458 C C . GLN B 1 115 ? 7.234 -32.031 -34.281 1 39.09 115 GLN B C 1
ATOM 5460 O O . GLN B 1 115 ? 7.645 -30.984 -34.75 1 39.09 115 GLN B O 1
ATOM 5465 N N . ALA B 1 116 ? 8.133 -32.875 -33.812 1 33.59 116 ALA B N 1
ATOM 5466 C CA . ALA B 1 116 ? 9.547 -32.594 -34.094 1 33.59 116 ALA B CA 1
ATOM 5467 C C . ALA B 1 116 ? 9.805 -32.469 -35.594 1 33.59 116 ALA B C 1
ATOM 5469 O O . ALA B 1 116 ? 10.891 -32.031 -36 1 33.59 116 ALA B O 1
ATOM 5470 N N . LEU B 1 117 ? 9.297 -33.25 -36.438 1 31.19 117 LEU B N 1
ATOM 5471 C CA . LEU B 1 117 ? 9.688 -33.125 -37.812 1 31.19 117 LEU B CA 1
ATOM 5472 C C . LEU B 1 117 ? 9.273 -31.781 -38.375 1 31.19 117 LEU B C 1
ATOM 5474 O O . LEU B 1 117 ? 9.852 -31.312 -39.375 1 31.19 117 LEU B O 1
ATOM 5478 N N . ALA B 1 118 ? 7.992 -31.422 -38.5 1 31.95 118 ALA B N 1
ATOM 5479 C CA . ALA B 1 118 ? 7.711 -30.234 -39.312 1 31.95 118 ALA B CA 1
ATOM 5480 C C . ALA B 1 118 ? 8.234 -28.969 -38.625 1 31.95 118 ALA B C 1
ATOM 5482 O O . ALA B 1 118 ? 8.438 -28.938 -37.406 1 31.95 118 ALA B O 1
ATOM 5483 N N . ALA B 1 119 ? 8.484 -27.734 -39.219 1 31.73 119 ALA B N 1
ATOM 5484 C CA . ALA B 1 119 ? 9.195 -26.484 -38.969 1 31.73 119 ALA B CA 1
ATOM 5485 C C . ALA B 1 119 ? 8.93 -25.984 -37.562 1 31.73 119 ALA B C 1
ATOM 5487 O O . ALA B 1 119 ? 7.859 -26.234 -36.969 1 31.73 119 ALA B O 1
ATOM 5488 N N . ALA B 1 120 ? 9.906 -25.062 -36.75 1 33.5 120 ALA B N 1
ATOM 5489 C CA . ALA B 1 120 ? 10.336 -24.484 -35.5 1 33.5 120 ALA B CA 1
ATOM 5490 C C . ALA B 1 120 ? 9.133 -24.094 -34.625 1 33.5 120 ALA B C 1
ATOM 5492 O O . ALA B 1 120 ? 9.195 -24.125 -33.406 1 33.5 120 ALA B O 1
ATOM 5493 N N . ALA B 1 121 ? 8.461 -22.969 -34.969 1 35.72 121 ALA B N 1
ATOM 5494 C CA . ALA B 1 121 ? 7.777 -21.938 -34.188 1 35.72 121 ALA B CA 1
ATOM 5495 C C . ALA B 1 121 ? 6.59 -22.516 -33.438 1 35.72 121 ALA B C 1
ATOM 5497 O O . ALA B 1 121 ? 5.961 -21.828 -32.625 1 35.72 121 ALA B O 1
ATOM 5498 N N . ASN B 1 122 ? 5.633 -23.328 -33.969 1 39.06 122 ASN B N 1
ATOM 5499 C CA . ASN B 1 122 ? 4.242 -23.516 -33.594 1 39.06 122 ASN B CA 1
ATOM 5500 C C . ASN B 1 122 ? 4.098 -24.609 -32.531 1 39.06 122 ASN B C 1
ATOM 5502 O O . ASN B 1 122 ? 4.246 -25.797 -32.844 1 39.06 122 ASN B O 1
ATOM 5506 N N . VAL B 1 123 ? 4.805 -24.688 -31.422 1 48.72 123 VAL B N 1
ATOM 5507 C CA . VAL B 1 123 ? 4.168 -25.547 -30.422 1 48.72 123 VAL B CA 1
ATOM 5508 C C . VAL B 1 123 ? 2.703 -25.781 -30.812 1 48.72 123 VAL B C 1
ATOM 5510 O O . VAL B 1 123 ? 1.943 -24.812 -30.969 1 48.72 123 VAL B O 1
ATOM 5513 N N . GLN B 1 124 ? 2.373 -26.922 -31.359 1 59.91 124 GLN B N 1
ATOM 5514 C CA . GLN B 1 124 ? 1.103 -27.109 -32.062 1 59.91 124 GLN B CA 1
ATOM 5515 C C . GLN B 1 124 ? -0.073 -26.75 -31.141 1 59.91 124 GLN B C 1
ATOM 5517 O O . GLN B 1 124 ? -0.215 -27.312 -30.062 1 59.91 124 GLN B O 1
ATOM 5522 N N . ALA B 1 125 ? -0.563 -25.719 -31.188 1 71.06 125 ALA B N 1
ATOM 5523 C CA . ALA B 1 125 ? -1.751 -25.172 -30.531 1 71.06 125 ALA B CA 1
ATOM 5524 C C . ALA B 1 125 ? -2.738 -26.281 -30.172 1 71.06 125 ALA B C 1
ATOM 5526 O O . ALA B 1 125 ? -3.377 -26.234 -29.125 1 71.06 125 ALA B O 1
ATOM 5527 N N . ASP B 1 126 ? -2.604 -27.359 -30.938 1 71.5 126 ASP B N 1
ATOM 5528 C CA . ASP B 1 126 ? -3.535 -28.453 -30.703 1 71.5 126 ASP B CA 1
ATOM 5529 C C . ASP B 1 126 ? -3.127 -29.266 -29.469 1 71.5 126 ASP B C 1
ATOM 5531 O O . ASP B 1 126 ? -3.98 -29.688 -28.688 1 71.5 126 ASP B O 1
ATOM 5535 N N . ASP B 1 127 ? -1.833 -29.422 -29.375 1 69.19 127 ASP B N 1
ATOM 5536 C CA . ASP B 1 127 ? -1.327 -30.188 -28.234 1 69.19 127 ASP B CA 1
ATOM 5537 C C . ASP B 1 127 ? -1.565 -29.438 -26.938 1 69.19 127 ASP B C 1
ATOM 5539 O O . ASP B 1 127 ? -1.98 -30.031 -25.938 1 69.19 127 ASP B O 1
ATOM 5543 N N . LEU B 1 128 ? -1.327 -28.25 -27.016 1 75.56 128 LEU B N 1
ATOM 5544 C CA . LEU B 1 128 ? -1.527 -27.438 -25.812 1 75.56 128 LEU B CA 1
ATOM 5545 C C . LEU B 1 128 ? -3.006 -27.375 -25.453 1 75.56 128 LEU B C 1
ATOM 5547 O O . LEU B 1 128 ? -3.355 -27.391 -24.266 1 75.56 128 LEU B O 1
ATOM 5551 N N . LYS B 1 129 ? -3.756 -27.266 -26.406 1 77.31 129 LYS B N 1
ATOM 5552 C CA . LYS B 1 129 ? -5.199 -27.266 -26.172 1 77.31 129 LYS B CA 1
ATOM 5553 C C . LYS B 1 129 ? -5.641 -28.531 -25.469 1 77.31 129 LYS B C 1
ATOM 5555 O O . LYS B 1 129 ? -6.395 -28.484 -24.484 1 77.31 129 LYS B O 1
ATOM 5560 N N . GLU B 1 130 ? -5.152 -29.578 -25.984 1 75.38 130 GLU B N 1
ATOM 5561 C CA . GLU B 1 130 ? -5.508 -30.859 -25.375 1 75.38 130 GLU B CA 1
ATOM 5562 C C . GLU B 1 130 ? -5 -30.953 -23.938 1 75.38 130 GLU B C 1
ATOM 5564 O O . GLU B 1 130 ? -5.66 -31.531 -23.078 1 75.38 130 GLU B O 1
ATOM 5569 N N . MET B 1 131 ? -3.889 -30.484 -23.781 1 76.69 131 MET B N 1
ATOM 5570 C CA . MET B 1 131 ? -3.34 -30.453 -22.422 1 76.69 131 MET B CA 1
ATOM 5571 C C . MET B 1 131 ? -4.242 -29.672 -21.484 1 76.69 131 MET B C 1
ATOM 5573 O O . MET B 1 131 ? -4.539 -30.125 -20.375 1 76.69 131 MET B O 1
ATOM 5577 N N . PHE B 1 132 ? -4.641 -28.609 -21.906 1 78.12 132 PHE B N 1
ATOM 5578 C CA . PHE B 1 132 ? -5.492 -27.75 -21.094 1 78.12 132 PHE B CA 1
ATOM 5579 C C . PHE B 1 132 ? -6.82 -28.438 -20.797 1 78.12 132 PHE B C 1
ATOM 5581 O O . PHE B 1 132 ? -7.34 -28.344 -19.672 1 78.12 132 PHE B O 1
ATOM 5588 N N . LEU B 1 133 ? -7.297 -29.078 -21.75 1 78.38 133 LEU B N 1
ATOM 5589 C CA . LEU B 1 133 ? -8.578 -29.766 -21.578 1 78.38 133 LEU B CA 1
ATOM 5590 C C . LEU B 1 133 ? -8.438 -30.938 -20.625 1 78.38 133 LEU B C 1
ATOM 5592 O O . LEU B 1 133 ? -9.328 -31.203 -19.812 1 78.38 133 LEU B O 1
ATOM 5596 N N . ALA B 1 134 ? -7.344 -31.609 -20.75 1 76 134 ALA B N 1
ATOM 5597 C CA . ALA B 1 134 ? -7.102 -32.75 -19.875 1 76 134 ALA B CA 1
ATOM 5598 C C . ALA B 1 134 ? -7.02 -32.312 -18.422 1 76 134 ALA B C 1
ATOM 5600 O O . ALA B 1 134 ? -7.477 -33.031 -17.531 1 76 134 ALA B O 1
ATOM 5601 N N . MET B 1 135 ? -6.512 -31.281 -18.234 1 78.56 135 MET B N 1
ATOM 5602 C CA . MET B 1 135 ? -6.34 -30.781 -16.859 1 78.56 135 MET B CA 1
ATOM 5603 C C . MET B 1 135 ? -7.684 -30.438 -16.234 1 78.56 135 MET B C 1
ATOM 5605 O O . MET B 1 135 ? -7.836 -30.484 -15.016 1 78.56 135 MET B O 1
ATOM 5609 N N . THR B 1 136 ? -8.609 -30.016 -17.016 1 79.12 136 THR B N 1
ATOM 5610 C CA . THR B 1 136 ? -9.922 -29.656 -16.5 1 79.12 136 THR B CA 1
ATOM 5611 C C . THR B 1 136 ? -10.664 -30.875 -15.992 1 79.12 136 THR B C 1
ATOM 5613 O O . THR B 1 136 ? -11.539 -30.766 -15.133 1 79.12 136 THR B O 1
ATOM 5616 N N . GLN B 1 137 ? -10.305 -31.984 -16.531 1 77.44 137 GLN B N 1
ATOM 5617 C CA . GLN B 1 137 ? -10.938 -33.219 -16.109 1 77.44 137 GLN B CA 1
ATOM 5618 C C . GLN B 1 137 ? -10.328 -33.719 -14.797 1 77.44 137 GLN B C 1
ATOM 5620 O O . GLN B 1 137 ? -11.047 -34.125 -13.883 1 77.44 137 GLN B O 1
ATOM 5625 N N . ASP B 1 138 ? -9.102 -33.781 -14.75 1 85.62 138 ASP B N 1
ATOM 5626 C CA . ASP B 1 138 ? -8.344 -34.156 -13.562 1 85.62 138 ASP B CA 1
ATOM 5627 C C . ASP B 1 138 ? -7.035 -33.375 -13.477 1 85.62 138 ASP B C 1
ATOM 5629 O O . ASP B 1 138 ? -6.117 -33.594 -14.266 1 85.62 138 ASP B O 1
ATOM 5633 N N . VAL B 1 139 ? -6.98 -32.531 -12.469 1 87.38 139 VAL B N 1
ATOM 5634 C CA . VAL B 1 139 ? -5.848 -31.625 -12.359 1 87.38 139 VAL B CA 1
ATOM 5635 C C . VAL B 1 139 ? -4.566 -32.406 -12.109 1 87.38 139 VAL B C 1
ATOM 5637 O O . VAL B 1 139 ? -3.469 -31.938 -12.422 1 87.38 139 VAL B O 1
ATOM 5640 N N . ARG B 1 140 ? -4.688 -33.656 -11.625 1 91.06 140 ARG B N 1
ATOM 5641 C CA . ARG B 1 140 ? -3.512 -34.469 -11.344 1 91.06 140 ARG B CA 1
ATOM 5642 C C . ARG B 1 140 ? -2.748 -34.781 -12.625 1 91.06 140 ARG B C 1
ATOM 5644 O O . ARG B 1 140 ? -1.558 -35.094 -12.586 1 91.06 140 ARG B O 1
ATOM 5651 N N . VAL B 1 141 ? -3.418 -34.688 -13.773 1 90.94 141 VAL B N 1
ATOM 5652 C CA . VAL B 1 141 ? -2.773 -34.906 -15.07 1 90.94 141 VAL B CA 1
ATOM 5653 C C . VAL B 1 141 ? -1.65 -33.875 -15.258 1 90.94 141 VAL B C 1
ATOM 5655 O O . VAL B 1 141 ? -0.534 -34.25 -15.633 1 90.94 141 VAL B O 1
ATOM 5658 N N . ILE B 1 142 ? -1.959 -32.688 -14.945 1 88.81 142 ILE B N 1
ATOM 5659 C CA . ILE B 1 142 ? -0.973 -31.641 -15.148 1 88.81 142 ILE B CA 1
ATOM 5660 C C . ILE B 1 142 ? 0.116 -31.734 -14.086 1 88.81 142 ILE B C 1
ATOM 5662 O O . ILE B 1 142 ? 1.279 -31.422 -14.344 1 88.81 142 ILE B O 1
ATOM 5666 N N . ILE B 1 143 ? -0.241 -32.125 -12.945 1 93.12 143 ILE B N 1
ATOM 5667 C CA . ILE B 1 143 ? 0.743 -32.281 -11.875 1 93.12 143 ILE B CA 1
ATOM 5668 C C . ILE B 1 143 ? 1.783 -33.312 -12.273 1 93.12 143 ILE B C 1
ATOM 5670 O O . ILE B 1 143 ? 2.984 -33.094 -12.094 1 93.12 143 ILE B O 1
ATOM 5674 N N . VAL B 1 144 ? 1.304 -34.406 -12.805 1 95.38 144 VAL B N 1
ATOM 5675 C CA . VAL B 1 144 ? 2.209 -35.438 -13.281 1 95.38 144 VAL B CA 1
ATOM 5676 C C . VAL B 1 144 ? 3.061 -34.906 -14.422 1 95.38 144 VAL B C 1
ATOM 5678 O O . VAL B 1 144 ? 4.266 -35.156 -14.484 1 95.38 144 VAL B O 1
ATOM 5681 N N . LYS B 1 145 ? 2.447 -34.188 -15.289 1 93.25 145 LYS B N 1
ATOM 5682 C CA . LYS B 1 145 ? 3.182 -33.625 -16.406 1 93.25 145 LYS B CA 1
ATOM 5683 C C . LYS B 1 145 ? 4.27 -32.656 -15.93 1 93.25 145 LYS B C 1
ATOM 5685 O O . LYS B 1 145 ? 5.359 -32.625 -16.5 1 93.25 145 LYS B O 1
ATOM 5690 N N . LEU B 1 146 ? 3.92 -31.859 -14.977 1 94.5 146 LEU B N 1
ATOM 5691 C CA . LEU B 1 146 ? 4.895 -30.922 -14.414 1 94.5 146 LEU B CA 1
ATOM 5692 C C . LEU B 1 146 ? 6.066 -31.672 -13.797 1 94.5 146 LEU B C 1
ATOM 5694 O O . LEU B 1 146 ? 7.219 -31.25 -13.906 1 94.5 146 LEU B O 1
ATOM 5698 N N . ALA B 1 147 ? 5.762 -32.719 -13.102 1 97.12 147 ALA B N 1
ATOM 5699 C CA . ALA B 1 147 ? 6.824 -33.562 -12.539 1 97.12 147 ALA B CA 1
ATOM 5700 C C . ALA B 1 147 ? 7.695 -34.156 -13.641 1 97.12 147 ALA B C 1
ATOM 5702 O O . ALA B 1 147 ? 8.922 -34.156 -13.523 1 97.12 147 ALA B O 1
ATOM 5703 N N . ASP B 1 148 ? 7.074 -34.656 -14.672 1 95.69 148 ASP B N 1
ATOM 5704 C CA . ASP B 1 148 ? 7.766 -35.156 -15.852 1 95.69 148 ASP B CA 1
ATOM 5705 C C . ASP B 1 148 ? 8.68 -34.094 -16.453 1 95.69 148 ASP B C 1
ATOM 5707 O O . ASP B 1 148 ? 9.867 -34.344 -16.688 1 95.69 148 ASP B O 1
ATOM 5711 N N . ARG B 1 149 ? 8.07 -32.938 -16.688 1 94.56 149 ARG B N 1
ATOM 5712 C CA . ARG B 1 149 ? 8.828 -31.859 -17.266 1 94.56 149 ARG B CA 1
ATOM 5713 C C . ARG B 1 149 ? 10 -31.453 -16.375 1 94.56 149 ARG B C 1
ATOM 5715 O O . ARG B 1 149 ? 11.078 -31.125 -16.875 1 94.56 149 ARG B O 1
ATOM 5722 N N . LEU B 1 150 ? 9.773 -31.391 -15.117 1 97.5 150 LEU B N 1
ATOM 5723 C CA . LEU B 1 150 ? 10.828 -31 -14.18 1 97.5 150 LEU B CA 1
ATOM 5724 C C . LEU B 1 150 ? 12.016 -31.953 -14.273 1 97.5 150 LEU B C 1
ATOM 5726 O O . LEU B 1 150 ? 13.164 -31.516 -14.352 1 97.5 150 LEU B O 1
ATOM 5730 N N . HIS B 1 151 ? 11.758 -33.25 -14.266 1 96.56 151 HIS B N 1
ATOM 5731 C CA . HIS B 1 151 ? 12.852 -34.219 -14.383 1 96.56 151 HIS B CA 1
ATOM 5732 C C . HIS B 1 151 ? 13.562 -34.062 -15.727 1 96.56 151 HIS B C 1
ATOM 5734 O O . HIS B 1 151 ? 14.781 -34.219 -15.805 1 96.56 151 HIS B O 1
ATOM 5740 N N . ASN B 1 152 ? 12.797 -33.875 -16.797 1 94.25 152 ASN B N 1
ATOM 5741 C CA . ASN B 1 152 ? 13.398 -33.656 -18.109 1 94.25 152 ASN B CA 1
ATOM 5742 C C . ASN B 1 152 ? 14.328 -32.438 -18.094 1 94.25 152 ASN B C 1
ATOM 5744 O O . ASN B 1 152 ? 15.398 -32.469 -18.703 1 94.25 152 ASN B O 1
ATOM 5748 N N . MET B 1 153 ? 13.859 -31.438 -17.438 1 96.38 153 MET B N 1
ATOM 5749 C CA . MET B 1 153 ? 14.68 -30.234 -17.375 1 96.38 153 MET B CA 1
ATOM 5750 C C . MET B 1 153 ? 15.945 -30.484 -16.562 1 96.38 153 MET B C 1
ATOM 5752 O O . MET B 1 153 ? 17.016 -29.953 -16.906 1 96.38 153 MET B O 1
ATOM 5756 N N . ARG B 1 154 ? 15.836 -31.281 -15.516 1 95.5 154 ARG B N 1
ATOM 5757 C CA . ARG B 1 154 ? 16.984 -31.609 -14.688 1 95.5 154 ARG B CA 1
ATOM 5758 C C . ARG B 1 154 ? 18.031 -32.375 -15.484 1 95.5 154 ARG B C 1
ATOM 5760 O O . ARG B 1 154 ? 19.219 -32.344 -15.164 1 95.5 154 ARG B O 1
ATOM 5767 N N . THR B 1 155 ? 17.578 -33.062 -16.516 1 93.88 155 THR B N 1
ATOM 5768 C CA . THR B 1 155 ? 18.469 -33.906 -17.281 1 93.88 155 THR B CA 1
ATOM 5769 C C . THR B 1 155 ? 18.609 -33.406 -18.719 1 93.88 155 THR B C 1
ATOM 5771 O O . THR B 1 155 ? 18.953 -34.156 -19.625 1 93.88 155 THR B O 1
ATOM 5774 N N . LEU B 1 156 ? 18.328 -32.156 -18.953 1 92.94 156 LEU B N 1
ATOM 5775 C CA . LEU B 1 156 ? 18.234 -31.594 -20.297 1 92.94 156 LEU B CA 1
ATOM 5776 C C . LEU B 1 156 ? 19.594 -31.531 -20.969 1 92.94 156 LEU B C 1
ATOM 5778 O O . LEU B 1 156 ? 19.688 -31.422 -22.188 1 92.94 156 LEU B O 1
ATOM 5782 N N . GLY B 1 157 ? 20.656 -31.625 -20.297 1 90.69 157 GLY B N 1
ATOM 5783 C CA . GLY B 1 157 ? 22.016 -31.484 -20.797 1 90.69 157 GLY B CA 1
ATOM 5784 C C . GLY B 1 157 ? 22.375 -32.562 -21.828 1 90.69 157 GLY B C 1
ATOM 5785 O O . GLY B 1 157 ? 23.25 -32.312 -22.672 1 90.69 157 GLY B O 1
ATOM 5786 N N . ALA B 1 158 ? 21.688 -33.688 -21.828 1 89 158 ALA B N 1
ATOM 5787 C CA . ALA B 1 158 ? 22.016 -34.812 -22.688 1 89 158 ALA B CA 1
ATOM 5788 C C . ALA B 1 158 ? 21.469 -34.625 -24.109 1 89 158 ALA B C 1
ATOM 5790 O O . ALA B 1 158 ? 21.891 -35.281 -25.047 1 89 158 ALA B O 1
ATOM 5791 N N . LEU B 1 159 ? 20.641 -33.625 -24.312 1 90.81 159 LEU B N 1
ATOM 5792 C CA . LEU B 1 159 ? 20.016 -33.406 -25.609 1 90.81 159 LEU B CA 1
ATOM 5793 C C . LEU B 1 159 ? 20.828 -32.438 -26.453 1 90.81 159 LEU B C 1
ATOM 5795 O O . LEU B 1 159 ? 21.75 -31.797 -25.953 1 90.81 159 LEU B O 1
ATOM 5799 N N . LYS B 1 160 ? 20.422 -32.375 -27.641 1 91.56 160 LYS B N 1
ATOM 5800 C CA . LYS B 1 160 ? 21.047 -31.438 -28.562 1 91.56 160 LYS B CA 1
ATOM 5801 C C . LYS B 1 160 ? 20.672 -30 -28.219 1 91.56 160 LYS B C 1
ATOM 5803 O O . LYS B 1 160 ? 19.562 -29.734 -27.734 1 91.56 160 LYS B O 1
ATOM 5808 N N . PRO B 1 161 ? 21.547 -29.094 -28.5 1 90.44 161 PRO B N 1
ATOM 5809 C CA . PRO B 1 161 ? 21.359 -27.703 -28.094 1 90.44 161 PRO B CA 1
ATOM 5810 C C . PRO B 1 161 ? 20.062 -27.109 -28.641 1 90.44 161 PRO B C 1
ATOM 5812 O O . PRO B 1 161 ? 19.344 -26.391 -27.922 1 90.44 161 PRO B O 1
ATOM 5815 N N . GLU B 1 162 ? 19.797 -27.375 -29.828 1 90.38 162 GLU B N 1
ATOM 5816 C CA . GLU B 1 162 ? 18.594 -26.812 -30.438 1 90.38 162 GLU B CA 1
ATOM 5817 C C . GLU B 1 162 ? 17.328 -27.266 -29.703 1 90.38 162 GLU B C 1
ATOM 5819 O O . GLU B 1 162 ? 16.422 -26.484 -29.469 1 90.38 162 GLU B O 1
ATOM 5824 N N . LYS B 1 163 ? 17.328 -28.5 -29.406 1 90.75 163 LYS B N 1
ATOM 5825 C CA . LYS B 1 163 ? 16.188 -29.062 -28.688 1 90.75 163 LYS B CA 1
ATOM 5826 C C . LYS B 1 163 ? 16.109 -28.516 -27.266 1 90.75 163 LYS B C 1
ATOM 5828 O O . LYS B 1 163 ? 15.023 -28.297 -26.719 1 90.75 163 LYS B O 1
ATOM 5833 N N . ARG B 1 164 ? 17.297 -28.297 -26.734 1 93.94 164 ARG B N 1
ATOM 5834 C CA . ARG B 1 164 ? 17.359 -27.766 -25.375 1 93.94 164 ARG B CA 1
ATOM 5835 C C . ARG B 1 164 ? 16.688 -26.391 -25.312 1 93.94 164 ARG B C 1
ATOM 5837 O O . ARG B 1 164 ? 15.875 -26.141 -24.406 1 93.94 164 ARG B O 1
ATOM 5844 N N . VAL B 1 165 ? 16.969 -25.594 -26.219 1 93.62 165 VAL B N 1
ATOM 5845 C CA . VAL B 1 165 ? 16.453 -24.234 -26.234 1 93.62 165 VAL B CA 1
ATOM 5846 C C . VAL B 1 165 ? 14.945 -24.25 -26.469 1 93.62 165 VAL B C 1
ATOM 5848 O O . VAL B 1 165 ? 14.203 -23.5 -25.812 1 93.62 165 VAL B O 1
ATOM 5851 N N . LYS B 1 166 ? 14.562 -25.062 -27.344 1 89.44 166 LYS B N 1
ATOM 5852 C CA . LYS B 1 166 ? 13.133 -25.172 -27.656 1 89.44 166 LYS B CA 1
ATOM 5853 C C . LYS B 1 166 ? 12.336 -25.609 -26.422 1 89.44 166 LYS B C 1
ATOM 5855 O O . LYS B 1 166 ? 11.328 -24.984 -26.078 1 89.44 166 LYS B O 1
ATOM 5860 N N . ILE B 1 167 ? 12.812 -26.625 -25.719 1 91.62 167 ILE B N 1
ATOM 5861 C CA . ILE B 1 167 ? 12.141 -27.156 -24.547 1 91.62 167 ILE B CA 1
ATOM 5862 C C . ILE B 1 167 ? 12.156 -26.125 -23.422 1 91.62 167 ILE B C 1
ATOM 5864 O O . ILE B 1 167 ? 11.164 -25.969 -22.703 1 91.62 167 ILE B O 1
ATOM 5868 N N . ALA B 1 168 ? 13.242 -25.484 -23.344 1 95.12 168 ALA B N 1
ATOM 5869 C CA . ALA B 1 168 ? 13.391 -24.469 -22.312 1 95.12 168 ALA B CA 1
ATOM 5870 C C . ALA B 1 168 ? 12.406 -23.328 -22.531 1 95.12 168 ALA B C 1
ATOM 5872 O O . ALA B 1 168 ? 11.766 -22.859 -21.594 1 95.12 168 ALA B O 1
ATOM 5873 N N . ARG B 1 169 ? 12.266 -22.859 -23.672 1 90.38 169 ARG B N 1
ATOM 587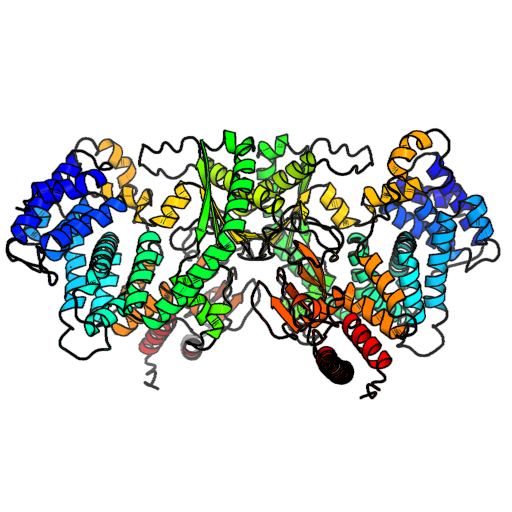4 C CA . ARG B 1 169 ? 11.359 -21.766 -23.984 1 90.38 169 ARG B CA 1
ATOM 5875 C C . ARG B 1 169 ? 9.906 -22.172 -23.75 1 90.38 169 ARG B C 1
ATOM 5877 O O . ARG B 1 169 ? 9.117 -21.391 -23.234 1 90.38 169 ARG B O 1
ATOM 5884 N N . GLU B 1 170 ? 9.609 -23.375 -24.141 1 85.25 170 GLU B N 1
ATOM 5885 C CA . GLU B 1 170 ? 8.266 -23.891 -23.875 1 85.25 170 GLU B CA 1
ATOM 5886 C C . GLU B 1 170 ? 7.98 -23.953 -22.375 1 85.25 170 GLU B C 1
ATOM 5888 O O . GLU B 1 170 ? 6.871 -23.641 -21.938 1 85.25 170 GLU B O 1
ATOM 5893 N N . THR B 1 171 ? 8.969 -24.391 -21.688 1 92.5 171 THR B N 1
ATOM 5894 C CA . THR B 1 171 ? 8.844 -24.5 -20.234 1 92.5 171 THR B CA 1
ATOM 5895 C C . THR B 1 171 ? 8.562 -23.141 -19.609 1 92.5 171 THR B C 1
ATOM 5897 O O . THR B 1 171 ? 7.707 -23.016 -18.734 1 92.5 171 THR B O 1
ATOM 5900 N N . LEU B 1 172 ? 9.227 -22.078 -20.047 1 89.5 172 LEU B N 1
ATOM 5901 C CA . LEU B 1 172 ? 9.047 -20.734 -19.516 1 89.5 172 LEU B CA 1
ATOM 5902 C C . LEU B 1 172 ? 7.68 -20.188 -19.891 1 89.5 172 LEU B C 1
ATOM 5904 O O . LEU B 1 172 ? 7.074 -19.438 -19.125 1 89.5 172 LEU B O 1
ATOM 5908 N N . LEU B 1 173 ? 7.238 -20.531 -20.984 1 83.25 173 LEU B N 1
ATOM 5909 C CA . LEU B 1 173 ? 6.027 -19.922 -21.516 1 83.25 173 LEU B CA 1
ATOM 5910 C C . LEU B 1 173 ? 4.781 -20.625 -20.984 1 83.25 173 LEU B C 1
ATOM 5912 O O . LEU B 1 173 ? 3.75 -19.984 -20.781 1 83.25 173 LEU B O 1
ATOM 5916 N N . VAL B 1 174 ? 4.887 -21.938 -20.781 1 84.38 174 VAL B N 1
ATOM 5917 C CA . VAL B 1 174 ? 3.664 -22.703 -20.531 1 84.38 174 VAL B CA 1
ATOM 5918 C C . VAL B 1 174 ? 3.73 -23.359 -19.156 1 84.38 174 VAL B C 1
ATOM 5920 O O . VAL B 1 174 ? 2.867 -23.125 -18.312 1 84.38 174 VAL B O 1
ATOM 5923 N N . PHE B 1 175 ? 4.801 -24.156 -18.938 1 89.69 175 PHE B N 1
ATOM 5924 C CA . PHE B 1 175 ? 4.797 -25.047 -17.797 1 89.69 175 PHE B CA 1
ATOM 5925 C C . PHE B 1 175 ? 5.043 -24.281 -16.5 1 89.69 175 PHE B C 1
ATOM 5927 O O . PHE B 1 175 ? 4.395 -24.547 -15.484 1 89.69 175 PHE B O 1
ATOM 5934 N N . ALA B 1 176 ? 5.992 -23.359 -16.562 1 92.19 176 ALA B N 1
ATOM 5935 C CA . ALA B 1 176 ? 6.25 -22.578 -15.352 1 92.19 176 ALA B CA 1
ATOM 5936 C C . ALA B 1 176 ? 5.016 -21.781 -14.945 1 92.19 176 ALA B C 1
ATOM 5938 O O . ALA B 1 176 ? 4.605 -21.797 -13.781 1 92.19 176 ALA B O 1
ATOM 5939 N N . PRO B 1 177 ? 4.379 -21.125 -15.805 1 87.06 177 PRO B N 1
ATOM 5940 C CA . PRO B 1 177 ? 3.154 -20.406 -15.453 1 87.06 177 PRO B CA 1
ATOM 5941 C C . PRO B 1 177 ? 2.049 -21.344 -14.945 1 87.06 177 PRO B C 1
ATOM 5943 O O . PRO B 1 177 ? 1.257 -20.953 -14.086 1 87.06 177 PRO B O 1
ATOM 5946 N N . LEU B 1 178 ? 1.948 -22.5 -15.516 1 86.12 178 LEU B N 1
ATOM 5947 C CA . LEU B 1 178 ? 0.962 -23.469 -15.039 1 86.12 178 LEU B CA 1
ATOM 5948 C C . LEU B 1 178 ? 1.249 -23.875 -13.602 1 86.12 178 LEU B C 1
ATOM 5950 O O . LEU B 1 178 ? 0.327 -24.016 -12.797 1 86.12 178 LEU B O 1
ATOM 5954 N N . ALA B 1 179 ? 2.562 -24.156 -13.398 1 91.88 179 ALA B N 1
ATOM 5955 C CA . ALA B 1 179 ? 2.953 -24.469 -12.031 1 91.88 179 ALA B CA 1
ATOM 5956 C C . ALA B 1 179 ? 2.59 -23.328 -11.086 1 91.88 179 ALA B C 1
ATOM 5958 O O . ALA B 1 179 ? 2.156 -23.562 -9.953 1 91.88 179 ALA B O 1
ATOM 5959 N N . LYS B 1 180 ? 2.75 -22.141 -11.516 1 88.94 180 LYS B N 1
ATOM 5960 C CA . LYS B 1 180 ? 2.381 -20.969 -10.734 1 88.94 180 LYS B CA 1
ATOM 5961 C C . LYS B 1 180 ? 0.881 -20.938 -10.453 1 88.94 180 LYS B C 1
ATOM 5963 O O . LYS B 1 180 ? 0.459 -20.656 -9.336 1 88.94 180 LYS B O 1
ATOM 5968 N N . LEU B 1 181 ? 0.143 -21.172 -11.445 1 83.19 181 LEU B N 1
ATOM 5969 C CA . LEU B 1 181 ? -1.309 -21.156 -11.305 1 83.19 181 LEU B CA 1
ATOM 5970 C C . LEU B 1 181 ? -1.765 -22.203 -10.289 1 83.19 181 LEU B C 1
ATOM 5972 O O . LEU B 1 181 ? -2.76 -22 -9.594 1 83.19 181 LEU B O 1
ATOM 5976 N N . LEU B 1 182 ? -1.019 -23.281 -10.273 1 87.62 182 LEU B N 1
ATOM 5977 C CA . LEU B 1 182 ? -1.349 -24.344 -9.328 1 87.62 182 LEU B CA 1
ATOM 5978 C C . LEU B 1 182 ? -0.785 -24.047 -7.945 1 87.62 182 LEU B C 1
ATOM 5980 O O . LEU B 1 182 ? -1.071 -24.766 -6.984 1 87.62 182 LEU B O 1
ATOM 5984 N N . GLY B 1 183 ? 0.011 -23.016 -7.875 1 88.06 183 GLY B N 1
ATOM 5985 C CA . GLY B 1 183 ? 0.615 -22.625 -6.609 1 88.06 183 GLY B CA 1
ATOM 5986 C C . GLY B 1 183 ? 1.838 -23.453 -6.258 1 88.06 183 GLY B C 1
ATOM 5987 O O . GLY B 1 183 ? 2.32 -23.406 -5.121 1 88.06 183 GLY B O 1
ATOM 5988 N N . MET B 1 184 ? 2.312 -24.219 -7.137 1 93 184 MET B N 1
ATOM 5989 C CA . MET B 1 184 ? 3.484 -25.062 -6.887 1 93 184 MET B CA 1
ATOM 5990 C C . MET B 1 184 ? 4.77 -24.281 -7.137 1 93 184 MET B C 1
ATOM 5992 O O . MET B 1 184 ? 5.512 -24.578 -8.07 1 93 184 MET B O 1
ATOM 5996 N N . TYR B 1 185 ? 5.02 -23.469 -6.168 1 92 185 TYR B N 1
ATOM 5997 C CA . TYR B 1 185 ? 6.078 -22.484 -6.375 1 92 185 TYR B CA 1
ATOM 5998 C C . TYR B 1 185 ? 7.449 -23.141 -6.348 1 92 185 TYR B C 1
ATOM 6000 O O . TYR B 1 185 ? 8.375 -22.703 -7.031 1 92 185 TYR B O 1
ATOM 6008 N N . ASN B 1 186 ? 7.621 -24.203 -5.594 1 93.25 186 ASN B N 1
ATOM 6009 C CA . ASN B 1 186 ? 8.891 -24.906 -5.629 1 93.25 186 ASN B CA 1
ATOM 6010 C C . ASN B 1 186 ? 9.203 -25.438 -7.023 1 93.25 186 ASN B C 1
ATOM 6012 O O . ASN B 1 186 ? 10.32 -25.297 -7.52 1 93.25 186 ASN B O 1
ATOM 6016 N N . VAL B 1 187 ? 8.188 -26.047 -7.578 1 95.44 187 VAL B N 1
ATOM 6017 C CA . VAL B 1 187 ? 8.328 -26.578 -8.93 1 95.44 187 VAL B CA 1
ATOM 6018 C C . VAL B 1 187 ? 8.5 -25.438 -9.922 1 95.44 187 VAL B C 1
ATOM 6020 O O . VAL B 1 187 ? 9.383 -25.484 -10.789 1 95.44 187 VAL B O 1
ATOM 6023 N N . LYS B 1 188 ? 7.676 -24.422 -9.789 1 94.5 188 LYS B N 1
ATOM 6024 C CA . LYS B 1 188 ? 7.719 -23.266 -10.664 1 94.5 188 LYS B CA 1
ATOM 6025 C C . LYS B 1 188 ? 9.109 -22.625 -10.664 1 94.5 188 LYS B C 1
ATOM 6027 O O . LYS B 1 188 ? 9.68 -22.375 -11.727 1 94.5 188 LYS B O 1
ATOM 6032 N N . ASN B 1 189 ? 9.641 -22.438 -9.531 1 94.12 189 ASN B N 1
ATOM 6033 C CA . ASN B 1 189 ? 10.938 -21.766 -9.406 1 94.12 189 ASN B CA 1
ATOM 6034 C C . ASN B 1 189 ? 12.047 -22.594 -10.047 1 94.12 189 ASN B C 1
ATOM 6036 O O . ASN B 1 189 ? 12.914 -22.062 -10.734 1 94.12 189 ASN B O 1
ATOM 6040 N N . GLU B 1 190 ? 12.008 -23.844 -9.82 1 95.69 190 GLU B N 1
ATOM 6041 C CA . GLU B 1 190 ? 13.047 -24.703 -10.391 1 95.69 190 GLU B CA 1
ATOM 6042 C C . GLU B 1 190 ? 12.922 -24.766 -11.914 1 95.69 190 GLU B C 1
ATOM 6044 O O . GLU B 1 190 ? 13.93 -24.734 -12.625 1 95.69 190 GLU B O 1
ATOM 6049 N N . LEU B 1 191 ? 11.703 -24.891 -12.383 1 96.81 191 LEU B N 1
ATOM 6050 C CA . LEU B 1 191 ? 11.477 -24.891 -13.828 1 96.81 191 LEU B CA 1
ATOM 6051 C C . LEU B 1 191 ? 11.992 -23.594 -14.453 1 96.81 191 LEU B C 1
ATOM 6053 O O . LEU B 1 191 ? 12.664 -23.625 -15.492 1 96.81 191 LEU B O 1
ATOM 6057 N N . GLU B 1 192 ? 11.703 -22.531 -13.828 1 95.06 192 GLU B N 1
ATOM 6058 C CA . GLU B 1 192 ? 12.133 -21.234 -14.344 1 95.06 192 GLU B CA 1
ATOM 6059 C C . GLU B 1 192 ? 13.656 -21.125 -14.359 1 95.06 192 GLU B C 1
ATOM 6061 O O . GLU B 1 192 ? 14.242 -20.672 -15.352 1 95.06 192 GLU B O 1
ATOM 6066 N N . GLU B 1 193 ? 14.203 -21.547 -13.336 1 94.25 193 GLU B N 1
ATOM 6067 C CA . GLU B 1 193 ? 15.656 -21.438 -13.234 1 94.25 193 GLU B CA 1
ATOM 6068 C C . GLU B 1 193 ? 16.344 -22.297 -14.289 1 94.25 193 GLU B C 1
ATOM 6070 O O . GLU B 1 193 ? 17.234 -21.828 -14.992 1 94.25 193 GLU B O 1
ATOM 6075 N N . LEU B 1 194 ? 15.961 -23.531 -14.359 1 95.88 194 LEU B N 1
ATOM 6076 C CA . LEU B 1 194 ? 16.562 -24.453 -15.328 1 95.88 194 LEU B CA 1
ATOM 6077 C C . LEU B 1 194 ? 16.297 -23.984 -16.75 1 95.88 194 LEU B C 1
ATOM 6079 O O . LEU B 1 194 ? 17.219 -23.984 -17.594 1 95.88 194 LEU B O 1
ATOM 6083 N N . ALA B 1 195 ? 15.117 -23.562 -17 1 96.06 195 ALA B N 1
ATOM 6084 C CA . ALA B 1 195 ? 14.758 -23.125 -18.344 1 96.06 195 ALA B CA 1
ATOM 6085 C C . ALA B 1 195 ? 15.516 -21.844 -18.719 1 96.06 195 ALA B C 1
ATOM 6087 O O . ALA B 1 195 ? 15.953 -21.703 -19.859 1 96.06 195 ALA B O 1
ATOM 6088 N N . PHE B 1 196 ? 15.648 -20.938 -17.797 1 94.19 196 PHE B N 1
ATOM 6089 C CA . PHE B 1 196 ? 16.391 -19.703 -18.031 1 94.19 196 PHE B CA 1
ATOM 6090 C C . PHE B 1 196 ? 17.828 -20 -18.391 1 94.19 196 PHE B C 1
ATOM 6092 O O . PHE B 1 196 ? 18.375 -19.391 -19.312 1 94.19 196 PHE B O 1
ATOM 6099 N N . ARG B 1 197 ? 18.406 -20.922 -17.797 1 94.31 197 ARG B N 1
ATOM 6100 C CA . ARG B 1 197 ? 19.797 -21.297 -18.031 1 94.31 197 ARG B CA 1
ATOM 6101 C C . ARG B 1 197 ? 20 -21.797 -19.453 1 94.31 197 ARG B C 1
ATOM 6103 O O . ARG B 1 197 ? 21.016 -21.5 -20.078 1 94.31 197 ARG B O 1
ATOM 6110 N N . TYR B 1 198 ? 19.047 -22.516 -19.938 1 94.94 198 TYR B N 1
ATOM 6111 C CA . TYR B 1 198 ? 19.188 -23.125 -21.266 1 94.94 198 TYR B CA 1
ATOM 6112 C C . TYR B 1 198 ? 18.672 -22.188 -22.344 1 94.94 198 TYR B C 1
ATOM 6114 O O . TYR B 1 198 ? 19.188 -22.172 -23.469 1 94.94 198 TYR B O 1
ATOM 6122 N N . ALA B 1 199 ? 17.656 -21.438 -22.062 1 92.94 199 ALA B N 1
ATOM 6123 C CA . ALA B 1 199 ? 17.031 -20.562 -23.062 1 92.94 199 ALA B CA 1
ATOM 6124 C C . ALA B 1 199 ? 17.922 -19.344 -23.344 1 92.94 199 ALA B C 1
ATOM 6126 O O . ALA B 1 199 ? 17.969 -18.859 -24.469 1 92.94 199 ALA B O 1
ATOM 6127 N N . ALA B 1 200 ? 18.531 -18.797 -22.312 1 90.94 200 ALA B N 1
ATOM 6128 C CA . ALA B 1 200 ? 19.406 -17.625 -22.438 1 90.94 200 ALA B CA 1
ATOM 6129 C C . ALA B 1 200 ? 20.625 -17.75 -21.531 1 90.94 200 ALA B C 1
ATOM 6131 O O . ALA B 1 200 ? 20.766 -17 -20.562 1 90.94 200 ALA B O 1
ATOM 6132 N N . PRO B 1 201 ? 21.562 -18.531 -21.969 1 91.5 201 PRO B N 1
ATOM 6133 C CA . PRO B 1 201 ? 22.688 -18.844 -21.109 1 91.5 201 PRO B CA 1
ATOM 6134 C C . PRO B 1 201 ? 23.516 -17.625 -20.734 1 91.5 201 PRO B C 1
ATOM 6136 O O . PRO B 1 201 ? 23.953 -17.484 -19.594 1 91.5 201 PRO B O 1
ATOM 6139 N N . GLU B 1 202 ? 23.734 -16.719 -21.641 1 89.31 202 GLU B N 1
ATOM 6140 C CA . GLU B 1 202 ? 24.562 -15.539 -21.375 1 89.31 202 GLU B CA 1
ATOM 6141 C C . GLU B 1 202 ? 23.859 -14.609 -20.391 1 89.31 202 GLU B C 1
ATOM 6143 O O . GLU B 1 202 ? 24.484 -14.148 -19.422 1 89.31 202 GLU B O 1
ATOM 6148 N N . THR B 1 203 ? 22.625 -14.32 -20.688 1 87.38 203 THR B N 1
ATOM 6149 C CA . THR B 1 203 ? 21.859 -13.461 -19.781 1 87.38 203 THR B CA 1
ATOM 6150 C C . THR B 1 203 ? 21.734 -14.094 -18.406 1 87.38 203 THR B C 1
ATOM 6152 O O . THR B 1 203 ? 21.766 -13.391 -17.391 1 87.38 203 THR B O 1
ATOM 6155 N N . HIS B 1 204 ? 21.594 -15.367 -18.406 1 91.56 204 HIS B N 1
ATOM 6156 C CA . HIS B 1 204 ? 21.531 -16.094 -17.141 1 91.56 204 HIS B CA 1
ATOM 6157 C C . HIS B 1 204 ? 22.812 -15.922 -16.328 1 91.56 204 HIS B C 1
ATOM 6159 O O . HIS B 1 204 ? 22.766 -15.664 -15.125 1 91.56 204 HIS B O 1
ATOM 6165 N N . ALA B 1 205 ? 23.875 -16.078 -16.969 1 91.06 205 ALA B N 1
ATOM 6166 C CA . ALA B 1 205 ? 25.172 -15.977 -16.297 1 91.06 205 ALA B CA 1
ATOM 6167 C C . ALA B 1 205 ? 25.375 -14.57 -15.727 1 91.06 205 ALA B C 1
ATOM 6169 O O . ALA B 1 205 ? 25.875 -14.422 -14.609 1 91.06 205 ALA B O 1
ATOM 6170 N N . GLU B 1 206 ? 25.047 -13.648 -16.438 1 86.69 206 GLU B N 1
ATOM 6171 C CA . GLU B 1 206 ? 25.172 -12.266 -15.984 1 86.69 206 GLU B CA 1
ATOM 6172 C C . GLU B 1 206 ? 24.25 -11.992 -14.797 1 86.69 206 GLU B C 1
ATOM 6174 O O . GLU B 1 206 ? 24.656 -11.336 -13.836 1 86.69 206 GLU B O 1
ATOM 6179 N N . THR B 1 207 ? 23.047 -12.406 -14.93 1 87 207 THR B N 1
ATOM 6180 C CA . THR B 1 207 ? 22.094 -12.227 -13.852 1 87 207 THR B CA 1
ATOM 6181 C C . THR B 1 207 ? 22.547 -12.953 -12.594 1 87 207 THR B C 1
ATOM 6183 O O . THR B 1 207 ? 22.406 -12.43 -11.484 1 87 207 THR B O 1
ATOM 6186 N N . ALA B 1 208 ? 23.078 -14.133 -12.828 1 89.56 208 ALA B N 1
ATOM 6187 C CA . ALA B 1 208 ? 23.547 -14.938 -11.703 1 89.56 208 ALA B CA 1
ATOM 6188 C C . ALA B 1 208 ? 24.703 -14.258 -10.977 1 89.56 208 ALA B C 1
ATOM 6190 O O . ALA B 1 208 ? 24.781 -14.281 -9.742 1 89.56 208 ALA B O 1
ATOM 6191 N N . ARG B 1 209 ? 25.531 -13.719 -11.688 1 88.88 209 ARG B N 1
ATOM 6192 C CA . ARG B 1 209 ? 26.672 -13.016 -11.102 1 88.88 209 ARG B CA 1
ATOM 6193 C C . ARG B 1 209 ? 26.203 -11.828 -10.266 1 88.88 209 ARG B C 1
ATOM 6195 O O . ARG B 1 209 ? 26.656 -11.641 -9.141 1 88.88 209 ARG B O 1
ATOM 6202 N N . TRP B 1 210 ? 25.359 -11.117 -10.844 1 84.25 210 TRP B N 1
ATOM 6203 C CA . TRP B 1 210 ? 24.844 -9.945 -10.133 1 84.25 210 TRP B CA 1
ATOM 6204 C C . TRP B 1 210 ? 24.078 -10.367 -8.883 1 84.25 210 TRP B C 1
ATOM 6206 O O . TRP B 1 210 ? 24.234 -9.758 -7.82 1 84.25 210 TRP B O 1
ATOM 6216 N N . PHE B 1 211 ? 23.281 -11.328 -9.055 1 87.62 211 PHE B N 1
ATOM 6217 C CA . PHE B 1 211 ? 22.484 -11.852 -7.949 1 87.62 211 PHE B CA 1
ATOM 6218 C C . PHE B 1 211 ? 23.375 -12.32 -6.812 1 87.62 211 PHE B C 1
ATOM 6220 O O . PHE B 1 211 ? 23.094 -12.047 -5.641 1 87.62 211 PHE B O 1
ATOM 6227 N N . ASP B 1 212 ? 24.359 -12.977 -7.203 1 89.38 212 ASP B N 1
ATOM 6228 C CA . ASP B 1 212 ? 25.297 -13.5 -6.207 1 89.38 212 ASP B CA 1
ATOM 6229 C C . ASP B 1 212 ? 26.031 -12.367 -5.5 1 89.38 212 ASP B C 1
ATOM 6231 O O . ASP B 1 212 ? 26.234 -12.414 -4.281 1 89.38 212 ASP B O 1
ATOM 6235 N N . GLU B 1 213 ? 26.406 -11.477 -6.203 1 87.19 213 GLU B N 1
ATOM 6236 C CA . GLU B 1 213 ? 27.109 -10.328 -5.641 1 87.19 213 GLU B CA 1
ATOM 6237 C C . GLU B 1 213 ? 26.219 -9.562 -4.664 1 87.19 213 GLU B C 1
ATOM 6239 O O . GLU B 1 213 ? 26.641 -9.219 -3.561 1 87.19 213 GLU B O 1
ATOM 6244 N N . LEU B 1 214 ? 25.062 -9.289 -5.086 1 84.31 214 LEU B N 1
ATOM 6245 C CA . LEU B 1 214 ? 24.125 -8.547 -4.258 1 84.31 214 LEU B CA 1
ATOM 6246 C C . LEU B 1 214 ? 23.781 -9.328 -2.992 1 84.31 214 LEU B C 1
ATOM 6248 O O . LEU B 1 214 ? 23.672 -8.75 -1.908 1 84.31 214 LEU B O 1
ATOM 6252 N N . THR B 1 215 ? 23.562 -10.578 -3.15 1 89.56 215 THR B N 1
ATOM 6253 C CA . THR B 1 215 ? 23.219 -11.422 -2.016 1 89.56 215 THR B CA 1
ATOM 6254 C C . THR B 1 215 ? 24.344 -11.422 -0.981 1 89.56 215 THR B C 1
ATOM 6256 O O . THR B 1 215 ? 24.078 -11.328 0.221 1 89.56 215 THR B O 1
ATOM 6259 N N . LYS B 1 216 ? 25.531 -11.516 -1.45 1 88.69 216 LYS B N 1
ATOM 6260 C CA . LYS B 1 216 ? 26.672 -11.508 -0.551 1 88.69 216 LYS B CA 1
ATOM 6261 C C . LYS B 1 216 ? 26.812 -10.172 0.167 1 88.69 216 LYS B C 1
ATOM 6263 O O . LYS B 1 216 ? 27.094 -10.133 1.364 1 88.69 216 LYS B O 1
ATOM 6268 N N . ARG B 1 217 ? 26.578 -9.188 -0.508 1 84.88 217 ARG B N 1
ATOM 6269 C CA . ARG B 1 217 ? 26.688 -7.84 0.042 1 84.88 217 ARG B CA 1
ATOM 6270 C C . ARG B 1 217 ? 25.594 -7.574 1.072 1 84.88 217 ARG B C 1
ATOM 6272 O O . ARG B 1 217 ? 25.844 -6.895 2.074 1 84.88 217 ARG B O 1
ATOM 6279 N N . GLN B 1 218 ? 24.438 -8.094 0.859 1 87.44 218 GLN B N 1
ATOM 6280 C CA . GLN B 1 218 ? 23.281 -7.793 1.699 1 87.44 218 GLN B CA 1
ATOM 6281 C C . GLN B 1 218 ? 23.156 -8.797 2.846 1 87.44 218 GLN B C 1
ATOM 6283 O O . GLN B 1 218 ? 22.453 -8.547 3.82 1 87.44 218 GLN B O 1
ATOM 6288 N N . ASP B 1 219 ? 23.875 -9.883 2.781 1 91 219 ASP B N 1
ATOM 6289 C CA . ASP B 1 219 ? 23.703 -11.016 3.682 1 91 219 ASP B CA 1
ATOM 6290 C C . ASP B 1 219 ? 23.953 -10.609 5.133 1 91 219 ASP B C 1
ATOM 6292 O O . ASP B 1 219 ? 23.203 -11 6.027 1 91 219 ASP B O 1
ATOM 6296 N N . PRO B 1 220 ? 24.953 -9.805 5.406 1 89.62 220 PRO B N 1
ATOM 6297 C CA . PRO B 1 220 ? 25.188 -9.453 6.805 1 89.62 220 PRO B CA 1
ATOM 6298 C C . PRO B 1 220 ? 24.016 -8.695 7.422 1 89.62 220 PRO B C 1
ATOM 6300 O O . PRO B 1 220 ? 23.641 -8.953 8.57 1 89.62 220 PRO B O 1
ATOM 6303 N N . VAL B 1 221 ? 23.484 -7.812 6.707 1 86.75 221 VAL B N 1
ATOM 6304 C CA . VAL B 1 221 ? 22.359 -7.023 7.195 1 86.75 221 VAL B CA 1
ATOM 6305 C C . VAL B 1 221 ? 21.141 -7.922 7.375 1 86.75 221 VAL B C 1
ATOM 6307 O O . VAL B 1 221 ? 20.422 -7.809 8.367 1 86.75 221 VAL B O 1
ATOM 6310 N N . VAL B 1 222 ? 20.891 -8.805 6.469 1 93.12 222 VAL B N 1
ATOM 6311 C CA . VAL B 1 222 ? 19.734 -9.68 6.492 1 93.12 222 VAL B CA 1
ATOM 6312 C C . VAL B 1 222 ? 19.828 -10.648 7.668 1 93.12 222 VAL B C 1
ATOM 6314 O O . VAL B 1 222 ? 18.844 -10.898 8.367 1 93.12 222 VAL B O 1
ATOM 6317 N N . ARG B 1 223 ? 20.953 -11.211 7.844 1 94.06 223 ARG B N 1
ATOM 6318 C CA . ARG B 1 223 ? 21.156 -12.156 8.938 1 94.06 223 ARG B CA 1
ATOM 6319 C C . ARG B 1 223 ? 20.984 -11.477 10.289 1 94.06 223 ARG B C 1
ATOM 6321 O O . ARG B 1 223 ? 20.406 -12.047 11.211 1 94.06 223 ARG B O 1
ATOM 6328 N N . ARG B 1 224 ? 21.5 -10.336 10.367 1 93 224 ARG B N 1
ATOM 6329 C CA . ARG B 1 224 ? 21.328 -9.578 11.602 1 93 224 ARG B CA 1
ATOM 6330 C C . ARG B 1 224 ? 19.859 -9.281 11.859 1 93 224 ARG B C 1
ATOM 6332 O O . ARG B 1 224 ? 19.391 -9.398 12.992 1 93 224 ARG B O 1
ATOM 6339 N N . ALA B 1 225 ? 19.234 -8.789 10.859 1 93.81 225 ALA B N 1
ATOM 6340 C CA . ALA B 1 225 ? 17.812 -8.508 10.977 1 93.81 225 ALA B CA 1
ATOM 6341 C C . ALA B 1 225 ? 17.031 -9.758 11.391 1 93.81 225 ALA B C 1
ATOM 6343 O O . ALA B 1 225 ? 16.125 -9.688 12.219 1 93.81 225 ALA B O 1
ATOM 6344 N N . ALA B 1 226 ? 17.375 -10.898 10.789 1 96.81 226 ALA B N 1
ATOM 6345 C CA . ALA B 1 226 ? 16.719 -12.164 11.117 1 96.81 226 ALA B CA 1
ATOM 6346 C C . ALA B 1 226 ? 16.922 -12.523 12.586 1 96.81 226 ALA B C 1
ATOM 6348 O O . ALA B 1 226 ? 15.984 -12.953 13.266 1 96.81 226 ALA B O 1
ATOM 6349 N N . GLU B 1 227 ? 18.094 -12.383 13.031 1 96.06 227 GLU B N 1
ATOM 6350 C CA . GLU B 1 227 ? 18.406 -12.703 14.422 1 96.06 227 GLU B CA 1
ATOM 6351 C C . GLU B 1 227 ? 17.672 -11.781 15.391 1 96.06 227 GLU B C 1
ATOM 6353 O O . GLU B 1 227 ? 17.156 -12.234 16.406 1 96.06 227 GLU B O 1
ATOM 6358 N N . GLU B 1 228 ? 17.656 -10.523 15.062 1 94.69 228 GLU B N 1
ATOM 6359 C CA . GLU B 1 228 ? 16.969 -9.547 15.906 1 94.69 228 GLU B CA 1
ATOM 6360 C C . GLU B 1 228 ? 15.477 -9.852 15.992 1 94.69 228 GLU B C 1
ATOM 6362 O O . GLU B 1 228 ? 14.891 -9.828 17.078 1 94.69 228 GLU B O 1
ATOM 6367 N N . LEU B 1 229 ? 14.891 -10.086 14.891 1 96.31 229 LEU B N 1
ATOM 6368 C CA . LEU B 1 229 ? 13.461 -10.375 14.867 1 96.31 229 LEU B CA 1
ATOM 6369 C C . LEU B 1 229 ? 13.164 -11.703 15.562 1 96.31 229 LEU B C 1
ATOM 6371 O O . LEU B 1 229 ? 12.148 -11.836 16.25 1 96.31 229 LEU B O 1
ATOM 6375 N N . GLN B 1 230 ? 14.031 -12.727 15.383 1 97.5 230 GLN B N 1
ATOM 6376 C CA . GLN B 1 230 ? 13.875 -14.008 16.062 1 97.5 230 GLN B CA 1
ATOM 6377 C C . GLN B 1 230 ? 13.852 -13.828 17.578 1 97.5 230 GLN B C 1
ATOM 6379 O O . GLN B 1 230 ? 13 -14.398 18.266 1 97.5 230 GLN B O 1
ATOM 6384 N N . ALA B 1 231 ? 14.773 -13.07 18.031 1 95.81 231 ALA B N 1
ATOM 6385 C CA . ALA B 1 231 ? 14.875 -12.828 19.469 1 95.81 231 ALA B CA 1
ATOM 6386 C C . ALA B 1 231 ? 13.609 -12.148 20 1 95.81 231 ALA B C 1
ATOM 6388 O O . ALA B 1 231 ? 13.125 -12.484 21.078 1 95.81 231 ALA B O 1
ATOM 6389 N N . LEU B 1 232 ? 13.102 -11.227 19.297 1 93.5 232 LEU B N 1
ATOM 6390 C CA . LEU B 1 232 ? 11.883 -10.523 19.688 1 93.5 232 LEU B CA 1
ATOM 6391 C C . LEU B 1 232 ? 10.688 -11.469 19.703 1 93.5 232 LEU B C 1
ATOM 6393 O O . LEU B 1 232 ? 9.859 -11.414 20.625 1 93.5 232 LEU B O 1
ATOM 6397 N N . CYS B 1 233 ? 10.562 -12.305 18.688 1 95.12 233 CYS B N 1
ATOM 6398 C CA . CYS B 1 233 ? 9.469 -13.266 18.609 1 95.12 233 CYS B CA 1
ATOM 6399 C C . CYS B 1 233 ? 9.531 -14.258 19.766 1 95.12 233 CYS B C 1
ATOM 6401 O O . CYS B 1 233 ? 8.5 -14.633 20.328 1 95.12 233 CYS B O 1
ATOM 6403 N N . ASP B 1 234 ? 10.742 -14.625 20.109 1 94.88 234 ASP B N 1
ATOM 6404 C CA . ASP B 1 234 ? 10.938 -15.609 21.172 1 94.88 234 ASP B CA 1
ATOM 6405 C C . ASP B 1 234 ? 10.523 -15.039 22.516 1 94.88 234 ASP B C 1
ATOM 6407 O O . ASP B 1 234 ? 10.125 -15.789 23.422 1 94.88 234 ASP B O 1
ATOM 6411 N N . LYS B 1 235 ? 10.539 -13.75 22.656 1 92.5 235 LYS B N 1
ATOM 6412 C CA . LYS B 1 235 ? 10.25 -13.109 23.938 1 92.5 235 LYS B CA 1
ATOM 6413 C C . LYS B 1 235 ? 8.781 -12.711 24.031 1 92.5 235 LYS B C 1
ATOM 6415 O O . LYS B 1 235 ? 8.289 -12.414 25.125 1 92.5 235 LYS B O 1
ATOM 6420 N N . ASP B 1 236 ? 8.172 -12.688 22.922 1 91.44 236 ASP B N 1
ATOM 6421 C CA . ASP B 1 236 ? 6.785 -12.227 22.906 1 91.44 236 ASP B CA 1
ATOM 6422 C C . ASP B 1 236 ? 5.863 -13.266 23.547 1 91.44 236 ASP B C 1
ATOM 6424 O O . ASP B 1 236 ? 5.777 -14.398 23.078 1 91.44 236 ASP B O 1
ATOM 6428 N N . GLU B 1 237 ? 5.07 -12.898 24.531 1 88.25 237 GLU B N 1
ATOM 6429 C CA . GLU B 1 237 ? 4.25 -13.82 25.312 1 88.25 237 GLU B CA 1
ATOM 6430 C C . GLU B 1 237 ? 3.066 -14.336 24.5 1 88.25 237 GLU B C 1
ATOM 6432 O O . GLU B 1 237 ? 2.658 -15.492 24.641 1 88.25 237 GLU B O 1
ATOM 6437 N N . PHE B 1 238 ? 2.514 -13.555 23.766 1 87.38 238 PHE B N 1
ATOM 6438 C CA . PHE B 1 238 ? 1.371 -13.984 22.969 1 87.38 238 PHE B CA 1
ATOM 6439 C C . PHE B 1 238 ? 1.783 -15.047 21.953 1 87.38 238 PHE B C 1
ATOM 6441 O O . PHE B 1 238 ? 1.105 -16.062 21.812 1 87.38 238 PHE B O 1
ATOM 6448 N N . LEU B 1 239 ? 2.859 -14.805 21.266 1 92.88 239 LEU B N 1
ATOM 6449 C CA . LEU B 1 239 ? 3.324 -15.766 20.266 1 92.88 239 LEU B CA 1
ATOM 6450 C C . LEU B 1 239 ? 3.732 -17.078 20.922 1 92.88 239 LEU B C 1
ATOM 6452 O O . LEU B 1 239 ? 3.494 -18.156 20.375 1 92.88 239 LEU B O 1
ATOM 6456 N N . LYS B 1 240 ? 4.277 -17 22.109 1 92.94 240 LYS B N 1
ATOM 6457 C CA . LYS B 1 240 ? 4.668 -18.203 22.844 1 92.94 240 LYS B CA 1
ATOM 6458 C C . LYS B 1 240 ? 3.451 -19.062 23.172 1 92.94 240 LYS B C 1
ATOM 6460 O O . LYS B 1 240 ? 3.539 -20.281 23.203 1 92.94 240 LYS B O 1
ATOM 6465 N N . GLN B 1 241 ? 2.404 -18.391 23.438 1 90.31 241 GLN B N 1
ATOM 6466 C CA . GLN B 1 241 ? 1.188 -19.109 23.812 1 90.31 241 GLN B CA 1
ATOM 6467 C C . GLN B 1 241 ? 0.49 -19.672 22.578 1 90.31 241 GLN B C 1
ATOM 6469 O O . GLN B 1 241 ? -0.05 -20.781 22.625 1 90.31 241 GLN B O 1
ATOM 6474 N N . ALA B 1 242 ? 0.512 -18.984 21.547 1 90.94 242 ALA B N 1
ATOM 6475 C CA . ALA B 1 242 ? -0.274 -19.344 20.359 1 90.94 242 ALA B CA 1
ATOM 6476 C C . ALA B 1 242 ? 0.521 -20.25 19.422 1 90.94 242 ALA B C 1
ATOM 6478 O O . ALA B 1 242 ? -0.059 -21.016 18.656 1 90.94 242 ALA B O 1
ATOM 6479 N N . CYS B 1 243 ? 1.855 -20.172 19.484 1 94.19 243 CYS B N 1
ATOM 6480 C CA . CYS B 1 243 ? 2.699 -20.891 18.531 1 94.19 243 CYS B CA 1
ATOM 6481 C C . CYS B 1 243 ? 3.654 -21.828 19.266 1 94.19 243 CYS B C 1
ATOM 6483 O O . CYS B 1 243 ? 4.168 -21.5 20.328 1 94.19 243 CYS B O 1
ATOM 6485 N N . SER B 1 244 ? 3.885 -22.984 18.672 1 93.5 244 SER B N 1
ATOM 6486 C CA . SER B 1 244 ? 4.895 -23.891 19.188 1 93.5 244 SER B CA 1
ATOM 6487 C C . SER B 1 244 ? 6.301 -23.453 18.797 1 93.5 244 SER B C 1
ATOM 6489 O O . SER B 1 244 ? 7.266 -23.719 19.516 1 93.5 244 SER B O 1
ATOM 6491 N N . LYS B 1 245 ? 6.277 -22.828 17.625 1 94.44 245 LYS B N 1
ATOM 6492 C CA . LYS B 1 245 ? 7.559 -22.391 17.094 1 94.44 245 LYS B CA 1
ATOM 6493 C C . LYS B 1 245 ? 7.379 -21.234 16.109 1 94.44 245 LYS B C 1
ATOM 6495 O O . LYS B 1 245 ? 6.398 -21.188 15.367 1 94.44 245 LYS B O 1
ATOM 6500 N N . VAL B 1 246 ? 8.312 -20.234 16.188 1 97.06 246 VAL B N 1
ATOM 6501 C CA . VAL B 1 246 ? 8.398 -19.156 15.195 1 97.06 246 VAL B CA 1
ATOM 6502 C C . VAL B 1 246 ? 9.766 -19.172 14.523 1 97.06 246 VAL B C 1
ATOM 6504 O O . VAL B 1 246 ? 10.797 -19.188 15.203 1 97.06 246 VAL B O 1
ATOM 6507 N N . GLU B 1 247 ? 9.758 -19.266 13.219 1 97.75 247 GLU B N 1
ATOM 6508 C CA . GLU B 1 247 ? 11.008 -19.297 12.461 1 97.75 247 GLU B CA 1
ATOM 6509 C C . GLU B 1 247 ? 11.156 -18.047 11.586 1 97.75 247 GLU B C 1
ATOM 6511 O O . GLU B 1 247 ? 10.25 -17.703 10.828 1 97.75 247 GLU B O 1
ATOM 6516 N N . VAL B 1 248 ? 12.25 -17.391 11.797 1 98.12 248 VAL B N 1
ATOM 6517 C CA . VAL B 1 248 ? 12.609 -16.281 10.914 1 98.12 248 VAL B CA 1
ATOM 6518 C C . VAL B 1 248 ? 13.773 -16.688 10.016 1 98.12 248 VAL B C 1
ATOM 6520 O O . VAL B 1 248 ? 14.891 -16.906 10.492 1 98.12 248 VAL B O 1
ATOM 6523 N N . LEU B 1 249 ? 13.531 -16.766 8.703 1 97 249 LEU B N 1
ATOM 6524 C CA . LEU B 1 249 ? 14.516 -17.312 7.781 1 97 249 LEU B CA 1
ATOM 6525 C C . LEU B 1 249 ? 14.922 -16.281 6.738 1 97 249 LEU B C 1
ATOM 6527 O O . LEU B 1 249 ? 14.07 -15.703 6.066 1 97 249 LEU B O 1
ATOM 6531 N N . PRO B 1 250 ? 16.25 -16.047 6.641 1 95.75 250 PRO B N 1
ATOM 6532 C CA . PRO B 1 250 ? 16.719 -15.234 5.512 1 95.75 250 PRO B CA 1
ATOM 6533 C C . PRO B 1 250 ? 16.547 -15.953 4.172 1 95.75 250 PRO B C 1
ATOM 6535 O O . PRO B 1 250 ? 16.812 -17.156 4.066 1 95.75 250 PRO B O 1
ATOM 6538 N N . ARG B 1 251 ? 16 -15.281 3.256 1 92.38 251 ARG B N 1
ATOM 6539 C CA . ARG B 1 251 ? 15.789 -15.797 1.907 1 92.38 251 ARG B CA 1
ATOM 6540 C C . ARG B 1 251 ? 16.172 -14.758 0.857 1 92.38 251 ARG B C 1
ATOM 6542 O O . ARG B 1 251 ? 16.438 -13.602 1.188 1 92.38 251 ARG B O 1
ATOM 6549 N N . ALA B 1 252 ? 16.375 -15.219 -0.31 1 89.88 252 ALA B N 1
ATOM 6550 C CA . ALA B 1 252 ? 16.531 -14.344 -1.467 1 89.88 252 ALA B CA 1
ATOM 6551 C C . ALA B 1 252 ? 15.328 -14.461 -2.404 1 89.88 252 ALA B C 1
ATOM 6553 O O . ALA B 1 252 ? 14.68 -15.508 -2.453 1 89.88 252 ALA B O 1
ATOM 6554 N N . LYS B 1 253 ? 15.047 -13.391 -3.062 1 88.69 253 LYS B N 1
ATOM 6555 C CA . LYS B 1 253 ? 13.984 -13.414 -4.062 1 88.69 253 LYS B CA 1
ATOM 6556 C C . LYS B 1 253 ? 14.32 -14.391 -5.191 1 88.69 253 LYS B C 1
ATOM 6558 O O . LYS B 1 253 ? 15.469 -14.789 -5.355 1 88.69 253 LYS B O 1
ATOM 6563 N N . GLU B 1 254 ? 13.258 -14.742 -5.895 1 86.31 254 GLU B N 1
ATOM 6564 C CA . GLU B 1 254 ? 13.422 -15.68 -6.996 1 86.31 254 GLU B CA 1
ATOM 6565 C C . GLU B 1 254 ? 14.266 -15.078 -8.117 1 86.31 254 GLU B C 1
ATOM 6567 O O . GLU B 1 254 ? 14.031 -13.938 -8.531 1 86.31 254 GLU B O 1
ATOM 6572 N N . PHE B 1 255 ? 15.125 -15.852 -8.516 1 84.31 255 PHE B N 1
ATOM 6573 C CA . PHE B 1 255 ? 16.141 -15.438 -9.469 1 84.31 255 PHE B CA 1
ATOM 6574 C C . PHE B 1 255 ? 15.5 -14.969 -10.773 1 84.31 255 PHE B C 1
ATOM 6576 O O . PHE B 1 255 ? 15.766 -13.859 -11.242 1 84.31 255 PHE B O 1
ATOM 6583 N N . TYR B 1 256 ? 14.742 -15.805 -11.312 1 86.75 256 TYR B N 1
ATOM 6584 C CA . TYR B 1 256 ? 14.125 -15.477 -12.594 1 86.75 256 TYR B CA 1
ATOM 6585 C C . TYR B 1 256 ? 13.164 -14.305 -12.453 1 86.75 256 TYR B C 1
ATOM 6587 O O . TYR B 1 256 ? 13.023 -13.492 -13.367 1 86.75 256 TYR B O 1
ATOM 6595 N N . GLY B 1 257 ? 12.484 -14.211 -11.383 1 81.38 257 GLY B N 1
ATOM 6596 C CA . GLY B 1 257 ? 11.609 -13.078 -11.117 1 81.38 257 GLY B CA 1
ATOM 6597 C C . GLY B 1 257 ? 12.336 -11.75 -11.148 1 81.38 257 GLY B C 1
ATOM 6598 O O . GLY B 1 257 ? 11.805 -10.75 -11.641 1 81.38 257 GLY B O 1
ATOM 6599 N N . LEU B 1 258 ? 13.461 -11.773 -10.641 1 78.19 258 LEU B N 1
ATOM 6600 C CA . LEU B 1 258 ? 14.281 -10.562 -10.641 1 78.19 258 LEU B CA 1
ATOM 6601 C C . LEU B 1 258 ? 14.617 -10.141 -12.07 1 78.19 258 LEU B C 1
ATOM 6603 O O . LEU B 1 258 ? 14.609 -8.945 -12.383 1 78.19 258 LEU B O 1
ATOM 6607 N N . PHE B 1 259 ? 15 -11.133 -12.828 1 80.5 259 PHE B N 1
ATOM 6608 C CA . PHE B 1 259 ? 15.312 -10.867 -14.227 1 80.5 259 PHE B CA 1
ATOM 6609 C C . PHE B 1 259 ? 14.109 -10.266 -14.945 1 80.5 259 PHE B C 1
ATOM 6611 O O . PHE B 1 259 ? 14.242 -9.289 -15.68 1 80.5 259 PHE B O 1
ATOM 6618 N N . ARG B 1 260 ? 13.008 -10.836 -14.711 1 80.12 260 ARG B N 1
ATOM 6619 C CA . ARG B 1 260 ? 11.789 -10.352 -15.352 1 80.12 260 ARG B CA 1
ATOM 6620 C C . ARG B 1 260 ? 11.477 -8.922 -14.93 1 80.12 260 ARG B C 1
ATOM 6622 O O . ARG B 1 260 ? 11.039 -8.109 -15.75 1 80.12 260 ARG B O 1
ATOM 6629 N N . ARG B 1 261 ? 11.586 -8.617 -13.727 1 73.25 261 ARG B N 1
ATOM 6630 C CA . ARG B 1 261 ? 11.328 -7.285 -13.195 1 73.25 261 ARG B CA 1
ATOM 6631 C C . ARG B 1 261 ? 12.273 -6.258 -13.812 1 73.25 261 ARG B C 1
ATOM 6633 O O . ARG B 1 261 ? 11.875 -5.113 -14.062 1 73.25 261 ARG B O 1
ATOM 6640 N N . ALA B 1 262 ? 13.477 -6.633 -13.836 1 71.81 262 ALA B N 1
ATOM 6641 C CA . ALA B 1 262 ? 14.484 -5.742 -14.398 1 71.81 262 ALA B CA 1
ATOM 6642 C C . ALA B 1 262 ? 14.18 -5.418 -15.852 1 71.81 262 ALA B C 1
ATOM 6644 O O . ALA B 1 262 ? 14.477 -4.32 -16.328 1 71.81 262 ALA B O 1
ATOM 6645 N N . ASN B 1 263 ? 13.555 -6.332 -16.484 1 64.31 263 ASN B N 1
ATOM 6646 C CA . ASN B 1 263 ? 13.352 -6.156 -17.922 1 64.31 263 ASN B CA 1
ATOM 6647 C C . ASN B 1 263 ? 11.906 -5.758 -18.234 1 64.31 263 ASN B C 1
ATOM 6649 O O . ASN B 1 263 ? 11.531 -5.637 -19.406 1 64.31 263 ASN B O 1
ATOM 6653 N N . GLY B 1 264 ? 10.961 -5.914 -17.359 1 57.31 264 GLY B N 1
ATOM 6654 C CA . GLY B 1 264 ? 9.562 -5.605 -17.609 1 57.31 264 GLY B CA 1
ATOM 6655 C C . GLY B 1 264 ? 9.328 -4.16 -18.016 1 57.31 264 GLY B C 1
ATOM 6656 O O . GLY B 1 264 ? 8.328 -3.848 -18.672 1 57.31 264 GLY B O 1
ATOM 6657 N N . GLY B 1 265 ? 9.797 -3.094 -17.312 1 45.34 265 GLY B N 1
ATOM 6658 C CA . GLY B 1 265 ? 9.453 -1.748 -17.734 1 45.34 265 GLY B CA 1
ATOM 6659 C C . GLY B 1 265 ? 10.062 -1.374 -19.078 1 45.34 265 GLY B C 1
ATOM 6660 O O . GLY B 1 265 ? 9.484 -0.588 -19.828 1 45.34 265 GLY B O 1
ATOM 6661 N N . SER B 1 266 ? 11.328 -1.276 -19.219 1 40.66 266 SER B N 1
ATOM 6662 C CA . SER B 1 266 ? 12.07 -0.751 -20.359 1 40.66 266 SER B CA 1
ATOM 6663 C C . SER B 1 266 ? 12.383 -1.85 -21.359 1 40.66 266 SER B C 1
ATOM 6665 O O . SER B 1 266 ? 12.227 -3.035 -21.078 1 40.66 266 SER B O 1
ATOM 6667 N N . LYS B 1 267 ? 13.109 -1.516 -22.531 1 39.69 267 LYS B N 1
ATOM 6668 C CA . LYS B 1 267 ? 13.602 -2.326 -23.641 1 39.69 267 LYS B CA 1
ATOM 6669 C C . LYS B 1 267 ? 14.352 -3.555 -23.141 1 39.69 267 LYS B C 1
ATOM 6671 O O . LYS B 1 267 ? 15.258 -3.438 -22.312 1 39.69 267 LYS B O 1
ATOM 6676 N N . PRO B 1 268 ? 13.984 -4.758 -23.438 1 41.94 268 PRO B N 1
ATOM 6677 C CA . PRO B 1 268 ? 14.703 -6.02 -23.266 1 41.94 268 PRO B CA 1
ATOM 6678 C C . PRO B 1 268 ? 16.188 -5.898 -23.594 1 41.94 268 PRO B C 1
ATOM 6680 O O . PRO B 1 268 ? 16.562 -5.176 -24.531 1 41.94 268 PRO B O 1
ATOM 6683 N N . GLY B 1 269 ? 17.141 -6.305 -22.609 1 44 269 GLY B N 1
ATOM 6684 C CA . GLY B 1 269 ? 18.531 -6.523 -22.984 1 44 269 GLY B CA 1
ATOM 6685 C C . GLY B 1 269 ? 19.484 -5.555 -22.312 1 44 269 GLY B C 1
ATOM 6686 O O . GLY B 1 269 ? 20.703 -5.656 -22.484 1 44 269 GLY B O 1
ATOM 6687 N N . GLU B 1 270 ? 18.969 -4.457 -21.859 1 48 270 GLU B N 1
ATOM 6688 C CA . GLU B 1 270 ? 20.031 -3.541 -21.484 1 48 270 GLU B CA 1
ATOM 6689 C C . GLU B 1 270 ? 20.484 -3.783 -20.031 1 48 270 GLU B C 1
ATOM 6691 O O . GLU B 1 270 ? 19.656 -3.777 -19.125 1 48 270 GLU B O 1
ATOM 6696 N N . ILE B 1 271 ? 21.688 -4.449 -19.797 1 49.53 271 ILE B N 1
ATOM 6697 C CA . ILE B 1 271 ? 22.438 -4.691 -18.578 1 49.53 271 ILE B CA 1
ATOM 6698 C C . ILE B 1 271 ? 22.188 -3.561 -17.578 1 49.53 271 ILE B C 1
ATOM 6700 O O . ILE B 1 271 ? 22.141 -3.791 -16.375 1 49.53 271 ILE B O 1
ATOM 6704 N N . ASP B 1 272 ? 21.859 -2.51 -18.062 1 57.59 272 ASP B N 1
ATOM 6705 C CA . ASP B 1 272 ? 21.719 -1.31 -17.25 1 57.59 272 ASP B CA 1
ATOM 6706 C C . ASP B 1 272 ? 20.469 -1.386 -16.375 1 57.59 272 ASP B C 1
ATOM 6708 O O . ASP B 1 272 ? 20.469 -0.925 -15.234 1 57.59 272 ASP B O 1
ATOM 6712 N N . ASN B 1 273 ? 19.578 -2.266 -16.797 1 63.31 273 ASN B N 1
ATOM 6713 C CA . ASN B 1 273 ? 18.328 -2.379 -16.047 1 63.31 273 ASN B CA 1
ATOM 6714 C C . ASN B 1 273 ? 18.484 -3.334 -14.859 1 63.31 273 ASN B C 1
ATOM 6716 O O . ASN B 1 273 ? 17.891 -3.109 -13.805 1 63.31 273 ASN B O 1
ATOM 6720 N N . LEU B 1 274 ? 19.438 -4.348 -15.016 1 70.94 274 LEU B N 1
ATOM 6721 C CA . LEU B 1 274 ? 19.641 -5.332 -13.961 1 70.94 274 LEU B CA 1
ATOM 6722 C C . LEU B 1 274 ? 20.266 -4.688 -12.727 1 70.94 274 LEU B C 1
ATOM 6724 O O . LEU B 1 274 ? 19.938 -5.051 -11.594 1 70.94 274 LEU B O 1
ATOM 6728 N N . ARG B 1 275 ? 21.031 -3.744 -13 1 67.06 275 ARG B N 1
ATOM 6729 C CA . ARG B 1 275 ? 21.734 -3.092 -11.891 1 67.06 275 ARG B CA 1
ATOM 6730 C C . ARG B 1 275 ? 20.781 -2.197 -11.102 1 67.06 275 ARG B C 1
ATOM 6732 O O . ARG B 1 275 ? 21.078 -1.825 -9.961 1 67.06 275 ARG B O 1
ATOM 6739 N N . ARG B 1 276 ? 19.688 -2.064 -11.703 1 69.62 276 ARG B N 1
ATOM 6740 C CA . ARG B 1 276 ? 18.703 -1.238 -11.023 1 69.62 276 ARG B CA 1
ATOM 6741 C C . ARG B 1 276 ? 17.938 -2.047 -9.977 1 69.62 276 ARG B C 1
ATOM 6743 O O . ARG B 1 276 ? 17.328 -1.479 -9.07 1 69.62 276 ARG B O 1
ATOM 6750 N N . VAL B 1 277 ? 18.125 -3.324 -10.133 1 74.44 277 VAL B N 1
ATOM 6751 C CA . VAL B 1 277 ? 17.453 -4.184 -9.164 1 74.44 277 VAL B CA 1
ATOM 6752 C C . VAL B 1 277 ? 18.328 -4.34 -7.922 1 74.44 277 VAL B C 1
ATOM 6754 O O . VAL B 1 277 ? 19.453 -4.84 -8 1 74.44 277 VAL B O 1
ATOM 6757 N N . ASN B 1 278 ? 17.938 -3.799 -6.805 1 75.44 278 ASN B N 1
ATOM 6758 C CA . ASN B 1 278 ? 18.688 -3.861 -5.562 1 75.44 278 ASN B CA 1
ATOM 6759 C C . ASN B 1 278 ? 17.891 -4.535 -4.449 1 75.44 278 ASN B C 1
ATOM 6761 O O . ASN B 1 278 ? 18.344 -4.605 -3.307 1 75.44 278 ASN B O 1
ATOM 6765 N N . GLU B 1 279 ? 16.797 -5.035 -4.801 1 79.5 279 GLU B N 1
ATOM 6766 C CA . GLU B 1 279 ? 15.922 -5.648 -3.805 1 79.5 279 GLU B CA 1
ATOM 6767 C C . GLU B 1 279 ? 15.891 -7.168 -3.959 1 79.5 279 GLU B C 1
ATOM 6769 O O . GLU B 1 279 ? 14.953 -7.723 -4.535 1 79.5 279 GLU B O 1
ATOM 6774 N N . VAL B 1 280 ? 16.922 -7.828 -3.381 1 87.06 280 VAL B N 1
ATOM 6775 C CA . VAL B 1 280 ? 16.938 -9.281 -3.502 1 87.06 280 VAL B CA 1
ATOM 6776 C C . VAL B 1 280 ? 16.719 -9.922 -2.133 1 87.06 280 VAL B C 1
ATOM 6778 O O . VAL B 1 280 ? 16.312 -11.078 -2.037 1 87.06 280 VAL B O 1
ATOM 6781 N N . ALA B 1 281 ? 16.922 -9.102 -1.116 1 89.56 281 ALA B N 1
ATOM 6782 C CA . ALA B 1 281 ? 16.875 -9.633 0.245 1 89.56 281 ALA B CA 1
ATOM 6783 C C . ALA B 1 281 ? 15.438 -9.812 0.714 1 89.56 281 ALA B C 1
ATOM 6785 O O . ALA B 1 281 ? 14.578 -8.961 0.45 1 89.56 281 ALA B O 1
ATOM 6786 N N . GLN B 1 282 ? 15.195 -10.938 1.373 1 94.38 282 GLN B N 1
ATOM 6787 C CA . GLN B 1 282 ? 13.883 -11.234 1.925 1 94.38 282 GLN B CA 1
ATOM 6788 C C . GLN B 1 282 ? 14 -11.953 3.266 1 94.38 282 GLN B C 1
ATOM 6790 O O . GLN B 1 282 ? 14.984 -12.648 3.52 1 94.38 282 GLN B O 1
ATOM 6795 N N . LEU B 1 283 ? 13.047 -11.703 4.148 1 97.19 283 LEU B N 1
ATOM 6796 C CA . LEU B 1 283 ? 12.875 -12.5 5.363 1 97.19 283 LEU B CA 1
ATOM 6797 C C . LEU B 1 283 ? 11.531 -13.211 5.355 1 97.19 283 LEU B C 1
ATOM 6799 O O . LEU B 1 283 ? 10.516 -12.641 4.953 1 97.19 283 LEU B O 1
ATOM 6803 N N . ARG B 1 284 ? 11.562 -14.453 5.742 1 97.69 284 ARG B N 1
ATOM 6804 C CA . ARG B 1 284 ? 10.328 -15.219 5.891 1 97.69 284 ARG B CA 1
ATOM 6805 C C . ARG B 1 284 ? 10.078 -15.562 7.352 1 97.69 284 ARG B C 1
ATOM 6807 O O . ARG B 1 284 ? 10.945 -16.125 8.023 1 97.69 284 ARG B O 1
ATOM 6814 N N . VAL B 1 285 ? 8.953 -15.125 7.793 1 98.44 285 VAL B N 1
ATOM 6815 C CA . VAL B 1 285 ? 8.523 -15.484 9.141 1 98.44 285 VAL B CA 1
ATOM 6816 C C . VAL B 1 285 ? 7.465 -16.578 9.07 1 98.44 285 VAL B C 1
ATOM 6818 O O . VAL B 1 285 ? 6.375 -16.359 8.531 1 98.44 285 VAL B O 1
ATOM 6821 N N . ILE B 1 286 ? 7.766 -17.734 9.594 1 98.06 286 ILE B N 1
ATOM 6822 C CA . ILE B 1 286 ? 6.84 -18.859 9.602 1 98.06 286 ILE B CA 1
ATOM 6823 C C . ILE B 1 286 ? 6.398 -19.156 11.031 1 98.06 286 ILE B C 1
ATOM 6825 O O . ILE B 1 286 ? 7.227 -19.469 11.891 1 98.06 286 ILE B O 1
ATOM 6829 N N . LEU B 1 287 ? 5.152 -19.062 11.242 1 97.62 287 LEU B N 1
ATOM 6830 C CA . LEU B 1 287 ? 4.59 -19.281 12.57 1 97.62 287 LEU B CA 1
ATOM 6831 C C . LEU B 1 287 ? 3.924 -20.641 12.672 1 97.62 287 LEU B C 1
ATOM 6833 O O . LEU B 1 287 ? 2.941 -20.922 11.977 1 97.62 287 LEU B O 1
ATOM 6837 N N . HIS B 1 288 ? 4.41 -21.484 13.523 1 95.44 288 HIS B N 1
ATOM 6838 C CA . HIS B 1 288 ? 3.844 -22.797 13.773 1 95.44 288 HIS B CA 1
ATOM 6839 C C . HIS B 1 288 ? 2.822 -22.766 14.898 1 95.44 288 HIS B C 1
ATOM 6841 O O . HIS B 1 288 ? 3.195 -22.719 16.078 1 95.44 288 HIS B O 1
ATOM 6847 N N . LEU B 1 289 ? 1.586 -22.828 14.547 1 92.38 289 LEU B N 1
ATOM 6848 C CA . LEU B 1 289 ? 0.535 -22.75 15.555 1 92.38 289 LEU B CA 1
ATOM 6849 C C . LEU B 1 289 ? 0.534 -24 16.438 1 92.38 289 LEU B C 1
ATOM 6851 O O . LEU B 1 289 ? 0.833 -25.094 15.953 1 92.38 289 LEU B O 1
ATOM 6855 N N . ARG B 1 290 ? 0.236 -23.734 17.688 1 87.56 290 ARG B N 1
ATOM 6856 C CA . ARG B 1 290 ? 0.114 -24.875 18.578 1 87.56 290 ARG B CA 1
ATOM 6857 C C . ARG B 1 290 ? -1.063 -25.766 18.172 1 87.56 290 ARG B C 1
ATOM 6859 O O . ARG B 1 290 ? -2.137 -25.25 17.844 1 87.56 290 ARG B O 1
ATOM 6866 N N . GLY B 1 291 ? -0.923 -27.031 18.234 1 70.69 291 GLY B N 1
ATOM 6867 C CA . GLY B 1 291 ? -1.93 -27.984 17.812 1 70.69 291 GLY B CA 1
ATOM 6868 C C . GLY B 1 291 ? -1.759 -28.438 16.375 1 70.69 291 GLY B C 1
ATOM 6869 O O . GLY B 1 291 ? -2.459 -29.344 15.922 1 70.69 291 GLY B O 1
ATOM 6870 N N . ASP B 1 292 ? -1.116 -27.594 15.695 1 60.38 292 ASP B N 1
ATOM 6871 C CA . ASP B 1 292 ? -0.837 -28.047 14.328 1 60.38 292 ASP B CA 1
ATOM 6872 C C . ASP B 1 292 ? -0.094 -29.375 14.32 1 60.38 292 ASP B C 1
ATOM 6874 O O . ASP B 1 292 ? 0.989 -29.484 14.898 1 60.38 292 ASP B O 1
ATOM 6878 N N . ASP B 1 293 ? -0.646 -30.344 15.109 1 50 293 ASP B N 1
ATOM 6879 C CA . ASP B 1 293 ? 0.02 -31.641 15.062 1 50 293 ASP B CA 1
ATOM 6880 C C . ASP B 1 293 ? 0.512 -31.969 13.656 1 50 293 ASP B C 1
ATOM 6882 O O . ASP B 1 293 ? -0.252 -31.875 12.695 1 50 293 ASP B O 1
ATOM 6886 N N . GLU B 1 294 ? 1.736 -31.766 13.477 1 47.34 294 GLU B N 1
ATOM 6887 C CA . GLU B 1 294 ? 2.379 -32.188 12.242 1 47.34 294 GLU B CA 1
ATOM 6888 C C . GLU B 1 294 ? 1.721 -33.469 11.688 1 47.34 294 GLU B C 1
ATOM 6890 O O . GLU B 1 294 ? 1.924 -33.812 10.523 1 47.34 294 GLU B O 1
ATOM 6895 N N . SER B 1 295 ? 1.354 -34.312 12.633 1 39.44 295 SER B N 1
ATOM 6896 C CA . SER B 1 295 ? 1.102 -35.688 12.25 1 39.44 295 SER B CA 1
ATOM 6897 C C . SER B 1 295 ? -0.068 -35.781 11.273 1 39.44 295 SER B C 1
ATOM 6899 O O . SER B 1 295 ? -0.085 -36.656 10.406 1 39.44 295 SER B O 1
ATOM 6901 N N . ASP B 1 296 ? -1.351 -35.531 11.781 1 37.28 296 ASP B N 1
ATOM 6902 C CA . ASP B 1 296 ? -2.512 -35.969 11.023 1 37.28 296 ASP B CA 1
ATOM 6903 C C . ASP B 1 296 ? -2.75 -35.094 9.805 1 37.28 296 ASP B C 1
ATOM 6905 O O . ASP B 1 296 ? -2.789 -33.875 9.914 1 37.28 296 ASP B O 1
ATOM 6909 N N . GLY B 1 297 ? -2.295 -35.312 8.742 1 37.72 297 GLY B N 1
ATOM 6910 C CA . GLY B 1 297 ? -2.492 -35 7.34 1 37.72 297 GLY B CA 1
ATOM 6911 C C . GLY B 1 297 ? -3.816 -34.312 7.059 1 37.72 297 GLY B C 1
ATOM 6912 O O . GLY B 1 297 ? -4.176 -34.094 5.902 1 37.72 297 GLY B O 1
ATOM 6913 N N . GLU B 1 298 ? -4.789 -34.594 7.859 1 36.44 298 GLU B N 1
ATOM 6914 C CA . GLU B 1 298 ? -6.078 -34.125 7.348 1 36.44 298 GLU B CA 1
ATOM 6915 C C . GLU B 1 298 ? -6.234 -32.625 7.504 1 36.44 298 GLU B C 1
ATOM 6917 O O . GLU B 1 298 ? -6.324 -32.125 8.625 1 36.44 298 GLU B O 1
ATOM 6922 N N . TYR B 1 299 ? -5.582 -31.906 6.746 1 40.59 299 TYR B N 1
ATOM 6923 C CA . TYR B 1 299 ? -5.836 -30.469 6.57 1 40.59 299 TYR B CA 1
ATOM 6924 C C . TYR B 1 299 ? -7.32 -30.172 6.723 1 40.59 299 TYR B C 1
ATOM 6926 O O . TYR B 1 299 ? -8.094 -30.312 5.77 1 40.59 299 TYR B O 1
ATOM 6934 N N . ALA B 1 300 ? -8.055 -30.688 7.734 1 39.44 300 ALA B N 1
ATOM 6935 C CA . ALA B 1 300 ? -9.445 -30.281 7.922 1 39.44 300 ALA B CA 1
ATOM 6936 C C . ALA B 1 300 ? -9.609 -28.766 7.785 1 39.44 300 ALA B C 1
ATOM 6938 O O . ALA B 1 300 ? -8.656 -28.016 8.008 1 39.44 300 ALA B O 1
ATOM 6939 N N . ALA B 1 301 ? -10.641 -28.391 7.102 1 45.12 301 ALA B N 1
ATOM 6940 C CA . ALA B 1 301 ? -11.203 -27.047 7.031 1 45.12 301 ALA B CA 1
ATOM 6941 C C . ALA B 1 301 ? -10.969 -26.297 8.336 1 45.12 301 ALA B C 1
ATOM 6943 O O . ALA B 1 301 ? -11.32 -26.766 9.414 1 45.12 301 ALA B O 1
ATOM 6944 N N . MET B 1 302 ? -9.898 -25.469 8.375 1 53.28 302 MET B N 1
ATOM 6945 C CA . MET B 1 302 ? -9.609 -24.672 9.562 1 53.28 302 MET B CA 1
ATOM 6946 C C . MET B 1 302 ? -10.891 -24.125 10.18 1 53.28 302 MET B C 1
ATOM 6948 O O . MET B 1 302 ? -11.727 -23.547 9.477 1 53.28 302 MET B O 1
ATOM 6952 N N . SER B 1 303 ? -11.234 -24.578 11.359 1 60.91 303 SER B N 1
ATOM 6953 C CA . SER B 1 303 ? -12.32 -23.953 12.109 1 60.91 303 SER B CA 1
ATOM 6954 C C . SER B 1 303 ? -12.195 -22.438 12.102 1 60.91 303 SER B C 1
ATOM 6956 O O . SER B 1 303 ? -11.117 -21.891 11.844 1 60.91 303 SER B O 1
ATOM 6958 N N . GLU B 1 304 ? -13.227 -21.797 12.023 1 66.12 304 GLU B N 1
ATOM 6959 C CA . GLU B 1 304 ? -13.273 -20.344 12.109 1 66.12 304 GLU B CA 1
ATOM 6960 C C . GLU B 1 304 ? -12.352 -19.828 13.211 1 66.12 304 GLU B C 1
ATOM 6962 O O . GLU B 1 304 ? -11.672 -18.812 13.039 1 66.12 304 GLU B O 1
ATOM 6967 N N . ALA B 1 305 ? -12.336 -20.562 14.25 1 67.44 305 ALA B N 1
ATOM 6968 C CA . ALA B 1 305 ? -11.5 -20.172 15.383 1 67.44 305 ALA B CA 1
ATOM 6969 C C . ALA B 1 305 ? -10.023 -20.234 15.008 1 67.44 305 ALA B C 1
ATOM 6971 O O . ALA B 1 305 ? -9.25 -19.344 15.375 1 67.44 305 ALA B O 1
ATOM 6972 N N . ARG B 1 306 ? -9.695 -21.266 14.305 1 75.69 306 ARG B N 1
ATOM 6973 C CA . ARG B 1 306 ? -8.297 -21.422 13.914 1 75.69 306 ARG B CA 1
ATOM 6974 C C . ARG B 1 306 ? -7.887 -20.344 12.906 1 75.69 306 ARG B C 1
ATOM 6976 O O . ARG B 1 306 ? -6.758 -19.859 12.938 1 75.69 306 ARG B O 1
ATOM 6983 N N . ARG B 1 307 ? -8.789 -20.047 12.07 1 77.12 307 ARG B N 1
ATOM 6984 C CA . ARG B 1 307 ? -8.531 -18.984 11.102 1 77.12 307 ARG B CA 1
ATOM 6985 C C . ARG B 1 307 ? -8.281 -17.656 11.805 1 77.12 307 ARG B C 1
ATOM 6987 O O . ARG B 1 307 ? -7.402 -16.891 11.398 1 77.12 307 ARG B O 1
ATOM 6994 N N . MET B 1 308 ? -9.008 -17.438 12.844 1 77.69 308 MET B N 1
ATOM 6995 C CA . MET B 1 308 ? -8.859 -16.203 13.594 1 77.69 308 MET B CA 1
ATOM 6996 C C . MET B 1 308 ? -7.496 -16.141 14.281 1 77.69 308 MET B C 1
ATOM 6998 O O . MET B 1 308 ? -6.836 -15.094 14.266 1 77.69 308 MET B O 1
ATOM 7002 N N . VAL B 1 309 ? -7.105 -17.219 14.797 1 83.81 309 VAL B N 1
ATOM 7003 C CA . VAL B 1 309 ? -5.82 -17.266 15.477 1 83.81 309 VAL B CA 1
ATOM 7004 C C . VAL B 1 309 ? -4.691 -17.109 14.461 1 83.81 309 VAL B C 1
ATOM 7006 O O . VAL B 1 309 ? -3.693 -16.438 14.734 1 83.81 309 VAL B O 1
ATOM 7009 N N . SER B 1 310 ? -4.863 -17.766 13.281 1 89.44 310 SER B N 1
ATOM 7010 C CA . SER B 1 310 ? -3.867 -17.672 12.219 1 89.44 310 SER B CA 1
ATOM 7011 C C . SER B 1 310 ? -3.627 -16.234 11.797 1 89.44 310 SER B C 1
ATOM 7013 O O . SER B 1 310 ? -2.48 -15.805 11.641 1 89.44 310 SER B O 1
ATOM 7015 N N . SER B 1 311 ? -4.715 -15.594 11.656 1 88.88 311 SER B N 1
ATOM 7016 C CA . SER B 1 311 ? -4.602 -14.188 11.281 1 88.88 311 SER B CA 1
ATOM 7017 C C . SER B 1 311 ? -3.975 -13.359 12.398 1 88.88 311 SER B C 1
ATOM 7019 O O . SER B 1 311 ? -3.078 -12.547 12.156 1 88.88 311 SER B O 1
ATOM 7021 N N . ARG B 1 312 ? -4.391 -13.586 13.641 1 88.12 312 ARG B N 1
ATOM 7022 C CA . ARG B 1 312 ? -3.947 -12.805 14.789 1 88.12 312 ARG B CA 1
ATOM 7023 C C . ARG B 1 312 ? -2.439 -12.922 14.984 1 88.12 312 ARG B C 1
ATOM 7025 O O . ARG B 1 312 ? -1.761 -11.93 15.242 1 88.12 312 ARG B O 1
ATOM 7032 N N . VAL B 1 313 ? -1.942 -14.117 14.852 1 93.81 313 VAL B N 1
ATOM 7033 C CA . VAL B 1 313 ? -0.518 -14.32 15.094 1 93.81 313 VAL B CA 1
ATOM 7034 C C . VAL B 1 313 ? 0.294 -13.633 14 1 93.81 313 VAL B C 1
ATOM 7036 O O . VAL B 1 313 ? 1.376 -13.102 14.258 1 93.81 313 VAL B O 1
ATOM 7039 N N . CYS B 1 314 ? -0.205 -13.68 12.773 1 96.44 314 CYS B N 1
ATOM 7040 C CA . CYS B 1 314 ? 0.495 -13.023 11.672 1 96.44 314 CYS B CA 1
ATOM 7041 C C . CYS B 1 314 ? 0.516 -11.508 11.859 1 96.44 314 CYS B C 1
ATOM 7043 O O . CYS B 1 314 ? 1.543 -10.867 11.641 1 96.44 314 CYS B O 1
ATOM 7045 N N . TYR B 1 315 ? -0.596 -10.961 12.32 1 94.44 315 TYR B N 1
ATOM 7046 C CA . TYR B 1 315 ? -0.661 -9.523 12.531 1 94.44 315 TYR B CA 1
ATOM 7047 C C . TYR B 1 315 ? 0.204 -9.109 13.719 1 94.44 315 TYR B C 1
ATOM 7049 O O . TYR B 1 315 ? 0.777 -8.016 13.719 1 94.44 315 TYR B O 1
ATOM 7057 N N . GLN B 1 316 ? 0.243 -9.938 14.688 1 93.12 316 GLN B N 1
ATOM 7058 C CA . GLN B 1 316 ? 1.151 -9.672 15.797 1 93.12 316 GLN B CA 1
ATOM 7059 C C . GLN B 1 316 ? 2.6 -9.609 15.32 1 93.12 316 GLN B C 1
ATOM 7061 O O . GLN B 1 316 ? 3.346 -8.703 15.703 1 93.12 316 GLN B O 1
ATOM 7066 N N . ALA B 1 317 ? 2.945 -10.586 14.516 1 96.19 317 ALA B N 1
ATOM 7067 C CA . ALA B 1 317 ? 4.293 -10.57 13.953 1 96.19 317 ALA B CA 1
ATOM 7068 C C . ALA B 1 317 ? 4.527 -9.305 13.133 1 96.19 317 ALA B C 1
ATOM 7070 O O . ALA B 1 317 ? 5.609 -8.719 13.18 1 96.19 317 ALA B O 1
ATOM 7071 N N . LEU B 1 318 ? 3.553 -8.945 12.367 1 95.81 318 LEU B N 1
ATOM 7072 C CA . LEU B 1 318 ? 3.641 -7.73 11.562 1 95.81 318 LEU B CA 1
ATOM 7073 C C . LEU B 1 318 ? 3.881 -6.512 12.445 1 95.81 318 LEU B C 1
ATOM 7075 O O . LEU B 1 318 ? 4.703 -5.652 12.117 1 95.81 318 LEU B O 1
ATOM 7079 N N . SER B 1 319 ? 3.125 -6.391 13.547 1 92.44 319 SER B N 1
ATOM 7080 C CA . SER B 1 319 ? 3.285 -5.277 14.477 1 92.44 319 SER B CA 1
ATOM 7081 C C . SER B 1 319 ? 4.711 -5.207 15.016 1 92.44 319 SER B C 1
ATOM 7083 O O . SER B 1 319 ? 5.262 -4.117 15.188 1 92.44 319 SER B O 1
ATOM 7085 N N . MET B 1 320 ? 5.254 -6.293 15.266 1 93.12 320 MET B N 1
ATOM 7086 C CA . MET B 1 320 ? 6.617 -6.359 15.781 1 93.12 320 MET B CA 1
ATOM 7087 C C . MET B 1 320 ? 7.621 -5.914 14.727 1 93.12 320 MET B C 1
ATOM 7089 O O . MET B 1 320 ? 8.57 -5.191 15.031 1 93.12 320 MET B O 1
ATOM 7093 N N . VAL B 1 321 ? 7.387 -6.363 13.5 1 94.94 321 VAL B N 1
ATOM 7094 C CA . VAL B 1 321 ? 8.25 -5.973 12.391 1 94.94 321 VAL B CA 1
ATOM 7095 C C . VAL B 1 321 ? 8.234 -4.453 12.234 1 94.94 321 VAL B C 1
ATOM 7097 O O . VAL B 1 321 ? 9.289 -3.822 12.125 1 94.94 321 VAL B O 1
ATOM 7100 N N . HIS B 1 322 ? 7.094 -3.883 12.234 1 90.19 322 HIS B N 1
ATOM 7101 C CA . HIS B 1 322 ? 6.941 -2.451 12 1 90.19 322 HIS B CA 1
ATOM 7102 C C . HIS B 1 322 ? 7.434 -1.645 13.203 1 90.19 322 HIS B C 1
ATOM 7104 O O . HIS B 1 322 ? 7.727 -0.453 13.078 1 90.19 322 HIS B O 1
ATOM 7110 N N . ALA B 1 323 ? 7.473 -2.24 14.344 1 86.81 323 ALA B N 1
ATOM 7111 C CA . ALA B 1 323 ? 8.039 -1.588 15.516 1 86.81 323 ALA B CA 1
ATOM 7112 C C . ALA B 1 323 ? 9.562 -1.518 15.422 1 86.81 323 ALA B C 1
ATOM 7114 O O . ALA B 1 323 ? 10.18 -0.581 15.938 1 86.81 323 ALA B O 1
ATOM 7115 N N . LEU B 1 324 ? 10.133 -2.512 14.766 1 87.31 324 LEU B N 1
ATOM 7116 C CA . LEU B 1 324 ? 11.578 -2.596 14.648 1 87.31 324 LEU B CA 1
ATOM 7117 C C . LEU B 1 324 ? 12.086 -1.692 13.531 1 87.31 324 LEU B C 1
ATOM 7119 O O . LEU B 1 324 ? 13.133 -1.052 13.672 1 87.31 324 LEU B O 1
ATOM 7123 N N . TRP B 1 325 ? 11.367 -1.812 12.422 1 85.94 325 TRP B N 1
ATOM 7124 C CA . TRP B 1 325 ? 11.844 -1.137 11.227 1 85.94 325 TRP B CA 1
ATOM 7125 C C . TRP B 1 325 ? 10.727 -0.337 10.562 1 85.94 325 TRP B C 1
ATOM 7127 O O . TRP B 1 325 ? 9.594 -0.815 10.453 1 85.94 325 TRP B O 1
ATOM 7137 N N . PRO B 1 326 ? 10.992 0.866 10.133 1 80.31 326 PRO B N 1
ATOM 7138 C CA . PRO B 1 326 ? 9.961 1.657 9.461 1 80.31 326 PRO B CA 1
ATOM 7139 C C . PRO B 1 326 ? 9.477 1.019 8.164 1 80.31 326 PRO B C 1
ATOM 7141 O O . PRO B 1 326 ? 10.289 0.703 7.289 1 80.31 326 PRO B O 1
ATOM 7144 N N . PRO B 1 327 ? 8.188 0.833 8.039 1 85.94 327 PRO B N 1
ATOM 7145 C CA . PRO B 1 327 ? 7.648 0.28 6.797 1 85.94 327 PRO B CA 1
ATOM 7146 C C . PRO B 1 327 ? 7.625 1.299 5.656 1 85.94 327 PRO B C 1
ATOM 7148 O O . PRO B 1 327 ? 7.445 2.496 5.898 1 85.94 327 PRO B O 1
ATOM 7151 N N . VAL B 1 328 ? 7.859 0.792 4.477 1 79.12 328 VAL B N 1
ATOM 7152 C CA . VAL B 1 328 ? 7.684 1.616 3.283 1 79.12 328 VAL B CA 1
ATOM 7153 C C . VAL B 1 328 ? 6.195 1.798 2.994 1 79.12 328 VAL B C 1
ATOM 7155 O O . VAL B 1 328 ? 5.465 0.818 2.826 1 79.12 328 VAL B O 1
ATOM 7158 N N . PRO B 1 329 ? 5.715 3.01 2.975 1 74.94 329 PRO B N 1
ATOM 7159 C CA . PRO B 1 329 ? 4.285 3.24 2.762 1 74.94 329 PRO B CA 1
ATOM 7160 C C . PRO B 1 329 ? 3.781 2.648 1.447 1 74.94 329 PRO B C 1
ATOM 7162 O O . PRO B 1 329 ? 4.461 2.74 0.424 1 74.94 329 PRO B O 1
ATOM 7165 N N . GLY B 1 330 ? 2.639 2.041 1.465 1 74.81 330 GLY B N 1
ATOM 7166 C CA . GLY B 1 330 ? 1.982 1.527 0.274 1 74.81 330 GLY B CA 1
ATOM 7167 C C . GLY B 1 330 ? 2.514 0.176 -0.164 1 74.81 330 GLY B C 1
ATOM 7168 O O . GLY B 1 330 ? 2.059 -0.381 -1.166 1 74.81 330 GLY B O 1
ATOM 7169 N N . ARG B 1 331 ? 3.447 -0.373 0.573 1 84.44 331 ARG B N 1
ATOM 7170 C CA . ARG B 1 331 ? 4.051 -1.625 0.132 1 84.44 331 ARG B CA 1
ATOM 7171 C C . ARG B 1 331 ? 3.652 -2.779 1.045 1 84.44 331 ARG B C 1
ATOM 7173 O O . ARG B 1 331 ? 4.348 -3.793 1.115 1 84.44 331 ARG B O 1
ATOM 7180 N N . MET B 1 332 ? 2.658 -2.6 1.753 1 87.94 332 MET B N 1
ATOM 7181 C CA . MET B 1 332 ? 2.086 -3.695 2.529 1 87.94 332 MET B CA 1
ATOM 7182 C C . MET B 1 332 ? 0.916 -4.332 1.787 1 87.94 332 MET B C 1
ATOM 7184 O O . MET B 1 332 ? 0.061 -3.631 1.245 1 87.94 332 MET B O 1
ATOM 7188 N N . LYS B 1 333 ? 0.934 -5.621 1.7 1 87.62 333 LYS B N 1
ATOM 7189 C CA . LYS B 1 333 ? -0.124 -6.391 1.05 1 87.62 333 LYS B CA 1
ATOM 7190 C C . LYS B 1 333 ? -0.651 -7.488 1.969 1 87.62 333 LYS B C 1
ATOM 7192 O O . LYS B 1 333 ? 0.126 -8.266 2.531 1 87.62 333 LYS B O 1
ATOM 7197 N N . ASP B 1 334 ? -1.933 -7.5 2.059 1 90.12 334 ASP B N 1
ATOM 7198 C CA . ASP B 1 334 ? -2.574 -8.516 2.889 1 90.12 334 ASP B CA 1
ATOM 7199 C C . ASP B 1 334 ? -3.205 -9.609 2.027 1 90.12 334 ASP B C 1
ATOM 7201 O O . ASP B 1 334 ? -4.41 -9.578 1.761 1 90.12 334 ASP B O 1
ATOM 7205 N N . TYR B 1 335 ? -2.471 -10.703 1.789 1 88.69 335 TYR B N 1
ATOM 7206 C CA . TYR B 1 335 ? -2.98 -11.812 1 1 88.69 335 TYR B CA 1
ATOM 7207 C C . TYR B 1 335 ? -3.727 -12.812 1.881 1 88.69 335 TYR B C 1
ATOM 7209 O O . TYR B 1 335 ? -4.293 -13.789 1.384 1 88.69 335 TYR B O 1
ATOM 7217 N N . ILE B 1 336 ? -3.691 -12.602 3.145 1 90.81 336 ILE B N 1
ATOM 7218 C CA . ILE B 1 336 ? -4.484 -13.461 4.012 1 90.81 336 ILE B CA 1
ATOM 7219 C C . ILE B 1 336 ? -5.965 -13.117 3.863 1 90.81 336 ILE B C 1
ATOM 7221 O O . ILE B 1 336 ? -6.801 -14.008 3.693 1 90.81 336 ILE B O 1
ATOM 7225 N N . ALA B 1 337 ? -6.191 -11.836 3.881 1 85.75 337 ALA B N 1
ATOM 7226 C CA . ALA B 1 337 ? -7.57 -11.383 3.738 1 85.75 337 ALA B CA 1
ATOM 7227 C C . ALA B 1 337 ? -8.047 -11.516 2.293 1 85.75 337 ALA B C 1
ATOM 7229 O O . ALA B 1 337 ? -9.219 -11.805 2.043 1 85.75 337 ALA B O 1
ATOM 7230 N N . THR B 1 338 ? -7.129 -11.234 1.394 1 79.31 338 THR B N 1
ATOM 7231 C CA . THR B 1 338 ? -7.438 -11.367 -0.026 1 79.31 338 THR B CA 1
ATOM 7232 C C . THR B 1 338 ? -6.43 -12.289 -0.714 1 79.31 338 THR B C 1
ATOM 7234 O O . THR B 1 338 ? -5.512 -11.812 -1.387 1 79.31 338 THR B O 1
ATOM 7237 N N . PRO B 1 339 ? -6.648 -13.516 -0.639 1 80.81 339 PRO B N 1
ATOM 7238 C CA . PRO B 1 339 ? -5.699 -14.484 -1.193 1 80.81 339 PRO B CA 1
ATOM 7239 C C . PRO B 1 339 ? -5.562 -14.375 -2.711 1 80.81 339 PRO B C 1
ATOM 7241 O O . PRO B 1 339 ? -6.473 -13.875 -3.381 1 80.81 339 PRO B O 1
ATOM 7244 N N . LYS B 1 340 ? -4.48 -14.828 -3.225 1 78.19 340 LYS B N 1
ATOM 7245 C CA . LYS B 1 340 ? -4.312 -14.938 -4.668 1 78.19 340 LYS B CA 1
ATOM 7246 C C . LYS B 1 340 ? -5.191 -16.047 -5.238 1 78.19 340 LYS B C 1
ATOM 7248 O O . LYS B 1 340 ? -5.773 -16.844 -4.488 1 78.19 340 LYS B O 1
ATOM 7253 N N . LEU B 1 341 ? -5.258 -16.141 -6.531 1 72.25 341 LEU B N 1
ATOM 7254 C CA . LEU B 1 341 ? -6.121 -17.094 -7.223 1 72.25 341 LEU B CA 1
ATOM 7255 C C . LEU B 1 341 ? -5.711 -18.531 -6.898 1 72.25 341 LEU B C 1
ATOM 7257 O O . LEU B 1 341 ? -6.559 -19.422 -6.844 1 72.25 341 LEU B O 1
ATOM 7261 N N . ASN B 1 342 ? -4.41 -18.719 -6.633 1 78.56 342 ASN B N 1
ATOM 7262 C CA . ASN B 1 342 ? -3.918 -20.078 -6.383 1 78.56 342 ASN B CA 1
ATOM 7263 C C . ASN B 1 342 ? -3.977 -20.422 -4.902 1 78.56 342 ASN B C 1
ATOM 7265 O O . ASN B 1 342 ? -3.43 -21.453 -4.48 1 78.56 342 ASN B O 1
ATOM 7269 N N . GLY B 1 343 ? -4.574 -19.5 -4.098 1 80.38 343 GLY B N 1
ATOM 7270 C CA . GLY B 1 343 ? -4.762 -19.781 -2.684 1 80.38 343 GLY B CA 1
ATOM 7271 C C . GLY B 1 343 ? -3.619 -19.281 -1.821 1 80.38 343 GLY B C 1
ATOM 7272 O O . GLY B 1 343 ? -3.654 -19.422 -0.597 1 80.38 343 GLY B O 1
ATOM 7273 N N . TYR B 1 344 ? -2.707 -18.641 -2.412 1 88.69 344 TYR B N 1
ATOM 7274 C CA . TYR B 1 344 ? -1.562 -18.094 -1.69 1 88.69 344 TYR B CA 1
ATOM 7275 C C . TYR B 1 344 ? -2.008 -17.109 -0.621 1 88.69 344 TYR B C 1
ATOM 7277 O O . TYR B 1 344 ? -2.809 -16.219 -0.892 1 88.69 344 TYR B O 1
ATOM 7285 N N . ARG B 1 345 ? -1.496 -17.375 0.618 1 91.06 345 ARG B N 1
ATOM 7286 C CA . ARG B 1 345 ? -1.792 -16.484 1.737 1 91.06 345 ARG B CA 1
ATOM 7287 C C . ARG B 1 345 ? -0.521 -16.109 2.494 1 91.06 345 ARG B C 1
ATOM 7289 O O . ARG B 1 345 ? 0.31 -16.984 2.781 1 91.06 345 ARG B O 1
ATOM 7296 N N . ALA B 1 346 ? -0.394 -14.875 2.73 1 96.25 346 ALA B N 1
ATOM 7297 C CA . ALA B 1 346 ? 0.697 -14.336 3.539 1 96.25 346 ALA B CA 1
ATOM 7298 C C . ALA B 1 346 ? 0.55 -12.828 3.721 1 96.25 346 ALA B C 1
ATOM 7300 O O . ALA B 1 346 ? -0.18 -12.172 2.971 1 96.25 346 ALA B O 1
ATOM 7301 N N . LEU B 1 347 ? 1.102 -12.289 4.762 1 96.25 347 LEU B N 1
ATOM 7302 C CA . LEU B 1 347 ? 1.293 -10.844 4.848 1 96.25 347 LEU B CA 1
ATOM 7303 C C . LEU B 1 347 ? 2.641 -10.438 4.258 1 96.25 347 LEU B C 1
ATOM 7305 O O . LEU B 1 347 ? 3.67 -11.039 4.582 1 96.25 347 LEU B O 1
ATOM 7309 N N . HIS B 1 348 ? 2.617 -9.492 3.33 1 95.25 348 HIS B N 1
ATOM 7310 C CA . HIS B 1 348 ? 3.836 -8.922 2.77 1 95.25 348 HIS B CA 1
ATOM 7311 C C . HIS B 1 348 ? 4.055 -7.5 3.266 1 95.25 348 HIS B C 1
ATOM 7313 O O . HIS B 1 348 ? 3.102 -6.723 3.381 1 95.25 348 HIS B O 1
ATOM 7319 N N . THR B 1 349 ? 5.254 -7.215 3.605 1 93.56 349 THR B N 1
ATOM 7320 C CA . THR B 1 349 ? 5.613 -5.832 3.914 1 93.56 349 THR B CA 1
ATOM 7321 C C . THR B 1 349 ? 7.062 -5.555 3.531 1 93.56 349 THR B C 1
ATOM 7323 O O . THR B 1 349 ? 7.859 -6.48 3.377 1 93.56 349 THR B O 1
ATOM 7326 N N . VAL B 1 350 ? 7.363 -4.363 3.195 1 89.88 350 VAL B N 1
ATOM 7327 C CA . VAL B 1 350 ? 8.727 -3.922 2.916 1 89.88 350 VAL B CA 1
ATOM 7328 C C . VAL B 1 350 ? 9.156 -2.889 3.953 1 89.88 350 VAL B C 1
ATOM 7330 O O . VAL B 1 350 ? 8.43 -1.934 4.23 1 89.88 350 VAL B O 1
ATOM 7333 N N . VAL B 1 351 ? 10.281 -3.123 4.582 1 88.38 351 VAL B N 1
ATOM 7334 C CA . VAL B 1 351 ? 10.781 -2.23 5.621 1 88.38 351 VAL B CA 1
ATOM 7335 C C . VAL B 1 351 ? 12.227 -1.844 5.312 1 88.38 351 VAL B C 1
ATOM 7337 O O . VAL B 1 351 ? 12.852 -2.412 4.414 1 88.38 351 VAL B O 1
ATOM 7340 N N . LEU B 1 352 ? 12.695 -0.853 5.977 1 80.94 352 LEU B N 1
ATOM 7341 C CA . LEU B 1 352 ? 14.102 -0.479 5.961 1 80.94 352 LEU B CA 1
ATOM 7342 C C . LEU B 1 352 ? 14.789 -0.888 7.258 1 80.94 352 LEU B C 1
ATOM 7344 O O . LEU B 1 352 ? 14.539 -0.3 8.312 1 80.94 352 LEU B O 1
ATOM 7348 N N . PRO B 1 353 ? 15.602 -1.917 7.129 1 82.44 353 PRO B N 1
ATOM 7349 C CA . PRO B 1 353 ? 16.25 -2.416 8.352 1 82.44 353 PRO B CA 1
ATOM 7350 C C . PRO B 1 353 ? 17.344 -1.488 8.852 1 82.44 353 PRO B C 1
ATOM 7352 O O . PRO B 1 353 ? 18.531 -1.839 8.805 1 82.44 353 PRO B O 1
ATOM 7355 N N . ILE B 1 354 ? 16.953 -0.296 9.281 1 70.81 354 ILE B N 1
ATOM 7356 C CA . ILE B 1 354 ? 17.906 0.687 9.797 1 70.81 354 ILE B CA 1
ATOM 7357 C C . ILE B 1 354 ? 18.031 0.548 11.312 1 70.81 354 ILE B C 1
ATOM 7359 O O . ILE B 1 354 ? 17.047 0.25 11.992 1 70.81 354 ILE B O 1
ATOM 7363 N N . GLY B 1 355 ? 19.141 -0.008 11.906 1 58.41 355 GLY B N 1
ATOM 7364 C CA . GLY B 1 355 ? 19.344 -0.2 13.336 1 58.41 355 GLY B CA 1
ATOM 7365 C C . GLY B 1 355 ? 18.844 0.965 14.172 1 58.41 355 GLY B C 1
ATOM 7366 O O . GLY B 1 355 ? 18.781 2.098 13.688 1 58.41 355 GLY B O 1
ATOM 7367 N N . SER B 1 356 ? 18 0.688 15.312 1 51.44 356 SER B N 1
ATOM 7368 C CA . SER B 1 356 ? 17.484 1.663 16.266 1 51.44 356 SER B CA 1
ATOM 7369 C C . SER B 1 356 ? 18.531 2.727 16.594 1 51.44 356 SER B C 1
ATOM 7371 O O . SER B 1 356 ? 18.188 3.885 16.844 1 51.44 356 SER B O 1
ATOM 7373 N N . ASP B 1 357 ? 19.75 2.254 16.703 1 46.19 357 ASP B N 1
ATOM 7374 C CA . ASP B 1 357 ? 20.797 3.184 17.125 1 46.19 357 ASP B CA 1
ATOM 7375 C C . ASP B 1 357 ? 20.984 4.305 16.094 1 46.19 357 ASP B C 1
ATOM 7377 O O . ASP B 1 357 ? 21.641 5.312 16.391 1 46.19 357 ASP B O 1
ATOM 7381 N N . GLN B 1 358 ? 20.578 4.051 15.008 1 42.16 358 GLN B N 1
ATOM 7382 C CA . GLN B 1 358 ? 20.828 5.023 13.953 1 42.16 358 GLN B CA 1
ATOM 7383 C C . GLN B 1 358 ? 19.641 5.957 13.758 1 42.16 358 GLN B C 1
ATOM 7385 O O . GLN B 1 358 ? 19.719 6.918 12.992 1 42.16 358 GLN B O 1
ATOM 7390 N N . GLN B 1 359 ? 18.562 5.703 14.281 1 37.75 359 GLN B N 1
ATOM 7391 C CA . GLN B 1 359 ? 17.328 6.473 14.258 1 37.75 359 GLN B CA 1
ATOM 7392 C C . GLN B 1 359 ? 17.438 7.742 15.094 1 37.75 359 GLN B C 1
ATOM 7394 O O . GLN B 1 359 ? 17.781 7.684 16.281 1 37.75 359 GLN B O 1
ATOM 7399 N N . GLY B 1 360 ? 17.844 9.086 14.641 1 38.09 360 GLY B N 1
ATOM 7400 C CA . GLY B 1 360 ? 17.875 10.438 15.156 1 38.09 360 GLY B CA 1
ATOM 7401 C C . GLY B 1 360 ? 19.203 11.133 14.93 1 38.09 360 GLY B C 1
ATOM 7402 O O . GLY B 1 360 ? 19.438 12.219 15.469 1 38.09 360 GLY B O 1
ATOM 7403 N N . SER B 1 361 ? 20.281 10.359 14.805 1 33.5 361 SER B N 1
ATOM 7404 C CA . SER B 1 361 ? 21.484 11.188 14.766 1 33.5 361 SER B CA 1
ATOM 7405 C C . SER B 1 361 ? 21.516 12.047 13.508 1 33.5 361 SER B C 1
ATOM 7407 O O . SER B 1 361 ? 21.125 11.602 12.43 1 33.5 361 SER B O 1
ATOM 7409 N N . ALA B 1 362 ? 21.594 13.383 13.766 1 35.03 362 ALA B N 1
ATOM 7410 C CA . ALA B 1 362 ? 21.969 14.367 12.758 1 35.03 362 ALA B CA 1
ATOM 7411 C C . ALA B 1 362 ? 22.875 13.758 11.695 1 35.03 362 ALA B C 1
ATOM 7413 O O . ALA B 1 362 ? 23.656 12.859 11.984 1 35.03 362 ALA B O 1
ATOM 7414 N N . PRO B 1 363 ? 22.609 14.047 10.391 1 37.94 363 PRO B N 1
ATOM 7415 C CA . PRO B 1 363 ? 23.5 13.695 9.273 1 37.94 363 PRO B CA 1
ATOM 7416 C C . PRO B 1 363 ? 24.969 13.773 9.656 1 37.94 363 PRO B C 1
ATOM 7418 O O . PRO B 1 363 ? 25.844 13.625 8.797 1 37.94 363 PRO B O 1
ATOM 7421 N N . GLU B 1 364 ? 25.359 14.156 10.711 1 31.69 364 GLU B N 1
ATOM 7422 C CA . GLU B 1 364 ? 26.766 14.516 10.766 1 31.69 364 GLU B CA 1
ATOM 7423 C C . GLU B 1 364 ? 27.656 13.289 10.516 1 31.69 364 GLU B C 1
ATOM 7425 O O . GLU B 1 364 ? 28.875 13.414 10.406 1 31.69 364 GLU B O 1
ATOM 7430 N N . ARG B 1 365 ? 27.484 12.305 11.133 1 32.62 365 ARG B N 1
ATOM 7431 C CA . ARG B 1 365 ? 28.688 11.492 10.977 1 32.62 365 ARG B CA 1
ATOM 7432 C C . ARG B 1 365 ? 28.828 11.016 9.531 1 32.62 365 ARG B C 1
ATOM 7434 O O . ARG B 1 365 ? 27.969 10.289 9.023 1 32.62 365 ARG B O 1
ATOM 7441 N N . GLN B 1 366 ? 29.391 11.68 8.672 1 34.59 366 GLN B N 1
ATOM 7442 C CA . GLN B 1 366 ? 30.016 11.438 7.379 1 34.59 366 GLN B CA 1
ATOM 7443 C C . GLN B 1 366 ? 30.688 10.07 7.336 1 34.59 366 GLN B C 1
ATOM 7445 O O . GLN B 1 366 ? 31.469 9.781 6.43 1 34.59 366 GLN B O 1
ATOM 7450 N N . GLY B 1 367 ? 30.859 9.438 8.43 1 34.88 367 GLY B N 1
ATOM 7451 C CA . GLY B 1 367 ? 31.703 8.305 8.117 1 34.88 367 GLY B CA 1
ATOM 7452 C C . GLY B 1 367 ? 31.016 7.254 7.262 1 34.88 367 GLY B C 1
ATOM 7453 O O . GLY B 1 367 ? 29.797 7.293 7.086 1 34.88 367 GLY B O 1
ATOM 7454 N N . PRO B 1 368 ? 31.781 6.52 6.473 1 37 368 PRO B N 1
ATOM 7455 C CA . PRO B 1 368 ? 31.281 5.461 5.59 1 37 368 PRO B CA 1
ATOM 7456 C C . PRO B 1 368 ? 30.203 4.598 6.246 1 37 368 PRO B C 1
ATOM 7458 O O . PRO B 1 368 ? 30.406 4.098 7.355 1 37 368 PRO B O 1
ATOM 7461 N N . ILE B 1 369 ? 29.047 4.992 6.328 1 44.34 369 ILE B N 1
ATOM 7462 C CA . ILE B 1 369 ? 28.016 4.102 6.836 1 44.34 369 ILE B CA 1
ATOM 7463 C C . ILE B 1 369 ? 28.297 2.668 6.387 1 44.34 369 ILE B C 1
ATOM 7465 O O . ILE B 1 369 ? 28.281 2.371 5.191 1 44.34 369 ILE B O 1
ATOM 7469 N N . GLU B 1 370 ? 28.969 1.933 7.133 1 50.69 370 GLU B N 1
ATOM 7470 C CA . GLU B 1 370 ? 29.391 0.571 6.836 1 50.69 370 GLU B CA 1
ATOM 7471 C C . GLU B 1 370 ? 28.219 -0.312 6.438 1 50.69 370 GLU B C 1
ATOM 7473 O O . GLU B 1 370 ? 28.406 -1.355 5.809 1 50.69 370 GLU B O 1
ATOM 7478 N N . THR B 1 371 ? 26.953 0.073 6.828 1 59.84 371 THR B N 1
ATOM 7479 C CA . THR B 1 371 ? 25.953 -0.942 6.535 1 59.84 371 THR B CA 1
ATOM 7480 C C . THR B 1 371 ? 25.016 -0.477 5.418 1 59.84 371 THR B C 1
ATOM 7482 O O . THR B 1 371 ? 24.547 0.658 5.434 1 59.84 371 THR B O 1
ATOM 7485 N N . GLU B 1 372 ? 25.047 -1.263 4.316 1 67.94 372 GLU B N 1
ATOM 7486 C CA . GLU B 1 372 ? 24.219 -1.021 3.145 1 67.94 372 GLU B CA 1
ATOM 7487 C C . GLU B 1 372 ? 22.75 -0.922 3.525 1 67.94 372 GLU B C 1
ATOM 7489 O O . GLU B 1 372 ? 22.266 -1.661 4.391 1 67.94 372 GLU B O 1
ATOM 7494 N N . VAL B 1 373 ? 22.094 0.145 3.176 1 72.81 373 VAL B N 1
ATOM 7495 C CA . VAL B 1 373 ? 20.656 0.308 3.428 1 72.81 373 VAL B CA 1
ATOM 7496 C C . VAL B 1 373 ? 19.875 -0.053 2.172 1 72.81 373 VAL B C 1
ATOM 7498 O O . VAL B 1 373 ? 20.156 0.456 1.085 1 72.81 373 VAL B O 1
ATOM 7501 N N . PHE B 1 374 ? 19.031 -1.006 2.295 1 78.12 374 PHE B N 1
ATOM 7502 C CA . PHE B 1 374 ? 18.172 -1.45 1.196 1 78.12 374 PHE B CA 1
ATOM 7503 C C . PHE B 1 374 ? 16.828 -1.915 1.717 1 78.12 374 PHE B C 1
ATOM 7505 O O . PHE B 1 374 ? 16.688 -2.268 2.891 1 78.12 374 PHE B O 1
ATOM 7512 N N . PRO B 1 375 ? 15.805 -1.815 0.869 1 81.81 375 PRO B N 1
ATOM 7513 C CA . PRO B 1 375 ? 14.508 -2.344 1.287 1 81.81 375 PRO B CA 1
ATOM 7514 C C . PRO B 1 375 ? 14.531 -3.854 1.519 1 81.81 375 PRO B C 1
ATOM 7516 O O . PRO B 1 375 ? 15.148 -4.59 0.748 1 81.81 375 PRO B O 1
ATOM 7519 N N . LEU B 1 376 ? 13.977 -4.211 2.551 1 89.94 376 LEU B N 1
ATOM 7520 C CA . LEU B 1 376 ? 13.883 -5.617 2.93 1 89.94 376 LEU B CA 1
ATOM 7521 C C . LEU B 1 376 ? 12.43 -6.09 2.918 1 89.94 376 LEU B C 1
ATOM 7523 O O . LEU B 1 376 ? 11.586 -5.539 3.631 1 89.94 376 LEU B O 1
ATOM 7527 N N . GLU B 1 377 ? 12.133 -7.062 2.088 1 93.06 377 GLU B N 1
ATOM 7528 C CA . GLU B 1 377 ? 10.781 -7.609 2.023 1 93.06 377 GLU B CA 1
ATOM 7529 C C . GLU B 1 377 ? 10.578 -8.711 3.057 1 93.06 377 GLU B C 1
ATOM 7531 O O . GLU B 1 377 ? 11.453 -9.562 3.24 1 93.06 377 GLU B O 1
ATOM 7536 N N . LEU B 1 378 ? 9.492 -8.625 3.738 1 96.81 378 LEU B N 1
ATOM 7537 C CA . LEU B 1 378 ? 9.133 -9.68 4.68 1 96.81 378 LEU B CA 1
ATOM 7538 C C . LEU B 1 378 ? 7.836 -10.359 4.266 1 96.81 378 LEU B C 1
ATOM 7540 O O . LEU B 1 378 ? 6.891 -9.695 3.834 1 96.81 378 LEU B O 1
ATOM 7544 N N . GLN B 1 379 ? 7.84 -11.641 4.344 1 97.69 379 GLN B N 1
ATOM 7545 C CA . GLN B 1 379 ? 6.641 -12.461 4.191 1 97.69 379 GLN B CA 1
ATOM 7546 C C . GLN B 1 379 ? 6.297 -13.18 5.496 1 97.69 379 GLN B C 1
ATOM 7548 O O . GLN B 1 379 ? 7.117 -13.93 6.031 1 97.69 379 GLN B O 1
ATOM 7553 N N . ILE B 1 380 ? 5.141 -12.93 6.004 1 98.25 380 ILE B N 1
ATOM 7554 C CA . ILE B 1 380 ? 4.691 -13.5 7.27 1 98.25 380 ILE B CA 1
ATOM 7555 C C . ILE B 1 380 ? 3.531 -14.461 7.023 1 98.25 380 ILE B C 1
ATOM 7557 O O . ILE B 1 380 ? 2.504 -14.07 6.461 1 98.25 380 ILE B O 1
ATOM 7561 N N . ARG B 1 381 ? 3.678 -15.656 7.469 1 97.56 381 ARG B N 1
ATOM 7562 C CA . ARG B 1 381 ? 2.629 -16.641 7.23 1 97.56 381 ARG B CA 1
ATOM 7563 C C . ARG B 1 381 ? 2.719 -17.781 8.234 1 97.56 381 ARG B C 1
ATOM 7565 O O . ARG B 1 381 ? 3.768 -18 8.844 1 97.56 381 ARG B O 1
ATOM 7572 N N . THR B 1 382 ? 1.664 -18.484 8.469 1 96.06 382 THR B N 1
ATOM 7573 C CA . THR B 1 382 ? 1.664 -19.672 9.305 1 96.06 382 THR B CA 1
ATOM 7574 C C . THR B 1 382 ? 2.289 -20.859 8.562 1 96.06 382 THR B C 1
ATOM 7576 O O . THR B 1 382 ? 2.52 -20.781 7.355 1 96.06 382 THR B O 1
ATOM 7579 N N . TYR B 1 383 ? 2.562 -21.859 9.258 1 93.81 383 TYR B N 1
ATOM 7580 C CA . TYR B 1 383 ? 3.156 -23.031 8.648 1 93.81 383 TYR B CA 1
ATOM 7581 C C . TYR B 1 383 ? 2.242 -23.609 7.574 1 93.81 383 TYR B C 1
ATOM 7583 O O . TYR B 1 383 ? 2.711 -24.031 6.508 1 93.81 383 TYR B O 1
ATOM 7591 N N . ASP B 1 384 ? 0.982 -23.641 7.82 1 89.38 384 ASP B N 1
ATOM 7592 C CA . ASP B 1 384 ? 0.019 -24.141 6.836 1 89.38 384 ASP B CA 1
ATOM 7593 C C . ASP B 1 384 ? 0.032 -23.266 5.582 1 89.38 384 ASP B C 1
ATOM 7595 O O . ASP B 1 384 ? -0.005 -23.781 4.461 1 89.38 384 ASP B O 1
ATOM 7599 N N . MET B 1 385 ? 0.04 -21.984 5.836 1 92.5 385 MET B N 1
ATOM 7600 C CA . MET B 1 385 ? 0.121 -21.062 4.707 1 92.5 385 MET B CA 1
ATOM 7601 C C . MET B 1 385 ? 1.414 -21.266 3.926 1 92.5 385 MET B C 1
ATOM 7603 O O . MET B 1 385 ? 1.436 -21.125 2.701 1 92.5 385 MET B O 1
ATOM 7607 N N . HIS B 1 386 ? 2.455 -21.594 4.652 1 94.19 386 HIS B N 1
ATOM 7608 C CA . HIS B 1 386 ? 3.756 -21.828 4.035 1 94.19 386 HIS B CA 1
ATOM 7609 C C . HIS B 1 386 ? 3.727 -23.047 3.131 1 94.19 386 HIS B C 1
ATOM 7611 O O . HIS B 1 386 ? 4.258 -23.016 2.018 1 94.19 386 HIS B O 1
ATOM 7617 N N . ARG B 1 387 ? 3.18 -24.047 3.566 1 90.5 387 ARG B N 1
ATOM 7618 C CA . ARG B 1 387 ? 3.055 -25.25 2.766 1 90.5 387 ARG B CA 1
ATOM 7619 C C . ARG B 1 387 ? 2.279 -24.984 1.48 1 90.5 387 ARG B C 1
ATOM 7621 O O . ARG B 1 387 ? 2.672 -25.438 0.405 1 90.5 387 ARG B O 1
ATOM 7628 N N . MET B 1 388 ? 1.218 -24.281 1.677 1 89.75 388 MET B N 1
ATOM 7629 C CA . MET B 1 388 ? 0.407 -23.922 0.519 1 89.75 388 MET B CA 1
ATOM 7630 C C . MET B 1 388 ? 1.199 -23.031 -0.445 1 89.75 388 MET B C 1
ATOM 7632 O O . MET B 1 388 ? 1.055 -23.156 -1.663 1 89.75 388 MET B O 1
ATOM 7636 N N . ALA B 1 389 ? 1.987 -22.203 0.088 1 93.06 389 ALA B N 1
ATOM 7637 C CA . ALA B 1 389 ? 2.787 -21.297 -0.73 1 93.06 389 ALA B CA 1
ATOM 7638 C C . ALA B 1 389 ? 3.83 -22.062 -1.538 1 93.06 389 ALA B C 1
ATOM 7640 O O . ALA B 1 389 ? 4.16 -21.672 -2.662 1 93.06 389 ALA B O 1
ATOM 7641 N N . GLU B 1 390 ? 4.289 -23.141 -1.017 1 92.25 390 GLU B N 1
ATOM 7642 C CA . GLU B 1 390 ? 5.359 -23.891 -1.657 1 92.25 390 GLU B CA 1
ATOM 7643 C C . GLU B 1 390 ? 4.797 -24.969 -2.596 1 92.25 390 GLU B C 1
ATOM 7645 O O . GLU B 1 390 ? 5.344 -25.203 -3.676 1 92.25 390 GLU B O 1
ATOM 7650 N N . SER B 1 391 ? 3.654 -25.578 -2.176 1 91.31 391 SER B N 1
ATOM 7651 C CA . SER B 1 391 ? 3.203 -26.766 -2.895 1 91.31 391 SER B CA 1
ATOM 7652 C C . SER B 1 391 ? 1.84 -26.531 -3.539 1 91.31 391 SER B C 1
ATOM 7654 O O . SER B 1 391 ? 1.352 -27.375 -4.289 1 91.31 391 SER B O 1
ATOM 7656 N N . GLY B 1 392 ? 1.233 -25.484 -3.219 1 89.94 392 GLY B N 1
ATOM 7657 C CA . GLY B 1 392 ? -0.016 -25.109 -3.861 1 89.94 392 GLY B CA 1
ATOM 7658 C C . GLY B 1 392 ? -1.107 -26.141 -3.705 1 89.94 392 GLY B C 1
ATOM 7659 O O . GLY B 1 392 ? -1.392 -26.594 -2.592 1 89.94 392 GLY B O 1
ATOM 7660 N N . ILE B 1 393 ? -1.65 -26.578 -4.773 1 84.94 393 ILE B N 1
ATOM 7661 C CA . ILE B 1 393 ? -2.797 -27.484 -4.82 1 84.94 393 ILE B CA 1
ATOM 7662 C C . ILE B 1 393 ? -2.42 -28.828 -4.211 1 84.94 393 ILE B C 1
ATOM 7664 O O . ILE B 1 393 ? -3.275 -29.531 -3.66 1 84.94 393 ILE B O 1
ATOM 7668 N N . ALA B 1 394 ? -1.181 -29.156 -4.285 1 86.81 394 ALA B N 1
ATOM 7669 C CA . ALA B 1 394 ? -0.705 -30.422 -3.73 1 86.81 394 ALA B CA 1
ATOM 7670 C C . ALA B 1 394 ? -0.777 -30.422 -2.207 1 86.81 394 ALA B C 1
ATOM 7672 O O . ALA B 1 394 ? -0.74 -31.469 -1.571 1 86.81 394 ALA B O 1
ATOM 7673 N N . ALA B 1 395 ? -0.898 -29.266 -1.638 1 86.19 395 ALA B N 1
ATOM 7674 C CA . ALA B 1 395 ? -0.973 -29.141 -0.184 1 86.19 395 ALA B CA 1
ATOM 7675 C C . ALA B 1 395 ? -2.396 -28.828 0.268 1 86.19 395 ALA B C 1
ATOM 7677 O O . ALA B 1 395 ? -2.674 -28.766 1.468 1 86.19 395 ALA B O 1
ATOM 7678 N N . ASP B 1 396 ? -3.26 -28.703 -0.622 1 80.12 396 ASP B N 1
ATOM 7679 C CA . ASP B 1 396 ? -4.637 -28.359 -0.289 1 80.12 396 ASP B CA 1
ATOM 7680 C C . ASP B 1 396 ? -5.371 -29.547 0.328 1 80.12 396 ASP B C 1
ATOM 7682 O O . ASP B 1 396 ? -5.609 -30.547 -0.345 1 80.12 396 ASP B O 1
ATOM 7686 N N . GLY B 1 397 ? -5.75 -29.391 1.483 1 74.12 397 GLY B N 1
ATOM 7687 C CA . GLY B 1 397 ? -6.383 -30.469 2.217 1 74.12 397 GLY B CA 1
ATOM 7688 C C . GLY B 1 397 ? -7.707 -30.906 1.617 1 74.12 397 GLY B C 1
ATOM 7689 O O . GLY B 1 397 ? -8.008 -32.094 1.561 1 74.12 397 GLY B O 1
ATOM 7690 N N . GLU B 1 398 ? -8.477 -29.969 1.189 1 72.19 398 GLU B N 1
ATOM 7691 C CA . GLU B 1 398 ? -9.781 -30.281 0.611 1 72.19 398 GLU B CA 1
ATOM 7692 C C . GLU B 1 398 ? -9.633 -31.031 -0.706 1 72.19 398 GLU B C 1
ATOM 7694 O O . GLU B 1 398 ? -10.344 -32.031 -0.945 1 72.19 398 GLU B O 1
ATOM 7699 N N . VAL B 1 399 ? -8.734 -30.672 -1.474 1 75.19 399 VAL B N 1
ATOM 7700 C CA . VAL B 1 399 ? -8.492 -31.297 -2.768 1 75.19 399 VAL B CA 1
ATOM 7701 C C . VAL B 1 399 ? -7.953 -32.719 -2.564 1 75.19 399 VAL B C 1
ATOM 7703 O O . VAL B 1 399 ? -8.383 -33.656 -3.236 1 75.19 399 VAL B O 1
ATOM 7706 N N . LYS B 1 400 ? -7.145 -32.844 -1.661 1 76.94 400 LYS B N 1
ATOM 7707 C CA . LYS B 1 400 ? -6.551 -34.156 -1.383 1 76.94 400 LYS B CA 1
ATOM 7708 C C . LYS B 1 400 ? -7.598 -35.125 -0.843 1 76.94 400 LYS B C 1
ATOM 7710 O O . LYS B 1 400 ? -7.582 -36.312 -1.179 1 76.94 400 LYS B O 1
ATOM 7715 N N . ALA B 1 401 ? -8.398 -34.531 -0.026 1 73 401 ALA B N 1
ATOM 7716 C CA . ALA B 1 401 ? -9.469 -35.375 0.507 1 73 401 ALA B CA 1
ATOM 7717 C C . ALA B 1 401 ? -10.398 -35.844 -0.607 1 73 401 ALA B C 1
ATOM 7719 O O . ALA B 1 401 ? -10.852 -37 -0.592 1 73 401 ALA B O 1
ATOM 7720 N N . ALA B 1 402 ? -10.594 -35.031 -1.547 1 73.12 402 ALA B N 1
ATOM 7721 C CA . ALA B 1 402 ? -11.445 -35.406 -2.68 1 73.12 402 ALA B CA 1
ATOM 7722 C C . ALA B 1 402 ? -10.797 -36.5 -3.527 1 73.12 402 ALA B C 1
ATOM 7724 O O . ALA B 1 402 ? -11.484 -37.406 -4.004 1 73.12 402 ALA B O 1
ATOM 7725 N N . TRP B 1 403 ? -9.531 -36.469 -3.73 1 76.06 403 TRP B N 1
ATOM 7726 C CA . TRP B 1 403 ? -8.789 -37.469 -4.488 1 76.06 403 TRP B CA 1
ATOM 7727 C C . TRP B 1 403 ? -8.836 -38.812 -3.787 1 76.06 403 TRP B C 1
ATOM 7729 O O . TRP B 1 403 ? -8.984 -39.844 -4.434 1 76.06 403 TRP B O 1
ATOM 7739 N N . ARG B 1 404 ? -8.781 -38.75 -2.555 1 71 404 ARG B N 1
ATOM 7740 C CA . ARG B 1 404 ? -8.758 -39.969 -1.776 1 71 404 ARG B CA 1
ATOM 7741 C C . ARG B 1 404 ? -10.141 -40.625 -1.709 1 71 404 ARG B C 1
ATOM 7743 O O . ARG B 1 404 ? -10.258 -41.844 -1.658 1 71 404 ARG B O 1
ATOM 7750 N N . ALA B 1 405 ? -11.086 -39.75 -1.694 1 66.38 405 ALA B N 1
ATOM 7751 C CA . ALA B 1 405 ? -12.461 -40.25 -1.609 1 66.38 405 ALA B CA 1
ATOM 7752 C C . ALA B 1 405 ? -12.836 -41.031 -2.867 1 66.38 405 ALA B C 1
ATOM 7754 O O . ALA B 1 405 ? -13.625 -41.969 -2.805 1 66.38 405 ALA B O 1
ATOM 7755 N N . THR B 1 406 ? -12.289 -40.688 -3.975 1 60.94 406 THR B N 1
ATOM 7756 C CA . THR B 1 406 ? -12.641 -41.312 -5.238 1 60.94 406 THR B CA 1
ATOM 7757 C C . THR B 1 406 ? -11.742 -42.531 -5.504 1 60.94 406 THR B C 1
ATOM 7759 O O . THR B 1 406 ? -11.984 -43.281 -6.434 1 60.94 406 THR B O 1
ATOM 7762 N N . ALA B 1 407 ? -10.773 -42.656 -4.727 1 58.34 407 ALA B N 1
ATOM 7763 C CA . ALA B 1 407 ? -9.836 -43.75 -4.949 1 58.34 407 ALA B CA 1
ATOM 7764 C C . ALA B 1 407 ? -10.477 -45.094 -4.633 1 58.34 407 ALA B C 1
ATOM 7766 O O . ALA B 1 407 ? -11.258 -45.219 -3.689 1 58.34 407 ALA B O 1
ATOM 7767 N N . LYS B 1 408 ? -10.773 -45.875 -5.664 1 49.47 408 LYS B N 1
ATOM 7768 C CA . LYS B 1 408 ? -11.445 -47.156 -5.656 1 49.47 408 LYS B CA 1
ATOM 7769 C C . LYS B 1 408 ? -11.305 -47.844 -4.297 1 49.47 408 LYS B C 1
ATOM 7771 O O . LYS B 1 408 ? -12.289 -48.312 -3.721 1 49.47 408 LYS B O 1
ATOM 7776 N N . ARG B 1 409 ? -10.094 -48.625 -4.172 1 42.94 409 ARG B N 1
ATOM 7777 C CA . ARG B 1 409 ? -9.953 -49.781 -3.322 1 42.94 409 ARG B CA 1
ATOM 7778 C C . ARG B 1 409 ? -9.852 -49.406 -1.853 1 42.94 409 ARG B C 1
ATOM 7780 O O . ARG B 1 409 ? -9.578 -50.25 -0.997 1 42.94 409 ARG B O 1
ATOM 7787 N N . THR B 1 410 ? -9.453 -48.25 -1.545 1 39.59 410 THR B N 1
ATOM 7788 C CA . THR B 1 410 ? -9.383 -48.25 -0.088 1 39.59 410 THR B CA 1
ATOM 7789 C C . THR B 1 410 ? -10.773 -48.406 0.519 1 39.59 410 THR B C 1
ATOM 7791 O O . THR B 1 410 ? -11.492 -47.438 0.723 1 39.59 410 THR B O 1
ATOM 7794 N N . ALA B 1 411 ? -11.656 -49.219 0.056 1 34.53 411 ALA B N 1
ATOM 7795 C CA . ALA B 1 411 ? -13.062 -49.562 0.253 1 34.53 411 ALA B CA 1
ATOM 7796 C C . ALA B 1 411 ? -13.406 -49.625 1.738 1 34.53 411 ALA B C 1
ATOM 7798 O O . ALA B 1 411 ? -14.391 -49 2.168 1 34.53 411 ALA B O 1
ATOM 7799 N N . ARG B 1 412 ? -13.172 -50.938 2.426 1 33.66 412 ARG B N 1
ATOM 7800 C CA . ARG B 1 412 ? -13.984 -51.344 3.561 1 33.66 412 ARG B CA 1
ATOM 7801 C C . ARG B 1 412 ? -13.883 -50.344 4.707 1 33.66 412 ARG B C 1
ATOM 7803 O O . ARG B 1 412 ? -14.898 -50.031 5.332 1 33.66 412 ARG B O 1
ATOM 7810 N N . LYS B 1 413 ? -12.758 -50.25 5.367 1 32.62 413 LYS B N 1
ATOM 7811 C CA . LYS B 1 413 ? -12.656 -49.531 6.629 1 32.62 413 LYS B CA 1
ATOM 7812 C C . LYS B 1 413 ? -12.789 -48.031 6.406 1 32.62 413 LYS B C 1
ATOM 7814 O O . LYS B 1 413 ? -13.266 -47.281 7.277 1 32.62 413 LYS B O 1
ATOM 7819 N N . LEU B 1 414 ? -12.289 -47.438 5.391 1 35.62 414 LEU B N 1
ATOM 7820 C CA . LEU B 1 414 ? -12.406 -46 5.184 1 35.62 414 LEU B CA 1
ATOM 7821 C C . LEU B 1 414 ? -13.812 -45.656 4.707 1 35.62 414 LEU B C 1
ATOM 7823 O O . LEU B 1 414 ? -14.102 -44.469 4.453 1 35.62 414 LEU B O 1
ATOM 7827 N N . ARG B 1 415 ? -14.711 -46.438 4.289 1 34.38 415 ARG B N 1
ATOM 7828 C CA . ARG B 1 415 ? -16.125 -46.25 3.955 1 34.38 415 ARG B CA 1
ATOM 7829 C C . ARG B 1 415 ? -16.812 -45.375 5.012 1 34.38 415 ARG B C 1
ATOM 7831 O O . ARG B 1 415 ? -17.656 -44.562 4.688 1 34.38 415 ARG B O 1
ATOM 7838 N N . LYS B 1 416 ? -16.734 -45.844 6.316 1 33.28 416 LYS B N 1
ATOM 7839 C CA . LYS B 1 416 ? -17.469 -45.094 7.336 1 33.28 416 LYS B CA 1
ATOM 7840 C C . LYS B 1 416 ? -17.047 -43.625 7.363 1 33.28 416 LYS B C 1
ATOM 7842 O O . LYS B 1 416 ? -17.875 -42.75 7.52 1 33.28 416 LYS B O 1
ATOM 7847 N N . LEU B 1 417 ? -15.812 -43.406 7.406 1 32.91 417 LEU B N 1
ATOM 7848 C CA . LEU B 1 417 ? -15.352 -42.031 7.48 1 32.91 417 LEU B CA 1
ATOM 7849 C C . LEU B 1 417 ? -15.602 -41.312 6.164 1 32.91 417 LEU B C 1
ATOM 7851 O O . LEU B 1 417 ? -15.492 -40.094 6.098 1 32.91 417 LEU B O 1
ATOM 7855 N N . ARG B 1 418 ? -15.82 -41.938 4.938 1 37.78 418 ARG B N 1
ATOM 7856 C CA . ARG B 1 418 ? -16.031 -41.562 3.543 1 37.78 418 ARG B CA 1
ATOM 7857 C C . ARG B 1 418 ? -17.375 -40.875 3.357 1 37.78 418 ARG B C 1
ATOM 7859 O O . ARG B 1 418 ? -17.531 -40 2.48 1 37.78 418 ARG B O 1
ATOM 7866 N N . ARG B 1 419 ? -18.438 -41.406 3.947 1 32.25 419 ARG B N 1
ATOM 7867 C CA . ARG B 1 419 ? -19.734 -40.781 3.768 1 32.25 419 ARG B CA 1
ATOM 7868 C C . ARG B 1 419 ? -19.672 -39.281 4.078 1 32.25 419 ARG B C 1
ATOM 7870 O O . ARG B 1 419 ? -20.328 -38.5 3.414 1 32.25 419 ARG B O 1
ATOM 7877 N N . ARG B 1 420 ? -18.891 -39.031 5.055 1 33.84 420 ARG B N 1
ATOM 7878 C CA . ARG B 1 420 ? -18.969 -37.594 5.383 1 33.84 420 ARG B CA 1
ATOM 7879 C C . ARG B 1 420 ? -18.25 -36.75 4.34 1 33.84 420 ARG B C 1
ATOM 7881 O O . ARG B 1 420 ? -18.625 -35.625 4.082 1 33.84 420 ARG B O 1
ATOM 7888 N N . ALA B 1 421 ? -17.203 -37.344 3.879 1 33.94 421 ALA B N 1
ATOM 7889 C CA . ALA B 1 421 ? -16.422 -36.594 2.914 1 33.94 421 ALA B CA 1
ATOM 7890 C C . ALA B 1 421 ? -17.031 -36.688 1.519 1 33.94 421 ALA B C 1
ATOM 7892 O O . ALA B 1 421 ? -16.906 -35.75 0.723 1 33.94 421 ALA B O 1
ATOM 7893 N N . ALA B 1 422 ? -17.594 -37.781 0.935 1 35.16 422 ALA B N 1
ATOM 7894 C CA . ALA B 1 422 ? -18.156 -38.031 -0.391 1 35.16 422 ALA B CA 1
ATOM 7895 C C . ALA B 1 422 ? -19.281 -37.062 -0.699 1 35.16 422 ALA B C 1
ATOM 7897 O O . ALA B 1 422 ? -19.562 -36.75 -1.864 1 35.16 422 ALA B O 1
ATOM 7898 N N . ASP B 1 423 ? -20.188 -36.906 0.211 1 35.81 423 ASP B N 1
ATOM 7899 C CA . ASP B 1 423 ? -21.219 -35.938 -0.104 1 35.81 423 ASP B CA 1
ATOM 7900 C C . ASP B 1 423 ? -20.594 -34.594 -0.462 1 35.81 423 ASP B C 1
ATOM 7902 O O . ASP B 1 423 ? -21.312 -33.625 -0.782 1 35.81 423 ASP B O 1
ATOM 7906 N N . ALA B 1 424 ? -19.359 -34.438 -0.082 1 33.34 424 ALA B N 1
ATOM 7907 C CA . ALA B 1 424 ? -18.672 -33.281 -0.631 1 33.34 424 ALA B CA 1
ATOM 7908 C C . ALA B 1 424 ? -18.266 -33.531 -2.084 1 33.34 424 ALA B C 1
ATOM 7910 O O . ALA B 1 424 ? -17.078 -33.656 -2.393 1 33.34 424 ALA B O 1
ATOM 7911 N N . ASP B 1 425 ? -18.641 -34.469 -2.771 1 36.12 425 ASP B N 1
ATOM 7912 C CA . ASP B 1 425 ? -18.516 -34.5 -4.227 1 36.12 425 ASP B CA 1
ATOM 7913 C C . ASP B 1 425 ? -18.453 -33.094 -4.82 1 36.12 425 ASP B C 1
ATOM 7915 O O . ASP B 1 425 ? -18.75 -32.906 -5.996 1 36.12 425 ASP B O 1
ATOM 7919 N N . GLY B 1 426 ? -18.594 -32.156 -4.094 1 37.38 426 GLY B N 1
ATOM 7920 C CA . GLY B 1 426 ? -18.453 -30.828 -4.68 1 37.38 426 GLY B CA 1
ATOM 7921 C C . GLY B 1 426 ? -17.094 -30.594 -5.293 1 37.38 426 GLY B C 1
ATOM 7922 O O . GLY B 1 426 ? -16.062 -30.828 -4.656 1 37.38 426 GLY B O 1
ATOM 7923 N N . ASP B 1 427 ? -16.812 -30.906 -6.609 1 42.59 427 ASP B N 1
ATOM 7924 C CA . ASP B 1 427 ? -15.68 -30.5 -7.438 1 42.59 427 ASP B CA 1
ATOM 7925 C C . ASP B 1 427 ? -14.914 -29.359 -6.793 1 42.59 427 ASP B C 1
ATOM 7927 O O . ASP B 1 427 ? -15.477 -28.281 -6.562 1 42.59 427 ASP B O 1
ATOM 7931 N N . VAL B 1 428 ? -14.148 -29.75 -5.816 1 47.84 428 VAL B N 1
ATOM 7932 C CA . VAL B 1 428 ? -13.273 -28.656 -5.41 1 47.84 428 VAL B CA 1
ATOM 7933 C C . VAL B 1 428 ? -12.992 -27.734 -6.602 1 47.84 428 VAL B C 1
ATOM 7935 O O . VAL B 1 428 ? -12.383 -28.172 -7.586 1 47.84 428 VAL B O 1
ATOM 7938 N N . LYS B 1 429 ? -13.906 -26.906 -6.898 1 52.78 429 LYS B N 1
ATOM 7939 C CA . LYS B 1 429 ? -13.906 -25.969 -8.016 1 52.78 429 LYS B CA 1
ATOM 7940 C C . LYS B 1 429 ? -12.703 -25.031 -7.945 1 52.78 429 LYS B C 1
ATOM 7942 O O . LYS B 1 429 ? -12.656 -24.141 -7.094 1 52.78 429 LYS B O 1
ATOM 7947 N N . VAL B 1 430 ? -11.438 -25.641 -8.5 1 63.47 430 VAL B N 1
ATOM 7948 C CA . VAL B 1 430 ? -10.383 -24.672 -8.805 1 63.47 430 VAL B CA 1
ATOM 7949 C C . VAL B 1 430 ? -10.883 -23.656 -9.82 1 63.47 430 VAL B C 1
ATOM 7951 O O . VAL B 1 430 ? -11.156 -24 -10.977 1 63.47 430 VAL B O 1
ATOM 7954 N N . GLU B 1 431 ? -11.18 -22.547 -9.305 1 65.69 431 GLU B N 1
ATOM 7955 C CA . GLU B 1 431 ? -11.891 -21.531 -10.07 1 65.69 431 GLU B CA 1
ATOM 7956 C C . GLU B 1 431 ? -11.273 -21.344 -11.461 1 65.69 431 GLU B C 1
ATOM 7958 O O . GLU B 1 431 ? -11.984 -21.297 -12.461 1 65.69 431 GLU B O 1
ATOM 7963 N N . TRP B 1 432 ? -10 -21.422 -11.523 1 65.44 432 TRP B N 1
ATOM 7964 C CA . TRP B 1 432 ? -9.375 -21.125 -12.812 1 65.44 432 TRP B CA 1
ATOM 7965 C C . TRP B 1 432 ? -9.531 -22.297 -13.773 1 65.44 432 TRP B C 1
ATOM 7967 O O . TRP B 1 432 ? -9.547 -22.109 -14.992 1 65.44 432 TRP B O 1
ATOM 7977 N N . LEU B 1 433 ? -9.688 -23.469 -13.258 1 72.81 433 LEU B N 1
ATOM 7978 C CA . LEU B 1 433 ? -9.938 -24.625 -14.125 1 72.81 433 LEU B CA 1
ATOM 7979 C C . LEU B 1 433 ? -11.328 -24.531 -14.742 1 72.81 433 LEU B C 1
ATOM 7981 O O . LEU B 1 433 ? -11.523 -24.906 -15.906 1 72.81 433 LEU B O 1
ATOM 7985 N N . SER B 1 434 ? -12.18 -23.969 -13.922 1 73.56 434 SER B N 1
ATOM 7986 C CA . SER B 1 434 ? -13.531 -23.781 -14.438 1 73.56 434 SER B CA 1
ATOM 7987 C C . SER B 1 434 ? -13.555 -22.781 -15.586 1 73.56 434 SER B C 1
ATOM 7989 O O . SER B 1 434 ? -14.32 -22.938 -16.547 1 73.56 434 SER B O 1
ATOM 7991 N N . ASN B 1 435 ? -12.719 -21.859 -15.469 1 72.81 435 ASN B N 1
ATOM 7992 C CA . ASN B 1 435 ? -12.633 -20.891 -16.547 1 72.81 435 ASN B CA 1
ATOM 7993 C C . ASN B 1 435 ? -12.18 -21.531 -17.859 1 72.81 435 ASN B C 1
ATOM 7995 O O . ASN B 1 435 ? -12.734 -21.25 -18.922 1 72.81 435 ASN B O 1
ATOM 7999 N N . ILE B 1 436 ? -11.25 -22.359 -17.766 1 73.94 436 ILE B N 1
ATOM 8000 C CA . ILE B 1 436 ? -10.734 -23.016 -18.969 1 73.94 436 ILE B CA 1
ATOM 8001 C C . ILE B 1 436 ? -11.828 -23.891 -19.594 1 73.94 436 ILE B C 1
ATOM 8003 O O . ILE B 1 436 ? -12 -23.891 -20.812 1 73.94 436 ILE B O 1
ATOM 8007 N N . ARG B 1 437 ? -12.547 -24.5 -18.781 1 75.38 437 ARG B N 1
ATOM 8008 C CA . ARG B 1 437 ? -13.633 -25.344 -19.25 1 75.38 437 ARG B CA 1
ATOM 8009 C C . ARG B 1 437 ? -14.703 -24.516 -19.953 1 75.38 437 ARG B C 1
ATOM 8011 O O . ARG B 1 437 ? -15.211 -24.922 -21.016 1 75.38 437 ARG B O 1
ATOM 8018 N N . GLU B 1 438 ? -14.961 -23.5 -19.391 1 75.31 438 GLU B N 1
ATOM 8019 C CA . GLU B 1 438 ? -15.984 -22.625 -19.938 1 75.31 438 GLU B CA 1
ATOM 8020 C C . GLU B 1 438 ? -15.57 -22.078 -21.312 1 75.31 438 GLU B C 1
ATOM 8022 O O . GLU B 1 438 ? -16.391 -22.016 -22.234 1 75.31 438 GLU B O 1
ATOM 8027 N N . TRP B 1 439 ? -14.367 -21.797 -21.422 1 73.81 439 TRP B N 1
ATOM 8028 C CA . TRP B 1 439 ? -13.867 -21.281 -22.688 1 73.81 439 TRP B CA 1
ATOM 8029 C C . TRP B 1 439 ? -13.906 -22.359 -23.766 1 73.81 439 TRP B C 1
ATOM 8031 O O . TRP B 1 439 ? -14.211 -22.078 -24.922 1 73.81 439 TRP B O 1
ATOM 8041 N N . GLN B 1 440 ? -13.555 -23.516 -23.391 1 72.94 440 GLN B N 1
ATOM 8042 C CA . GLN B 1 440 ? -13.602 -24.625 -24.328 1 72.94 440 GLN B CA 1
ATOM 8043 C C . GLN B 1 440 ? -15.008 -24.828 -24.875 1 72.94 440 GLN B C 1
ATOM 8045 O O . GLN B 1 440 ? -15.195 -25.047 -26.078 1 72.94 440 GLN B O 1
ATOM 8050 N N . GLU B 1 441 ? -15.875 -24.719 -23.953 1 75.75 441 GLU B N 1
ATOM 8051 C CA . GLU B 1 441 ? -17.266 -24.953 -24.344 1 75.75 441 GLU B CA 1
ATOM 8052 C C . GLU B 1 441 ? -17.797 -23.781 -25.172 1 75.75 441 GLU B C 1
ATOM 8054 O O . GLU B 1 441 ? -18.469 -23.984 -26.188 1 75.75 441 GLU B O 1
ATOM 8059 N N . GLU B 1 442 ? -17.406 -22.703 -24.734 1 72.31 442 GLU B N 1
ATOM 8060 C CA . GLU B 1 442 ? -17.969 -21.5 -25.328 1 72.31 442 GLU B CA 1
ATOM 8061 C C . GLU B 1 442 ? -17.391 -21.234 -26.719 1 72.31 442 GLU B C 1
ATOM 8063 O O . GLU B 1 442 ? -18.078 -20.719 -27.594 1 72.31 442 GLU B O 1
ATOM 8068 N N . PHE B 1 443 ? -16.141 -21.641 -26.828 1 68.19 443 PHE B N 1
ATOM 8069 C CA . PHE B 1 443 ? -15.469 -21.234 -28.062 1 68.19 443 PHE B CA 1
ATOM 8070 C C . PHE B 1 443 ? -15.297 -22.422 -29 1 68.19 443 PHE B C 1
ATOM 8072 O O . PHE B 1 443 ? -14.539 -22.359 -29.969 1 68.19 443 PHE B O 1
ATOM 8079 N N . LEU B 1 444 ? -15.984 -23.453 -28.641 1 63.62 444 LEU B N 1
ATOM 8080 C CA . LEU B 1 444 ? -15.93 -24.641 -29.5 1 63.62 444 LEU B CA 1
ATOM 8081 C C . LEU B 1 444 ? -16.344 -24.297 -30.922 1 63.62 444 LEU B C 1
ATOM 8083 O O . LEU B 1 444 ? -17.406 -23.719 -31.141 1 63.62 444 LEU B O 1
ATOM 8087 N N . GLY B 1 445 ? -15.422 -24.562 -31.75 1 61.72 445 GLY B N 1
ATOM 8088 C CA . GLY B 1 445 ? -15.734 -24.344 -33.156 1 61.72 445 GLY B CA 1
ATOM 8089 C C . GLY B 1 445 ? -15.508 -22.922 -33.594 1 61.72 445 GLY B C 1
ATOM 8090 O O . GLY B 1 445 ? -15.641 -22.609 -34.781 1 61.72 445 GLY B O 1
ATOM 8091 N N . VAL B 1 446 ? -15.148 -22.078 -32.688 1 65.69 446 VAL B N 1
ATOM 8092 C CA . VAL B 1 446 ? -15.023 -20.656 -33 1 65.69 446 VAL B CA 1
ATOM 8093 C C . VAL B 1 446 ? -13.547 -20.281 -33.125 1 65.69 446 VAL B C 1
ATOM 8095 O O . VAL B 1 446 ? -13.172 -19.453 -33.938 1 65.69 446 VAL B O 1
ATOM 8098 N N . ILE B 1 447 ? -12.742 -20.938 -32.344 1 72.19 447 ILE B N 1
ATOM 8099 C CA . ILE B 1 447 ? -11.344 -20.516 -32.344 1 72.19 447 ILE B CA 1
ATOM 8100 C C . ILE B 1 447 ? -10.43 -21.703 -32.625 1 72.19 447 ILE B C 1
ATOM 8102 O O . ILE B 1 447 ? -10.805 -22.844 -32.406 1 72.19 447 ILE B O 1
ATOM 8106 N N . THR B 1 448 ? -9.336 -21.312 -33.219 1 76.56 448 THR B N 1
ATOM 8107 C CA . THR B 1 448 ? -8.32 -22.312 -33.5 1 76.56 448 THR B CA 1
ATOM 8108 C C . THR B 1 448 ? -7.613 -22.734 -32.219 1 76.56 448 THR B C 1
ATOM 8110 O O . THR B 1 448 ? -7.777 -22.078 -31.172 1 76.56 448 THR B O 1
ATOM 8113 N N . ALA B 1 449 ? -6.953 -23.812 -32.281 1 74.88 449 ALA B N 1
ATOM 8114 C CA . ALA B 1 449 ? -6.164 -24.281 -31.141 1 74.88 449 ALA B CA 1
ATOM 8115 C C . ALA B 1 449 ? -5.152 -23.234 -30.688 1 74.88 449 ALA B C 1
ATOM 8117 O O . ALA B 1 449 ? -4.914 -23.062 -29.5 1 74.88 449 ALA B O 1
ATOM 8118 N N . GLU B 1 450 ? -4.633 -22.625 -31.656 1 76.69 450 GLU B N 1
ATOM 8119 C CA . GLU B 1 450 ? -3.662 -21.562 -31.359 1 76.69 450 GLU B CA 1
ATOM 8120 C C . GLU B 1 450 ? -4.297 -20.422 -30.578 1 76.69 450 GLU B C 1
ATOM 8122 O O . GLU B 1 450 ? -3.701 -19.922 -29.625 1 76.69 450 GLU B O 1
ATOM 8127 N N . GLU B 1 451 ? -5.41 -20.078 -31 1 76.62 451 GLU B N 1
ATOM 8128 C CA . GLU B 1 451 ? -6.125 -18.984 -30.328 1 76.62 451 GLU B CA 1
ATOM 8129 C C . GLU B 1 451 ? -6.531 -19.391 -28.906 1 76.62 451 GLU B C 1
ATOM 8131 O O . GLU B 1 451 ? -6.504 -18.547 -28 1 76.62 451 GLU B O 1
ATOM 8136 N N . PHE B 1 452 ? -6.902 -20.547 -28.859 1 77.75 452 PHE B N 1
ATOM 8137 C CA . PHE B 1 452 ? -7.266 -21.047 -27.547 1 77.75 452 PHE B CA 1
ATOM 8138 C C . PHE B 1 452 ? -6.078 -20.984 -26.594 1 77.75 452 PHE B C 1
ATOM 8140 O O . PHE B 1 452 ? -6.199 -20.484 -25.469 1 77.75 452 PHE B O 1
ATOM 8147 N N . VAL B 1 453 ? -5.008 -21.438 -27.062 1 75.56 453 VAL B N 1
ATOM 8148 C CA . VAL B 1 453 ? -3.789 -21.438 -26.25 1 75.56 453 VAL B CA 1
ATOM 8149 C C . VAL B 1 453 ? -3.396 -20 -25.906 1 75.56 453 VAL B C 1
ATOM 8151 O O . VAL B 1 453 ? -2.988 -19.719 -24.781 1 75.56 453 VAL B O 1
ATOM 8154 N N . ASP B 1 454 ? -3.543 -19.203 -26.766 1 75.69 454 ASP B N 1
ATOM 8155 C CA . ASP B 1 454 ? -3.232 -17.797 -26.547 1 75.69 454 ASP B CA 1
ATOM 8156 C C . ASP B 1 454 ? -4.141 -17.188 -25.484 1 75.69 454 ASP B C 1
ATOM 8158 O O . ASP B 1 454 ? -3.701 -16.359 -24.688 1 75.69 454 ASP B O 1
ATOM 8162 N N . THR B 1 455 ? -5.301 -17.562 -25.547 1 76.44 455 THR B N 1
ATOM 8163 C CA . THR B 1 455 ? -6.273 -17.078 -24.562 1 76.44 455 THR B CA 1
ATOM 8164 C C . THR B 1 455 ? -5.906 -17.547 -23.156 1 76.44 455 THR B C 1
ATOM 8166 O O . THR B 1 455 ? -5.891 -16.75 -22.219 1 76.44 455 THR B O 1
ATOM 8169 N N . VAL B 1 456 ? -5.617 -18.781 -23.094 1 76.62 456 VAL B N 1
ATOM 8170 C CA . VAL B 1 456 ? -5.293 -19.359 -21.797 1 76.62 456 VAL B CA 1
ATOM 8171 C C . VAL B 1 456 ? -4.012 -18.719 -21.25 1 76.62 456 VAL B C 1
ATOM 8173 O O . VAL B 1 456 ? -3.959 -18.297 -20.094 1 76.62 456 VAL B O 1
ATOM 8176 N N . THR B 1 457 ? -3.066 -18.656 -22.078 1 76.44 457 THR B N 1
ATOM 8177 C CA . THR B 1 457 ? -1.773 -18.125 -21.656 1 76.44 457 THR B CA 1
ATOM 8178 C C . THR B 1 457 ? -1.869 -16.641 -21.344 1 76.44 457 THR B C 1
ATOM 8180 O O . THR B 1 457 ? -1.298 -16.172 -20.359 1 76.44 457 THR B O 1
ATOM 8183 N N . GLY B 1 458 ? -2.533 -15.93 -22.125 1 73.69 458 GLY B N 1
ATOM 8184 C CA . GLY B 1 458 ? -2.645 -14.484 -21.953 1 73.69 458 GLY B CA 1
ATOM 8185 C C . GLY B 1 458 ? -3.6 -14.086 -20.859 1 73.69 458 GLY B C 1
ATOM 8186 O O . GLY B 1 458 ? -3.266 -13.25 -20.016 1 73.69 458 GLY B O 1
ATOM 8187 N N . ASP B 1 459 ? -4.727 -14.703 -20.891 1 77.19 459 ASP B N 1
ATOM 8188 C CA . ASP B 1 459 ? -5.801 -14.242 -20 1 77.19 459 ASP B CA 1
ATOM 8189 C C . ASP B 1 459 ? -5.719 -14.922 -18.641 1 77.19 459 ASP B C 1
ATOM 8191 O O . ASP B 1 459 ? -6.25 -14.406 -17.656 1 77.19 459 ASP B O 1
ATOM 8195 N N . LEU B 1 460 ? -5.082 -15.984 -18.625 1 76.06 460 LEU B N 1
ATOM 8196 C CA . LEU B 1 460 ? -5.105 -16.719 -17.359 1 76.06 460 LEU B CA 1
ATOM 8197 C C . LEU B 1 460 ? -3.723 -16.734 -16.719 1 76.06 460 LEU B C 1
ATOM 8199 O O . LEU B 1 460 ? -3.598 -16.578 -15.5 1 76.06 460 LEU B O 1
ATOM 8203 N N . LEU B 1 461 ? -2.76 -16.906 -17.5 1 71.31 461 LEU B N 1
ATOM 8204 C CA . LEU B 1 461 ? -1.438 -17.156 -16.938 1 71.31 461 LEU B CA 1
ATOM 8205 C C . LEU B 1 461 ? -0.664 -15.859 -16.75 1 71.31 461 LEU B C 1
ATOM 8207 O O . LEU B 1 461 ? 0.336 -15.828 -16.031 1 71.31 461 LEU B O 1
ATOM 8211 N N . GLY B 1 462 ? -1.172 -14.766 -17.312 1 68.88 462 GLY B N 1
ATOM 8212 C CA . GLY B 1 462 ? -0.495 -13.484 -17.203 1 68.88 462 GLY B CA 1
ATOM 8213 C C . GLY B 1 462 ? -0.792 -12.758 -15.906 1 68.88 462 GLY B C 1
ATOM 8214 O O . GLY B 1 462 ? -1.366 -13.344 -14.984 1 68.88 462 GLY B O 1
ATOM 8215 N N . ARG B 1 463 ? -0.22 -11.531 -15.867 1 72.44 463 ARG B N 1
ATOM 8216 C CA . ARG B 1 463 ? -0.505 -10.664 -14.719 1 72.44 463 ARG B CA 1
ATOM 8217 C C . ARG B 1 463 ? -2.002 -10.398 -14.594 1 72.44 463 ARG B C 1
ATOM 8219 O O . ARG B 1 463 ? -2.711 -10.328 -15.602 1 72.44 463 ARG B O 1
ATOM 8226 N N . ARG B 1 464 ? -2.375 -10.211 -13.359 1 77.31 464 ARG B N 1
ATOM 8227 C CA . ARG B 1 464 ? -3.816 -10.109 -13.156 1 77.31 464 ARG B CA 1
ATOM 8228 C C . ARG B 1 464 ? -4.164 -8.891 -12.312 1 77.31 464 ARG B C 1
ATOM 8230 O O . ARG B 1 464 ? -3.295 -8.305 -11.664 1 77.31 464 ARG B O 1
ATOM 8237 N N . VAL B 1 465 ? -5.406 -8.43 -12.477 1 81 465 VAL B N 1
ATOM 8238 C CA . VAL B 1 465 ? -6 -7.391 -11.648 1 81 465 VAL B CA 1
ATOM 8239 C C . VAL B 1 465 ? -7.227 -7.941 -10.922 1 81 465 VAL B C 1
ATOM 8241 O O . VAL B 1 465 ? -7.98 -8.734 -11.492 1 81 465 VAL B O 1
ATOM 8244 N N . PHE B 1 466 ? -7.305 -7.555 -9.695 1 77.06 466 PHE B N 1
ATOM 8245 C CA . PHE B 1 466 ? -8.438 -7.992 -8.891 1 77.06 466 PHE B CA 1
ATOM 8246 C C . PHE B 1 466 ? -9.477 -6.887 -8.773 1 77.06 466 PHE B C 1
ATOM 8248 O O . PHE B 1 466 ? -9.18 -5.785 -8.312 1 77.06 466 PHE B O 1
ATOM 8255 N N . VAL B 1 467 ? -10.641 -7.203 -9.227 1 84.19 467 VAL B N 1
ATOM 8256 C CA . VAL B 1 467 ? -11.719 -6.223 -9.133 1 84.19 467 VAL B CA 1
ATOM 8257 C C . VAL B 1 467 ? -12.914 -6.836 -8.398 1 84.19 467 VAL B C 1
ATOM 8259 O O . VAL B 1 467 ? -12.953 -8.047 -8.18 1 84.19 467 VAL B O 1
ATOM 8262 N N . PHE B 1 468 ? -13.805 -6.023 -7.957 1 76.19 468 PHE B N 1
ATOM 8263 C CA . PHE B 1 468 ? -14.945 -6.492 -7.168 1 76.19 468 PHE B CA 1
ATOM 8264 C C . PHE B 1 468 ? -16.25 -6.23 -7.898 1 76.19 468 PHE B C 1
ATOM 8266 O O . PHE B 1 468 ? -16.391 -5.223 -8.594 1 76.19 468 PHE B O 1
ATOM 8273 N N . THR B 1 469 ? -17.094 -7.211 -7.703 1 79.81 469 THR B N 1
ATOM 8274 C CA . THR B 1 469 ? -18.469 -6.969 -8.094 1 79.81 469 THR B CA 1
ATOM 8275 C C . THR B 1 469 ? -19.203 -6.148 -7.031 1 79.81 469 THR B C 1
ATOM 8277 O O . THR B 1 469 ? -18.75 -6.059 -5.891 1 79.81 469 THR B O 1
ATOM 8280 N N . PRO B 1 470 ? -20.219 -5.562 -7.434 1 71.62 470 PRO B N 1
ATOM 8281 C CA . PRO B 1 470 ? -20.984 -4.805 -6.449 1 71.62 470 PRO B CA 1
ATOM 8282 C C . PRO B 1 470 ? -21.453 -5.668 -5.281 1 71.62 470 PRO B C 1
ATOM 8284 O O . PRO B 1 470 ? -21.719 -5.152 -4.188 1 71.62 470 PRO B O 1
ATOM 8287 N N . SER B 1 471 ? -21.531 -6.973 -5.559 1 67.62 471 SER B N 1
ATOM 8288 C CA . SER B 1 471 ? -21.969 -7.898 -4.52 1 67.62 471 SER B CA 1
ATOM 8289 C C . SER B 1 471 ? -20.812 -8.367 -3.66 1 67.62 471 SER B C 1
ATOM 8291 O O . SER B 1 471 ? -20.984 -9.148 -2.725 1 67.62 471 SER B O 1
ATOM 8293 N N . GLY B 1 472 ? -19.656 -7.898 -4.031 1 63.81 472 GLY B N 1
ATOM 8294 C CA . GLY B 1 472 ? -18.5 -8.227 -3.225 1 63.81 472 GLY B CA 1
ATOM 8295 C C . GLY B 1 472 ? -17.703 -9.398 -3.773 1 63.81 472 GLY B C 1
ATOM 8296 O O . GLY B 1 472 ? -16.719 -9.828 -3.164 1 63.81 472 GLY B O 1
ATOM 8297 N N . GLY B 1 473 ? -18.266 -9.938 -4.828 1 68 473 GLY B N 1
ATOM 8298 C CA . GLY B 1 473 ? -17.5 -11 -5.453 1 68 473 GLY B CA 1
ATOM 8299 C C . GLY B 1 473 ? -16.172 -10.531 -6.035 1 68 473 GLY B C 1
ATOM 8300 O O . GLY B 1 473 ? -16.094 -9.422 -6.566 1 68 473 GLY B O 1
ATOM 8301 N N . VAL B 1 474 ? -15.164 -11.305 -5.785 1 70.38 474 VAL B N 1
ATOM 8302 C CA . VAL B 1 474 ? -13.852 -10.969 -6.32 1 70.38 474 VAL B CA 1
ATOM 8303 C C . VAL B 1 474 ? -13.695 -11.57 -7.715 1 70.38 474 VAL B C 1
ATOM 8305 O O . VAL B 1 474 ? -14.062 -12.727 -7.941 1 70.38 474 VAL B O 1
ATOM 8308 N N . MET B 1 475 ? -13.312 -10.703 -8.641 1 78.38 475 MET B N 1
ATOM 8309 C CA . MET B 1 475 ? -13.023 -11.164 -10 1 78.38 475 MET B CA 1
ATOM 8310 C C . MET B 1 475 ? -11.562 -10.914 -10.352 1 78.38 475 MET B C 1
ATOM 8312 O O . MET B 1 475 ? -11.016 -9.852 -10.039 1 78.38 475 MET B O 1
ATOM 8316 N N . ASN B 1 476 ? -11.031 -11.922 -10.906 1 77.19 476 ASN B N 1
ATOM 8317 C CA . ASN B 1 476 ? -9.648 -11.82 -11.367 1 77.19 476 ASN B CA 1
ATOM 8318 C C . ASN B 1 476 ? -9.578 -11.672 -12.883 1 77.19 476 ASN B C 1
ATOM 8320 O O . ASN B 1 476 ? -9.984 -12.578 -13.617 1 77.19 476 ASN B O 1
ATOM 8324 N N . LEU B 1 477 ? -9.078 -10.523 -13.336 1 85.12 477 LEU B N 1
ATOM 8325 C CA . LEU B 1 477 ? -8.961 -10.25 -14.766 1 85.12 477 LEU B CA 1
ATOM 8326 C C . LEU B 1 477 ? -7.5 -10.016 -15.148 1 85.12 477 LEU B C 1
ATOM 8328 O O . LEU B 1 477 ? -6.664 -9.719 -14.289 1 85.12 477 LEU B O 1
ATOM 8332 N N . PRO B 1 478 ? -7.25 -10.273 -16.406 1 83.12 478 PRO B N 1
ATOM 8333 C CA . PRO B 1 478 ? -5.895 -9.938 -16.844 1 83.12 478 PRO B CA 1
ATOM 8334 C C . PRO B 1 478 ? -5.559 -8.461 -16.641 1 83.12 478 PRO B C 1
ATOM 8336 O O . PRO B 1 478 ? -6.43 -7.602 -16.781 1 83.12 478 PRO B O 1
ATOM 8339 N N . HIS B 1 479 ? -4.301 -8.25 -16.328 1 85.25 479 HIS B N 1
ATOM 8340 C CA . HIS B 1 479 ? -3.848 -6.871 -16.188 1 85.25 479 HIS B CA 1
ATOM 8341 C C . HIS B 1 479 ? -4.152 -6.059 -17.438 1 85.25 479 HIS B C 1
ATOM 8343 O O . HIS B 1 479 ? -3.924 -6.523 -18.562 1 85.25 479 HIS B O 1
ATOM 8349 N N . GLY B 1 480 ? -4.691 -4.883 -17.297 1 87.75 480 GLY B N 1
ATOM 8350 C CA . GLY B 1 480 ? -5.031 -4.012 -18.422 1 87.75 480 GLY B CA 1
ATOM 8351 C C . GLY B 1 480 ? -6.457 -4.188 -18.906 1 87.75 480 GLY B C 1
ATOM 8352 O O . GLY B 1 480 ? -6.922 -3.443 -19.766 1 87.75 480 GLY B O 1
ATOM 8353 N N . ALA B 1 481 ? -7.125 -5.133 -18.328 1 93.12 481 ALA B N 1
ATOM 8354 C CA . ALA B 1 481 ? -8.516 -5.367 -18.719 1 93.12 481 ALA B CA 1
ATOM 8355 C C . ALA B 1 481 ? -9.352 -4.105 -18.547 1 93.12 481 ALA B C 1
ATOM 8357 O O . ALA B 1 481 ? -9.133 -3.33 -17.609 1 93.12 481 ALA B O 1
ATOM 8358 N N . THR B 1 482 ? -10.289 -3.953 -19.453 1 95.44 482 THR B N 1
ATOM 8359 C CA . THR B 1 482 ? -11.18 -2.803 -19.422 1 95.44 482 THR B CA 1
ATOM 8360 C C . THR B 1 482 ? -12.547 -3.191 -18.875 1 95.44 482 THR B C 1
ATOM 8362 O O . THR B 1 482 ? -12.781 -4.355 -18.547 1 95.44 482 THR B O 1
ATOM 8365 N N . VAL B 1 483 ? -13.383 -2.186 -18.859 1 94.75 483 VAL B N 1
ATOM 8366 C CA . VAL B 1 483 ? -14.758 -2.393 -18.422 1 94.75 483 VAL B CA 1
ATOM 8367 C C . VAL B 1 483 ? -15.453 -3.367 -19.359 1 94.75 483 VAL B C 1
ATOM 8369 O O . VAL B 1 483 ? -16.266 -4.195 -18.938 1 94.75 483 VAL B O 1
ATOM 8372 N N . VAL B 1 484 ? -15.133 -3.285 -20.609 1 95.38 484 VAL B N 1
ATOM 8373 C CA . VAL B 1 484 ? -15.703 -4.191 -21.594 1 95.38 484 VAL B CA 1
ATOM 8374 C C . VAL B 1 484 ? -15.305 -5.629 -21.266 1 95.38 484 VAL B C 1
ATOM 8376 O O . VAL B 1 484 ? -16.141 -6.539 -21.312 1 95.38 484 VAL B O 1
ATOM 8379 N N . ASP B 1 485 ? -14.094 -5.801 -20.953 1 94.19 485 ASP B N 1
ATOM 8380 C CA . ASP B 1 485 ? -13.594 -7.133 -20.609 1 94.19 485 ASP B CA 1
ATOM 8381 C C . ASP B 1 485 ? -14.352 -7.707 -19.406 1 94.19 485 ASP B C 1
ATOM 8383 O O . ASP B 1 485 ? -14.742 -8.875 -19.422 1 94.19 485 ASP B O 1
ATOM 8387 N N . TYR B 1 486 ? -14.492 -6.867 -18.469 1 93.56 486 TYR B N 1
ATOM 8388 C CA . TYR B 1 486 ? -15.25 -7.281 -17.281 1 93.56 486 TYR B CA 1
ATOM 8389 C C . TYR B 1 486 ? -16.672 -7.68 -17.656 1 93.56 486 TYR B C 1
ATOM 8391 O O . TYR B 1 486 ? -17.188 -8.695 -17.188 1 93.56 486 TYR B O 1
ATOM 8399 N N . ALA B 1 487 ? -17.281 -6.887 -18.438 1 93.44 487 ALA B N 1
ATOM 8400 C CA . ALA B 1 487 ? -18.672 -7.117 -18.828 1 93.44 487 ALA B CA 1
ATOM 8401 C C . ALA B 1 487 ? -18.828 -8.461 -19.531 1 93.44 487 ALA B C 1
ATOM 8403 O O . ALA B 1 487 ? -19.812 -9.172 -19.312 1 93.44 487 ALA B O 1
ATOM 8404 N N . PHE B 1 488 ? -17.953 -8.758 -20.281 1 90.25 488 PHE B N 1
ATOM 8405 C CA . PHE B 1 488 ? -18.047 -10.016 -21.016 1 90.25 488 PHE B CA 1
ATOM 8406 C C . PHE B 1 488 ? -17.609 -11.188 -20.141 1 90.25 488 PHE B C 1
ATOM 8408 O O . PHE B 1 488 ? -18.016 -12.328 -20.375 1 90.25 488 PHE B O 1
ATOM 8415 N N . TYR B 1 489 ? -16.781 -10.852 -19.203 1 84.31 489 TYR B N 1
ATOM 8416 C CA . TYR B 1 489 ? -16.391 -11.883 -18.25 1 84.31 489 TYR B CA 1
ATOM 8417 C C . TYR B 1 489 ? -17.578 -12.289 -17.375 1 84.31 489 TYR B C 1
ATOM 8419 O O . TYR B 1 489 ? -17.703 -13.453 -17 1 84.31 489 TYR B O 1
ATOM 8427 N N . THR B 1 490 ? -18.422 -11.32 -17.078 1 82 490 THR B N 1
ATOM 8428 C CA . THR B 1 490 ? -19.578 -11.57 -16.219 1 82 490 THR B CA 1
ATOM 8429 C C . THR B 1 490 ? -20.812 -11.859 -17.062 1 82 490 THR B C 1
ATOM 8431 O O . THR B 1 490 ? -21.938 -11.875 -16.547 1 82 490 THR B O 1
ATOM 8434 N N . ASP B 1 491 ? -20.719 -11.961 -18.312 1 82.25 491 ASP B N 1
ATOM 8435 C CA . ASP B 1 491 ? -21.766 -12.281 -19.266 1 82.25 491 ASP B CA 1
ATOM 8436 C C . ASP B 1 491 ? -22.812 -11.172 -19.328 1 82.25 491 ASP B C 1
ATOM 8438 O O . ASP B 1 491 ? -24 -11.445 -19.5 1 82.25 491 ASP B O 1
ATOM 8442 N N . ALA B 1 492 ? -22.422 -10 -19.047 1 86.56 492 ALA B N 1
ATOM 8443 C CA . ALA B 1 492 ? -23.312 -8.844 -19.125 1 86.56 492 ALA B CA 1
ATOM 8444 C C . ALA B 1 492 ? -22.938 -7.941 -20.297 1 86.56 492 ALA B C 1
ATOM 8446 O O . ALA B 1 492 ? -23.578 -6.922 -20.547 1 86.56 492 ALA B O 1
ATOM 8447 N N . GLY B 1 493 ? -22 -8.344 -21.047 1 89.25 493 GLY B N 1
ATOM 8448 C CA . GLY B 1 493 ? -21.406 -7.484 -22.047 1 89.25 493 GLY B CA 1
ATOM 8449 C C . GLY B 1 493 ? -22.328 -7.195 -23.219 1 89.25 493 GLY B C 1
ATOM 8450 O O . GLY B 1 493 ? -22.328 -6.082 -23.75 1 89.25 493 GLY B O 1
ATOM 8451 N N . LEU B 1 494 ? -23.094 -8.141 -23.531 1 87.5 494 LEU B N 1
ATOM 8452 C CA . LEU B 1 494 ? -23.938 -8.008 -24.719 1 87.5 494 LEU B CA 1
ATOM 8453 C C . LEU B 1 494 ? -25.031 -6.969 -24.484 1 87.5 494 LEU B C 1
ATOM 8455 O O . LEU B 1 494 ? -25.469 -6.301 -25.422 1 87.5 494 LEU B O 1
ATOM 8459 N N . ASP B 1 495 ? -25.453 -6.781 -23.25 1 88.44 495 ASP B N 1
ATOM 8460 C CA . ASP B 1 495 ? -26.578 -5.902 -22.938 1 88.44 495 ASP B CA 1
ATOM 8461 C C . ASP B 1 495 ? -26.109 -4.664 -22.188 1 88.44 495 ASP B C 1
ATOM 8463 O O . ASP B 1 495 ? -26.938 -3.898 -21.672 1 88.44 495 ASP B O 1
ATOM 8467 N N . MET B 1 496 ? -24.844 -4.555 -22.109 1 90.5 496 MET B N 1
ATOM 8468 C CA . MET B 1 496 ? -24.297 -3.438 -21.344 1 90.5 496 MET B CA 1
ATOM 8469 C C . MET B 1 496 ? -24.625 -2.107 -22.016 1 90.5 496 MET B C 1
ATOM 8471 O O . MET B 1 496 ? -24.391 -1.936 -23.203 1 90.5 496 MET B O 1
ATOM 8475 N N . VAL B 1 497 ? -25.188 -1.111 -21.203 1 87.38 497 VAL B N 1
ATOM 8476 C CA . VAL B 1 497 ? -25.484 0.215 -21.734 1 87.38 497 VAL B CA 1
ATOM 8477 C C . VAL B 1 497 ? -24.703 1.27 -20.969 1 87.38 497 VAL B C 1
ATOM 8479 O O . VA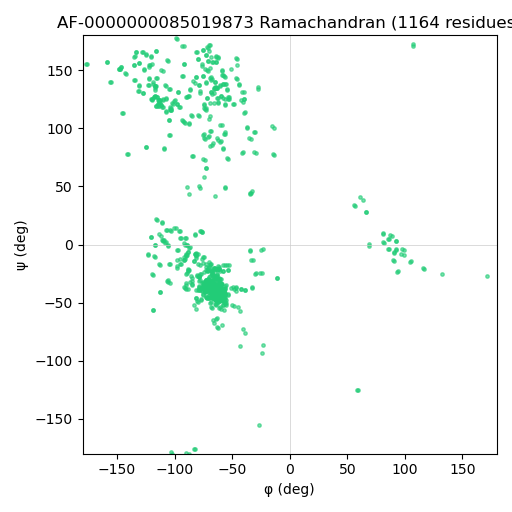L B 1 497 ? -24.453 2.363 -21.484 1 87.38 497 VAL B O 1
ATOM 8482 N N . GLU B 1 498 ? -24.406 0.898 -19.781 1 89.38 498 GLU B N 1
ATOM 8483 C CA . GLU B 1 498 ? -23.625 1.787 -18.922 1 89.38 498 GLU B CA 1
ATOM 8484 C C . GLU B 1 498 ? -22.734 0.996 -17.969 1 89.38 498 GLU B C 1
ATOM 8486 O O . GLU B 1 498 ? -22.984 -0.185 -17.703 1 89.38 498 GLU B O 1
ATOM 8491 N N . ALA B 1 499 ? -21.625 1.62 -17.625 1 90.5 499 ALA B N 1
ATOM 8492 C CA . ALA B 1 499 ? -20.734 0.985 -16.656 1 90.5 499 ALA B CA 1
ATOM 8493 C C . ALA B 1 499 ? -20.266 1.985 -15.609 1 90.5 499 ALA B C 1
ATOM 8495 O O . ALA B 1 499 ? -20.047 3.162 -15.906 1 90.5 499 ALA B O 1
ATOM 8496 N N . LYS B 1 500 ? -20.188 1.507 -14.406 1 85.88 500 LYS B N 1
ATOM 8497 C CA . LYS B 1 500 ? -19.672 2.318 -13.312 1 85.88 500 LYS B CA 1
ATOM 8498 C C . LYS B 1 500 ? -18.484 1.64 -12.641 1 85.88 500 LYS B C 1
ATOM 8500 O O . LYS B 1 500 ? -18.453 0.416 -12.492 1 85.88 500 LYS B O 1
ATOM 8505 N N . VAL B 1 501 ? -17.484 2.42 -12.352 1 85.5 501 VAL B N 1
ATOM 8506 C CA . VAL B 1 501 ? -16.344 1.97 -11.547 1 85.5 501 VAL B CA 1
ATOM 8507 C C . VAL B 1 501 ? -16.297 2.764 -10.242 1 85.5 501 VAL B C 1
ATOM 8509 O O . VAL B 1 501 ? -16.219 3.994 -10.258 1 85.5 501 VAL B O 1
ATOM 8512 N N . ASN B 1 502 ? -16.406 2.012 -9.219 1 74.75 502 ASN B N 1
ATOM 8513 C CA . ASN B 1 502 ? -16.438 2.641 -7.902 1 74.75 502 ASN B CA 1
ATOM 8514 C C . ASN B 1 502 ? -17.562 3.668 -7.812 1 74.75 502 ASN B C 1
ATOM 8516 O O . ASN B 1 502 ? -17.359 4.777 -7.312 1 74.75 502 ASN B O 1
ATOM 8520 N N . GLY B 1 503 ? -18.641 3.365 -8.508 1 72.75 503 GLY B N 1
ATOM 8521 C CA . GLY B 1 503 ? -19.859 4.152 -8.414 1 72.75 503 GLY B CA 1
ATOM 8522 C C . GLY B 1 503 ? -19.922 5.285 -9.422 1 72.75 503 GLY B C 1
ATOM 8523 O O . GLY B 1 503 ? -20.922 5.996 -9.516 1 72.75 503 GLY B O 1
ATOM 8524 N N . VAL B 1 504 ? -18.891 5.512 -10.125 1 75.5 504 VAL B N 1
ATOM 8525 C CA . VAL B 1 504 ? -18.812 6.602 -11.094 1 75.5 504 VAL B CA 1
ATOM 8526 C C . VAL B 1 504 ? -18.938 6.047 -12.508 1 75.5 504 VAL B C 1
ATOM 8528 O O . VAL B 1 504 ? -18.281 5.062 -12.852 1 75.5 504 VAL B O 1
ATOM 8531 N N . ALA B 1 505 ? -19.766 6.719 -13.266 1 82.88 505 ALA B N 1
ATOM 8532 C CA . ALA B 1 505 ? -19.922 6.309 -14.664 1 82.88 505 ALA B CA 1
ATOM 8533 C C . ALA B 1 505 ? -18.609 6.512 -15.43 1 82.88 505 ALA B C 1
ATOM 8535 O O . ALA B 1 505 ? -17.953 7.535 -15.273 1 82.88 505 ALA B O 1
ATOM 8536 N N . VAL B 1 506 ? -18.266 5.547 -16.172 1 88.38 506 VAL B N 1
ATOM 8537 C CA . VAL B 1 506 ? -17.016 5.609 -16.906 1 88.38 506 VAL B CA 1
ATOM 8538 C C . VAL B 1 506 ? -17.234 5.168 -18.359 1 88.38 506 VAL B C 1
ATOM 8540 O O . VAL B 1 506 ? -18.281 4.605 -18.688 1 88.38 506 VAL B O 1
ATOM 8543 N N . ASP B 1 507 ? -16.219 5.488 -19.156 1 91.19 507 ASP B N 1
ATOM 8544 C CA . ASP B 1 507 ? -16.219 4.977 -20.531 1 91.19 507 ASP B CA 1
ATOM 8545 C C . ASP B 1 507 ? -15.961 3.475 -20.547 1 91.19 507 ASP B C 1
ATOM 8547 O O . ASP B 1 507 ? -15.344 2.93 -19.625 1 91.19 507 ASP B O 1
ATOM 8551 N N . PHE B 1 508 ? -16.375 2.844 -21.609 1 92.62 508 PHE B N 1
ATOM 8552 C CA . PHE B 1 508 ? -16.328 1.39 -21.719 1 92.62 508 PHE B CA 1
ATOM 8553 C C . PHE B 1 508 ? -14.898 0.9 -21.859 1 92.62 508 PHE B C 1
ATOM 8555 O O . PHE B 1 508 ? -14.602 -0.255 -21.547 1 92.62 508 PHE B O 1
ATOM 8562 N N . ASP B 1 509 ? -14.008 1.729 -22.297 1 93.69 509 ASP B N 1
ATOM 8563 C CA . ASP B 1 509 ? -12.633 1.293 -22.5 1 93.69 509 ASP B CA 1
ATOM 8564 C C . ASP B 1 509 ? -11.758 1.638 -21.297 1 93.69 509 ASP B C 1
ATOM 8566 O O . ASP B 1 509 ? -10.531 1.542 -21.375 1 93.69 509 ASP B O 1
ATOM 8570 N N . THR B 1 510 ? -12.352 2.037 -20.203 1 93.12 510 THR B N 1
ATOM 8571 C CA . THR B 1 510 ? -11.617 2.375 -18.984 1 93.12 510 THR B CA 1
ATOM 8572 C C . THR B 1 510 ? -10.875 1.158 -18.453 1 93.12 510 THR B C 1
ATOM 8574 O O . THR B 1 510 ? -11.477 0.116 -18.188 1 93.12 510 THR B O 1
ATOM 8577 N N . PRO B 1 511 ? -9.547 1.285 -18.312 1 94.25 511 PRO B N 1
ATOM 8578 C CA . PRO B 1 511 ? -8.797 0.185 -17.703 1 94.25 511 PRO B CA 1
ATOM 8579 C C . PRO B 1 511 ? -9.125 0.008 -16.219 1 94.25 511 PRO B C 1
ATOM 8581 O O . PRO B 1 511 ? -9.312 0.995 -15.508 1 94.25 511 PRO B O 1
ATOM 8584 N N . LEU B 1 512 ? -9.188 -1.172 -15.844 1 91.12 512 LEU B N 1
ATOM 8585 C CA . LEU B 1 512 ? -9.531 -1.491 -14.469 1 91.12 512 LEU B CA 1
ATOM 8586 C C . LEU B 1 512 ? -8.273 -1.646 -13.617 1 91.12 512 LEU B C 1
ATOM 8588 O O . LEU B 1 512 ? -7.23 -2.082 -14.109 1 91.12 512 LEU B O 1
ATOM 8592 N N . HIS B 1 513 ? -8.391 -1.228 -12.367 1 84.12 513 HIS B N 1
ATOM 8593 C CA . HIS B 1 513 ? -7.312 -1.333 -11.391 1 84.12 513 HIS B CA 1
ATOM 8594 C C . HIS B 1 513 ? -7.734 -2.164 -10.188 1 84.12 513 HIS B C 1
ATOM 8596 O O . HIS B 1 513 ? -8.922 -2.434 -10 1 84.12 513 HIS B O 1
ATOM 8602 N N . ASN B 1 514 ? -6.719 -2.59 -9.5 1 73 514 ASN B N 1
ATOM 8603 C CA . ASN B 1 514 ? -6.98 -3.42 -8.328 1 73 514 ASN B CA 1
ATOM 8604 C C . ASN B 1 514 ? -7.969 -2.754 -7.375 1 73 514 ASN B C 1
ATOM 8606 O O . ASN B 1 514 ? -7.848 -1.563 -7.078 1 73 514 ASN B O 1
ATOM 8610 N N . ALA B 1 515 ? -8.977 -3.48 -7.047 1 70.56 515 ALA B N 1
ATOM 8611 C CA . ALA B 1 515 ? -9.945 -3.135 -6.016 1 70.56 515 ALA B CA 1
ATOM 8612 C C . ALA B 1 515 ? -11.055 -2.254 -6.582 1 70.56 515 ALA B C 1
ATOM 8614 O O . ALA B 1 515 ? -11.906 -1.755 -5.84 1 70.56 515 ALA B O 1
ATOM 8615 N N . ASP B 1 516 ? -11 -2.057 -7.855 1 80.69 516 ASP B N 1
ATOM 8616 C CA . ASP B 1 516 ? -12.133 -1.365 -8.469 1 80.69 516 ASP B CA 1
ATOM 8617 C C . ASP B 1 516 ? -13.43 -2.148 -8.273 1 80.69 516 ASP B C 1
ATOM 8619 O O . ASP B 1 516 ? -13.43 -3.379 -8.359 1 80.69 516 ASP B O 1
ATOM 8623 N N . VAL B 1 517 ? -14.438 -1.44 -7.945 1 78.56 517 VAL B N 1
ATOM 8624 C CA . VAL B 1 517 ? -15.773 -2.025 -7.977 1 78.56 517 VAL B CA 1
ATOM 8625 C C . VAL B 1 517 ? -16.453 -1.692 -9.305 1 78.56 517 VAL B C 1
ATOM 8627 O O . VAL B 1 517 ? -16.656 -0.52 -9.625 1 78.56 517 VAL B O 1
ATOM 8630 N N . VAL B 1 518 ? -16.734 -2.73 -9.984 1 88.31 518 VAL B N 1
ATOM 8631 C CA . VAL B 1 518 ? -17.25 -2.512 -11.328 1 88.31 518 VAL B CA 1
ATOM 8632 C C . VAL B 1 518 ? -18.719 -2.9 -11.391 1 88.31 518 VAL B C 1
ATOM 8634 O O . VAL B 1 518 ? -19.094 -4.008 -11.008 1 88.31 518 VAL B O 1
ATOM 8637 N N . GLU B 1 519 ? -19.547 -2.008 -11.812 1 86.19 519 GLU B N 1
ATOM 8638 C CA . GLU B 1 519 ? -20.969 -2.227 -12.008 1 86.19 519 GLU B CA 1
ATOM 8639 C C . GLU B 1 519 ? -21.375 -2.055 -13.469 1 86.19 519 GLU B C 1
ATOM 8641 O O . GLU B 1 519 ? -21.062 -1.031 -14.086 1 86.19 519 GLU B O 1
ATOM 8646 N N . ILE B 1 520 ? -22.047 -3.082 -13.953 1 90.44 520 ILE B N 1
ATOM 8647 C CA . ILE B 1 520 ? -22.516 -3.037 -15.328 1 90.44 520 ILE B CA 1
ATOM 8648 C C . ILE B 1 520 ? -24.031 -2.852 -15.352 1 90.44 520 ILE B C 1
ATOM 8650 O O . ILE B 1 520 ? -24.766 -3.592 -14.688 1 90.44 520 ILE B O 1
ATOM 8654 N N . ILE B 1 521 ? -24.438 -1.866 -16.031 1 87.06 521 ILE B N 1
ATOM 8655 C CA . ILE B 1 521 ? -25.859 -1.625 -16.203 1 87.06 521 ILE B CA 1
ATOM 8656 C C . ILE B 1 521 ? -26.312 -2.137 -17.562 1 87.06 521 ILE B C 1
ATOM 8658 O O . ILE B 1 521 ? -25.75 -1.754 -18.594 1 87.06 521 ILE B O 1
ATOM 8662 N N . THR B 1 522 ? -27.266 -2.963 -17.531 1 86.38 522 THR B N 1
ATOM 8663 C CA . THR B 1 522 ? -27.75 -3.582 -18.766 1 86.38 522 THR B CA 1
ATOM 8664 C C . THR B 1 522 ? -29.109 -2.994 -19.172 1 86.38 522 THR B C 1
ATOM 8666 O O . THR B 1 522 ? -29.766 -2.324 -18.375 1 86.38 522 THR B O 1
ATOM 8669 N N . GLN B 1 523 ? -29.438 -3.125 -20.453 1 72.62 523 GLN B N 1
ATOM 8670 C CA . GLN B 1 523 ? -30.688 -2.627 -21.031 1 72.62 523 GLN B CA 1
ATOM 8671 C C . GLN B 1 523 ? -31.891 -3.146 -20.25 1 72.62 523 GLN B C 1
ATOM 8673 O O . GLN B 1 523 ? -32.844 -2.408 -20 1 72.62 523 GLN B O 1
ATOM 8678 N N . ALA B 1 524 ? -31.828 -4.398 -19.906 1 61.34 524 ALA B N 1
ATOM 8679 C CA . ALA B 1 524 ? -32.938 -4.926 -19.125 1 61.34 524 ALA B CA 1
ATOM 8680 C C . ALA B 1 524 ? -33.031 -4.23 -17.766 1 61.34 524 ALA B C 1
ATOM 8682 O O . ALA B 1 524 ? -34.125 -3.881 -17.312 1 61.34 524 ALA B O 1
ATOM 8683 N N . ALA B 1 525 ? -32.062 -3.92 -17.203 1 50.34 525 ALA B N 1
ATOM 8684 C CA . ALA B 1 525 ? -32 -3.32 -15.875 1 50.34 525 ALA B CA 1
ATOM 8685 C C . ALA B 1 525 ? -32.188 -1.807 -15.945 1 50.34 525 ALA B C 1
ATOM 8687 O O . ALA B 1 525 ? -32.656 -1.187 -14.984 1 50.34 525 ALA B O 1
ATOM 8688 N N . GLY B 1 526 ? -31.781 -1.16 -16.969 1 47.59 526 GLY B N 1
ATOM 8689 C CA . GLY B 1 526 ? -31.875 0.286 -17.109 1 47.59 526 GLY B CA 1
ATOM 8690 C C . GLY B 1 526 ? -33.25 0.769 -17.484 1 47.59 526 GLY B C 1
ATOM 8691 O O . GLY B 1 526 ? -33.469 1.97 -17.641 1 47.59 526 GLY B O 1
ATOM 8692 N N . GLY B 1 527 ? -34.312 -0.156 -17.406 1 45.59 527 GLY B N 1
ATOM 8693 C CA . GLY B 1 527 ? -35.688 0.189 -17.656 1 45.59 527 GLY B CA 1
ATOM 8694 C C . GLY B 1 527 ? -35.969 0.53 -19.109 1 45.59 527 GLY B C 1
ATOM 8695 O O . GLY B 1 527 ? -37.031 1.081 -19.438 1 45.59 527 GLY B O 1
ATOM 8696 N N . TYR B 1 528 ? -35.156 0.53 -19.938 1 44.53 528 TYR B N 1
ATOM 8697 C CA . TYR B 1 528 ? -35.5 1.02 -21.266 1 44.53 528 TYR B CA 1
ATOM 8698 C C . TYR B 1 528 ? -36.281 -0.03 -22.047 1 44.53 528 TYR B C 1
ATOM 8700 O O . TYR B 1 528 ? -35.688 -0.89 -22.703 1 44.53 528 TYR B O 1
ATOM 8708 N N . ASN B 1 529 ? -37.188 -0.526 -21.484 1 44.62 529 ASN B N 1
ATOM 8709 C CA . ASN B 1 529 ? -38.094 -1.304 -22.344 1 44.62 529 ASN B CA 1
ATOM 8710 C C . ASN B 1 529 ? -38.594 -0.479 -23.516 1 44.62 529 ASN B C 1
ATOM 8712 O O . ASN B 1 529 ? -39.594 0.243 -23.406 1 44.62 529 ASN B O 1
ATOM 8716 N N . LEU B 1 530 ? -37.844 -0.271 -24.344 1 46.19 530 LEU B N 1
ATOM 8717 C CA . LEU B 1 530 ? -38.219 0.533 -25.516 1 46.19 530 LEU B CA 1
ATOM 8718 C C . LEU B 1 530 ? -39.438 -0.054 -26.219 1 46.19 530 LEU B C 1
ATOM 8720 O O . LEU B 1 530 ? -40.062 0.61 -27.047 1 46.19 530 LEU B O 1
ATOM 8724 N N . LEU B 1 531 ? -39.719 -1.325 -25.922 1 49.5 531 LEU B N 1
ATOM 8725 C CA . LEU B 1 531 ? -40.781 -1.958 -26.719 1 49.5 531 LEU B CA 1
ATOM 8726 C C . LEU B 1 531 ? -42.125 -1.905 -25.984 1 49.5 531 LEU B C 1
ATOM 8728 O O . LEU B 1 531 ? -43.156 -2.332 -26.531 1 49.5 531 LEU B O 1
ATOM 8732 N N . ASP B 1 532 ? -42.125 -1.438 -24.797 1 47.5 532 ASP B N 1
ATOM 8733 C CA . ASP B 1 532 ? -43.438 -1.467 -24.156 1 47.5 532 ASP B CA 1
ATOM 8734 C C . ASP B 1 532 ? -44.375 -0.409 -24.75 1 47.5 532 ASP B C 1
ATOM 8736 O O . ASP B 1 532 ? -44.031 0.777 -24.766 1 47.5 532 ASP B O 1
ATOM 8740 N N . GLY B 1 533 ? -45.469 -0.82 -25.406 1 51.97 533 GLY B N 1
ATOM 8741 C CA . GLY B 1 533 ? -46.594 -0.074 -25.938 1 51.97 533 GLY B CA 1
ATOM 8742 C C . GLY B 1 533 ? -46.469 0.186 -27.438 1 51.97 533 GLY B C 1
ATOM 8743 O O . GLY B 1 533 ? -47.344 0.854 -28.016 1 51.97 533 GLY B O 1
ATOM 8744 N N . ALA B 1 534 ? -45.406 -0.094 -27.969 1 50.72 534 ALA B N 1
ATOM 8745 C CA . ALA B 1 534 ? -45.375 0.231 -29.391 1 50.72 534 ALA B CA 1
ATOM 8746 C C . ALA B 1 534 ? -46.125 -0.812 -30.203 1 50.72 534 ALA B C 1
ATOM 8748 O O . ALA B 1 534 ? -46.188 -1.98 -29.828 1 50.72 534 ALA B O 1
ATOM 8749 N N . GLY B 1 535 ? -46.906 -0.511 -31.016 1 56.75 535 GLY B N 1
ATOM 8750 C CA . GLY B 1 535 ? -47.594 -1.397 -31.953 1 56.75 535 GLY B CA 1
ATOM 8751 C C . GLY B 1 535 ? -46.656 -2.381 -32.625 1 56.75 535 GLY B C 1
ATOM 8752 O O . GLY B 1 535 ? -45.438 -2.225 -32.562 1 56.75 535 GLY B O 1
ATOM 8753 N N . GLU B 1 536 ? -47.156 -3.434 -33.156 1 55.28 536 GLU B N 1
ATOM 8754 C CA . GLU B 1 536 ? -46.406 -4.543 -33.75 1 55.28 536 GLU B CA 1
ATOM 8755 C C . GLU B 1 536 ? -45.344 -4.043 -34.719 1 55.28 536 GLU B C 1
ATOM 8757 O O . GLU B 1 536 ? -44.188 -4.5 -34.688 1 55.28 536 GLU B O 1
ATOM 8762 N N . SER B 1 537 ? -45.781 -3.234 -35.656 1 59.16 537 SER B N 1
ATOM 8763 C CA . SER B 1 537 ? -44.875 -2.691 -36.656 1 59.16 537 SER B CA 1
ATOM 8764 C C . SER B 1 537 ? -43.812 -1.795 -36 1 59.16 537 SER B C 1
ATOM 8766 O O . SER B 1 537 ? -42.625 -1.854 -36.375 1 59.16 537 SER B O 1
ATOM 8768 N N . THR B 1 538 ? -44.219 -1.062 -35.094 1 60.66 538 THR B N 1
ATOM 8769 C CA . THR B 1 538 ? -43.312 -0.153 -34.375 1 60.66 538 THR B CA 1
ATOM 8770 C C . THR B 1 538 ? -42.375 -0.929 -33.469 1 60.66 538 THR B C 1
ATOM 8772 O O . THR B 1 538 ? -41.188 -0.573 -33.344 1 60.66 538 THR B O 1
ATOM 8775 N N . ALA B 1 539 ? -42.906 -1.982 -33.031 1 62.03 539 ALA B N 1
ATOM 8776 C CA . ALA B 1 539 ? -42.094 -2.844 -32.188 1 62.03 539 ALA B CA 1
ATOM 8777 C C . ALA B 1 539 ? -41 -3.523 -32.969 1 62.03 539 ALA B C 1
ATOM 8779 O O . ALA B 1 539 ? -39.875 -3.627 -32.5 1 62.03 539 ALA B O 1
ATOM 8780 N N . ALA B 1 540 ? -41.406 -3.979 -34.125 1 65.88 540 ALA B N 1
ATOM 8781 C CA . ALA B 1 540 ? -40.438 -4.613 -35 1 65.88 540 ALA B CA 1
ATOM 8782 C C . ALA B 1 540 ? -39.375 -3.617 -35.438 1 65.88 540 ALA B C 1
ATOM 8784 O O . ALA B 1 540 ? -38.188 -3.947 -35.5 1 65.88 540 ALA B O 1
ATOM 8785 N N . ALA B 1 541 ? -39.812 -2.492 -35.781 1 67.44 541 ALA B N 1
ATOM 8786 C CA . ALA B 1 541 ? -38.875 -1.439 -36.188 1 67.44 541 ALA B CA 1
ATOM 8787 C C . ALA B 1 541 ? -37.969 -1.049 -35.031 1 67.44 541 ALA B C 1
ATOM 8789 O O . ALA B 1 541 ? -36.75 -0.853 -35.219 1 67.44 541 ALA B O 1
ATOM 8790 N N . LEU B 1 542 ? -38.562 -0.986 -33.969 1 66.38 542 LEU B N 1
ATOM 8791 C CA . LEU B 1 542 ? -37.781 -0.644 -32.75 1 66.38 542 LEU B CA 1
ATOM 8792 C C . LEU B 1 542 ? -36.844 -1.765 -32.406 1 66.38 542 LEU B C 1
ATOM 8794 O O . LEU B 1 542 ? -35.688 -1.503 -32 1 66.38 542 LEU B O 1
ATOM 8798 N N . ALA B 1 543 ? -37.406 -2.906 -32.562 1 70.56 543 ALA B N 1
ATOM 8799 C CA . ALA B 1 543 ? -36.531 -4.062 -32.344 1 70.56 543 ALA B CA 1
ATOM 8800 C C . ALA B 1 543 ? -35.344 -4.074 -33.281 1 70.56 543 ALA B C 1
ATOM 8802 O O . ALA B 1 543 ? -34.219 -4.395 -32.875 1 70.56 543 ALA B O 1
ATOM 8803 N N . GLY B 1 544 ? -35.688 -3.799 -34.5 1 73.56 544 GLY B N 1
ATOM 8804 C CA . GLY B 1 544 ? -34.625 -3.707 -35.469 1 73.56 544 GLY B CA 1
ATOM 8805 C C . GLY B 1 544 ? -33.625 -2.627 -35.156 1 73.56 544 GLY B C 1
ATOM 8806 O O . GLY B 1 544 ? -32.406 -2.844 -35.281 1 73.56 544 GLY B O 1
ATOM 8807 N N . ALA B 1 545 ? -34.125 -1.597 -34.75 1 74.19 545 ALA B N 1
ATOM 8808 C CA . ALA B 1 545 ? -33.25 -0.485 -34.406 1 74.19 545 ALA B CA 1
ATOM 8809 C C . ALA B 1 545 ? -32.375 -0.834 -33.188 1 74.19 545 ALA B C 1
ATOM 8811 O O . ALA B 1 545 ? -31.188 -0.521 -33.156 1 74.19 545 ALA B O 1
ATOM 8812 N N . VAL B 1 546 ? -33 -1.416 -32.281 1 74.81 546 VAL B N 1
ATOM 8813 C CA . VAL B 1 546 ? -32.281 -1.836 -31.094 1 74.81 546 VAL B CA 1
ATOM 8814 C C . VAL B 1 546 ? -31.188 -2.848 -31.469 1 74.81 546 VAL B C 1
ATOM 8816 O O . VAL B 1 546 ? -30.078 -2.799 -30.938 1 74.81 546 VAL B O 1
ATOM 8819 N N . ALA B 1 547 ? -31.594 -3.695 -32.375 1 78.56 547 ALA B N 1
ATOM 8820 C CA . ALA B 1 547 ? -30.641 -4.703 -32.812 1 78.56 547 ALA B CA 1
ATOM 8821 C C . ALA B 1 547 ? -29.438 -4.059 -33.5 1 78.56 547 ALA B C 1
ATOM 8823 O O . ALA B 1 547 ? -28.297 -4.461 -33.312 1 78.56 547 ALA B O 1
ATOM 8824 N N . LYS B 1 548 ? -29.75 -3.125 -34.312 1 81.94 548 LYS B N 1
ATOM 8825 C CA . LYS B 1 548 ? -28.672 -2.422 -35.031 1 81.94 548 LYS B CA 1
ATOM 8826 C C . LYS B 1 548 ? -27.781 -1.673 -34.031 1 81.94 548 LYS B C 1
ATOM 8828 O O . LYS B 1 548 ? -26.547 -1.629 -34.219 1 81.94 548 LYS B O 1
ATOM 8833 N N . GLN B 1 549 ? -28.391 -1.097 -33.125 1 82.19 549 GLN B N 1
ATOM 8834 C CA . GLN B 1 549 ? -27.625 -0.385 -32.094 1 82.19 549 GLN B CA 1
ATOM 8835 C C . GLN B 1 549 ? -26.734 -1.345 -31.312 1 82.19 549 GLN B C 1
ATOM 8837 O O . GLN B 1 549 ? -25.594 -1.018 -30.984 1 82.19 549 GLN B O 1
ATOM 8842 N N . LYS B 1 550 ? -27.297 -2.42 -31.016 1 85.75 550 LYS B N 1
ATOM 8843 C CA . LYS B 1 550 ? -26.547 -3.438 -30.281 1 85.75 550 LYS B CA 1
ATOM 8844 C C . LYS B 1 550 ? -25.328 -3.912 -31.078 1 85.75 550 LYS B C 1
ATOM 8846 O O . LYS B 1 550 ? -24.25 -4.074 -30.516 1 85.75 550 LYS B O 1
ATOM 8851 N N . ILE B 1 551 ? -25.609 -4.082 -32.344 1 88.44 551 ILE B N 1
ATOM 8852 C CA . ILE B 1 551 ? -24.516 -4.523 -33.219 1 88.44 551 ILE B CA 1
ATOM 8853 C C . ILE B 1 551 ? -23.438 -3.449 -33.281 1 88.44 551 ILE B C 1
ATOM 8855 O O . ILE B 1 551 ? -22.25 -3.758 -33.188 1 88.44 551 ILE B O 1
ATOM 8859 N N . SER B 1 552 ? -23.859 -2.275 -33.375 1 88.44 552 SER B N 1
ATOM 8860 C CA . SER B 1 552 ? -22.906 -1.17 -33.438 1 88.44 552 SER B CA 1
ATOM 8861 C C . SER B 1 552 ? -22.109 -1.078 -32.125 1 88.44 552 SER B C 1
ATOM 8863 O O . SER B 1 552 ? -20.906 -0.836 -32.156 1 88.44 552 SER B O 1
ATOM 8865 N N . LEU B 1 553 ? -22.703 -1.273 -31.125 1 89.44 553 LEU B N 1
ATOM 8866 C CA . LEU B 1 553 ? -22.031 -1.22 -29.828 1 89.44 553 LEU B CA 1
ATOM 8867 C C . LEU B 1 553 ? -21.031 -2.357 -29.672 1 89.44 553 LEU B C 1
ATOM 8869 O O . LEU B 1 553 ? -19.938 -2.16 -29.141 1 89.44 553 LEU B O 1
ATOM 8873 N N . GLN B 1 554 ? -21.438 -3.426 -30.109 1 90.44 554 GLN B N 1
ATOM 8874 C CA . GLN B 1 554 ? -20.562 -4.594 -30 1 90.44 554 GLN B CA 1
ATOM 8875 C C . GLN B 1 554 ? -19.312 -4.43 -30.875 1 90.44 554 GLN B C 1
ATOM 8877 O O . GLN B 1 554 ? -18.234 -4.883 -30.5 1 90.44 554 GLN B O 1
ATOM 8882 N N . LYS B 1 555 ? -19.516 -3.775 -32 1 91.94 555 LYS B N 1
ATOM 8883 C CA . LYS B 1 555 ? -18.344 -3.477 -32.844 1 91.94 555 LYS B CA 1
ATOM 8884 C C . LYS B 1 555 ? -17.359 -2.57 -32.094 1 91.94 555 LYS B C 1
ATOM 8886 O O . LYS B 1 555 ? -16.156 -2.781 -32.156 1 91.94 555 LYS B O 1
ATOM 8891 N N . LYS B 1 556 ? -17.906 -1.72 -31.453 1 92.69 556 LYS B N 1
ATOM 8892 C CA . LYS B 1 556 ? -17.062 -0.824 -30.656 1 92.69 556 LYS B CA 1
ATOM 8893 C C . LYS B 1 556 ? -16.391 -1.574 -29.516 1 92.69 556 LYS B C 1
ATOM 8895 O O . LYS B 1 556 ? -15.219 -1.32 -29.219 1 92.69 556 LYS B O 1
ATOM 8900 N N . PHE B 1 557 ? -17.109 -2.457 -28.969 1 93.88 557 PHE B N 1
ATOM 8901 C CA . PHE B 1 557 ? -16.578 -3.232 -27.844 1 93.88 557 PHE B CA 1
ATOM 8902 C C . PHE B 1 557 ? -15.391 -4.078 -28.297 1 93.88 557 PHE B C 1
ATOM 8904 O O . PHE B 1 557 ? -14.461 -4.312 -27.516 1 93.88 557 PHE B O 1
ATOM 8911 N N . LEU B 1 558 ? -15.492 -4.516 -29.453 1 92.75 558 LEU B N 1
ATOM 8912 C CA . LEU B 1 558 ? -14.406 -5.344 -29.984 1 92.75 558 LEU B CA 1
ATOM 8913 C C . LEU B 1 558 ? -13.094 -4.578 -29.984 1 92.75 558 LEU B C 1
ATOM 8915 O O . LEU B 1 558 ? -12.039 -5.141 -29.672 1 92.75 558 LEU B O 1
ATOM 8919 N N . ASP B 1 559 ? -13.203 -3.309 -30.234 1 92.38 559 ASP B N 1
ATOM 8920 C CA . ASP B 1 559 ? -12.008 -2.463 -30.25 1 92.38 559 ASP B CA 1
ATOM 8921 C C . ASP B 1 559 ? -11.555 -2.115 -28.844 1 92.38 559 ASP B C 1
ATOM 8923 O O . ASP B 1 559 ? -10.367 -1.859 -28.609 1 92.38 559 ASP B O 1
ATOM 8927 N N . MET B 1 560 ? -12.477 -2.115 -28.031 1 93.44 560 MET B N 1
ATOM 8928 C CA . MET B 1 560 ? -12.211 -1.651 -26.672 1 93.44 560 MET B CA 1
ATOM 8929 C C . MET B 1 560 ? -11.742 -2.801 -25.797 1 93.44 560 MET B C 1
ATOM 8931 O O . MET B 1 560 ? -11.078 -2.58 -24.781 1 93.44 560 MET B O 1
ATOM 8935 N N . ALA B 1 561 ? -12.055 -4.008 -26.172 1 93.62 561 ALA B N 1
ATOM 8936 C CA . ALA B 1 561 ? -11.711 -5.188 -25.391 1 93.62 561 ALA B CA 1
ATOM 8937 C C . ALA B 1 561 ? -10.211 -5.48 -25.469 1 93.62 561 ALA B C 1
ATOM 8939 O O . ALA B 1 561 ? -9.609 -5.332 -26.531 1 93.62 561 ALA B O 1
ATOM 8940 N N . ARG B 1 562 ? -9.68 -5.844 -24.375 1 90.81 562 ARG B N 1
ATOM 8941 C CA . ARG B 1 562 ? -8.258 -6.176 -24.328 1 90.81 562 ARG B CA 1
ATOM 8942 C C . ARG B 1 562 ? -8.055 -7.684 -24.203 1 90.81 562 ARG B C 1
ATOM 8944 O O . ARG B 1 562 ? -7.09 -8.227 -24.75 1 90.81 562 ARG B O 1
ATOM 8951 N N . THR B 1 563 ? -8.961 -8.375 -23.547 1 88.31 563 THR B N 1
ATOM 8952 C CA . THR B 1 563 ? -8.82 -9.812 -23.344 1 88.31 563 THR B CA 1
ATOM 8953 C C . THR B 1 563 ? -9.273 -10.578 -24.578 1 88.31 563 THR B C 1
ATOM 8955 O O . THR B 1 563 ? -10.234 -10.18 -25.25 1 88.31 563 THR B O 1
ATOM 8958 N N . ARG B 1 564 ? -8.625 -11.609 -24.828 1 84.31 564 ARG B N 1
ATOM 8959 C CA . ARG B 1 564 ? -8.969 -12.422 -26 1 84.31 564 ARG B CA 1
ATOM 8960 C C . ARG B 1 564 ? -10.328 -13.086 -25.812 1 84.31 564 ARG B C 1
ATOM 8962 O O . ARG B 1 564 ? -11.102 -13.195 -26.766 1 84.31 564 ARG B O 1
ATOM 8969 N N . SER B 1 565 ? -10.594 -13.484 -24.656 1 85.12 565 SER B N 1
ATOM 8970 C CA . SER B 1 565 ? -11.883 -14.117 -24.391 1 85.12 565 SER B CA 1
ATOM 8971 C C . SER B 1 565 ? -13.039 -13.18 -24.719 1 85.12 565 SER B C 1
ATOM 8973 O O . SER B 1 565 ? -14.023 -13.586 -25.328 1 85.12 565 SER B O 1
ATOM 8975 N N . ALA B 1 566 ? -12.891 -12 -24.328 1 89.56 566 ALA B N 1
ATOM 8976 C CA . ALA B 1 566 ? -13.938 -11.023 -24.609 1 89.56 566 ALA B CA 1
ATOM 8977 C C . ALA B 1 566 ? -14.07 -10.781 -26.109 1 89.56 566 ALA B C 1
ATOM 8979 O O . ALA B 1 566 ? -15.18 -10.711 -26.641 1 89.56 566 ALA B O 1
ATOM 8980 N N . LYS B 1 567 ? -12.977 -10.664 -26.734 1 89.25 567 LYS B N 1
ATOM 8981 C CA . LYS B 1 567 ? -12.992 -10.43 -28.172 1 89.25 567 LYS B CA 1
ATOM 8982 C C . LYS B 1 567 ? -13.68 -11.578 -28.906 1 89.25 567 LYS B C 1
ATOM 8984 O O . LYS B 1 567 ? -14.461 -11.344 -29.828 1 89.25 567 LYS B O 1
ATOM 8989 N N . TYR B 1 568 ? -13.414 -12.711 -28.484 1 85.19 568 TYR B N 1
ATOM 8990 C CA . TYR B 1 568 ? -14 -13.859 -29.156 1 85.19 568 TYR B CA 1
ATOM 8991 C C . TYR B 1 568 ? -15.492 -13.953 -28.891 1 85.19 568 TYR B C 1
ATOM 8993 O O . TYR B 1 568 ? -16.266 -14.352 -29.766 1 85.19 568 TYR B O 1
ATOM 9001 N N . LYS B 1 569 ? -15.867 -13.633 -27.703 1 88.38 569 LYS B N 1
ATOM 9002 C CA . LYS B 1 569 ? -17.297 -13.609 -27.391 1 88.38 569 LYS B CA 1
ATOM 9003 C C . LYS B 1 569 ? -18.016 -12.578 -28.25 1 88.38 569 LYS B C 1
ATOM 9005 O O . LYS B 1 569 ? -19.125 -12.836 -28.734 1 88.38 569 LYS B O 1
ATOM 9010 N N . ILE B 1 570 ? -17.391 -11.531 -28.438 1 90.88 570 ILE B N 1
ATOM 9011 C CA . ILE B 1 570 ? -17.969 -10.469 -29.25 1 90.88 570 ILE B CA 1
ATOM 9012 C C . ILE B 1 570 ? -18.031 -10.914 -30.703 1 90.88 570 ILE B C 1
ATOM 9014 O O . ILE B 1 570 ? -19.047 -10.727 -31.391 1 90.88 570 ILE B O 1
ATOM 9018 N N . LYS B 1 571 ? -16.984 -11.477 -31.156 1 87.31 571 LYS B N 1
ATOM 9019 C CA . LYS B 1 571 ? -16.938 -11.961 -32.531 1 87.31 571 LYS B CA 1
ATOM 9020 C C . LYS B 1 571 ? -17.984 -13.031 -32.781 1 87.31 571 LYS B C 1
ATOM 9022 O O . LYS B 1 571 ? -18.609 -13.07 -33.844 1 87.31 571 LYS B O 1
ATOM 9027 N N . LYS B 1 572 ? -18.062 -13.844 -31.812 1 86.25 572 LYS B N 1
ATOM 9028 C CA . LYS B 1 572 ? -19.078 -14.883 -31.922 1 86.25 572 LYS B CA 1
ATOM 9029 C C . LYS B 1 572 ? -20.469 -14.281 -32.094 1 86.25 572 LYS B C 1
ATOM 9031 O O . LYS B 1 572 ? -21.234 -14.695 -32.969 1 86.25 572 LYS B O 1
ATOM 9036 N N . PHE B 1 573 ? -20.812 -13.352 -31.391 1 88 573 PHE B N 1
ATOM 9037 C CA . PHE B 1 573 ? -22.094 -12.672 -31.469 1 88 573 PHE B CA 1
ATOM 9038 C C . PHE B 1 573 ? -22.266 -12 -32.812 1 88 573 PHE B C 1
ATOM 9040 O O . PHE B 1 573 ? -23.328 -12.125 -33.438 1 88 573 PHE B O 1
ATOM 9047 N N . LEU B 1 574 ? -21.266 -11.352 -33.188 1 88.62 574 LEU B N 1
ATOM 9048 C CA . LEU B 1 574 ? -21.344 -10.633 -34.469 1 88.62 574 LEU B CA 1
ATOM 9049 C C . LEU B 1 574 ? -21.5 -11.602 -35.625 1 88.62 574 LEU B C 1
ATOM 9051 O O . LEU B 1 574 ? -22.25 -11.328 -36.562 1 88.62 574 LEU B O 1
ATOM 9055 N N . ALA B 1 575 ? -20.828 -12.711 -35.5 1 85.38 575 ALA B N 1
ATOM 9056 C CA . ALA B 1 575 ? -20.953 -13.734 -36.531 1 85.38 575 ALA B CA 1
ATOM 9057 C C . ALA B 1 575 ? -22.375 -14.297 -36.562 1 85.38 575 ALA B C 1
ATOM 9059 O O . ALA B 1 575 ? -22.922 -14.562 -37.656 1 85.38 575 ALA B O 1
ATOM 9060 N N . GLU B 1 576 ? -22.859 -14.414 -35.438 1 86.19 576 GLU B N 1
ATOM 9061 C CA . GLU B 1 576 ? -24.219 -14.922 -35.344 1 86.19 576 GLU B CA 1
ATOM 9062 C C . GLU B 1 576 ? -25.219 -13.93 -35.938 1 86.19 576 GLU B C 1
ATOM 9064 O O . GLU B 1 576 ? -26.297 -14.328 -36.406 1 86.19 576 GLU B O 1
ATOM 9069 N N . GLN B 1 577 ? -24.891 -12.68 -35.969 1 84.62 577 GLN B N 1
ATOM 9070 C CA . GLN B 1 577 ? -25.75 -11.641 -36.531 1 84.62 577 GLN B CA 1
ATOM 9071 C C . GLN B 1 577 ? -25.453 -11.414 -38 1 84.62 577 GLN B C 1
ATOM 9073 O O . GLN B 1 577 ? -26.031 -10.523 -38.625 1 84.62 577 GLN B O 1
ATOM 9078 N N . GLY B 1 578 ? -24.531 -12.141 -38.469 1 79.94 578 GLY B N 1
ATOM 9079 C CA . GLY B 1 578 ? -24.25 -12.078 -39.906 1 79.94 578 GLY B CA 1
ATOM 9080 C C . GLY B 1 578 ? -23.234 -11 -40.25 1 79.94 578 GLY B C 1
ATOM 9081 O O . GLY B 1 578 ? -23.109 -10.617 -41.406 1 79.94 578 GLY B O 1
ATOM 9082 N N . VAL B 1 579 ? -22.703 -10.461 -39.188 1 75.62 579 VAL B N 1
ATOM 9083 C CA . VAL B 1 579 ? -21.703 -9.422 -39.438 1 75.62 579 VAL B CA 1
ATOM 9084 C C . VAL B 1 579 ? -20.375 -10.07 -39.812 1 75.62 579 VAL B C 1
ATOM 9086 O O . VAL B 1 579 ? -19.859 -10.93 -39.094 1 75.62 579 VAL B O 1
ATOM 9089 N N . LYS B 1 580 ? -19.859 -9.977 -41.094 1 64.31 580 LYS B N 1
ATOM 9090 C CA . LYS B 1 580 ? -18.562 -10.469 -41.562 1 64.31 580 LYS B CA 1
ATOM 9091 C C . LYS B 1 580 ? -17.438 -9.562 -41.094 1 64.31 580 LYS B C 1
ATOM 9093 O O . LYS B 1 580 ? -17.422 -8.367 -41.406 1 64.31 580 LYS B O 1
ATOM 9098 N N . LEU B 1 581 ? -16.688 -9.781 -39.906 1 62.53 581 LEU B N 1
ATOM 9099 C CA . LEU B 1 581 ? -15.539 -9.008 -39.438 1 62.53 581 LEU B CA 1
ATOM 9100 C C . LEU B 1 581 ? -14.336 -9.203 -40.375 1 62.53 581 LEU B C 1
ATOM 9102 O O . LEU B 1 581 ? -13.984 -10.336 -40.688 1 62.53 581 LEU B O 1
ATOM 9106 N N . GLY B 1 582 ? -14.172 -8.477 -41.469 1 44.97 582 GLY B N 1
ATOM 9107 C CA . GLY B 1 582 ? -13.055 -8.602 -42.406 1 44.97 582 GLY B CA 1
ATOM 9108 C C . GLY B 1 582 ? -11.719 -8.781 -41.688 1 44.97 582 GLY B C 1
ATOM 9109 O O . GLY B 1 582 ? -11.531 -8.32 -40.562 1 44.97 582 GLY B O 1
ATOM 9110 N N . ASP B 1 583 ? -11.008 -9.875 -42.031 1 42.72 583 ASP B N 1
ATOM 9111 C CA . ASP B 1 583 ? -9.594 -10.117 -41.75 1 42.72 583 ASP B CA 1
ATOM 9112 C C . ASP B 1 583 ? -8.789 -8.82 -41.812 1 42.72 583 ASP B C 1
ATOM 9114 O O . ASP B 1 583 ? -8.547 -8.297 -42.906 1 42.72 583 ASP B O 1
ATOM 9118 N N . GLU B 1 584 ? -9.109 -7.602 -41.312 1 33.06 584 GLU B N 1
ATOM 9119 C CA . GLU B 1 584 ? -7.969 -6.695 -41.469 1 33.06 584 GLU B CA 1
ATOM 9120 C C . GLU B 1 584 ? -6.852 -7.055 -40.5 1 33.06 584 GLU B C 1
ATOM 9122 O O . GLU B 1 584 ? -7.113 -7.445 -39.344 1 33.06 584 GLU B O 1
#

Sequence (1168 aa):
SHVDADFLYDSIRDKLGYLTDYERSEVKDATRMAFNAHDGQKRKSGEPFVTHPVAVAGILADQRMDHETVIAGLLHDTVEDTDAVTFESIQERFGPAVRRIVEGETKVSKVSSSQALAAAANVQADDLKEMFLAMTQDVRVIIVKLADRLHNMRTLGALKPEKRVKIARETLLVFAPLAKLLGMYNVKNELEELAFRYAAPETHAETARWFDELTKRQDPVVRRAAEELQALCDKDEFLKQACSKVEVLPRAKEFYGLFRRANGGSKPGEIDNLRRVNEVAQLRVILHLRGDDESDGEYAAMSEARRMVSSRVCYQALSMVHALWPPVPGRMKDYIATPKLNGYRALHTVVLPIGSDQQGSAPERQGPIETEVFPLELQIRTYDMHRMAESGIAADGEVKAAWRATAKRTARKLRKLRRRAADADGDVKVEWLSNIREWQEEFLGVITAEEFVDTVTGDLLGRRVFVFTPSGGVMNLPHGATVVDYAFYTDAGLDMVEAKVNGVAVDFDTPLHNADVVEIITQAAGGYNLLDGAGESTAAALAGAVAKQKISLQKKFLDMARTRSAKYKIKKFLAEQGVKLGDESHVDADFLYDSIRDKLGYLTDYERSEVKDATRMAFNAHDGQKRKSGEPFVTHPVAVAGILADQRMDHETVIAGLLHDTVEDTDAVTFESIQERFGPAVRRIVEGETKVSKVSSSQALAAAANVQADDLKEMFLAMTQDVRVIIVKLADRLHNMRTLGALKPEKRVKIARETLLVFAPLAKLLGMYNVKNELEELAFRYAAPETHAETARWFDELTKRQDPVVRRAAEELQALCDKDEFLKQACSKVEVLPRAKEFYGLFRRANGGSKPGEIDNLRRVNEVAQLRVILHLRGDDESDGEYAAMSEARRMVSSRVCYQALSMVHALWPPVPGRMKDYIATPKLNGYRALHTVVLPIGSDQQGSAPERQGPIETEVFPLELQIRTYDMHRMAESGIAADGEVKAAWRATAKRTARKLRKLRRRAADADGDVKVEWLSNIREWQEEFLGVITAEEFVDTVTGDLLGRRVFVFTPSGGVMNLPHGATVVDYAFYTDAGLDMVEAKVNGVAVDFDTPLHNADVVEIITQAAGGYNLLDGAGESTAAALAGAVAKQKISLQKKFLDMARTRSAKYKIKKFLAEQGVKLGDE

Solvent-accessible surface area (backbone atoms only — not comparable to full-atom values): 61292 Å² total; per-residue (Å²): 131,89,83,46,44,66,58,58,42,58,74,39,45,78,53,44,68,89,50,54,70,67,45,48,50,52,41,47,52,38,37,40,50,29,39,63,48,35,60,92,40,59,38,88,77,65,45,57,36,45,57,52,26,50,49,21,21,37,51,34,27,72,50,58,48,56,56,54,58,30,35,22,28,34,42,36,59,38,52,81,75,24,86,79,42,44,63,65,58,41,24,74,72,67,26,62,68,29,26,50,32,24,50,39,33,38,56,29,47,54,41,68,59,71,54,70,76,62,83,91,84,62,74,52,23,55,23,53,39,49,36,56,55,36,28,56,75,40,58,64,20,47,53,43,45,50,29,45,49,44,51,49,56,76,55,39,80,63,52,55,68,69,57,36,29,54,53,16,46,47,35,56,69,48,52,24,37,50,26,45,57,42,15,20,38,57,58,19,51,51,42,37,47,52,18,40,45,53,52,37,47,70,62,37,52,52,50,50,51,52,50,50,50,51,49,62,68,46,40,64,61,44,52,49,51,30,50,53,51,39,55,51,52,72,66,34,66,66,52,56,70,51,24,75,44,77,46,54,41,72,44,66,57,58,66,58,59,50,54,47,59,34,38,64,80,56,76,77,82,52,70,71,35,53,61,59,58,59,69,44,53,29,38,37,37,36,37,32,49,56,79,63,53,83,74,71,75,69,49,60,79,69,49,72,66,53,48,50,50,55,50,50,55,40,39,51,52,47,50,51,50,33,70,61,18,43,55,35,76,44,46,37,36,60,22,62,53,47,48,48,95,41,63,36,36,31,39,36,37,30,24,40,80,35,59,70,87,33,62,71,62,66,86,66,74,77,60,78,71,82,60,85,52,47,59,33,37,36,40,33,26,38,46,68,34,45,45,29,44,39,37,8,57,57,54,33,33,66,52,49,50,50,56,57,62,66,46,77,72,77,62,79,76,57,50,70,68,32,58,70,53,48,77,50,66,61,69,73,73,52,64,68,45,53,49,53,48,50,48,53,65,70,36,59,90,72,56,54,39,52,54,48,39,48,31,49,48,52,51,61,53,42,63,66,28,44,28,25,37,57,54,40,30,78,41,82,38,28,56,67,26,12,46,41,24,51,26,41,71,71,71,41,41,87,44,48,74,44,38,23,51,44,77,23,78,50,64,59,56,41,64,56,48,71,56,35,29,47,42,78,37,27,42,82,74,67,64,60,61,80,56,74,83,47,51,71,71,52,28,50,51,46,48,49,49,50,50,50,49,46,51,54,48,45,57,51,41,47,71,39,29,64,40,56,64,37,35,49,54,42,49,49,52,37,49,73,70,67,48,82,78,71,88,121,129,90,82,49,44,66,56,56,42,57,73,40,46,79,52,45,69,88,50,53,72,68,47,47,49,52,41,46,53,38,37,40,50,30,39,64,49,35,60,90,40,58,38,89,77,65,45,59,37,46,55,52,27,50,51,21,21,40,51,35,27,70,52,58,50,56,56,54,56,30,35,22,27,33,43,38,59,38,52,82,74,26,87,80,41,45,63,65,58,40,25,74,74,68,28,64,66,29,27,50,33,23,50,39,36,38,57,29,47,54,41,68,58,71,55,69,76,62,86,92,84,63,74,53,22,57,26,52,38,49,36,56,54,37,28,58,75,40,58,65,21,47,53,43,43,51,30,46,50,46,53,49,55,76,55,39,81,64,51,55,67,69,57,35,30,53,52,15,48,47,35,56,67,48,50,23,38,49,29,43,56,42,16,20,37,57,59,18,51,51,44,35,48,51,19,41,45,53,52,37,46,69,63,38,51,53,50,48,51,51,50,50,51,50,49,63,69,45,40,64,59,45,50,48,51,30,52,54,51,40,54,52,52,72,66,33,65,66,51,56,71,52,24,75,44,79,44,55,41,72,45,67,57,59,66,57,58,50,55,48,59,34,36,62,82,56,75,77,82,52,69,72,35,51,61,61,58,60,70,44,51,30,38,36,37,36,36,30,50,57,79,62,54,83,72,70,74,67,51,60,81,68,50,70,68,52,50,51,50,54,50,48,55,40,38,50,52,47,49,52,49,33,70,63,18,44,56,34,75,43,46,37,37,58,20,64,54,47,47,48,97,43,62,38,36,29,40,37,36,31,23,39,82,34,57,70,87,34,58,72,62,67,83,65,74,75,60,81,72,83,59,86,53,47,59,33,38,36,39,34,26,37,47,68,33,46,45,30,45,39,37,7,57,55,52,34,32,67,54,50,50,51,56,56,63,66,44,72,78,74,43,79,80,54,42,73,70,32,60,71,53,50,78,50,66,61,68,73,70,52,64,67,44,52,50,53,48,50,48,53,65,70,37,59,90,71,55,52,38,51,53,48,38,47,32,48,48,51,52,62,54,42,63,67,27,43,28,27,37,56,55,40,32,79,41,83,37,30,58,67,28,12,46,41,22,50,26,41,71,71,71,41,40,88,44,48,74,44,40,24,50,43,77,22,78,50,63,58,56,42,64,56,51,70,57,36,30,48,42,78,37,26,44,84,75,69,64,61,60,78,56,73,83,47,51,72,69,52,29,52,51,46,48,49,50,50,49,51,49,47,50,55,48,46,56,51,41,48,72,39,29,63,38,56,63,36,35,48,54,44,48,50,52,36,48,73,70,66,48,81,79,73,88,120